Protein AF-A0A507C767-F1 (afdb_monomer_lite)

pLDDT: mean 80.02, std 22.16, range [22.08, 98.56]

Radius of gyration: 35.25 Å; chains: 1; bounding box: 92×95×98 Å

InterPro domains:
  IPR000801 Esterase-like [PF00756] (543-796)
  IPR001126 UmuC domain [PF00817] (26-237)
  IPR001126 UmuC domain [PS50173] (23-269)
  IPR014186 S-formylglutathione hydrolase [TIGR02821] (539-799)
  IPR017961 DNA polymerase, Y-family, little finger domain [PF11799] (328-423)
  IPR029058 Alpha/Beta hydrolase fold [G3DSA:3.40.50.1820] (527-803)
  IPR029058 Alpha/Beta hydrolase fold [SSF53474] (539-797)
  IPR036775 DNA polymerase, Y-family, little finger domain superfamily [SSF100879] (327-402)
  IPR041298 DNA polymerase eta, ubiquitin-binding zinc finger [PF18439] (457-483)
  IPR041298 DNA polymerase eta, ubiquitin-binding zinc finger [PS51907] (451-485)
  IPR043128 Reverse transcriptase/Diguanylate cyclase domain [G3DSA:3.30.70.270] (85-174)
  IPR043128 Reverse transcriptase/Diguanylate cyclase domain [G3DSA:3.30.70.270] (175-261)
  IPR043502 DNA/RNA polymerase superfamily [SSF56672] (16-334)
  IPR052230 DNA polymerase eta [PTHR45873] (13-449)

Secondary structure (DSSP, 8-state):
--PPP-PPPPPPTTGGG-----EEEEEETTHHHHHHHHHHT--TTS-EEEEETTEEEEE-HHHHHTT--TT--HHHHHHH-TT-EEEEPPEEETT-SS-B--SS--TTTEEE--HHHHHHHHHHHHHHHHHHHHTT-EEEE-SSSEEEEE-HHHHHHHHHHS---S--TTT-PBPP-TTS-EESS-SSPPP-BSHHHHHHHHHHHHHHHHHHHHHHHH---EEEEEESSHHHHHHHHTTSTTT-EEE--GGGHHHHHHTSBGGGSTTTSSHHHHHHHHHSSS-SBSGGGGGS-HHHHHHHH-HHHHHHHHHHTTT---PPPP---S--EEEEEEEEEEEE-SHHHHHHHHHHHHHT---SEEEEEEE-TTSPPEEEEEEPP-SSS--SHHHHHHHHHHHHTTT--SSEEEEEEEEE--PPP------S-S-----------------------SEEE-TTT--EEEGGGHHHHHHHHHHHHHHHHHHHHHHTTSS----------------------------------SS---SEEEEEEE-TTTSSEEEEEEE--GGGGTS-EEEEEEE--TT--TTHHHHHS-THHHHHHTT-EEEEE-SS--S---TTTTS-SSSGGG---SSB--STTGGGT-BHHHIIIIIIHHHHHHHS-EEEEEEEEEEETHHHHHHHHHHHH-TTT-S-EEEES----GGGSHHHHHHHHHHT-SS-HHHHTTS-HHHHHHH--SS-EEEEEEEETT-TTIIIII-HHHHHHHHHT-TTEEEEEEEETT--SSHHHHHHHHHHHHHHHHHTTT-

Sequence (803 aa):
MSSPNRRKREPSAVSAHLRGRTIIHIDLDCFYVMVEHIRLNIPKDRPLCVLQWNGLIAVNYAARAAGIRRHSSPAEAKELCPEVEFVHVATYATGETVARYHDSPDPKTHKVSLDVYRAASKNVFNIFKRYAAMYDAKLERASIDEAYFDVSDEVNKRILDQEWRDVDVERGPLVKWDGAGFLYGVDPQPESRGWQDVQLALAADVALEIRTAVTTELGYTLSAGIAQNKTLAKLCSSQNKPNKQTVMRPSEVEAFMKDMPFNKIRGLGGKLGEVIESEFENVETAGELWKYSEVELKQKLGDDIGVWLYDICRGTCHVSVNPRTEQKGMQACKSLRPPVRNDDKLRDWVGVLAAELWPKTFTLNISTGAQKSRSKSCPFPIRHIVNSPDVLLEKAMDLLKSDHKFPCFRIAIGAQGLIKEETDNRAITNFFKPQTSVEEDEEMKTTDEKRDPTVTKCDKCNKLIPIVDVEEHNDWHFAMSIHSTERSSSITTNQMKSASKRTATQSGGSSSSSASKKKKNSKIVSSETNNKIKKYLGYQHVSQVLGCDMKFTVFLPLSTSTSKCPAVYFLSGLTCTDENFPTKSTAFGVASDHQIALISPDTSPRGVPIPGDSETWSFGVSAGFYLDATKEPWSKNYKMYSYIVDELYKLVLQELPIDADKISIMGHSMGGHGALTIGLKNPDKFKSISAFSPVSNPTKTPWGIHAFKNYLGEEDQAAWKEYDSCEVVAKYSGPLRNILIDQGTEDSFLEKELKPENFAKACEGNKNVNVDMRMQEGYDHSYWFIQTFIEEHLDFHIVNLTM

Organism: NCBI:txid1806994

Foldseek 3Di:
DDDDDPDDDDDDLLLVQLPFWKKKKKFFALQVQQLVCVVVVNPLLFFEFEDDDQFGCTTHPNLVVLVDDRGDGPVVSCVSPVRYYYFYAWWDFQPDLDTDGDPDDDLQTIDGDPVSLLVLLVVLVVLVVVLCVVQVWFKADPDSGMIMTGNSNSLSVVVVPDDDPPAPSVFAAWEDQVQLFAEPDDPVDDTHTDDQNSSQSVVSVSVVVSQVCCCVVPVIGIEMAMERDDQNRVVQSVPDDDRTYYYYDPVCLQVCLLAAQVLVGPPLVDDVVVLCPVQPPDGRGLNSVQVDDLVRLCVRPNNVRSVVSNQVSSVHDPDDRHNPHDDQKDKDKRFHVVFDDDDVSVLSVLLNQLSSDDDFWKKKWWDAPPDDIDIDTDTDQDDDPDPHSVVSSVVNVVVCVPDDDPRTGMIMMMTGDDDDDDPDPDDPDPPDDDDDDDYDDDDDDDDDDDDDPQWDADPVPRDIDGPVCVVVVVVVVVVVVVVVVVVVVVPPPPPDDDDDDDDDDDDDDDDDDDDDDDDDDWDKDDPDDDDDDDQKDKTWTQDPQQRAIWIKIKGFEPCQVPAAFFEEEEAEAFQDANCPCVVQQSLNNLCRVLRYMYMRITQFGPPDPAPPQPVDRLAHNRHLAQAQFPDPPCNNGSHNVCCVQPVVLVVCVVPGRHDQQRYAYEYEESRNLNQLLSCLVCVSRHQAGEYELYQQALVQAPSSQVHCCRRVNPPPPVVSLSSHSLSSLLPRDDAAYEYEYEYEPAAPCDVHGRPCVSNVVSNVNPPSYDYDYHYDYPDYSDSVSSNVCSSVVVVVSSVSRVD

Structure (mmCIF, N/CA/C/O backbone):
data_AF-A0A507C767-F1
#
_entry.id   AF-A0A507C767-F1
#
loop_
_atom_site.group_PDB
_atom_site.id
_atom_site.type_symbol
_atom_site.label_atom_id
_atom_site.label_alt_id
_atom_site.label_comp_id
_atom_site.label_asym_id
_atom_site.label_entity_id
_atom_site.label_seq_id
_atom_site.pdbx_PDB_ins_code
_atom_site.Cartn_x
_atom_site.Cartn_y
_atom_site.Cartn_z
_atom_site.occupancy
_atom_site.B_iso_or_equiv
_atom_site.auth_seq_id
_atom_site.auth_comp_id
_atom_site.auth_asym_id
_atom_site.auth_atom_id
_atom_site.pdbx_PDB_model_num
ATOM 1 N N . MET A 1 1 ? 41.577 -44.775 0.937 1.00 37.88 1 MET A N 1
ATOM 2 C CA . MET A 1 1 ? 41.042 -43.889 -0.119 1.00 37.88 1 MET A CA 1
ATOM 3 C C . MET A 1 1 ? 40.112 -42.898 0.551 1.00 37.88 1 MET A C 1
ATOM 5 O O . MET A 1 1 ? 39.226 -43.334 1.272 1.00 37.88 1 MET A O 1
ATOM 9 N N . SER A 1 2 ? 40.340 -41.603 0.366 1.00 30.28 2 SER A N 1
ATOM 10 C CA . SER A 1 2 ? 39.551 -40.515 0.956 1.00 30.28 2 SER A CA 1
ATOM 11 C C . SER A 1 2 ? 39.513 -39.359 -0.044 1.00 30.28 2 SER A C 1
ATOM 13 O O . SER A 1 2 ? 40.511 -39.090 -0.712 1.00 30.28 2 SER A O 1
ATOM 15 N N . SER A 1 3 ? 38.345 -38.739 -0.215 1.00 28.25 3 SER A N 1
ATOM 16 C CA . SER A 1 3 ? 38.110 -37.771 -1.294 1.00 28.25 3 SER A CA 1
ATOM 17 C C . SER A 1 3 ? 38.940 -36.490 -1.129 1.00 28.25 3 SER A C 1
ATOM 19 O O . SER A 1 3 ? 39.104 -36.017 -0.002 1.00 28.25 3 SER A O 1
ATOM 21 N N . PRO A 1 4 ? 39.439 -35.887 -2.225 1.00 39.53 4 PRO A N 1
ATOM 22 C CA . PRO A 1 4 ? 40.192 -34.641 -2.158 1.00 39.53 4 PRO A CA 1
ATOM 23 C C . PRO A 1 4 ? 39.304 -33.454 -1.754 1.00 39.53 4 PRO A C 1
ATOM 25 O O . PRO A 1 4 ? 38.125 -33.381 -2.102 1.00 39.53 4 PRO A O 1
ATOM 28 N N . ASN A 1 5 ? 39.904 -32.503 -1.036 1.00 33.38 5 ASN A N 1
ATOM 29 C CA . ASN A 1 5 ? 39.241 -31.318 -0.491 1.00 33.38 5 ASN A CA 1
ATOM 30 C C . ASN A 1 5 ? 38.441 -30.518 -1.535 1.00 33.38 5 ASN A C 1
ATOM 32 O O . ASN A 1 5 ? 38.998 -30.065 -2.538 1.00 33.38 5 ASN A O 1
ATOM 36 N N . ARG A 1 6 ? 37.189 -30.167 -1.199 1.00 37.44 6 ARG A N 1
ATOM 37 C CA . ARG A 1 6 ? 36.553 -28.948 -1.725 1.00 37.44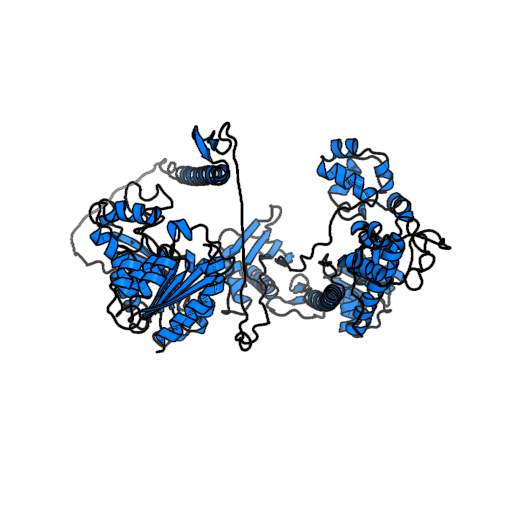 6 ARG A CA 1
ATOM 38 C C . ARG A 1 6 ? 37.334 -27.736 -1.202 1.00 37.44 6 ARG A C 1
ATOM 40 O O . ARG A 1 6 ? 37.039 -27.222 -0.126 1.00 37.44 6 ARG A O 1
ATOM 47 N N . ARG A 1 7 ? 38.337 -27.272 -1.955 1.00 34.84 7 ARG A N 1
ATOM 48 C CA . ARG A 1 7 ? 38.914 -25.935 -1.739 1.00 34.84 7 ARG A CA 1
ATOM 49 C C . ARG A 1 7 ? 37.792 -24.899 -1.874 1.00 34.84 7 ARG A C 1
ATOM 51 O O . ARG A 1 7 ? 37.007 -24.978 -2.820 1.00 34.84 7 ARG A O 1
ATOM 58 N N . LYS A 1 8 ? 37.738 -23.916 -0.968 1.00 35.09 8 LYS A N 1
ATOM 59 C CA . LYS A 1 8 ? 36.997 -22.672 -1.228 1.00 35.09 8 LYS A CA 1
ATOM 60 C C . LYS A 1 8 ? 37.578 -22.073 -2.518 1.00 35.09 8 LYS A C 1
ATOM 62 O O . LYS A 1 8 ? 38.798 -21.968 -2.624 1.00 35.09 8 LYS A O 1
ATOM 67 N N . ARG A 1 9 ? 36.736 -21.763 -3.509 1.00 41.91 9 ARG A N 1
ATOM 68 C CA . ARG A 1 9 ? 37.183 -21.061 -4.723 1.00 41.91 9 ARG A CA 1
ATOM 69 C C . ARG A 1 9 ? 37.551 -19.629 -4.336 1.00 41.91 9 ARG A C 1
ATOM 71 O O . ARG A 1 9 ? 36.774 -18.973 -3.646 1.00 41.91 9 ARG A O 1
ATOM 78 N N . GLU A 1 10 ? 38.710 -19.161 -4.779 1.00 40.47 10 GLU A N 1
ATOM 79 C CA . GLU A 1 10 ? 39.030 -17.732 -4.771 1.00 40.47 10 GLU A CA 1
ATOM 80 C C . GLU A 1 10 ? 38.120 -16.999 -5.778 1.00 40.47 10 GLU A C 1
ATOM 82 O O . GLU A 1 10 ? 37.644 -17.628 -6.733 1.00 40.47 10 GLU A O 1
ATOM 87 N N . PRO A 1 11 ? 37.855 -15.690 -5.603 1.00 48.56 11 PRO A N 1
ATOM 88 C CA . PRO A 1 11 ? 37.171 -14.899 -6.620 1.00 48.56 11 PRO A CA 1
ATOM 89 C C . PRO A 1 11 ? 37.959 -14.951 -7.934 1.00 48.56 11 PRO A C 1
ATOM 91 O O . PRO A 1 11 ? 39.154 -14.660 -7.955 1.00 48.56 11 PRO A O 1
ATOM 94 N N . SER A 1 12 ? 37.309 -15.318 -9.040 1.00 62.69 12 SER A N 1
ATOM 95 C CA . SER A 1 12 ? 37.968 -15.308 -10.349 1.00 62.69 12 SER A CA 1
ATOM 96 C C . SER A 1 12 ? 38.326 -13.873 -10.753 1.00 62.69 12 SER A C 1
ATOM 98 O O . SER A 1 12 ? 37.589 -12.935 -10.445 1.00 62.69 12 SER A O 1
ATOM 100 N N . ALA A 1 13 ? 39.420 -13.690 -11.498 1.00 72.31 13 ALA A N 1
ATOM 101 C CA . ALA A 1 13 ? 39.834 -12.370 -11.996 1.00 72.31 13 ALA A CA 1
ATOM 102 C C . ALA A 1 13 ? 38.749 -11.683 -12.864 1.00 72.31 13 ALA A C 1
ATOM 104 O O . ALA A 1 13 ? 38.660 -10.457 -12.915 1.00 72.31 13 ALA A O 1
ATOM 105 N N . VAL A 1 14 ? 37.852 -12.474 -13.467 1.00 81.38 14 VAL A N 1
ATOM 106 C CA . VAL A 1 14 ? 36.634 -11.999 -14.146 1.00 81.38 14 VAL A CA 1
ATOM 107 C C . VAL A 1 14 ? 35.740 -11.188 -13.198 1.00 81.38 14 VAL A C 1
ATOM 109 O O . VAL A 1 14 ? 35.284 -10.110 -13.564 1.00 81.38 14 VAL A O 1
ATOM 112 N N . SER A 1 15 ? 35.538 -11.646 -11.958 1.00 81.06 15 SER A N 1
ATOM 113 C CA . SER A 1 15 ? 34.637 -11.017 -10.977 1.00 81.06 15 SER A CA 1
ATOM 114 C C . SER A 1 15 ? 34.990 -9.553 -10.669 1.00 81.06 15 SER A C 1
ATOM 116 O O . SER A 1 15 ? 34.105 -8.726 -10.458 1.00 81.06 15 SER A O 1
ATOM 118 N N . ALA A 1 16 ? 36.276 -9.184 -10.739 1.00 81.25 16 ALA A N 1
ATOM 119 C CA . ALA A 1 16 ? 36.724 -7.804 -10.541 1.00 81.25 16 ALA A CA 1
ATOM 120 C C . ALA A 1 16 ? 36.163 -6.818 -11.589 1.00 81.25 16 ALA A C 1
ATOM 122 O O . ALA A 1 16 ? 36.049 -5.623 -11.293 1.00 81.25 16 ALA A O 1
ATOM 123 N N . HIS A 1 17 ? 35.795 -7.322 -12.772 1.00 82.12 17 HIS A N 1
ATOM 124 C CA . HIS A 1 17 ? 35.318 -6.566 -13.929 1.00 82.12 17 HIS A CA 1
ATOM 125 C C . HIS A 1 17 ? 33.781 -6.469 -14.015 1.00 82.12 17 HIS A C 1
ATOM 127 O O . HIS A 1 17 ? 33.259 -5.589 -14.700 1.00 82.12 17 HIS A O 1
ATOM 133 N N . LEU A 1 18 ? 33.038 -7.313 -13.289 1.00 84.00 18 LEU A N 1
ATOM 134 C CA . LEU A 1 18 ? 31.570 -7.442 -13.366 1.00 84.00 18 LEU A CA 1
ATOM 135 C C . LEU A 1 18 ? 30.793 -6.366 -12.576 1.00 84.00 18 LEU A C 1
ATOM 137 O O . LEU A 1 18 ? 29.758 -6.632 -11.966 1.00 84.00 18 LEU A O 1
ATOM 141 N N . ARG A 1 19 ? 31.297 -5.125 -12.575 1.00 76.69 19 ARG A N 1
ATOM 142 C CA . ARG A 1 19 ? 30.743 -3.994 -11.799 1.00 76.69 19 ARG A CA 1
ATOM 143 C C . ARG A 1 19 ? 29.645 -3.210 -12.528 1.00 76.69 19 ARG A C 1
ATOM 145 O O . ARG A 1 19 ? 29.065 -2.293 -11.949 1.00 76.69 19 ARG A O 1
ATOM 152 N N . GLY A 1 20 ? 29.388 -3.520 -13.799 1.00 81.94 20 GLY A N 1
ATOM 153 C CA . GLY A 1 20 ? 28.317 -2.897 -14.573 1.00 81.94 20 GLY A CA 1
ATOM 154 C C . GLY A 1 20 ? 26.945 -3.359 -14.084 1.00 81.94 20 GLY A C 1
ATOM 155 O O . GLY A 1 20 ? 26.743 -4.552 -13.869 1.00 81.94 20 GLY A O 1
ATOM 156 N N . ARG A 1 21 ? 25.994 -2.428 -13.939 1.00 92.69 21 ARG A N 1
ATOM 157 C CA . ARG A 1 21 ? 24.572 -2.786 -13.822 1.00 92.69 21 ARG A CA 1
ATOM 158 C C . ARG A 1 21 ? 24.029 -3.196 -15.184 1.00 92.69 21 ARG A C 1
ATOM 160 O O . ARG A 1 21 ? 24.474 -2.680 -16.210 1.00 92.69 21 ARG A O 1
ATOM 167 N N . THR A 1 22 ? 23.014 -4.049 -15.195 1.00 96.56 22 THR A N 1
ATOM 168 C CA . THR A 1 22 ? 22.356 -4.508 -16.420 1.00 96.56 22 THR A CA 1
ATOM 169 C C . THR A 1 22 ? 20.845 -4.470 -16.239 1.00 96.56 22 THR A C 1
ATOM 171 O O . THR A 1 22 ? 20.265 -5.243 -15.478 1.00 96.56 22 THR A O 1
ATOM 174 N N . ILE A 1 23 ? 20.210 -3.511 -16.914 1.00 98.12 23 ILE A N 1
ATOM 175 C CA . ILE A 1 23 ? 18.805 -3.150 -16.734 1.00 98.12 23 ILE A CA 1
ATOM 176 C C . ILE A 1 23 ? 18.024 -3.453 -18.011 1.00 98.12 23 ILE A C 1
ATOM 178 O O . ILE A 1 23 ? 18.380 -2.988 -19.096 1.00 98.12 23 ILE A O 1
ATOM 182 N N . ILE A 1 24 ? 16.909 -4.166 -17.862 1.00 98.50 24 ILE A N 1
ATOM 183 C CA . ILE A 1 24 ? 15.929 -4.397 -18.924 1.00 98.50 24 ILE A CA 1
ATOM 184 C C . ILE A 1 24 ? 14.707 -3.519 -18.633 1.00 98.50 24 ILE A C 1
ATOM 186 O O . ILE A 1 24 ? 14.107 -3.626 -17.565 1.00 98.50 24 ILE A O 1
ATOM 190 N N . HIS A 1 25 ? 14.305 -2.667 -19.576 1.00 98.50 25 HIS A N 1
ATOM 191 C CA . HIS A 1 25 ? 12.983 -2.034 -19.587 1.00 98.50 25 HIS A CA 1
ATOM 192 C C . HIS A 1 25 ? 12.061 -2.801 -20.536 1.00 98.50 25 HIS A C 1
ATOM 194 O O . HIS A 1 25 ? 12.477 -3.182 -21.629 1.00 98.50 25 HIS A O 1
ATOM 200 N N . ILE A 1 26 ? 10.814 -3.005 -20.125 1.00 97.44 26 ILE A N 1
ATOM 201 C CA . ILE A 1 26 ? 9.794 -3.782 -20.832 1.00 97.44 26 ILE A CA 1
ATOM 202 C C . ILE A 1 26 ? 8.530 -2.934 -20.985 1.00 97.44 26 ILE A C 1
ATOM 204 O O . ILE A 1 26 ? 8.126 -2.265 -20.038 1.00 97.44 26 ILE A O 1
ATOM 208 N N . ASP A 1 27 ? 7.928 -2.955 -22.178 1.00 97.50 27 ASP A N 1
ATOM 209 C CA . ASP A 1 27 ? 6.888 -2.012 -22.611 1.00 97.50 27 ASP A CA 1
ATOM 210 C C . ASP A 1 27 ? 5.897 -2.706 -23.576 1.00 97.50 27 ASP A C 1
ATOM 212 O O . ASP A 1 27 ? 6.273 -3.108 -24.684 1.00 97.50 27 ASP A O 1
ATOM 216 N N . LEU A 1 28 ? 4.647 -2.912 -23.129 1.00 96.75 28 LEU A N 1
ATOM 217 C CA . LEU A 1 28 ? 3.610 -3.665 -23.859 1.00 96.75 28 LEU A CA 1
ATOM 218 C C . LEU A 1 28 ? 3.117 -2.933 -25.119 1.00 96.75 28 LEU A C 1
ATOM 220 O O . LEU A 1 28 ? 2.653 -1.790 -25.082 1.00 96.75 28 LEU A O 1
ATOM 224 N N . ASP A 1 29 ? 3.128 -3.637 -26.250 1.00 94.25 29 ASP A N 1
ATOM 225 C CA . ASP A 1 29 ? 2.781 -3.074 -27.552 1.00 94.25 29 ASP A CA 1
ATOM 226 C C . ASP A 1 29 ? 1.338 -2.583 -27.609 1.00 94.25 29 ASP A C 1
ATOM 228 O O . ASP A 1 29 ? 0.400 -3.370 -27.533 1.00 94.25 29 ASP A O 1
ATOM 232 N N . CYS A 1 30 ? 1.149 -1.270 -27.793 1.00 93.31 30 CYS A N 1
ATOM 233 C CA . CYS A 1 30 ? -0.167 -0.624 -27.921 1.00 93.31 30 CYS A CA 1
ATOM 234 C C . CYS A 1 30 ? -1.224 -1.143 -26.916 1.00 93.31 30 CYS A C 1
ATOM 236 O O . CYS A 1 30 ? -2.398 -1.258 -27.264 1.00 93.31 30 CYS A O 1
ATOM 238 N N . PHE A 1 31 ? -0.792 -1.441 -25.683 1.00 96.00 31 PHE A N 1
ATOM 239 C CA . PHE A 1 31 ? -1.394 -2.399 -24.745 1.00 96.00 31 PHE A CA 1
ATOM 240 C C . PHE A 1 31 ? -2.927 -2.547 -24.781 1.00 96.00 31 PHE A C 1
ATOM 242 O O . PHE A 1 31 ? -3.424 -3.653 -24.988 1.00 96.00 31 PHE A O 1
ATOM 249 N N . TYR A 1 32 ? -3.695 -1.462 -24.628 1.00 95.94 32 TYR A N 1
ATOM 250 C CA . TYR A 1 32 ? -5.165 -1.547 -24.576 1.00 95.94 32 TYR A CA 1
ATOM 251 C C . TYR A 1 32 ? -5.769 -2.131 -25.863 1.00 95.94 32 TYR A C 1
ATOM 253 O O . TYR A 1 32 ? -6.752 -2.861 -25.794 1.00 95.94 32 TYR A O 1
ATOM 261 N N . VAL A 1 33 ? -5.166 -1.868 -27.028 1.00 96.38 33 VAL A N 1
ATOM 262 C CA . VAL A 1 33 ? -5.626 -2.436 -28.303 1.00 96.38 33 VAL A CA 1
ATOM 263 C C . VAL A 1 33 ? -5.370 -3.941 -28.362 1.00 96.38 33 VAL A C 1
ATOM 265 O O . VAL A 1 33 ? -6.191 -4.671 -28.901 1.00 96.38 33 VAL A O 1
ATOM 268 N N . MET A 1 34 ? -4.278 -4.437 -27.766 1.00 95.12 34 MET A N 1
ATOM 269 C CA . MET A 1 34 ? -4.049 -5.883 -27.664 1.00 95.12 34 MET A CA 1
ATOM 270 C C . MET A 1 34 ? -5.042 -6.569 -26.725 1.00 95.12 34 MET A C 1
ATOM 272 O O . MET A 1 34 ? -5.470 -7.682 -27.015 1.00 95.12 34 MET A O 1
ATOM 276 N N . VAL A 1 35 ? -5.435 -5.905 -25.633 1.00 96.75 35 VAL A N 1
ATOM 277 C CA . VAL A 1 35 ? -6.479 -6.412 -24.728 1.00 96.75 35 VAL A CA 1
ATOM 278 C C . VAL A 1 35 ? -7.815 -6.537 -25.465 1.00 96.75 35 VAL A C 1
ATOM 280 O O . VAL A 1 35 ? -8.470 -7.567 -25.342 1.00 96.75 35 VAL A O 1
ATOM 283 N N . GLU A 1 36 ? -8.196 -5.549 -26.282 1.00 96.56 36 GLU A N 1
ATOM 284 C CA . GLU A 1 36 ? -9.414 -5.645 -27.100 1.00 96.56 36 GLU A CA 1
ATOM 285 C C . GLU A 1 36 ? -9.297 -6.678 -28.233 1.00 96.56 36 GLU A C 1
ATOM 287 O O . GLU A 1 36 ? -10.232 -7.454 -28.416 1.00 96.56 36 GLU A O 1
ATOM 292 N N . HIS A 1 37 ? -8.151 -6.769 -28.926 1.00 94.88 37 HIS A N 1
ATOM 293 C CA . HIS A 1 37 ? -7.885 -7.821 -29.925 1.00 94.88 37 HIS A CA 1
ATOM 294 C C . HIS A 1 37 ? -8.092 -9.223 -29.339 1.00 94.88 37 HIS A C 1
ATOM 296 O O . HIS A 1 37 ? -8.798 -10.039 -29.925 1.00 94.88 37 HIS A O 1
ATOM 302 N N . ILE A 1 38 ? -7.534 -9.496 -28.155 1.00 94.62 38 ILE A N 1
ATOM 303 C CA . ILE A 1 38 ? -7.675 -10.793 -27.476 1.00 94.62 38 ILE A CA 1
ATOM 304 C C . ILE A 1 38 ? -9.111 -11.006 -26.970 1.00 94.62 38 ILE A C 1
ATOM 306 O O . ILE A 1 38 ? -9.664 -12.088 -27.151 1.00 94.62 38 ILE A O 1
ATOM 310 N N . ARG A 1 39 ? -9.749 -9.985 -26.378 1.00 95.06 39 ARG A N 1
ATOM 311 C CA . ARG A 1 39 ? -11.119 -10.086 -25.840 1.00 95.06 39 ARG A CA 1
ATOM 312 C C . ARG A 1 39 ? -12.178 -10.309 -26.926 1.00 95.06 39 ARG A C 1
ATOM 314 O O . ARG A 1 39 ? -13.172 -10.981 -26.667 1.00 95.06 39 ARG A O 1
ATOM 321 N N . LEU A 1 40 ? -11.992 -9.722 -28.107 1.00 94.69 40 LEU A N 1
ATOM 322 C CA . LEU A 1 40 ? -12.918 -9.812 -29.243 1.00 94.69 40 LEU A CA 1
ATOM 323 C C . LEU A 1 40 ? -12.501 -10.859 -30.290 1.00 94.69 40 LEU A C 1
ATOM 325 O O . LEU A 1 40 ? -13.226 -11.057 -31.260 1.00 94.69 40 LEU A O 1
ATOM 329 N N . ASN A 1 41 ? -11.358 -11.529 -30.099 1.00 94.62 41 ASN A N 1
ATOM 330 C CA . ASN A 1 41 ? -10.750 -12.450 -31.064 1.00 94.62 41 ASN A CA 1
ATOM 331 C C . ASN A 1 41 ? -10.527 -11.813 -32.458 1.00 94.62 41 ASN A C 1
ATOM 333 O O . ASN A 1 41 ? -10.773 -12.433 -33.495 1.00 94.62 41 ASN A O 1
ATOM 337 N N . ILE A 1 42 ? -10.071 -10.556 -32.478 1.00 93.50 42 ILE A N 1
ATOM 338 C CA . ILE A 1 42 ? -9.741 -9.808 -33.699 1.00 93.50 42 ILE A CA 1
ATOM 339 C C . ILE A 1 42 ? -8.261 -10.068 -34.066 1.00 93.50 42 ILE A C 1
ATOM 341 O O . ILE A 1 42 ? -7.399 -10.070 -33.180 1.00 93.50 42 ILE A O 1
ATOM 345 N N . PRO A 1 43 ? -7.926 -10.292 -35.354 1.00 92.00 43 PRO A N 1
ATOM 346 C CA . PRO A 1 43 ? -6.540 -10.421 -35.803 1.00 92.00 43 PRO A CA 1
ATOM 347 C C . PRO A 1 43 ? -5.712 -9.150 -35.548 1.00 92.00 43 PRO A C 1
ATOM 349 O O . PRO A 1 43 ? -6.112 -8.045 -35.916 1.00 92.00 43 PRO A O 1
ATOM 352 N N . LYS A 1 44 ? -4.528 -9.313 -34.937 1.00 88.75 44 LYS A N 1
ATOM 353 C CA . LYS A 1 44 ? -3.649 -8.221 -34.454 1.00 88.75 44 LYS A CA 1
ATOM 354 C C . LYS A 1 44 ? -3.223 -7.218 -35.537 1.00 88.75 44 LYS A C 1
ATOM 356 O O . LYS A 1 44 ? -2.881 -6.076 -35.218 1.00 88.75 44 LYS A O 1
ATOM 361 N N . ASP A 1 45 ? -3.201 -7.679 -36.782 1.00 90.00 45 ASP A N 1
ATOM 362 C CA . ASP A 1 45 ? -2.866 -6.972 -38.017 1.00 90.00 45 ASP A CA 1
ATOM 363 C C . ASP A 1 45 ? -3.999 -6.077 -38.543 1.00 90.00 45 ASP A C 1
ATOM 365 O O . ASP A 1 45 ? -3.724 -5.163 -39.320 1.00 90.00 45 ASP A O 1
ATOM 369 N N . ARG A 1 46 ? -5.249 -6.248 -38.087 1.00 94.31 46 ARG A N 1
ATOM 370 C CA . ARG A 1 46 ? -6.332 -5.315 -38.433 1.00 94.31 46 ARG A CA 1
ATOM 371 C C . ARG A 1 46 ? -6.113 -3.939 -37.794 1.00 94.31 46 ARG A C 1
ATOM 373 O O . ARG A 1 46 ? -5.803 -3.880 -36.600 1.00 94.31 46 ARG A O 1
ATOM 380 N N . PRO A 1 47 ? -6.313 -2.826 -38.525 1.00 96.56 47 PRO A N 1
ATOM 381 C CA . PRO A 1 47 ? -6.337 -1.486 -37.944 1.00 96.56 47 PRO A CA 1
ATOM 382 C C . PRO A 1 47 ? -7.423 -1.366 -36.863 1.00 96.56 47 PRO A C 1
ATOM 384 O O . PRO A 1 47 ? -8.616 -1.416 -37.157 1.00 96.56 47 PRO A O 1
ATOM 387 N N . LEU A 1 48 ? -7.005 -1.209 -35.603 1.00 96.69 48 LEU A N 1
ATOM 388 C CA . LEU A 1 48 ? -7.897 -1.155 -34.442 1.00 96.69 48 LEU A CA 1
ATOM 389 C C . LEU A 1 48 ? -7.498 -0.003 -33.512 1.00 96.69 48 LEU A C 1
ATOM 391 O O . LEU A 1 48 ? -6.319 0.203 -33.195 1.00 96.69 48 LEU A O 1
ATOM 395 N N . CYS A 1 49 ? -8.506 0.729 -33.043 1.00 96.50 49 CYS A N 1
ATOM 396 C CA . CYS A 1 49 ? -8.362 1.878 -32.159 1.00 96.50 49 CYS A CA 1
ATOM 397 C C . CYS A 1 49 ? -9.259 1.748 -30.923 1.00 96.50 49 CYS A C 1
ATOM 399 O O . CYS A 1 49 ? -10.446 1.437 -31.035 1.00 96.50 49 CYS A O 1
ATOM 401 N N . VAL A 1 50 ? -8.715 2.058 -29.742 1.00 95.44 50 VAL A N 1
ATOM 402 C CA . VAL A 1 50 ? -9.475 2.072 -28.482 1.00 95.44 50 VAL A CA 1
ATOM 403 C C . VAL A 1 50 ? -9.892 3.496 -28.125 1.00 95.44 50 VAL A C 1
ATOM 405 O O . VAL A 1 50 ? -9.050 4.394 -28.038 1.00 95.44 50 VAL A O 1
ATOM 408 N N . LEU A 1 51 ? -11.190 3.693 -27.897 1.00 93.69 51 LEU A N 1
ATOM 409 C CA . LEU A 1 51 ? -11.827 4.981 -27.624 1.00 93.69 51 LEU A CA 1
ATOM 410 C C . LEU A 1 51 ? -12.124 5.200 -26.136 1.00 93.69 51 LEU A C 1
ATOM 412 O O . LEU A 1 51 ? -12.680 4.335 -25.459 1.00 93.69 51 LEU A O 1
ATOM 416 N N . GLN A 1 52 ? -11.855 6.417 -25.664 1.00 90.31 52 GLN A N 1
ATOM 417 C CA . GLN A 1 52 ? -12.458 6.997 -24.465 1.00 90.31 52 GLN A CA 1
ATOM 418 C C . GLN A 1 52 ? -13.240 8.240 -24.887 1.00 90.31 52 GLN A C 1
ATOM 420 O O . GLN A 1 52 ? -12.661 9.293 -25.175 1.00 90.31 52 GLN A O 1
ATOM 425 N N . TRP A 1 53 ? -14.565 8.117 -24.917 1.00 89.69 53 TRP A N 1
ATOM 426 C CA . TRP A 1 53 ? -15.457 9.060 -25.589 1.00 89.69 53 TRP A CA 1
ATOM 427 C C . TRP A 1 53 ? -14.996 9.238 -27.048 1.00 89.69 53 TRP A C 1
ATOM 429 O O . TRP A 1 53 ? -14.692 8.254 -27.716 1.00 89.69 53 TRP A O 1
ATOM 439 N N . ASN A 1 54 ? -14.867 10.471 -27.537 1.00 87.19 54 ASN A N 1
ATOM 440 C CA . ASN A 1 54 ? -14.417 10.753 -28.904 1.00 87.19 54 ASN A CA 1
ATOM 441 C C . ASN A 1 54 ? -12.876 10.782 -29.052 1.00 87.19 54 ASN A C 1
ATOM 443 O O . ASN A 1 54 ? -12.385 11.258 -30.069 1.00 87.19 54 ASN A O 1
ATOM 447 N N . GLY A 1 55 ? -12.102 10.354 -28.044 1.00 88.75 55 GLY A N 1
ATOM 448 C CA . GLY A 1 55 ? -10.633 10.389 -28.065 1.00 88.75 55 GLY A CA 1
ATOM 449 C C . GLY A 1 55 ? -9.998 9.004 -28.208 1.00 88.75 55 GLY A C 1
ATOM 450 O O . GLY A 1 55 ? -10.316 8.097 -27.438 1.00 88.75 55 GLY A O 1
ATOM 451 N N . LEU A 1 56 ? -9.062 8.854 -29.150 1.00 91.88 56 LEU A N 1
ATOM 452 C CA . LEU A 1 56 ? -8.288 7.624 -29.365 1.00 91.88 56 LEU A CA 1
ATOM 453 C C . LEU A 1 56 ? -7.239 7.454 -28.251 1.00 91.88 56 LEU A C 1
ATOM 455 O O . LEU A 1 56 ? -6.178 8.067 -28.284 1.00 91.88 56 LEU A O 1
ATOM 459 N N . ILE A 1 57 ? -7.487 6.613 -27.246 1.00 90.88 57 ILE A N 1
ATOM 460 C CA . ILE A 1 57 ? -6.527 6.429 -26.141 1.00 90.88 57 ILE A CA 1
ATOM 461 C C . ILE A 1 57 ? -5.426 5.414 -26.444 1.00 90.88 57 ILE A C 1
ATOM 463 O O . ILE A 1 57 ? -4.362 5.495 -25.823 1.00 90.88 57 ILE A O 1
ATOM 467 N N . ALA A 1 58 ? -5.637 4.512 -27.405 1.00 93.38 58 ALA A N 1
ATOM 468 C CA . ALA A 1 58 ? -4.608 3.629 -27.945 1.00 93.38 58 ALA A CA 1
ATOM 469 C C . ALA A 1 58 ? -4.899 3.279 -29.416 1.00 93.38 58 ALA A C 1
ATOM 471 O O . ALA A 1 58 ? -6.055 3.179 -29.820 1.00 93.38 58 ALA A O 1
ATOM 472 N N . VAL A 1 59 ? -3.835 3.103 -30.203 1.00 95.00 59 VAL A N 1
ATOM 473 C CA . VAL A 1 59 ? -3.855 2.862 -31.660 1.00 95.00 59 VAL A CA 1
ATOM 474 C C . VAL A 1 59 ? -2.798 1.793 -31.961 1.00 95.00 59 VAL A C 1
ATOM 476 O O . VAL A 1 59 ? -1.653 1.959 -31.510 1.00 95.00 59 VAL A O 1
ATOM 479 N N . ASN A 1 60 ? -3.144 0.704 -32.664 1.00 95.50 60 ASN A N 1
ATOM 480 C CA . ASN A 1 60 ? -2.168 -0.338 -33.025 1.00 95.50 60 ASN A CA 1
ATOM 481 C C . ASN A 1 60 ? -1.304 0.052 -34.232 1.00 95.50 60 ASN A C 1
ATOM 483 O O . ASN A 1 60 ? -1.512 1.073 -34.881 1.00 95.50 60 ASN A O 1
ATOM 487 N N . TYR A 1 61 ? -0.286 -0.758 -34.513 1.00 94.06 61 TYR A N 1
ATOM 488 C CA . TYR A 1 61 ? 0.722 -0.448 -35.527 1.00 94.06 61 TYR A CA 1
ATOM 489 C C . TYR A 1 61 ? 0.166 -0.470 -36.958 1.00 94.06 61 TYR A C 1
ATOM 491 O O . TYR A 1 61 ? 0.610 0.333 -37.770 1.00 94.06 61 TYR A O 1
ATOM 499 N N . ALA A 1 62 ? -0.861 -1.281 -37.235 1.00 94.19 62 ALA A N 1
ATOM 500 C CA . ALA A 1 62 ? -1.586 -1.251 -38.506 1.00 94.19 62 ALA A CA 1
ATOM 501 C C . ALA A 1 62 ? -2.303 0.096 -38.725 1.00 94.19 62 ALA A C 1
ATOM 503 O O . ALA A 1 62 ? -2.068 0.766 -39.726 1.00 94.19 62 ALA A O 1
ATOM 504 N N . ALA A 1 63 ? -3.078 0.568 -37.740 1.00 95.31 63 ALA A N 1
ATOM 505 C CA . ALA A 1 63 ? -3.710 1.888 -37.804 1.00 95.31 63 ALA A CA 1
ATOM 506 C C . ALA A 1 63 ? -2.682 3.043 -37.866 1.00 95.31 63 ALA A C 1
ATOM 508 O O . ALA A 1 63 ? -2.892 4.024 -38.579 1.00 95.31 63 ALA A O 1
ATOM 509 N N . ARG A 1 64 ? -1.530 2.922 -37.186 1.00 94.75 64 ARG A N 1
ATOM 510 C CA . ARG A 1 64 ? -0.425 3.901 -37.297 1.00 94.75 64 ARG A CA 1
ATOM 511 C C . ARG A 1 64 ? 0.230 3.918 -38.679 1.00 94.75 64 ARG A C 1
ATOM 513 O O . ARG A 1 64 ? 0.687 4.981 -39.090 1.00 94.75 64 ARG A O 1
ATOM 520 N N . ALA A 1 65 ? 0.288 2.787 -39.386 1.00 93.88 65 ALA A N 1
ATOM 521 C CA . ALA A 1 65 ? 0.829 2.723 -40.745 1.00 93.88 65 ALA A CA 1
ATOM 522 C C . ALA A 1 65 ? -0.044 3.509 -41.742 1.00 93.88 65 ALA A C 1
ATOM 524 O O . ALA A 1 65 ? 0.493 4.170 -42.625 1.00 93.88 65 ALA A O 1
ATOM 525 N N . ALA A 1 66 ? -1.363 3.550 -41.520 1.00 93.31 66 ALA A N 1
ATOM 526 C CA . ALA A 1 66 ? -2.293 4.458 -42.203 1.00 93.31 66 ALA A CA 1
ATOM 527 C C . ALA A 1 66 ? -2.230 5.922 -41.692 1.00 93.31 66 ALA A C 1
ATOM 529 O O . ALA A 1 66 ? -3.076 6.746 -42.023 1.00 93.31 66 ALA A O 1
ATOM 530 N N . GLY A 1 67 ? -1.246 6.273 -40.857 1.00 93.88 67 GLY A N 1
ATOM 531 C CA . GLY A 1 67 ? -1.020 7.633 -40.358 1.00 93.88 67 GLY A CA 1
ATOM 532 C C . GLY A 1 67 ? -1.822 8.035 -39.113 1.00 93.88 67 GLY A C 1
ATOM 533 O O . GLY A 1 67 ? -1.608 9.139 -38.606 1.00 93.88 67 GLY A O 1
ATOM 534 N N . ILE A 1 68 ? -2.696 7.171 -38.578 1.00 94.44 68 ILE A N 1
ATOM 535 C CA . ILE A 1 68 ? -3.561 7.497 -37.430 1.00 94.44 68 ILE A CA 1
ATOM 536 C C . ILE A 1 68 ? -2.724 7.727 -36.165 1.00 94.44 68 ILE A C 1
ATOM 538 O O . ILE A 1 68 ? -1.866 6.919 -35.795 1.00 94.44 68 ILE A O 1
ATOM 542 N N . ARG A 1 69 ? -3.009 8.824 -35.450 1.00 89.75 69 ARG A N 1
ATOM 543 C CA . ARG A 1 69 ? -2.316 9.214 -34.211 1.00 89.75 69 ARG A CA 1
ATOM 544 C C . ARG A 1 69 ? -3.267 9.185 -33.016 1.00 89.75 69 ARG A C 1
ATOM 546 O O . ARG A 1 69 ? -4.475 9.313 -33.160 1.00 89.75 69 ARG A O 1
ATOM 553 N N . ARG A 1 70 ? -2.709 9.123 -31.801 1.00 79.56 70 ARG A N 1
ATOM 554 C CA . ARG A 1 70 ? -3.455 9.159 -30.519 1.00 79.56 70 ARG A CA 1
ATOM 555 C C . ARG A 1 70 ? -4.315 10.425 -30.312 1.00 79.56 70 ARG A C 1
ATOM 557 O O . ARG A 1 70 ? -5.125 10.485 -29.397 1.00 79.56 70 ARG A O 1
ATOM 564 N N . HIS A 1 71 ? -4.119 11.454 -31.131 1.00 77.81 71 HIS A N 1
ATOM 565 C CA . HIS A 1 71 ? -4.866 12.712 -31.054 1.00 77.81 71 HIS A CA 1
ATOM 566 C C . HIS A 1 71 ? -5.752 12.977 -32.276 1.00 77.81 71 HIS A C 1
ATOM 568 O O . HIS A 1 71 ? -6.418 14.005 -32.298 1.00 77.81 71 HIS A O 1
ATOM 574 N N . SER A 1 72 ? -5.793 12.058 -33.250 1.00 87.94 72 SER A N 1
ATOM 575 C CA . SER A 1 72 ? -6.740 12.133 -34.364 1.00 87.94 72 SER A CA 1
ATOM 576 C C . SER A 1 72 ? -8.178 11.947 -33.867 1.00 87.94 72 SER A C 1
ATOM 578 O O . SER A 1 72 ? -8.416 11.213 -32.900 1.00 87.94 72 SER A O 1
ATOM 580 N N . SER A 1 73 ? -9.150 12.574 -34.527 1.00 91.25 73 SER A N 1
ATOM 581 C CA . SER A 1 73 ? -10.564 12.266 -34.282 1.00 91.25 73 SER A CA 1
ATOM 582 C C . SER A 1 73 ? -10.981 10.937 -34.939 1.00 91.25 73 SER A C 1
ATOM 584 O O . SER A 1 73 ? -10.313 10.456 -35.858 1.00 91.25 73 SER A O 1
ATOM 586 N N . PRO A 1 74 ? -12.106 10.321 -34.520 1.00 92.69 74 PRO A N 1
ATOM 587 C CA . PRO A 1 74 ? -12.632 9.123 -35.175 1.00 92.69 74 PRO A CA 1
ATOM 588 C C . PRO A 1 74 ? -13.046 9.359 -36.637 1.00 92.69 74 PRO A C 1
ATOM 590 O O . PRO A 1 74 ? -13.066 8.409 -37.410 1.00 92.69 74 PRO A O 1
ATOM 593 N N . ALA A 1 75 ? -13.353 10.607 -37.019 1.00 93.44 75 ALA A N 1
ATOM 594 C CA . ALA A 1 75 ? -13.647 10.977 -38.403 1.00 93.44 75 ALA A CA 1
ATOM 595 C C . ALA A 1 75 ? -12.367 10.965 -39.253 1.00 93.44 75 ALA A C 1
ATOM 597 O O . ALA A 1 75 ? -12.278 10.172 -40.184 1.00 93.44 75 ALA A O 1
ATOM 598 N N . GLU A 1 76 ? -11.338 11.722 -38.852 1.00 93.56 76 GLU A N 1
ATOM 599 C CA . GLU A 1 76 ? -10.013 11.718 -39.503 1.00 93.56 76 GLU A CA 1
ATOM 600 C C . GLU A 1 76 ? -9.439 10.299 -39.616 1.00 93.56 76 GLU A C 1
ATOM 602 O O . GLU A 1 76 ? -8.905 9.907 -40.647 1.00 93.56 76 GLU A O 1
ATOM 607 N N . ALA A 1 77 ? -9.571 9.493 -38.558 1.00 94.12 77 ALA A N 1
ATOM 608 C CA . ALA A 1 77 ? -9.097 8.114 -38.562 1.00 94.12 77 ALA A CA 1
ATOM 609 C C . ALA A 1 77 ? -9.849 7.226 -39.572 1.00 94.12 77 ALA A C 1
ATOM 611 O O . ALA A 1 77 ? -9.248 6.311 -40.129 1.00 94.12 77 ALA A O 1
ATOM 612 N N . LYS A 1 78 ? -11.133 7.501 -39.840 1.00 95.50 78 LYS A N 1
ATOM 613 C CA . LYS A 1 78 ? -11.939 6.773 -40.834 1.00 95.50 78 LYS A CA 1
ATOM 614 C C . LYS A 1 78 ? -11.730 7.288 -42.263 1.00 95.50 78 LYS A C 1
ATOM 616 O O . LYS A 1 78 ? -11.887 6.516 -43.201 1.00 95.50 78 LYS A O 1
ATOM 621 N N . GLU A 1 79 ? -11.337 8.551 -42.423 1.00 96.44 79 GLU A N 1
ATOM 622 C CA . GLU A 1 79 ? -10.873 9.128 -43.693 1.00 96.44 79 GLU A CA 1
ATOM 623 C C . GLU A 1 79 ? -9.496 8.573 -44.096 1.00 96.44 79 GLU A C 1
ATOM 625 O O . GLU A 1 79 ? -9.287 8.229 -45.257 1.00 96.44 79 GLU A O 1
ATOM 630 N N . LEU A 1 80 ? -8.577 8.428 -43.133 1.00 95.69 80 LEU A N 1
ATOM 631 C CA . LEU A 1 80 ? -7.245 7.842 -43.334 1.00 95.69 80 LEU A CA 1
ATOM 632 C C . LEU A 1 80 ? -7.268 6.319 -43.553 1.00 95.69 80 LEU A C 1
ATOM 634 O O . LEU A 1 80 ? -6.401 5.783 -44.239 1.00 95.69 80 LEU A O 1
ATOM 638 N N . CYS A 1 81 ? -8.224 5.616 -42.942 1.00 95.88 81 CYS A N 1
ATOM 639 C CA . CYS A 1 81 ? -8.318 4.156 -42.946 1.00 95.88 81 CYS A CA 1
ATOM 640 C C . CYS A 1 81 ? -9.801 3.734 -42.907 1.00 95.88 81 CYS A C 1
ATOM 642 O O . CYS A 1 81 ? -10.363 3.528 -41.825 1.00 95.88 81 CYS A O 1
ATOM 644 N N . PRO A 1 82 ? -10.479 3.620 -44.065 1.00 95.50 82 PRO A N 1
ATOM 645 C CA . PRO A 1 82 ? -11.898 3.260 -44.137 1.00 95.50 82 PRO A CA 1
ATOM 646 C C . PRO A 1 82 ? -12.240 1.924 -43.466 1.00 95.50 82 PRO A C 1
ATOM 648 O O . PRO A 1 82 ? -13.362 1.731 -42.996 1.00 95.50 82 PRO A O 1
ATOM 651 N N . GLU A 1 83 ? -11.279 1.013 -43.353 1.00 94.81 83 GLU A N 1
ATOM 652 C CA . GLU A 1 83 ? -11.384 -0.279 -42.682 1.00 94.81 83 GLU A CA 1
ATOM 653 C C . GLU A 1 83 ? -11.158 -0.235 -41.158 1.00 94.81 83 GLU A C 1
ATOM 655 O O . GLU A 1 83 ? -11.432 -1.236 -40.503 1.00 94.81 83 GLU A O 1
ATOM 660 N N . VAL A 1 84 ? -10.735 0.896 -40.564 1.00 96.00 84 VAL A N 1
ATOM 661 C CA . VAL A 1 84 ? -10.396 0.945 -39.126 1.00 96.00 84 VAL A CA 1
ATOM 662 C C . VAL A 1 84 ? -11.585 0.601 -38.229 1.00 96.00 84 VAL A C 1
ATOM 664 O O . VAL A 1 84 ? -12.680 1.164 -38.354 1.00 96.00 84 VAL A O 1
ATOM 667 N N . GLU A 1 85 ? -11.359 -0.319 -37.300 1.00 95.25 85 GLU A N 1
ATOM 668 C CA . GLU A 1 85 ? -12.323 -0.708 -36.278 1.00 95.25 85 GLU A CA 1
ATOM 669 C C . GLU A 1 85 ? -12.125 0.150 -35.012 1.00 95.25 85 GLU A C 1
ATOM 671 O O . GLU A 1 85 ? -11.003 0.510 -34.636 1.00 95.25 85 GLU A O 1
ATOM 676 N N . PHE A 1 86 ? -13.226 0.494 -34.337 1.00 94.75 86 PHE A N 1
ATOM 677 C CA . PHE A 1 86 ? -13.217 1.292 -33.109 1.00 94.75 86 PHE A CA 1
ATOM 678 C C . PHE A 1 86 ? -13.886 0.525 -31.971 1.00 94.75 86 PHE A C 1
ATOM 680 O O . PHE A 1 86 ? -15.032 0.102 -32.099 1.00 94.75 86 PHE A O 1
ATOM 687 N N . VAL A 1 87 ? -13.204 0.409 -30.831 1.00 94.94 87 VAL A N 1
ATOM 688 C CA . VAL A 1 87 ? -13.749 -0.218 -29.619 1.00 94.94 87 VAL A CA 1
ATOM 689 C C . VAL A 1 87 ? -13.695 0.779 -28.472 1.00 94.94 87 VAL A C 1
ATOM 691 O O . VAL A 1 87 ? -12.625 1.244 -28.086 1.00 94.94 87 VAL A O 1
ATOM 694 N N . HIS A 1 88 ? -14.849 1.133 -27.913 1.00 95.44 88 HIS A N 1
ATOM 695 C CA . HIS A 1 88 ? -14.902 1.974 -26.721 1.00 95.44 88 HIS A CA 1
ATOM 696 C C . HIS A 1 88 ? -14.585 1.151 -25.468 1.00 95.44 88 HIS A C 1
ATOM 698 O O . HIS A 1 88 ? -15.024 0.007 -25.348 1.00 95.44 88 HIS A O 1
ATOM 704 N N . VAL A 1 89 ? -13.849 1.735 -24.518 1.00 94.19 89 VAL A N 1
ATOM 705 C CA . VAL A 1 89 ? -13.582 1.089 -23.222 1.00 94.19 89 VAL A CA 1
ATOM 706 C C . VAL A 1 89 ? -14.881 0.776 -22.466 1.00 94.19 89 VAL A C 1
ATOM 708 O O . VAL A 1 89 ? -15.898 1.460 -22.638 1.00 94.19 89 VAL A O 1
ATOM 711 N N . ALA A 1 90 ? -14.844 -0.215 -21.574 1.00 93.19 90 ALA A N 1
ATOM 712 C CA . ALA A 1 90 ? -15.964 -0.518 -20.685 1.00 93.19 90 ALA A CA 1
ATOM 713 C C . ALA A 1 90 ? -16.407 0.718 -19.871 1.00 93.19 90 ALA A C 1
ATOM 715 O O . ALA A 1 90 ? -15.620 1.613 -19.555 1.00 93.19 90 ALA A O 1
ATOM 716 N N . THR A 1 91 ? -17.684 0.776 -19.511 1.00 93.12 91 THR A N 1
ATOM 717 C CA . THR A 1 91 ? -18.316 1.893 -18.803 1.00 93.12 91 THR A CA 1
ATOM 718 C C . THR A 1 91 ? -19.296 1.403 -17.743 1.00 93.12 91 TH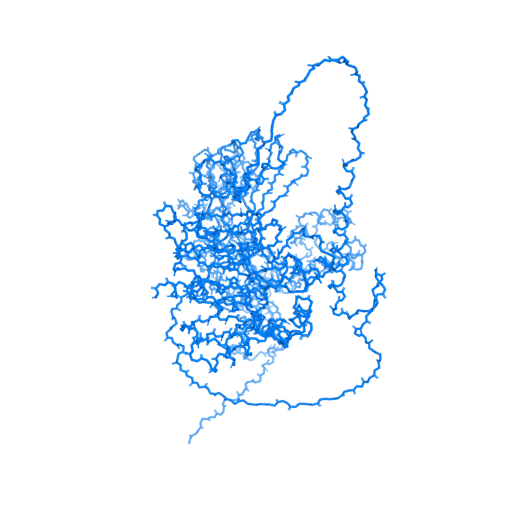R A C 1
ATOM 720 O O . THR A 1 91 ? -19.958 0.390 -17.926 1.00 93.12 91 THR A O 1
ATOM 723 N N . TYR A 1 92 ? -19.406 2.152 -16.651 1.00 87.81 92 TYR A N 1
ATOM 724 C CA . TYR A 1 92 ? -20.549 2.115 -15.740 1.00 87.81 92 TYR A CA 1
ATOM 725 C C . TYR A 1 92 ? -21.592 3.119 -16.247 1.00 87.81 92 TYR A C 1
ATOM 727 O O . TYR A 1 92 ? -21.234 4.282 -16.473 1.00 87.81 92 TYR A O 1
ATOM 735 N N . ALA A 1 93 ? -22.853 2.728 -16.407 1.00 88.12 93 ALA A N 1
ATOM 736 C CA . ALA A 1 93 ? -23.957 3.676 -16.542 1.00 88.12 93 ALA A CA 1
ATOM 737 C C . ALA A 1 93 ? -24.335 4.288 -15.174 1.00 88.12 93 ALA A C 1
ATOM 739 O O . ALA A 1 93 ? -23.888 3.847 -14.113 1.00 88.12 93 ALA A O 1
ATOM 740 N N . THR A 1 94 ? -25.154 5.342 -15.179 1.00 79.62 94 THR A N 1
ATOM 741 C CA . THR A 1 94 ? -25.643 5.973 -13.940 1.00 79.62 94 THR A CA 1
ATOM 742 C C . THR A 1 94 ? -26.525 4.982 -13.173 1.00 79.62 94 THR A C 1
ATOM 744 O O . THR A 1 94 ? -27.541 4.536 -13.698 1.00 79.62 94 THR A O 1
ATOM 747 N N . GLY A 1 95 ? -26.130 4.641 -11.943 1.00 77.25 95 GLY A N 1
ATOM 748 C CA . GLY A 1 95 ? -26.807 3.642 -11.106 1.00 77.25 95 GLY A CA 1
ATOM 749 C C . GLY A 1 95 ? -26.300 2.201 -11.265 1.00 77.25 95 GLY A C 1
ATOM 750 O O . GLY A 1 95 ? -26.761 1.326 -10.536 1.00 77.25 95 GLY A O 1
ATOM 751 N N . GLU A 1 96 ? -25.339 1.929 -12.156 1.00 81.12 96 GLU A N 1
ATOM 752 C CA . GLU A 1 96 ? -24.693 0.613 -12.233 1.00 81.12 96 GLU A CA 1
ATOM 753 C C . GLU A 1 96 ? -23.520 0.471 -11.258 1.00 81.12 96 GLU A C 1
ATOM 755 O O . GLU A 1 96 ? -22.692 1.370 -11.106 1.00 81.12 96 GLU A O 1
ATOM 760 N N . THR A 1 97 ? -23.395 -0.719 -10.666 1.00 74.69 97 THR A N 1
ATOM 761 C CA . THR A 1 97 ? -22.275 -1.113 -9.795 1.00 74.69 97 THR A CA 1
ATOM 762 C C . THR A 1 97 ? -21.201 -1.945 -10.505 1.00 74.69 97 THR A C 1
ATOM 764 O O . THR A 1 97 ? -20.174 -2.255 -9.907 1.00 74.69 97 THR A O 1
ATOM 767 N N . VAL A 1 98 ? -21.401 -2.309 -11.778 1.00 78.31 98 VAL A N 1
ATOM 768 C CA . VAL A 1 98 ? -20.496 -3.171 -12.560 1.00 78.31 98 VAL A CA 1
ATOM 769 C C . VAL A 1 98 ? -20.271 -2.558 -13.939 1.00 78.31 98 VAL A C 1
ATOM 771 O O . VAL A 1 98 ? -21.232 -2.213 -14.618 1.00 78.31 98 VAL A O 1
ATOM 774 N N . ALA A 1 99 ? -19.013 -2.446 -14.368 1.00 85.69 99 ALA A N 1
ATOM 775 C CA . ALA A 1 99 ? -18.678 -1.921 -15.688 1.00 85.69 99 ALA A CA 1
ATOM 776 C C . ALA A 1 99 ? -19.000 -2.923 -16.808 1.00 85.69 99 ALA A C 1
ATOM 778 O O . ALA A 1 99 ? -18.707 -4.115 -16.698 1.00 85.69 99 ALA A O 1
ATOM 779 N N . ARG A 1 100 ? -19.548 -2.423 -17.918 1.00 90.62 100 ARG A N 1
ATOM 780 C CA . ARG A 1 100 ? -19.934 -3.195 -19.107 1.00 90.62 100 ARG A CA 1
ATOM 781 C C . ARG A 1 100 ? -19.486 -2.494 -20.386 1.00 90.62 100 ARG A C 1
ATOM 783 O O . ARG A 1 100 ? -19.313 -1.276 -20.417 1.00 90.62 100 ARG A O 1
ATOM 790 N N . TYR A 1 101 ? -19.306 -3.250 -21.463 1.00 92.62 101 TYR A N 1
ATOM 791 C CA . TYR A 1 101 ? -19.226 -2.652 -22.796 1.00 92.62 101 TYR A CA 1
ATOM 792 C C . TYR A 1 101 ? -20.650 -2.274 -23.225 1.00 92.62 101 TYR A C 1
ATOM 794 O O . TYR A 1 101 ? -21.553 -3.100 -23.136 1.00 92.62 101 TYR A O 1
ATOM 802 N N . HIS A 1 102 ? -20.835 -1.018 -23.626 1.00 92.31 102 HIS A N 1
ATOM 803 C CA . HIS A 1 102 ? -22.116 -0.438 -24.026 1.00 92.31 102 HIS A CA 1
ATOM 804 C C . HIS A 1 102 ? -22.024 0.016 -25.486 1.00 92.31 102 HIS A C 1
ATOM 806 O O . HIS A 1 102 ? -21.006 0.591 -25.873 1.00 92.31 102 HIS A O 1
ATOM 812 N N . ASP A 1 103 ? -23.088 -0.170 -26.268 1.00 87.62 103 ASP A N 1
ATOM 813 C CA . ASP A 1 103 ? -23.089 0.132 -27.711 1.00 87.62 103 ASP A CA 1
ATOM 814 C C . ASP A 1 103 ? -23.070 1.640 -28.027 1.00 87.62 103 ASP A C 1
ATOM 816 O O . ASP A 1 103 ? -22.739 2.053 -29.137 1.00 87.62 103 ASP A O 1
ATOM 820 N N . SER A 1 104 ? -23.464 2.495 -27.075 1.00 88.19 104 SER A N 1
ATOM 821 C CA . SER A 1 104 ? -23.520 3.960 -27.248 1.00 88.19 104 SER A CA 1
ATOM 822 C C . SER A 1 104 ? -23.335 4.726 -25.920 1.00 88.19 104 SER A C 1
ATOM 824 O O . SER A 1 104 ? -24.289 5.296 -25.383 1.00 88.19 104 SER A O 1
ATOM 826 N N . PRO A 1 105 ? -22.114 4.749 -25.350 1.00 91.50 105 PRO A N 1
ATOM 827 C CA . PRO A 1 105 ? -21.851 5.343 -24.039 1.00 91.50 105 PRO A CA 1
ATOM 828 C C . PRO A 1 105 ? -21.696 6.877 -24.097 1.00 91.50 105 PRO A C 1
ATOM 830 O O . PRO A 1 105 ? -20.653 7.401 -24.486 1.00 91.50 105 PRO A O 1
ATOM 833 N N . ASP A 1 106 ? -22.708 7.626 -23.645 1.00 89.62 106 ASP A N 1
ATOM 834 C CA . ASP A 1 106 ? -22.641 9.097 -23.544 1.00 89.62 106 ASP A CA 1
ATOM 835 C C . ASP A 1 106 ? -21.885 9.551 -22.266 1.00 89.62 106 ASP A C 1
ATOM 837 O O . ASP A 1 106 ? -22.261 9.147 -21.156 1.00 89.62 106 ASP A O 1
ATOM 841 N N . PRO A 1 107 ? -20.873 10.446 -22.351 1.00 88.06 107 PRO A N 1
ATOM 842 C CA . PRO A 1 107 ? -20.198 11.032 -21.186 1.00 88.06 107 PRO A CA 1
ATOM 843 C C . PRO A 1 107 ? -21.108 11.813 -20.220 1.00 88.06 107 PRO A C 1
ATOM 845 O O . PRO A 1 107 ? -20.661 12.136 -19.116 1.00 88.06 107 PRO A O 1
ATOM 848 N N . LYS A 1 108 ? -22.361 12.120 -20.575 1.00 86.88 108 LYS A N 1
ATOM 849 C CA . LYS A 1 108 ? -23.377 12.701 -19.678 1.00 86.88 108 LYS A CA 1
ATOM 850 C C . LYS A 1 108 ? -23.996 11.683 -18.716 1.00 86.88 108 LYS A C 1
ATOM 852 O O . LYS A 1 108 ? -24.495 12.096 -17.674 1.00 86.88 108 LYS A O 1
ATOM 857 N N . THR A 1 109 ? -23.985 10.391 -19.058 1.00 87.06 109 THR A N 1
ATOM 858 C CA . THR A 1 109 ? -24.709 9.317 -18.340 1.00 87.06 109 THR A CA 1
ATOM 859 C C . THR A 1 109 ? -23.839 8.116 -17.968 1.00 87.06 109 THR A C 1
ATOM 861 O O . THR A 1 109 ? -24.247 7.317 -17.130 1.00 87.06 109 THR A O 1
ATOM 864 N N . HIS A 1 110 ? -22.627 8.009 -18.517 1.00 90.75 110 HIS A N 1
ATOM 865 C CA . HIS A 1 110 ? -21.688 6.920 -18.232 1.00 90.75 110 HIS A CA 1
ATOM 866 C C . HIS A 1 110 ? -20.377 7.415 -17.604 1.00 90.75 110 HIS A C 1
ATOM 868 O O . HIS A 1 110 ? -19.981 8.574 -17.767 1.00 90.75 110 HIS A O 1
ATOM 874 N N . LYS A 1 111 ? -19.632 6.527 -16.941 1.00 89.19 111 LYS A N 1
ATOM 875 C CA . LYS A 1 111 ? -18.219 6.708 -16.575 1.00 89.19 111 LYS A CA 1
ATOM 876 C C . LYS A 1 111 ? -17.388 5.559 -17.145 1.00 89.19 111 LYS A C 1
ATOM 878 O O . LYS A 1 111 ? -17.712 4.404 -16.915 1.00 89.19 111 LYS A O 1
ATOM 883 N N . VAL A 1 112 ? -16.276 5.869 -17.811 1.00 89.56 112 VAL A N 1
ATOM 884 C CA . VAL A 1 112 ? -15.301 4.858 -18.255 1.00 89.56 112 VAL A CA 1
ATOM 885 C C . VAL A 1 112 ? -14.655 4.101 -17.094 1.00 89.56 112 VAL A C 1
ATOM 887 O O . VAL A 1 112 ? -14.232 4.708 -16.109 1.00 89.56 112 VAL A O 1
ATOM 890 N N . SER A 1 113 ? -14.567 2.785 -17.246 1.00 88.06 113 SER A N 1
ATOM 891 C CA . SER A 1 113 ? -13.755 1.847 -16.472 1.00 88.06 113 SER A CA 1
ATOM 892 C C . SER A 1 113 ? -12.469 1.549 -17.247 1.00 88.06 113 SER A C 1
ATOM 894 O O . SER A 1 113 ? -12.436 1.637 -18.474 1.00 88.06 113 SER A O 1
ATOM 896 N N . LEU A 1 114 ? -11.405 1.191 -16.529 1.00 88.31 114 LEU A N 1
ATOM 897 C CA . LEU A 1 114 ? -10.167 0.663 -17.115 1.00 88.31 114 LEU A CA 1
ATOM 898 C C . LEU A 1 114 ? -9.819 -0.719 -16.536 1.00 88.31 114 LEU A C 1
ATOM 900 O O . LEU A 1 114 ? -8.684 -1.179 -16.647 1.00 88.31 114 LEU A O 1
ATOM 904 N N . ASP A 1 115 ? -10.782 -1.378 -15.890 1.00 85.44 115 ASP A N 1
ATOM 905 C CA . ASP A 1 115 ? -10.548 -2.548 -15.039 1.00 85.44 115 ASP A CA 1
ATOM 906 C C . ASP A 1 115 ? -10.171 -3.800 -15.830 1.00 85.44 115 ASP A C 1
ATOM 908 O O . ASP A 1 115 ? -9.338 -4.579 -15.375 1.00 85.44 115 ASP A O 1
ATOM 912 N N . VAL A 1 116 ? -10.654 -3.916 -17.069 1.00 89.69 116 VAL A N 1
ATOM 913 C CA . VAL A 1 116 ? -10.219 -4.947 -18.025 1.00 89.69 116 VAL A CA 1
ATOM 914 C C . VAL A 1 116 ? -8.710 -4.835 -18.298 1.00 89.69 116 VAL A C 1
ATOM 916 O O . VAL A 1 116 ? -7.983 -5.823 -18.198 1.00 89.69 116 VAL A O 1
ATOM 919 N N . TYR A 1 117 ? -8.200 -3.620 -18.539 1.00 92.81 117 TYR A N 1
ATOM 920 C CA . TYR A 1 117 ? -6.766 -3.376 -18.757 1.00 92.81 117 TYR A CA 1
ATOM 921 C C . TYR A 1 117 ? -5.953 -3.521 -17.461 1.00 92.81 117 TYR A C 1
ATOM 923 O O . TYR A 1 117 ? -4.832 -4.028 -17.491 1.00 92.81 117 TYR A O 1
ATOM 931 N N . ARG A 1 118 ? -6.515 -3.134 -16.302 1.00 87.56 118 ARG A N 1
ATOM 932 C CA . ARG A 1 118 ? -5.896 -3.354 -14.977 1.00 87.56 118 ARG A CA 1
ATOM 933 C C . ARG A 1 118 ? -5.753 -4.856 -14.672 1.00 87.56 118 ARG A C 1
ATOM 935 O O . ARG A 1 118 ? -4.712 -5.266 -14.162 1.00 87.56 118 ARG A O 1
ATOM 942 N N . ALA A 1 119 ? -6.745 -5.675 -15.028 1.00 86.81 119 ALA A N 1
ATOM 943 C CA . ALA A 1 119 ? -6.722 -7.130 -14.868 1.00 86.81 119 ALA A CA 1
ATOM 944 C C . ALA A 1 119 ? -5.744 -7.814 -15.840 1.00 86.81 119 ALA A C 1
ATOM 946 O O . ALA A 1 119 ? -4.914 -8.613 -15.407 1.00 86.81 119 ALA A O 1
ATOM 947 N N . ALA A 1 120 ? -5.761 -7.443 -17.124 1.00 93.44 120 ALA A N 1
ATOM 948 C CA . ALA A 1 120 ? -4.773 -7.909 -18.101 1.00 93.44 120 ALA A CA 1
ATOM 949 C C . ALA A 1 120 ? -3.3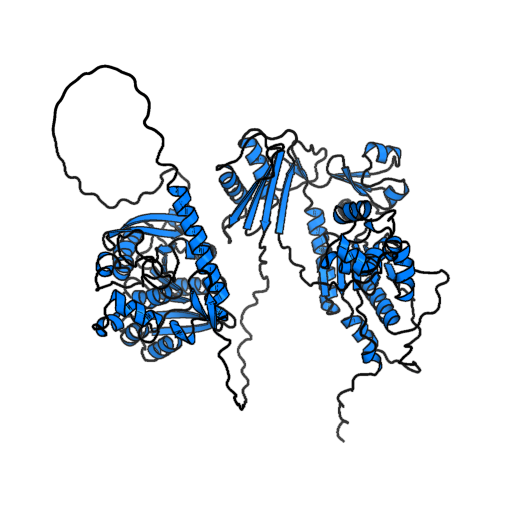34 -7.577 -17.658 1.00 93.44 120 ALA A C 1
ATOM 951 O O . ALA A 1 120 ? -2.459 -8.442 -17.668 1.00 93.44 120 ALA A O 1
ATOM 952 N N . SER A 1 121 ? -3.116 -6.352 -17.166 1.00 94.12 121 SER A N 1
ATOM 953 C CA . SER A 1 121 ? -1.843 -5.908 -16.591 1.00 94.12 121 SER A CA 1
ATOM 954 C C . SER A 1 121 ? -1.436 -6.760 -15.386 1.00 94.12 121 SER A C 1
ATOM 956 O O . SER A 1 121 ? -0.305 -7.235 -15.337 1.00 94.12 121 SER A O 1
ATOM 958 N N . LYS A 1 122 ? -2.353 -7.039 -14.444 1.00 90.44 122 LYS A N 1
ATOM 959 C CA . LYS A 1 122 ? -2.091 -7.931 -13.298 1.00 90.44 122 LYS A CA 1
ATOM 960 C C . LYS A 1 122 ? -1.586 -9.307 -13.754 1.00 90.44 122 LYS A C 1
ATOM 962 O O . LYS A 1 122 ? -0.628 -9.806 -13.175 1.00 90.44 122 LYS A O 1
ATOM 967 N N . ASN A 1 123 ? -2.171 -9.883 -14.804 1.00 93.75 123 ASN A N 1
ATOM 968 C CA . ASN A 1 123 ? -1.753 -11.187 -15.326 1.00 93.75 123 ASN A CA 1
ATOM 969 C C . ASN A 1 123 ? -0.340 -11.144 -15.932 1.00 93.75 123 ASN A C 1
ATOM 971 O O . ASN A 1 123 ? 0.479 -12.002 -15.608 1.00 93.75 123 ASN A O 1
ATOM 975 N N . VAL A 1 124 ? -0.010 -10.116 -16.723 1.00 95.88 124 VAL A N 1
ATOM 976 C CA . VAL A 1 124 ? 1.359 -9.924 -17.243 1.00 95.88 124 VAL A CA 1
ATOM 977 C C . VAL A 1 124 ? 2.361 -9.712 -16.096 1.00 95.88 124 VAL A C 1
ATOM 979 O O . VAL A 1 124 ? 3.422 -10.334 -16.070 1.00 95.88 124 VAL A O 1
ATOM 982 N N . PHE A 1 125 ? 2.006 -8.914 -15.084 1.00 94.38 125 PHE A N 1
ATOM 983 C CA . PHE A 1 125 ? 2.853 -8.699 -13.906 1.00 94.38 125 PHE A CA 1
ATOM 984 C C . PHE A 1 125 ? 3.025 -9.948 -13.024 1.00 94.38 125 PHE A C 1
ATOM 986 O O . PHE A 1 125 ? 4.020 -10.031 -12.306 1.00 94.38 125 PHE A O 1
ATOM 993 N N . ASN A 1 126 ? 2.132 -10.942 -13.092 1.00 94.44 126 ASN A N 1
ATOM 994 C CA . ASN A 1 126 ? 2.353 -12.239 -12.443 1.00 94.44 126 ASN A CA 1
ATOM 995 C C . ASN A 1 126 ? 3.469 -13.034 -13.147 1.00 94.44 126 ASN A C 1
ATOM 997 O O . ASN A 1 126 ? 4.324 -13.598 -12.466 1.00 94.44 126 ASN A O 1
ATOM 1001 N N . ILE A 1 127 ? 3.521 -13.016 -14.487 1.00 96.56 127 ILE A N 1
ATOM 1002 C CA . ILE A 1 127 ? 4.640 -13.594 -15.256 1.00 96.56 127 ILE A CA 1
ATOM 1003 C C . ILE A 1 127 ? 5.939 -12.852 -14.921 1.00 96.56 127 ILE A C 1
ATOM 1005 O O . ILE A 1 127 ? 6.940 -13.493 -14.604 1.00 96.56 127 ILE A O 1
ATOM 1009 N N . PHE A 1 128 ? 5.921 -11.513 -14.886 1.00 96.62 128 PHE A N 1
ATOM 1010 C CA . PHE A 1 128 ? 7.097 -10.730 -14.490 1.00 96.62 128 PHE A CA 1
ATOM 1011 C C . PHE A 1 128 ? 7.600 -11.088 -13.085 1.00 96.62 128 PHE A C 1
ATOM 1013 O O . PHE A 1 128 ? 8.800 -11.260 -12.904 1.00 96.62 128 PHE A O 1
ATOM 1020 N N . LYS A 1 129 ? 6.706 -11.263 -12.101 1.00 95.06 129 LYS A N 1
ATOM 1021 C CA . LYS A 1 129 ? 7.078 -11.704 -10.745 1.00 95.06 129 LYS A CA 1
ATOM 1022 C C . LYS A 1 129 ? 7.671 -13.115 -10.723 1.00 95.06 129 LYS A C 1
ATOM 1024 O O . LYS A 1 129 ? 8.637 -13.344 -10.002 1.00 95.06 129 LYS A O 1
ATOM 1029 N N . ARG A 1 130 ? 7.136 -14.043 -11.526 1.00 95.88 130 ARG A N 1
ATOM 1030 C CA . ARG A 1 130 ? 7.660 -15.414 -11.647 1.00 95.88 130 ARG A CA 1
ATOM 1031 C C . ARG A 1 130 ? 9.090 -15.428 -12.194 1.00 95.88 130 ARG A C 1
ATOM 1033 O O . ARG A 1 130 ? 9.927 -16.144 -11.660 1.00 95.88 130 ARG A O 1
ATOM 1040 N N . TYR A 1 131 ? 9.380 -14.613 -13.210 1.00 96.44 131 TYR A N 1
ATOM 1041 C CA . TYR A 1 131 ? 10.735 -14.476 -13.755 1.00 96.44 131 TYR A CA 1
ATOM 1042 C C . TYR A 1 131 ? 11.678 -13.685 -12.842 1.00 96.44 131 TYR A C 1
ATOM 1044 O O . TYR A 1 131 ? 12.830 -14.070 -12.688 1.00 96.44 131 TYR A O 1
ATOM 1052 N N . ALA A 1 132 ? 11.188 -12.643 -12.165 1.00 94.88 132 ALA A N 1
ATOM 1053 C CA . ALA A 1 132 ? 11.960 -11.928 -11.151 1.00 94.88 132 ALA A CA 1
ATOM 1054 C C . ALA A 1 132 ? 12.456 -12.882 -10.048 1.00 94.88 132 ALA A C 1
ATOM 1056 O O . ALA A 1 132 ? 13.642 -12.899 -9.744 1.00 94.88 132 ALA A O 1
ATOM 1057 N N . ALA A 1 133 ? 11.580 -13.752 -9.531 1.00 93.62 133 ALA A N 1
ATOM 1058 C CA . ALA A 1 133 ? 11.952 -14.776 -8.553 1.00 93.62 133 ALA A CA 1
ATOM 1059 C C . ALA A 1 133 ? 12.853 -15.892 -9.127 1.00 93.62 133 ALA A C 1
ATOM 1061 O O . ALA A 1 133 ? 13.652 -16.463 -8.395 1.00 93.62 133 ALA A O 1
ATOM 1062 N N . MET A 1 134 ? 12.745 -16.208 -10.424 1.00 94.25 134 MET A N 1
ATOM 1063 C CA . MET A 1 134 ? 13.579 -17.223 -11.088 1.00 94.25 134 MET A CA 1
ATOM 1064 C C . MET A 1 134 ? 15.044 -16.784 -11.243 1.00 94.25 134 MET A C 1
ATOM 1066 O O . MET A 1 134 ? 15.943 -17.617 -11.144 1.00 94.25 134 MET A O 1
ATOM 1070 N N . TYR A 1 135 ? 15.272 -15.490 -11.478 1.00 93.44 135 TYR A N 1
ATOM 1071 C CA . TYR A 1 135 ? 16.595 -14.903 -11.718 1.00 93.44 135 TYR A CA 1
ATOM 1072 C C . TYR A 1 135 ? 17.145 -14.096 -10.522 1.00 93.44 135 TYR A C 1
ATOM 1074 O O . TYR A 1 135 ? 18.155 -13.420 -10.671 1.00 93.44 135 TYR A O 1
ATOM 1082 N N . ASP A 1 136 ? 16.464 -14.093 -9.370 1.00 91.25 136 ASP A N 1
ATOM 1083 C CA . ASP A 1 136 ? 16.745 -13.188 -8.231 1.00 91.25 136 ASP A CA 1
ATOM 1084 C C . ASP A 1 136 ? 16.829 -11.691 -8.637 1.00 91.25 136 ASP A C 1
ATOM 1086 O O . ASP A 1 136 ? 17.599 -10.884 -8.115 1.00 91.25 136 ASP A O 1
ATOM 1090 N N . ALA A 1 137 ? 16.033 -11.314 -9.643 1.00 93.50 137 ALA A N 1
ATOM 1091 C CA . ALA A 1 137 ? 16.092 -10.019 -10.311 1.00 93.50 137 ALA A CA 1
ATOM 1092 C C . ALA A 1 137 ? 15.132 -8.999 -9.681 1.00 93.50 137 ALA A C 1
ATOM 1094 O O . ALA A 1 137 ? 13.958 -9.276 -9.417 1.00 93.50 137 ALA A O 1
ATOM 1095 N N . LYS A 1 138 ? 15.599 -7.759 -9.499 1.00 95.12 138 LYS A N 1
ATOM 1096 C CA . LYS A 1 138 ? 14.812 -6.694 -8.850 1.00 95.12 138 LYS A CA 1
ATOM 1097 C C . LYS A 1 138 ? 13.784 -6.152 -9.849 1.00 95.12 138 LYS A C 1
ATOM 1099 O O . LYS A 1 138 ? 14.169 -5.676 -10.912 1.00 95.12 138 LYS A O 1
ATOM 1104 N N . LEU A 1 139 ? 12.492 -6.193 -9.511 1.00 95.56 139 LEU A N 1
ATOM 1105 C CA . LEU A 1 139 ? 11.382 -5.788 -10.392 1.00 95.56 139 LEU A CA 1
ATOM 1106 C C . LEU A 1 139 ? 10.723 -4.477 -9.929 1.00 95.56 139 LEU A C 1
ATOM 1108 O O . LEU A 1 139 ? 10.120 -4.428 -8.859 1.00 95.56 139 LEU A O 1
ATOM 1112 N N . GLU A 1 140 ? 10.752 -3.434 -10.762 1.00 94.25 140 GLU A N 1
ATOM 1113 C CA . GLU A 1 140 ? 10.010 -2.180 -10.553 1.00 94.25 140 GLU A CA 1
ATOM 1114 C C . GLU A 1 140 ? 8.842 -2.071 -11.540 1.00 94.25 140 GLU A C 1
ATOM 1116 O O . GLU A 1 140 ? 9.026 -2.145 -12.757 1.00 94.25 140 GLU A O 1
ATOM 1121 N N . ARG A 1 141 ? 7.631 -1.821 -11.028 1.00 92.00 141 ARG A N 1
ATOM 1122 C CA . ARG A 1 141 ? 6.470 -1.467 -11.855 1.00 92.00 141 ARG A CA 1
ATOM 1123 C C . ARG A 1 141 ? 6.505 0.026 -12.177 1.00 92.00 141 ARG A C 1
ATOM 1125 O O . ARG A 1 141 ? 6.384 0.845 -11.270 1.00 92.00 141 ARG A O 1
ATOM 1132 N N . ALA A 1 142 ? 6.630 0.374 -13.456 1.00 89.81 142 ALA A N 1
ATOM 1133 C CA . ALA A 1 142 ? 6.707 1.764 -13.898 1.00 89.81 142 ALA A CA 1
ATOM 1134 C C . ALA A 1 142 ? 5.330 2.347 -14.262 1.00 89.81 142 ALA A C 1
ATOM 1136 O O . ALA A 1 142 ? 5.053 3.504 -13.944 1.00 89.81 142 ALA A O 1
ATOM 1137 N N . SER A 1 143 ? 4.448 1.547 -14.872 1.00 90.12 143 SER A N 1
ATOM 1138 C CA . SER A 1 143 ? 3.079 1.952 -15.227 1.00 90.12 143 SER A CA 1
ATOM 1139 C C . SER A 1 143 ? 2.097 0.759 -15.193 1.00 90.12 143 SER A C 1
ATOM 1141 O O . SER A 1 143 ? 2.285 -0.216 -14.458 1.00 90.12 143 SER A O 1
ATOM 1143 N N . ILE A 1 144 ? 1.004 0.838 -15.962 1.00 90.00 144 ILE A N 1
ATOM 1144 C CA . ILE A 1 144 ? 0.125 -0.302 -16.252 1.00 90.00 144 ILE A CA 1
ATOM 1145 C C . ILE A 1 144 ? 0.745 -1.254 -17.296 1.00 90.00 144 ILE A C 1
ATOM 1147 O O . ILE A 1 144 ? 0.457 -2.448 -17.278 1.00 90.00 144 ILE A O 1
ATOM 1151 N N . ASP A 1 145 ? 1.610 -0.735 -18.161 1.00 94.81 145 ASP A N 1
ATOM 1152 C CA . ASP A 1 145 ? 2.171 -1.370 -19.353 1.00 94.81 145 ASP A CA 1
ATOM 1153 C C . ASP A 1 145 ? 3.713 -1.436 -19.389 1.00 94.81 145 ASP A C 1
ATOM 1155 O O . ASP A 1 145 ? 4.269 -2.124 -20.244 1.00 94.81 145 ASP A O 1
ATOM 1159 N N . GLU A 1 146 ? 4.391 -0.786 -18.437 1.00 96.00 146 GLU A N 1
ATOM 1160 C CA . GLU A 1 146 ? 5.851 -0.671 -18.349 1.00 96.00 146 GLU A CA 1
ATOM 1161 C C . GLU A 1 146 ? 6.428 -1.261 -17.048 1.00 96.00 146 GLU A C 1
ATOM 1163 O O . GLU A 1 146 ? 5.895 -1.039 -15.950 1.00 96.00 146 GLU A O 1
ATOM 1168 N N . ALA A 1 147 ? 7.580 -1.930 -17.153 1.00 96.12 147 ALA A N 1
ATOM 1169 C CA . ALA A 1 147 ? 8.355 -2.468 -16.030 1.00 96.12 147 ALA A CA 1
ATOM 1170 C C . ALA A 1 147 ? 9.875 -2.318 -16.239 1.00 96.12 147 ALA A C 1
ATOM 1172 O O . ALA A 1 147 ? 10.347 -2.239 -17.373 1.00 96.12 147 ALA A O 1
ATOM 1173 N N . TYR A 1 148 ? 10.644 -2.337 -15.145 1.00 97.88 148 TYR A N 1
ATOM 1174 C CA . TYR A 1 148 ? 12.102 -2.518 -15.167 1.00 97.88 148 TYR A CA 1
ATOM 1175 C C . TYR A 1 148 ? 12.498 -3.783 -14.406 1.00 97.88 148 TYR A C 1
ATOM 1177 O O . TYR A 1 148 ? 11.986 -4.019 -13.311 1.00 97.88 148 TYR A O 1
ATOM 1185 N N . PHE A 1 149 ? 13.468 -4.518 -14.942 1.00 97.88 149 PHE A N 1
ATOM 1186 C CA . PHE A 1 149 ? 14.216 -5.555 -14.239 1.00 97.88 149 PHE A CA 1
ATOM 1187 C C . PHE A 1 149 ? 15.673 -5.106 -14.083 1.00 97.88 149 PHE A C 1
ATOM 1189 O O . PHE A 1 149 ? 16.278 -4.638 -15.048 1.00 97.88 149 PHE A O 1
ATOM 1196 N N . ASP A 1 150 ? 16.241 -5.275 -12.893 1.00 97.44 150 ASP A N 1
ATOM 1197 C CA . ASP A 1 150 ? 17.691 -5.299 -12.679 1.00 97.44 150 ASP A CA 1
ATOM 1198 C C . ASP A 1 150 ? 18.128 -6.764 -12.654 1.00 97.44 150 ASP A C 1
ATOM 1200 O O . ASP A 1 150 ? 17.751 -7.501 -11.740 1.00 97.44 150 ASP A O 1
ATOM 1204 N N . VAL A 1 151 ? 18.852 -7.187 -13.691 1.00 97.50 151 VAL A N 1
ATOM 1205 C CA . VAL A 1 151 ? 19.297 -8.579 -13.895 1.00 97.50 151 VAL A CA 1
ATOM 1206 C C . VAL A 1 151 ? 20.805 -8.738 -13.694 1.00 97.50 151 VAL A C 1
ATOM 1208 O O . VAL A 1 151 ? 21.361 -9.774 -14.050 1.00 97.50 151 VAL A O 1
ATOM 1211 N N . SER A 1 152 ? 21.465 -7.716 -13.133 1.00 95.81 152 SER A N 1
ATOM 1212 C CA . SER A 1 152 ? 22.924 -7.656 -12.950 1.00 95.81 152 SER A CA 1
ATOM 1213 C C . SER A 1 152 ? 23.480 -8.920 -12.286 1.00 95.81 152 SER A C 1
ATOM 1215 O O . SER A 1 152 ? 24.477 -9.476 -12.738 1.00 95.81 152 SER A O 1
ATOM 1217 N N . ASP A 1 153 ? 22.799 -9.402 -11.246 1.00 93.69 153 ASP A N 1
ATOM 1218 C CA . ASP A 1 153 ? 23.242 -10.535 -10.435 1.00 93.69 153 ASP A CA 1
ATOM 1219 C C . ASP A 1 153 ? 23.111 -11.881 -11.196 1.00 93.69 153 ASP A C 1
ATOM 1221 O O . ASP A 1 153 ? 24.037 -12.694 -11.176 1.00 93.69 153 ASP A O 1
ATOM 1225 N N . GLU A 1 154 ? 22.037 -12.083 -11.974 1.00 95.12 154 GLU A N 1
ATOM 1226 C CA . GLU A 1 154 ? 21.851 -13.262 -12.846 1.00 95.12 154 GLU A CA 1
ATOM 1227 C C . GLU A 1 154 ? 22.830 -13.284 -14.025 1.00 95.12 154 GLU A C 1
ATOM 1229 O O . GLU A 1 154 ? 23.413 -14.331 -14.305 1.00 95.12 154 GLU A O 1
ATOM 1234 N N . VAL A 1 155 ? 23.056 -12.161 -14.721 1.00 95.44 155 VAL A N 1
ATOM 1235 C CA . VAL A 1 155 ? 24.018 -12.158 -15.842 1.00 95.44 155 VAL A CA 1
ATOM 1236 C C . VAL A 1 155 ? 25.449 -12.348 -15.343 1.00 95.44 155 VAL A C 1
ATOM 1238 O O . VAL A 1 155 ? 26.219 -13.077 -15.965 1.00 95.44 155 VAL A O 1
ATOM 1241 N N . ASN A 1 156 ? 25.789 -11.796 -14.174 1.00 94.69 156 ASN A N 1
ATOM 1242 C CA . ASN A 1 156 ? 27.079 -12.034 -13.528 1.00 94.69 156 ASN A CA 1
ATOM 1243 C C . ASN A 1 156 ? 27.257 -13.507 -13.140 1.00 94.69 156 ASN A C 1
ATOM 1245 O O . ASN A 1 156 ? 28.313 -14.084 -13.391 1.00 94.69 156 ASN A O 1
ATOM 1249 N N . LYS A 1 157 ? 26.216 -14.142 -12.595 1.00 93.50 157 LYS A N 1
ATOM 1250 C CA . LYS A 1 157 ? 26.183 -15.581 -12.306 1.00 93.50 157 LYS A CA 1
ATOM 1251 C C . LYS A 1 157 ? 26.350 -16.428 -13.576 1.00 93.50 157 LYS A C 1
ATOM 1253 O O . LYS A 1 157 ? 27.250 -17.262 -13.609 1.00 93.50 157 LYS A O 1
ATOM 1258 N N . ARG A 1 158 ? 25.595 -16.151 -14.653 1.00 93.69 158 ARG A N 1
ATOM 1259 C CA . ARG A 1 158 ? 25.757 -16.817 -15.967 1.00 93.69 158 ARG A CA 1
ATOM 1260 C C . ARG A 1 158 ? 27.196 -16.699 -16.500 1.00 93.69 158 ARG A C 1
ATOM 1262 O O . ARG A 1 158 ? 27.731 -17.679 -17.009 1.00 93.69 158 ARG A O 1
ATOM 1269 N N . ILE A 1 159 ? 27.851 -15.544 -16.330 1.00 92.81 159 ILE A N 1
ATOM 1270 C CA . ILE A 1 159 ? 29.267 -15.349 -16.700 1.00 92.81 159 ILE A CA 1
ATOM 1271 C C . ILE A 1 159 ? 30.213 -16.175 -15.812 1.00 92.81 159 ILE A C 1
ATOM 1273 O O . ILE A 1 159 ? 31.179 -16.738 -16.322 1.00 92.81 159 ILE A O 1
ATOM 1277 N N . LEU A 1 160 ? 29.976 -16.246 -14.500 1.00 91.06 160 LEU A N 1
ATOM 1278 C CA . LEU A 1 160 ? 30.856 -16.939 -13.549 1.00 91.06 160 LEU A CA 1
ATOM 1279 C C . LEU A 1 160 ? 30.721 -18.472 -13.576 1.00 91.06 160 LEU A C 1
ATOM 1281 O O . LEU A 1 160 ? 31.681 -19.163 -13.229 1.00 91.06 160 LEU A O 1
ATOM 1285 N N . ASP A 1 161 ? 29.570 -18.996 -14.004 1.00 89.62 161 ASP A N 1
ATOM 1286 C CA . ASP A 1 161 ? 29.341 -20.432 -14.211 1.00 89.62 161 ASP A CA 1
ATOM 1287 C C . ASP A 1 161 ? 29.895 -20.945 -15.561 1.00 89.62 161 ASP A C 1
ATOM 1289 O O . ASP A 1 161 ? 30.084 -22.152 -15.734 1.00 89.62 161 ASP A O 1
ATOM 1293 N N . GLN A 1 162 ? 30.203 -20.053 -16.512 1.00 87.50 162 GLN A N 1
ATOM 1294 C CA . GLN A 1 162 ? 30.783 -20.405 -17.812 1.00 87.50 162 GLN A CA 1
ATOM 1295 C C . GLN A 1 162 ? 32.312 -20.610 -17.745 1.00 87.50 162 GLN A C 1
ATOM 1297 O O . GLN A 1 162 ? 33.049 -19.814 -17.162 1.00 87.50 162 GLN A O 1
ATOM 1302 N N . GLU A 1 163 ? 32.826 -21.640 -18.432 1.00 84.62 163 GLU A N 1
ATOM 1303 C CA . GLU A 1 163 ? 34.268 -21.768 -18.681 1.00 84.62 163 GLU A CA 1
ATOM 1304 C C . GLU A 1 163 ? 34.750 -20.780 -19.756 1.00 84.62 163 GLU A C 1
ATOM 1306 O O . GLU A 1 163 ? 34.376 -20.870 -20.927 1.00 84.62 163 GLU A O 1
ATOM 1311 N N . TRP A 1 164 ? 35.660 -19.883 -19.371 1.00 84.75 164 TRP A N 1
ATOM 1312 C CA . TRP A 1 164 ? 36.356 -18.971 -20.279 1.00 84.75 164 TRP A CA 1
ATOM 1313 C C . TRP A 1 164 ? 37.765 -19.496 -20.564 1.00 84.75 164 TRP A C 1
ATOM 1315 O O . TRP A 1 164 ? 38.654 -19.410 -19.718 1.00 84.75 164 TRP A O 1
ATOM 1325 N N . ARG A 1 165 ? 37.961 -20.065 -21.757 1.00 79.19 165 ARG A N 1
ATOM 1326 C CA . ARG A 1 165 ? 39.255 -20.577 -22.238 1.00 79.19 165 ARG A CA 1
ATOM 1327 C C . ARG A 1 165 ? 39.874 -19.579 -23.215 1.00 79.19 165 ARG A C 1
ATOM 1329 O O . ARG A 1 165 ? 39.153 -19.003 -24.024 1.00 79.19 165 ARG A O 1
ATOM 1336 N N . ASP A 1 166 ? 41.185 -19.373 -23.112 1.00 76.62 166 ASP A N 1
ATOM 1337 C CA . ASP A 1 166 ? 41.982 -18.509 -24.002 1.00 76.62 166 ASP A CA 1
ATOM 1338 C C . ASP A 1 166 ? 41.503 -17.037 -24.083 1.00 76.62 166 ASP A C 1
ATOM 1340 O O . ASP A 1 166 ? 41.701 -16.338 -25.079 1.00 76.62 166 ASP A O 1
ATOM 1344 N N . VAL A 1 167 ? 40.883 -16.544 -23.002 1.00 83.12 167 VAL A N 1
ATOM 1345 C CA . VAL A 1 167 ? 40.385 -15.165 -22.870 1.00 83.12 167 VAL A CA 1
ATOM 1346 C C . VAL A 1 167 ? 41.396 -14.277 -22.139 1.00 83.12 167 VAL A C 1
ATOM 1348 O O . VAL A 1 167 ? 41.755 -14.538 -20.993 1.00 83.12 167 VAL A O 1
ATOM 1351 N N . ASP A 1 168 ? 41.787 -13.173 -22.780 1.00 85.31 168 ASP A N 1
ATOM 1352 C CA . ASP A 1 168 ? 42.384 -12.005 -22.116 1.00 85.31 168 ASP A CA 1
ATOM 1353 C C . ASP A 1 168 ? 41.358 -11.430 -21.125 1.00 85.31 168 ASP A C 1
ATOM 1355 O O . ASP A 1 168 ? 40.318 -10.916 -21.541 1.00 85.31 168 ASP A O 1
ATOM 1359 N N . VAL A 1 169 ? 41.611 -11.572 -19.820 1.00 83.56 169 VAL A N 1
ATOM 1360 C CA . VAL A 1 169 ? 40.645 -11.208 -18.770 1.00 83.56 169 VAL A CA 1
ATOM 1361 C C . VAL A 1 169 ? 40.470 -9.694 -18.642 1.00 83.56 169 VAL A C 1
ATOM 1363 O O . VAL A 1 169 ? 39.361 -9.254 -18.356 1.00 83.56 169 VAL A O 1
ATOM 1366 N N . GLU A 1 170 ? 41.502 -8.899 -18.921 1.00 84.56 170 GLU A N 1
ATOM 1367 C CA . GLU A 1 170 ? 41.438 -7.433 -18.830 1.00 84.56 170 GLU A CA 1
ATOM 1368 C C . GLU A 1 170 ? 40.632 -6.847 -20.002 1.00 84.56 170 GLU A C 1
ATOM 1370 O O . GLU A 1 170 ? 39.830 -5.930 -19.830 1.00 84.56 170 GLU A O 1
ATOM 1375 N N . ARG A 1 171 ? 40.789 -7.413 -21.210 1.00 83.62 171 ARG A N 1
ATOM 1376 C CA . ARG A 1 171 ? 40.001 -7.021 -22.400 1.00 83.62 171 ARG A CA 1
ATOM 1377 C C . ARG A 1 171 ? 38.646 -7.720 -22.501 1.00 83.62 171 ARG A C 1
ATOM 1379 O O . ARG A 1 171 ? 37.811 -7.313 -23.306 1.00 83.62 171 ARG A O 1
ATOM 1386 N N . GLY A 1 172 ? 38.449 -8.801 -21.754 1.00 86.88 172 GLY A N 1
ATOM 1387 C CA . GLY A 1 172 ? 37.312 -9.707 -21.877 1.00 86.88 172 GLY A CA 1
ATOM 1388 C C . GLY A 1 172 ? 37.259 -10.498 -23.199 1.00 86.88 172 GLY A C 1
ATOM 1389 O O . GLY A 1 172 ? 38.155 -10.411 -24.054 1.00 86.88 172 GLY A O 1
ATOM 1390 N N . PRO A 1 173 ? 36.205 -11.313 -23.376 1.00 89.81 173 PRO A N 1
ATOM 1391 C CA . PRO A 1 173 ? 35.989 -12.140 -24.561 1.00 89.81 173 PRO A CA 1
ATOM 1392 C C . PRO A 1 173 ? 35.356 -11.340 -25.711 1.00 89.81 173 PRO A C 1
ATOM 1394 O O . PRO A 1 173 ? 34.786 -10.268 -25.496 1.00 89.81 173 PRO A O 1
ATOM 1397 N N . LEU A 1 174 ? 35.427 -11.889 -26.930 1.00 89.38 174 LEU A N 1
ATOM 1398 C CA . LEU A 1 174 ? 34.570 -11.460 -28.044 1.00 89.38 174 LEU A CA 1
ATOM 1399 C C . LEU A 1 174 ? 33.113 -11.821 -27.737 1.00 89.38 174 LEU A C 1
ATOM 1401 O O . LEU A 1 174 ? 32.834 -12.904 -27.214 1.00 89.38 174 LEU A O 1
ATOM 1405 N N . VAL A 1 175 ? 32.196 -10.912 -28.055 1.00 89.12 175 VAL A N 1
ATOM 1406 C CA . VAL A 1 175 ? 30.791 -11.009 -27.650 1.00 89.12 175 VAL A CA 1
ATOM 1407 C C . VAL A 1 175 ? 29.968 -11.625 -28.777 1.00 89.12 175 VAL A C 1
ATOM 1409 O O . VAL A 1 175 ? 30.055 -11.202 -29.929 1.00 89.12 175 VAL A O 1
ATOM 1412 N N . LYS A 1 176 ? 29.148 -12.624 -28.442 1.00 88.06 176 LYS A N 1
ATOM 1413 C CA . LYS A 1 176 ? 28.161 -13.192 -29.365 1.00 88.06 176 LYS A CA 1
ATOM 1414 C C . LYS A 1 176 ? 26.849 -12.439 -29.210 1.00 88.06 176 LYS A C 1
ATOM 1416 O O . LYS A 1 176 ? 26.269 -12.435 -28.131 1.00 88.06 176 LYS A O 1
ATOM 1421 N N . TRP A 1 177 ? 26.395 -11.827 -30.296 1.00 89.69 177 TRP A N 1
ATOM 1422 C CA . TRP A 1 177 ? 25.134 -11.082 -30.358 1.00 89.69 177 TRP A CA 1
ATOM 1423 C C . TRP A 1 177 ? 24.009 -11.867 -31.057 1.00 89.69 177 TRP A C 1
ATOM 1425 O O . TRP A 1 177 ? 22.938 -11.321 -31.327 1.00 89.69 177 TRP A O 1
ATOM 1435 N N . ASP A 1 178 ? 24.241 -13.150 -31.347 1.00 86.19 178 ASP A N 1
ATOM 1436 C CA . ASP A 1 178 ? 23.264 -14.065 -31.939 1.00 86.19 178 ASP A CA 1
ATOM 1437 C C . ASP A 1 178 ? 21.976 -14.099 -31.101 1.00 86.19 178 ASP A C 1
ATOM 1439 O O . ASP A 1 178 ? 21.999 -14.431 -29.922 1.00 86.19 178 ASP A O 1
ATOM 1443 N N . GLY A 1 179 ? 20.837 -13.733 -31.695 1.00 82.19 179 GLY A N 1
ATOM 1444 C CA . GLY A 1 179 ? 19.540 -13.702 -31.001 1.00 82.19 179 GLY A CA 1
ATOM 1445 C C . GLY A 1 179 ? 19.281 -12.476 -30.111 1.00 82.19 179 GLY A C 1
ATOM 1446 O O . GLY A 1 179 ? 18.118 -12.204 -29.807 1.00 82.19 179 GLY A O 1
ATOM 1447 N N . ALA A 1 180 ? 20.299 -11.668 -29.787 1.00 86.12 180 ALA A N 1
ATOM 1448 C CA . ALA A 1 180 ? 20.185 -10.524 -28.871 1.00 86.12 180 ALA A CA 1
ATOM 1449 C C . ALA A 1 180 ? 19.218 -9.416 -29.350 1.00 86.12 180 ALA A C 1
ATOM 1451 O O . ALA A 1 180 ? 18.748 -8.604 -28.551 1.00 86.12 180 ALA A O 1
ATOM 1452 N N . GLY A 1 181 ? 18.865 -9.394 -30.638 1.00 88.75 181 GLY A N 1
ATOM 1453 C CA . GLY A 1 181 ? 17.899 -8.467 -31.225 1.00 88.75 181 GLY A CA 1
ATOM 1454 C C . GLY A 1 181 ? 18.575 -7.392 -32.069 1.00 88.75 181 GLY A C 1
ATOM 1455 O O . GLY A 1 181 ? 19.457 -7.691 -32.866 1.00 88.75 181 GLY A O 1
ATOM 1456 N N . PHE A 1 182 ? 18.126 -6.144 -31.939 1.00 91.38 182 PHE A N 1
ATOM 1457 C CA . PHE A 1 182 ? 18.744 -5.008 -32.617 1.00 91.38 182 PHE A CA 1
ATOM 1458 C C . PHE A 1 182 ? 19.786 -4.365 -31.701 1.00 91.38 182 PHE A C 1
ATOM 1460 O O . PHE A 1 182 ? 19.451 -3.900 -30.612 1.00 91.38 182 PHE A O 1
ATOM 1467 N N . LEU A 1 183 ? 21.040 -4.316 -32.139 1.00 91.31 183 LEU A N 1
ATOM 1468 C CA . LEU A 1 183 ? 22.043 -3.466 -31.505 1.00 91.31 183 LEU A CA 1
ATOM 1469 C C . LEU A 1 183 ? 21.842 -2.044 -32.033 1.00 91.31 183 LEU A C 1
ATOM 1471 O O . LEU A 1 183 ? 21.770 -1.846 -33.246 1.00 91.31 183 LEU A O 1
ATOM 1475 N N . TYR A 1 184 ? 21.749 -1.056 -31.145 1.00 88.44 184 TYR A N 1
ATOM 1476 C CA . TYR A 1 184 ? 21.860 0.337 -31.570 1.00 88.44 184 TYR A CA 1
ATOM 1477 C C . TYR A 1 184 ? 23.290 0.603 -32.086 1.00 88.44 184 TYR A C 1
ATOM 1479 O O . TYR A 1 184 ? 24.232 -0.046 -31.631 1.00 88.44 184 TYR A O 1
ATOM 1487 N N . GLY A 1 185 ? 23.456 1.516 -33.047 1.00 83.00 185 GLY A N 1
ATOM 1488 C CA . GLY A 1 185 ? 24.756 1.863 -33.637 1.00 83.00 185 GLY A CA 1
ATOM 1489 C C . GLY A 1 185 ? 24.843 1.620 -35.148 1.00 83.00 185 GLY A C 1
ATOM 1490 O O . GLY A 1 185 ? 23.826 1.534 -35.837 1.00 83.00 185 GLY A O 1
ATOM 1491 N N . VAL A 1 186 ? 26.075 1.545 -35.656 1.00 65.12 186 VAL A N 1
ATOM 1492 C CA . VAL A 1 186 ? 26.405 1.443 -37.092 1.00 65.12 186 VAL A CA 1
ATOM 1493 C C . VAL A 1 186 ? 26.105 0.050 -37.669 1.00 65.12 186 VAL A C 1
ATOM 1495 O O . VAL A 1 186 ? 26.325 -0.962 -37.010 1.00 65.12 186 VAL A O 1
ATOM 1498 N N . ASP A 1 187 ? 25.651 0.007 -38.924 1.00 64.56 187 ASP A N 1
ATOM 1499 C CA . ASP A 1 187 ? 25.439 -1.205 -39.729 1.00 64.56 187 ASP A CA 1
ATOM 1500 C C . ASP A 1 187 ? 26.418 -1.201 -40.932 1.00 64.56 187 ASP A C 1
ATOM 1502 O O . ASP A 1 187 ? 26.463 -0.191 -41.644 1.00 64.56 187 ASP A O 1
ATOM 1506 N N . PRO A 1 188 ? 27.229 -2.254 -41.181 1.00 67.12 188 PRO A N 1
ATOM 1507 C CA . PRO A 1 188 ? 27.353 -3.492 -40.411 1.00 67.12 188 PRO A CA 1
ATOM 1508 C C . PRO A 1 188 ? 27.922 -3.267 -39.007 1.00 67.12 188 PRO A C 1
ATOM 1510 O O . PRO A 1 188 ? 28.846 -2.479 -38.803 1.00 67.12 188 PRO A O 1
ATOM 1513 N N . GLN A 1 189 ? 27.375 -4.008 -38.044 1.00 66.44 189 GLN A N 1
ATOM 1514 C CA . GLN A 1 189 ? 27.779 -3.933 -36.643 1.00 66.44 189 GLN A CA 1
ATOM 1515 C C . GLN A 1 189 ? 29.234 -4.403 -36.453 1.00 66.44 189 GLN A C 1
ATOM 1517 O O . GLN A 1 189 ? 29.568 -5.510 -36.884 1.00 66.44 189 GLN A O 1
ATOM 1522 N N . PRO A 1 190 ? 30.105 -3.606 -35.803 1.00 67.00 190 PRO A N 1
ATOM 1523 C CA . PRO A 1 190 ? 31.485 -4.001 -35.544 1.00 67.00 190 PRO A CA 1
ATOM 1524 C C . PRO A 1 190 ? 31.562 -5.126 -34.503 1.00 67.00 190 PRO A C 1
ATOM 1526 O O . PRO A 1 190 ? 30.739 -5.192 -33.585 1.00 67.00 190 PRO A O 1
ATOM 1529 N N . GLU A 1 191 ? 32.594 -5.972 -34.609 1.00 78.38 191 GLU A N 1
ATOM 1530 C CA . GLU A 1 191 ? 32.954 -6.910 -33.540 1.00 78.38 191 GLU A CA 1
ATOM 1531 C C . GLU A 1 191 ? 33.170 -6.143 -32.231 1.00 78.38 191 GLU A C 1
ATOM 1533 O O . GLU A 1 191 ? 33.943 -5.183 -32.186 1.00 78.38 191 GLU A O 1
ATOM 1538 N N . SER A 1 192 ? 32.507 -6.575 -31.156 1.00 85.00 192 SER A N 1
ATOM 1539 C CA . SER A 1 192 ? 32.664 -5.967 -29.836 1.00 85.00 192 SER A CA 1
ATOM 1540 C C . SER A 1 192 ? 33.181 -6.966 -28.803 1.00 85.00 192 SER A C 1
ATOM 1542 O O . SER A 1 192 ? 33.086 -8.191 -28.954 1.00 85.00 192 SER A O 1
ATOM 1544 N N . ARG A 1 193 ? 33.842 -6.424 -27.779 1.00 88.06 193 ARG A N 1
ATOM 1545 C CA . ARG A 1 193 ? 34.685 -7.175 -26.852 1.00 88.06 193 ARG A CA 1
ATOM 1546 C C . ARG A 1 193 ? 34.629 -6.539 -25.469 1.00 88.06 193 ARG A C 1
ATOM 1548 O O . ARG A 1 193 ? 34.752 -5.322 -25.357 1.00 88.06 193 ARG A O 1
ATOM 1555 N N . GLY A 1 194 ? 34.501 -7.363 -24.434 1.00 90.12 194 GLY A N 1
ATOM 1556 C CA . GLY A 1 194 ? 34.535 -6.911 -23.042 1.00 90.12 194 GLY A CA 1
ATOM 1557 C C . GLY A 1 194 ? 33.328 -7.350 -22.219 1.00 90.12 194 GLY A C 1
ATOM 1558 O O . GLY A 1 194 ? 32.237 -7.587 -22.732 1.00 90.12 194 GLY A O 1
ATOM 1559 N N . TRP A 1 195 ? 33.530 -7.452 -20.906 1.00 91.00 195 TRP A N 1
ATOM 1560 C CA . TRP A 1 195 ? 32.557 -8.046 -19.983 1.00 91.00 195 TRP A CA 1
ATOM 1561 C C . TRP A 1 195 ? 31.205 -7.327 -19.937 1.00 91.00 195 TRP A C 1
ATOM 1563 O O . TRP A 1 195 ? 30.181 -7.988 -19.809 1.00 91.00 195 TRP A O 1
ATOM 1573 N N . GLN A 1 196 ? 31.180 -6.001 -20.097 1.00 90.94 196 GLN A N 1
ATOM 1574 C CA . GLN A 1 196 ? 29.935 -5.220 -20.085 1.00 90.94 196 GLN A CA 1
ATOM 1575 C C . GLN A 1 196 ? 29.023 -5.553 -21.275 1.00 90.94 196 GLN A C 1
ATOM 1577 O O . GLN A 1 196 ? 27.807 -5.622 -21.116 1.00 90.94 196 GLN A O 1
ATOM 1582 N N . ASP A 1 197 ? 29.598 -5.828 -22.444 1.00 92.06 197 ASP A N 1
ATOM 1583 C CA . ASP A 1 197 ? 28.835 -6.263 -23.612 1.00 92.06 197 ASP A CA 1
ATOM 1584 C C . ASP A 1 197 ? 28.346 -7.715 -23.455 1.00 92.06 197 ASP A C 1
ATOM 1586 O O . ASP A 1 197 ? 27.223 -8.022 -23.846 1.00 92.06 197 ASP A O 1
ATOM 1590 N N . VAL A 1 198 ? 29.114 -8.592 -22.789 1.00 92.69 198 VAL A N 1
ATOM 1591 C CA . VAL A 1 198 ? 28.646 -9.946 -22.419 1.00 92.69 198 VAL A CA 1
ATOM 1592 C C . VAL A 1 198 ? 27.458 -9.879 -21.452 1.00 92.69 198 VAL A C 1
ATOM 1594 O O . VAL A 1 198 ? 26.476 -10.594 -21.646 1.00 92.69 198 VAL A O 1
ATOM 1597 N N . GLN A 1 199 ? 27.510 -9.002 -20.441 1.00 94.69 199 GLN A N 1
ATOM 1598 C CA . GLN A 1 199 ? 26.379 -8.762 -19.536 1.00 94.69 199 GLN A CA 1
ATOM 1599 C C . GLN A 1 199 ? 25.127 -8.324 -20.323 1.00 94.69 199 GLN A C 1
ATOM 1601 O O . GLN A 1 199 ? 24.037 -8.853 -20.102 1.00 94.69 199 GLN A O 1
ATOM 1606 N N . LEU A 1 200 ? 25.282 -7.388 -21.269 1.00 95.38 200 LEU A N 1
ATOM 1607 C CA . LEU A 1 200 ? 24.192 -6.895 -22.119 1.00 95.38 200 LEU A CA 1
ATOM 1608 C C . LEU A 1 200 ? 23.630 -7.976 -23.060 1.00 95.38 200 LEU A C 1
ATOM 1610 O O . LEU A 1 200 ? 22.414 -8.036 -23.232 1.00 95.38 200 LEU A O 1
ATOM 1614 N N . ALA A 1 201 ? 24.475 -8.842 -23.629 1.00 94.44 201 ALA A N 1
ATOM 1615 C CA . ALA A 1 201 ? 24.045 -9.969 -24.459 1.00 94.44 201 ALA A CA 1
ATOM 1616 C C . ALA A 1 201 ? 23.206 -10.978 -23.653 1.00 94.44 201 ALA A C 1
ATOM 1618 O O . ALA A 1 201 ? 22.081 -11.291 -24.035 1.00 94.44 201 ALA A O 1
ATOM 1619 N N . LEU A 1 202 ? 23.680 -11.392 -22.474 1.00 95.25 202 LEU A N 1
ATOM 1620 C CA . LEU A 1 202 ? 22.950 -12.325 -21.603 1.00 95.25 202 LEU A CA 1
ATOM 1621 C C . LEU A 1 202 ? 21.642 -11.726 -21.053 1.00 95.25 202 LEU A C 1
ATOM 1623 O O . LEU A 1 202 ? 20.661 -12.443 -20.856 1.00 95.25 202 LEU A O 1
ATOM 1627 N N . ALA A 1 203 ? 21.580 -10.409 -20.843 1.00 97.25 203 ALA A N 1
ATOM 1628 C CA . ALA A 1 203 ? 20.327 -9.728 -20.514 1.00 97.25 203 ALA A CA 1
ATOM 1629 C C . ALA A 1 203 ? 19.366 -9.624 -21.710 1.00 97.25 203 ALA A C 1
ATOM 1631 O O . ALA A 1 203 ? 18.154 -9.525 -21.510 1.00 97.25 203 ALA A O 1
ATOM 1632 N N . ALA A 1 204 ? 19.871 -9.666 -22.944 1.00 97.06 204 ALA A N 1
ATOM 1633 C CA . ALA A 1 204 ? 19.041 -9.761 -24.137 1.00 97.06 204 ALA A CA 1
ATOM 1634 C C . ALA A 1 204 ? 18.400 -11.157 -24.270 1.00 97.06 204 ALA A C 1
ATOM 1636 O O . ALA A 1 204 ? 17.226 -11.239 -24.641 1.00 97.06 204 ALA A O 1
ATOM 1637 N N . ASP A 1 205 ? 19.099 -12.226 -23.871 1.00 96.12 205 ASP A N 1
ATOM 1638 C CA . ASP A 1 205 ? 18.505 -13.564 -23.728 1.00 96.12 205 ASP A CA 1
ATOM 1639 C C . ASP A 1 205 ? 17.394 -13.559 -22.670 1.00 96.12 205 ASP A C 1
ATOM 1641 O O . ASP A 1 205 ? 16.260 -13.929 -22.965 1.00 96.12 205 ASP A O 1
ATOM 1645 N N . VAL A 1 206 ? 17.664 -13.036 -21.466 1.00 97.06 206 VAL A N 1
ATOM 1646 C CA . VAL A 1 206 ? 16.657 -12.917 -20.391 1.00 97.06 206 VAL A CA 1
ATOM 1647 C C . VAL A 1 206 ? 15.445 -12.081 -20.833 1.00 97.06 206 VAL A C 1
ATOM 1649 O O . VAL A 1 206 ? 14.297 -12.429 -20.540 1.00 97.06 206 VAL A O 1
ATOM 1652 N N . ALA A 1 207 ? 15.661 -11.002 -21.593 1.00 97.94 207 ALA A N 1
ATOM 1653 C CA . ALA A 1 207 ? 14.573 -10.227 -22.185 1.00 97.94 207 ALA A CA 1
ATOM 1654 C C . ALA A 1 207 ? 13.746 -11.065 -23.177 1.00 97.94 207 ALA A C 1
ATOM 1656 O O . ALA A 1 207 ? 12.516 -10.972 -23.172 1.00 97.94 207 ALA A O 1
ATOM 1657 N N . LEU A 1 208 ? 14.388 -11.901 -23.998 1.00 97.31 208 LEU A N 1
ATOM 1658 C CA . LEU A 1 208 ? 13.726 -12.795 -24.947 1.00 97.31 208 LEU A CA 1
ATOM 1659 C C . LEU A 1 208 ? 12.952 -13.925 -24.241 1.00 97.31 208 LEU A C 1
ATOM 1661 O O . LEU A 1 208 ? 11.824 -14.216 -24.647 1.00 97.31 208 LEU A O 1
ATOM 1665 N N . GLU A 1 209 ? 13.498 -14.504 -23.166 1.00 97.19 209 GLU A N 1
ATOM 1666 C CA . GLU A 1 209 ? 12.830 -15.494 -22.305 1.00 97.19 209 GLU A CA 1
ATOM 1667 C C . GLU A 1 209 ? 11.497 -14.926 -21.764 1.00 97.19 209 GLU A C 1
ATOM 1669 O O . GLU A 1 209 ? 10.424 -15.493 -22.005 1.00 97.19 209 GLU A O 1
ATOM 1674 N N . ILE A 1 210 ? 11.537 -13.744 -21.132 1.00 97.75 210 ILE A N 1
ATOM 1675 C CA . ILE A 1 210 ? 10.355 -13.064 -20.567 1.00 97.75 210 ILE A CA 1
ATOM 1676 C C . ILE A 1 210 ? 9.346 -12.675 -21.666 1.00 97.75 210 ILE A C 1
ATOM 1678 O O . ILE A 1 210 ? 8.137 -12.876 -21.510 1.00 97.75 210 ILE A O 1
ATOM 1682 N N . ARG A 1 211 ? 9.824 -12.131 -22.795 1.00 97.69 211 ARG A N 1
ATOM 1683 C CA . ARG A 1 211 ? 8.990 -11.736 -23.948 1.00 97.69 211 ARG A CA 1
ATOM 1684 C C . ARG A 1 211 ? 8.244 -12.914 -24.562 1.00 97.69 211 ARG A C 1
ATOM 1686 O O . ARG A 1 211 ? 7.066 -12.785 -24.908 1.00 97.69 211 ARG A O 1
ATOM 1693 N N . THR A 1 212 ? 8.923 -14.051 -24.683 1.00 97.69 212 THR A N 1
ATOM 1694 C CA . THR A 1 212 ? 8.349 -15.280 -25.231 1.00 97.69 212 THR A CA 1
ATOM 1695 C C . THR A 1 212 ? 7.214 -15.768 -24.340 1.00 97.69 212 THR A C 1
ATOM 1697 O O . THR A 1 212 ? 6.109 -15.952 -24.840 1.00 97.69 212 THR A O 1
ATOM 1700 N N . ALA A 1 213 ? 7.435 -15.860 -23.026 1.00 97.81 213 ALA A N 1
ATOM 1701 C CA . ALA A 1 213 ? 6.424 -16.306 -22.066 1.00 97.81 213 ALA A CA 1
ATOM 1702 C C . ALA A 1 213 ? 5.156 -15.434 -22.047 1.00 97.81 213 ALA A C 1
ATOM 1704 O O . ALA A 1 213 ? 4.041 -15.948 -22.086 1.00 97.81 213 ALA A O 1
ATOM 1705 N N . VAL A 1 214 ? 5.297 -14.102 -22.062 1.00 97.50 214 VAL A N 1
ATOM 1706 C CA . VAL A 1 214 ? 4.135 -13.194 -22.139 1.00 97.50 214 VAL A CA 1
ATOM 1707 C C . VAL A 1 214 ? 3.362 -13.370 -23.458 1.00 97.50 214 VAL A C 1
ATOM 1709 O O . VAL A 1 214 ? 2.131 -13.279 -23.469 1.00 97.50 214 VAL A O 1
ATOM 1712 N N . THR A 1 215 ? 4.061 -13.699 -24.549 1.00 96.38 215 THR A N 1
ATOM 1713 C CA . THR A 1 215 ? 3.442 -13.971 -25.855 1.00 96.38 215 THR A CA 1
ATOM 1714 C C . THR A 1 215 ? 2.747 -15.335 -25.900 1.00 96.38 215 THR A C 1
ATOM 1716 O O . THR A 1 215 ? 1.658 -15.426 -26.464 1.00 96.38 215 THR A O 1
ATOM 1719 N N . THR A 1 216 ? 3.329 -16.386 -25.313 1.00 97.25 216 THR A N 1
ATOM 1720 C CA . THR A 1 216 ? 2.784 -17.755 -25.361 1.00 97.25 216 THR A CA 1
ATOM 1721 C C . THR A 1 216 ? 1.682 -18.007 -24.334 1.00 97.25 216 THR A C 1
ATOM 1723 O O . THR A 1 216 ? 0.702 -18.668 -24.665 1.00 97.25 216 THR A O 1
ATOM 1726 N N . GLU A 1 217 ? 1.798 -17.475 -23.114 1.00 96.94 217 GLU A N 1
ATOM 1727 C CA . GLU A 1 217 ? 0.817 -17.702 -22.039 1.00 96.94 217 GLU A CA 1
ATOM 1728 C C . GLU A 1 217 ? -0.383 -16.751 -22.107 1.00 96.94 217 GLU A C 1
ATOM 1730 O O . GLU A 1 217 ? -1.481 -17.124 -21.700 1.00 96.94 217 GLU A O 1
ATOM 1735 N N . LEU A 1 218 ? -0.188 -15.516 -22.592 1.00 95.75 218 LEU A N 1
ATOM 1736 C CA . LEU A 1 218 ? -1.213 -14.462 -22.551 1.00 95.75 218 LEU A CA 1
ATOM 1737 C C . LEU A 1 218 ? -1.495 -13.797 -23.907 1.00 95.75 218 LEU A C 1
ATOM 1739 O O . LEU A 1 218 ? -2.386 -12.955 -23.990 1.00 95.75 218 LEU A O 1
ATOM 1743 N N . GLY A 1 219 ? -0.747 -14.121 -24.964 1.00 94.94 219 GLY A N 1
ATOM 1744 C CA . GLY A 1 219 ? -0.944 -13.552 -26.300 1.00 94.94 219 GLY A CA 1
ATOM 1745 C C . GLY A 1 219 ? -0.472 -12.101 -26.487 1.00 94.94 219 GLY A C 1
ATOM 1746 O O . GLY A 1 219 ? -0.515 -11.608 -27.619 1.00 94.94 219 GLY A O 1
ATOM 1747 N N . TYR A 1 220 ? -0.011 -11.407 -25.443 1.00 96.44 220 TYR A N 1
ATOM 1748 C CA . TYR A 1 220 ? 0.487 -10.027 -25.541 1.00 96.44 220 TYR A CA 1
ATOM 1749 C C . TYR A 1 220 ? 1.904 -9.983 -26.117 1.00 96.44 220 TYR A C 1
ATOM 1751 O O . TYR A 1 220 ? 2.731 -10.822 -25.780 1.00 96.44 220 TYR A O 1
ATOM 1759 N N . THR A 1 221 ? 2.213 -8.981 -26.941 1.00 95.88 221 THR A N 1
ATOM 1760 C CA . THR A 1 221 ? 3.596 -8.692 -27.346 1.00 95.88 221 THR A CA 1
ATOM 1761 C C . THR A 1 221 ? 4.108 -7.457 -26.625 1.00 95.88 221 THR A C 1
ATOM 1763 O O . THR A 1 221 ? 3.340 -6.597 -26.188 1.00 95.88 221 THR A O 1
ATOM 1766 N N . LEU A 1 222 ? 5.425 -7.380 -26.477 1.00 95.81 222 LEU A N 1
ATOM 1767 C CA . LEU A 1 222 ? 6.097 -6.247 -25.864 1.00 95.81 222 LEU A CA 1
ATOM 1768 C C . LEU A 1 222 ? 7.460 -6.045 -26.516 1.00 95.81 222 LEU A C 1
ATOM 1770 O O . LEU A 1 222 ? 8.096 -7.014 -26.958 1.00 95.81 222 LEU A O 1
ATOM 1774 N N . SER A 1 223 ? 7.920 -4.797 -26.512 1.00 97.56 223 SER A N 1
ATOM 1775 C CA . SER A 1 223 ? 9.305 -4.478 -26.838 1.00 97.56 223 SER A CA 1
ATOM 1776 C C . SER A 1 223 ? 10.136 -4.263 -25.579 1.00 97.56 223 SER A C 1
ATOM 1778 O O . SER A 1 223 ? 9.638 -3.772 -24.564 1.00 97.56 223 SER A O 1
ATOM 1780 N N . ALA A 1 224 ? 11.416 -4.627 -25.658 1.00 98.19 224 ALA A N 1
ATOM 1781 C CA . ALA A 1 224 ? 12.374 -4.458 -24.569 1.00 98.19 224 ALA A CA 1
ATOM 1782 C C . ALA A 1 224 ? 13.551 -3.552 -24.956 1.00 98.19 224 ALA A C 1
ATOM 1784 O O . ALA A 1 224 ? 13.916 -3.434 -26.126 1.00 98.19 224 ALA A O 1
ATOM 1785 N N . GLY A 1 225 ? 14.149 -2.905 -23.961 1.00 98.12 225 GLY A N 1
ATOM 1786 C CA . GLY A 1 225 ? 15.376 -2.128 -24.098 1.00 98.12 225 GLY A CA 1
ATOM 1787 C C . GLY A 1 225 ? 16.371 -2.548 -23.027 1.00 98.12 225 GLY A C 1
ATOM 1788 O O . GLY A 1 225 ? 16.016 -2.565 -21.850 1.00 98.12 225 GLY A O 1
ATOM 1789 N N . ILE A 1 226 ? 17.587 -2.907 -23.432 1.00 98.25 226 ILE A N 1
ATOM 1790 C CA . ILE A 1 226 ? 18.628 -3.472 -22.570 1.00 98.25 226 ILE A CA 1
ATOM 1791 C C . ILE A 1 226 ? 19.804 -2.491 -22.526 1.00 98.25 226 ILE A C 1
ATOM 1793 O O . ILE A 1 226 ? 20.377 -2.164 -23.566 1.00 98.25 226 ILE A O 1
ATOM 1797 N N . ALA A 1 227 ? 20.136 -1.986 -21.335 1.00 97.44 227 ALA A N 1
ATOM 1798 C CA . ALA A 1 227 ? 21.194 -0.992 -21.137 1.00 97.44 227 ALA A CA 1
ATOM 1799 C C . ALA A 1 227 ? 21.721 -0.984 -19.689 1.00 97.44 227 ALA A C 1
ATOM 1801 O O . ALA A 1 227 ? 21.157 -1.613 -18.797 1.00 97.44 227 ALA A O 1
ATOM 1802 N N . GLN A 1 228 ? 22.769 -0.203 -19.415 1.00 95.44 228 GLN A N 1
ATOM 1803 C CA . GLN A 1 228 ? 23.381 -0.123 -18.078 1.00 95.44 228 GLN A CA 1
ATOM 1804 C C . GLN A 1 228 ? 22.576 0.668 -17.029 1.00 95.44 228 GLN A C 1
ATOM 1806 O O . GLN A 1 228 ? 22.904 0.658 -15.841 1.00 95.44 228 GLN A O 1
ATOM 1811 N N . ASN A 1 229 ? 21.528 1.388 -17.438 1.00 95.94 229 ASN A N 1
ATOM 1812 C CA . ASN A 1 229 ? 20.658 2.123 -16.523 1.00 95.94 229 ASN A CA 1
ATOM 1813 C C . ASN A 1 229 ? 19.230 2.276 -17.069 1.00 95.94 229 ASN A C 1
ATOM 1815 O O . ASN A 1 229 ? 18.961 2.072 -18.253 1.00 95.94 229 ASN A O 1
ATOM 1819 N N . LYS A 1 230 ? 18.312 2.675 -16.182 1.00 95.56 230 LYS A N 1
ATOM 1820 C CA . LYS A 1 230 ? 16.870 2.785 -16.452 1.00 95.56 230 LYS A CA 1
ATOM 1821 C C . LYS A 1 230 ? 16.522 3.794 -17.549 1.00 95.56 230 LYS A C 1
ATOM 1823 O O . LYS A 1 230 ? 15.596 3.547 -18.316 1.00 95.56 230 LYS A O 1
ATOM 1828 N N . THR A 1 231 ? 17.234 4.917 -17.631 1.00 95.44 231 THR A N 1
ATOM 1829 C CA . THR A 1 231 ? 16.958 5.963 -18.627 1.00 95.44 231 THR A CA 1
ATOM 1830 C C . THR A 1 231 ? 17.281 5.457 -20.023 1.00 95.44 231 THR A C 1
ATOM 1832 O O . THR A 1 231 ? 16.408 5.475 -20.889 1.00 95.44 231 THR A O 1
ATOM 1835 N N . LEU A 1 232 ? 18.486 4.912 -20.213 1.00 96.75 232 LEU A N 1
ATOM 1836 C CA . LEU A 1 232 ? 18.888 4.306 -21.480 1.00 96.75 232 LEU A CA 1
ATOM 1837 C C . LEU A 1 232 ? 17.973 3.130 -21.841 1.00 96.75 232 LEU A C 1
ATOM 1839 O O . LEU A 1 232 ? 17.426 3.115 -22.938 1.00 96.75 232 LEU A O 1
ATOM 1843 N N . ALA A 1 233 ? 17.704 2.210 -20.908 1.00 97.31 233 ALA A N 1
ATOM 1844 C CA . ALA A 1 233 ? 16.832 1.058 -21.152 1.00 97.31 233 ALA A CA 1
ATOM 1845 C C . ALA A 1 233 ? 15.435 1.487 -21.649 1.00 97.31 233 ALA A C 1
ATOM 1847 O O . ALA A 1 233 ? 14.942 0.956 -22.648 1.00 97.31 233 ALA A O 1
ATOM 1848 N N . LYS A 1 234 ? 14.827 2.511 -21.029 1.00 96.62 234 LYS A N 1
ATOM 1849 C CA . LYS A 1 234 ? 13.542 3.067 -21.483 1.00 96.62 234 LYS A CA 1
ATOM 1850 C C . LYS A 1 234 ? 13.627 3.731 -22.858 1.00 96.62 234 LYS A C 1
ATOM 1852 O O . LYS A 1 234 ? 12.734 3.538 -23.681 1.00 96.62 234 LYS A O 1
ATOM 1857 N N . LEU A 1 235 ? 14.669 4.520 -23.111 1.00 95.12 235 LEU A N 1
ATOM 1858 C CA . LEU A 1 235 ? 14.862 5.175 -24.406 1.00 95.12 235 LEU A CA 1
ATOM 1859 C C . LEU A 1 235 ? 15.162 4.161 -25.525 1.00 95.12 235 LEU A C 1
ATOM 1861 O O . LEU A 1 235 ? 14.878 4.446 -26.683 1.00 95.12 235 LEU A O 1
ATOM 1865 N N . CYS A 1 236 ? 15.675 2.972 -25.201 1.00 92.75 236 CYS A N 1
ATOM 1866 C CA . CYS A 1 236 ? 15.972 1.907 -26.163 1.00 92.75 236 CYS A CA 1
ATOM 1867 C C . CYS A 1 236 ? 14.742 1.071 -26.540 1.00 92.75 236 CYS A C 1
ATOM 1869 O O . CYS A 1 236 ? 14.564 0.742 -27.716 1.00 92.75 236 CYS A O 1
ATOM 1871 N N . SER A 1 237 ? 13.852 0.776 -25.583 1.00 95.06 237 SER A N 1
ATOM 1872 C CA . SER A 1 237 ? 12.638 -0.020 -25.846 1.00 95.06 237 SER A CA 1
ATOM 1873 C C . SER A 1 237 ? 11.643 0.675 -26.783 1.00 95.06 237 SER A C 1
ATOM 1875 O O . SER A 1 237 ? 10.719 0.033 -27.280 1.00 95.06 237 SER A O 1
ATOM 1877 N N . SER A 1 238 ? 11.800 1.983 -27.017 1.00 91.62 238 SER A N 1
ATOM 1878 C CA . SER A 1 238 ? 10.996 2.770 -27.956 1.00 91.62 238 SER A CA 1
ATOM 1879 C C . SER A 1 238 ? 11.567 2.845 -29.376 1.00 91.62 238 SER A C 1
ATOM 1881 O O . SER A 1 238 ? 10.807 3.183 -30.281 1.00 91.62 238 SER A O 1
ATOM 1883 N N . GLN A 1 239 ? 12.842 2.492 -29.594 1.00 90.19 239 GLN A N 1
ATOM 1884 C CA . GLN A 1 239 ? 13.482 2.569 -30.918 1.00 90.19 239 GLN A CA 1
ATOM 1885 C C . GLN A 1 239 ? 12.973 1.494 -31.885 1.00 90.19 239 GLN A C 1
ATOM 1887 O O . GLN A 1 239 ? 12.836 1.752 -33.076 1.00 90.19 239 GLN A O 1
ATOM 1892 N N . ASN A 1 240 ? 12.680 0.291 -31.378 1.00 90.12 240 ASN A N 1
ATOM 1893 C CA . ASN A 1 240 ? 12.301 -0.851 -32.204 1.00 90.12 240 ASN A CA 1
ATOM 1894 C C . ASN A 1 240 ? 11.004 -1.495 -31.684 1.00 90.12 240 ASN A C 1
ATOM 1896 O O . ASN A 1 240 ? 10.994 -2.195 -30.666 1.00 90.12 240 ASN A O 1
ATOM 1900 N N . LYS A 1 241 ? 9.892 -1.223 -32.374 1.00 92.56 241 LYS A N 1
ATOM 1901 C CA . LYS A 1 241 ? 8.539 -1.716 -32.068 1.00 92.56 241 LYS A CA 1
ATOM 1902 C C . LYS A 1 241 ? 7.757 -1.985 -33.365 1.00 92.56 241 LYS A C 1
ATOM 1904 O O . LYS A 1 241 ? 7.969 -1.252 -34.330 1.00 92.56 241 LYS A O 1
ATOM 1909 N N . PRO A 1 242 ? 6.802 -2.936 -33.395 1.00 93.81 242 PRO A N 1
ATOM 1910 C CA . PRO A 1 242 ? 6.365 -3.803 -32.296 1.00 93.81 242 PRO A CA 1
ATOM 1911 C C . PRO A 1 242 ? 7.199 -5.075 -32.136 1.00 93.81 242 PRO A C 1
ATOM 1913 O O . PRO A 1 242 ? 7.826 -5.540 -33.083 1.00 93.81 242 PRO A O 1
ATOM 1916 N N . ASN A 1 243 ? 7.114 -5.686 -30.955 1.00 94.81 243 ASN A N 1
ATOM 1917 C CA . ASN A 1 243 ? 7.636 -7.013 -30.633 1.00 94.81 243 ASN A CA 1
ATOM 1918 C C . ASN A 1 243 ? 9.111 -7.240 -31.021 1.00 94.81 243 ASN A C 1
ATOM 1920 O O . ASN A 1 243 ? 9.470 -8.249 -31.642 1.00 94.81 243 ASN A O 1
ATOM 1924 N N . LYS A 1 244 ? 9.983 -6.302 -30.646 1.00 95.69 244 LYS A N 1
ATOM 1925 C CA . LYS A 1 244 ? 11.438 -6.367 -30.865 1.00 95.69 244 LYS A CA 1
ATOM 1926 C C . LYS A 1 244 ? 12.185 -6.030 -29.575 1.00 95.69 244 LYS A C 1
ATOM 1928 O O . LYS A 1 244 ? 11.581 -5.762 -28.543 1.00 95.69 244 LYS A O 1
ATOM 1933 N N . GLN A 1 245 ? 13.508 -6.074 -29.607 1.00 96.56 245 GLN A N 1
ATOM 1934 C CA . GLN A 1 245 ? 14.313 -5.586 -28.495 1.00 96.56 245 GLN A CA 1
ATOM 1935 C C . GLN A 1 245 ? 15.554 -4.864 -29.000 1.00 96.56 245 GLN A C 1
ATOM 1937 O O . GLN A 1 245 ? 16.077 -5.214 -30.061 1.00 96.56 245 GLN A O 1
ATOM 1942 N N . THR A 1 246 ? 15.972 -3.854 -28.242 1.00 96.50 246 THR A N 1
ATOM 1943 C CA . THR A 1 246 ? 17.103 -2.976 -28.556 1.00 96.50 246 THR A CA 1
ATOM 1944 C C . THR A 1 246 ? 18.150 -3.077 -27.454 1.00 96.50 246 THR A C 1
ATOM 1946 O O . THR A 1 246 ? 17.825 -2.831 -26.291 1.00 96.50 246 THR A O 1
ATOM 1949 N N . VAL A 1 247 ? 19.398 -3.373 -27.806 1.00 95.94 247 VAL A N 1
ATOM 1950 C CA . VAL A 1 247 ? 20.545 -3.321 -26.888 1.00 95.94 247 VAL A CA 1
ATOM 1951 C C . VAL A 1 247 ? 21.334 -2.033 -27.124 1.00 95.94 247 VAL A C 1
ATOM 1953 O O . VAL A 1 247 ? 21.580 -1.654 -28.269 1.00 95.94 247 VAL A O 1
ATOM 1956 N N . MET A 1 248 ? 21.748 -1.373 -26.042 1.00 94.88 248 MET A N 1
ATOM 1957 C CA . MET A 1 248 ? 22.614 -0.192 -26.062 1.00 94.88 248 MET A CA 1
ATOM 1958 C C . MET A 1 248 ? 23.983 -0.535 -25.477 1.00 94.88 248 MET A C 1
ATOM 1960 O O . MET A 1 248 ? 24.115 -0.664 -24.257 1.00 94.88 248 MET A O 1
ATOM 1964 N N . ARG A 1 249 ? 24.997 -0.672 -26.342 1.00 92.38 249 ARG A N 1
ATOM 1965 C CA . ARG A 1 249 ? 26.397 -0.803 -25.910 1.00 92.38 249 ARG A CA 1
ATOM 1966 C C . ARG A 1 249 ? 26.896 0.523 -25.320 1.00 92.38 249 ARG A C 1
ATOM 1968 O O . ARG A 1 249 ? 26.463 1.578 -25.788 1.00 92.38 249 ARG A O 1
ATOM 1975 N N . PRO A 1 250 ? 27.855 0.513 -24.375 1.00 90.56 250 PRO A N 1
ATOM 1976 C CA . PRO A 1 250 ? 28.430 1.739 -23.813 1.00 90.56 250 PRO A CA 1
ATOM 1977 C C . PRO A 1 250 ? 29.056 2.664 -24.869 1.00 90.56 250 PRO A C 1
ATOM 1979 O O . PRO A 1 250 ? 28.978 3.880 -24.728 1.00 90.56 250 PRO A O 1
ATOM 1982 N N . SER A 1 251 ? 29.614 2.095 -25.947 1.00 90.12 251 SER A N 1
ATOM 1983 C CA . SER A 1 251 ? 30.223 2.824 -27.071 1.00 90.12 251 SER A CA 1
ATOM 1984 C C . SER A 1 251 ? 29.264 3.761 -27.809 1.00 90.12 251 SER A C 1
ATOM 1986 O O . SER A 1 251 ? 29.698 4.769 -28.354 1.00 90.12 251 SER A O 1
ATOM 1988 N N . GLU A 1 252 ? 27.969 3.443 -27.833 1.00 91.88 252 GLU A N 1
ATOM 1989 C CA . GLU A 1 252 ? 26.977 4.177 -28.628 1.00 91.88 252 GLU A CA 1
ATOM 1990 C C . GLU A 1 252 ? 26.216 5.226 -27.805 1.00 91.88 252 GLU A C 1
ATOM 1992 O O . GLU A 1 252 ? 25.461 6.015 -28.371 1.00 91.88 252 GLU A O 1
ATOM 1997 N N . VAL A 1 253 ? 26.388 5.242 -26.475 1.00 94.06 253 VAL A N 1
ATOM 1998 C CA . VAL A 1 253 ? 25.607 6.097 -25.563 1.00 94.06 253 VAL A CA 1
ATOM 1999 C C . VAL A 1 253 ? 25.806 7.577 -25.874 1.00 94.06 253 VAL A C 1
ATOM 2001 O O . VAL A 1 253 ? 24.831 8.324 -25.872 1.00 94.06 253 VAL A O 1
ATOM 2004 N N . GLU A 1 254 ? 27.034 8.000 -26.185 1.00 93.88 254 GLU A N 1
ATOM 2005 C CA . GLU A 1 254 ? 27.318 9.391 -26.547 1.00 93.88 254 GLU A CA 1
ATOM 2006 C C . GLU A 1 254 ? 26.574 9.782 -27.835 1.00 93.88 254 GLU A C 1
ATOM 2008 O O . GLU A 1 254 ? 25.795 10.733 -27.831 1.00 93.88 254 GLU A O 1
ATOM 2013 N N . ALA A 1 255 ? 26.724 9.002 -28.910 1.00 92.69 255 ALA A N 1
ATOM 2014 C CA . ALA A 1 255 ? 26.042 9.252 -30.181 1.00 92.69 255 ALA A CA 1
ATOM 2015 C C . ALA A 1 255 ? 24.508 9.243 -30.033 1.00 92.69 255 ALA A C 1
ATOM 2017 O O . ALA A 1 255 ? 23.828 10.135 -30.538 1.00 92.69 255 ALA A O 1
ATOM 2018 N N . PHE A 1 256 ? 23.964 8.283 -29.280 1.00 93.56 256 PHE A N 1
ATOM 2019 C CA . PHE A 1 256 ? 22.531 8.171 -29.011 1.00 93.56 256 PHE A CA 1
ATOM 2020 C C . PHE A 1 256 ? 21.970 9.363 -28.233 1.00 93.56 256 PHE A C 1
ATOM 2022 O O . PHE A 1 256 ? 20.892 9.863 -28.554 1.00 93.56 256 PHE A O 1
ATOM 2029 N N . MET A 1 257 ? 22.673 9.800 -27.185 1.00 95.62 257 MET A N 1
ATOM 2030 C CA . MET A 1 257 ? 22.211 10.874 -26.307 1.00 95.62 257 MET A CA 1
ATOM 2031 C C . MET A 1 257 ? 22.408 12.255 -26.923 1.00 95.62 257 MET A C 1
ATOM 2033 O O . MET A 1 257 ? 21.579 13.131 -26.690 1.00 95.62 257 MET A O 1
ATOM 2037 N N . LYS A 1 258 ? 23.447 12.445 -27.742 1.00 94.75 258 LYS A N 1
ATOM 2038 C CA . LYS A 1 258 ? 23.705 13.697 -28.458 1.00 94.75 258 LYS A CA 1
ATOM 2039 C C . LYS A 1 258 ? 22.499 14.127 -29.296 1.00 94.75 258 LYS A C 1
ATOM 2041 O O . LYS A 1 258 ? 22.002 15.235 -29.118 1.00 94.75 258 LYS A O 1
ATOM 2046 N N . ASP A 1 259 ? 21.992 13.221 -30.129 1.00 93.19 259 ASP A N 1
ATOM 2047 C CA . ASP A 1 259 ? 20.903 13.499 -31.074 1.00 93.19 259 ASP A CA 1
ATOM 2048 C C . ASP A 1 259 ? 19.504 13.230 -30.469 1.00 93.19 259 ASP A C 1
ATOM 2050 O O . ASP A 1 259 ? 18.482 13.369 -31.144 1.00 93.19 259 ASP A O 1
ATOM 2054 N N . MET A 1 260 ? 19.420 12.841 -29.188 1.00 94.69 260 MET A N 1
ATOM 2055 C CA . MET A 1 260 ? 18.156 12.575 -28.492 1.00 94.69 260 MET A CA 1
ATOM 2056 C C . MET A 1 260 ? 17.393 13.880 -28.222 1.00 94.69 260 MET A C 1
ATOM 2058 O O . MET A 1 260 ? 17.895 14.710 -27.461 1.00 94.69 260 MET A O 1
ATOM 2062 N N . PRO A 1 261 ? 16.150 14.058 -28.718 1.00 94.81 261 PRO A N 1
ATOM 2063 C CA . PRO A 1 261 ? 15.328 15.208 -28.350 1.00 94.81 261 PRO A CA 1
ATOM 2064 C C . PRO A 1 261 ? 15.093 15.237 -26.839 1.00 94.81 261 PRO A C 1
ATOM 2066 O O . PRO A 1 261 ? 14.560 14.272 -26.279 1.00 94.81 261 PRO A O 1
ATOM 2069 N N . PHE A 1 262 ? 15.512 16.312 -26.168 1.00 92.81 262 PHE A N 1
ATOM 2070 C CA . PHE A 1 262 ? 15.684 16.296 -24.710 1.00 92.81 262 PHE A CA 1
ATOM 2071 C C . PHE A 1 262 ? 14.345 16.044 -23.987 1.00 92.81 262 PHE A C 1
ATOM 2073 O O . PHE A 1 262 ? 14.290 15.308 -23.003 1.00 92.81 262 PHE A O 1
ATOM 2080 N N . ASN A 1 263 ? 13.236 16.555 -24.534 1.00 91.62 263 ASN A N 1
ATOM 2081 C CA . ASN A 1 263 ? 11.879 16.377 -24.011 1.00 91.62 263 ASN A CA 1
ATOM 2082 C C . ASN A 1 263 ? 11.361 14.918 -24.034 1.00 91.62 263 ASN A C 1
ATOM 2084 O O . ASN A 1 263 ? 10.380 14.608 -23.354 1.00 91.62 263 ASN A O 1
ATOM 2088 N N . LYS A 1 264 ? 12.032 13.989 -24.737 1.00 91.12 264 LYS A N 1
ATOM 2089 C CA . LYS A 1 264 ? 11.761 12.538 -24.649 1.00 91.12 264 LYS A CA 1
ATOM 2090 C C . LYS A 1 264 ? 12.377 11.891 -23.403 1.00 91.12 264 LYS A C 1
ATOM 2092 O O . LYS A 1 264 ? 11.977 10.783 -23.034 1.00 91.12 264 LYS A O 1
ATOM 2097 N N . ILE A 1 265 ? 13.332 12.549 -22.745 1.00 92.81 265 ILE A N 1
ATOM 2098 C CA . ILE A 1 265 ? 13.963 12.060 -21.515 1.00 92.81 265 ILE A CA 1
ATOM 2099 C C . ILE A 1 265 ? 12.961 12.162 -20.355 1.00 92.81 265 ILE A C 1
ATOM 2101 O O . ILE A 1 265 ? 12.254 13.159 -20.177 1.00 92.81 265 ILE A O 1
ATOM 2105 N N . ARG A 1 266 ? 12.884 11.103 -19.539 1.00 89.38 266 ARG A N 1
ATOM 2106 C CA . ARG A 1 266 ? 11.941 11.006 -18.415 1.00 89.38 266 ARG A CA 1
ATOM 2107 C C . ARG A 1 266 ? 12.183 12.138 -17.407 1.00 89.38 266 ARG A C 1
ATOM 2109 O O . ARG A 1 266 ? 13.166 12.112 -16.679 1.00 89.38 266 ARG A O 1
ATOM 2116 N N . GLY A 1 267 ? 11.227 13.062 -17.324 1.00 87.50 267 GLY A N 1
ATOM 2117 C CA . GLY A 1 267 ? 11.260 14.237 -16.444 1.00 87.50 267 GLY A CA 1
ATOM 2118 C C . GLY A 1 267 ? 11.284 15.568 -17.201 1.00 87.50 267 GLY A C 1
ATOM 2119 O O . GLY A 1 267 ? 10.841 16.570 -16.649 1.00 87.50 267 GLY A O 1
ATOM 2120 N N . LEU A 1 268 ? 11.716 15.566 -18.467 1.00 91.69 268 LEU A N 1
ATOM 2121 C CA . LEU A 1 268 ? 11.889 16.780 -19.272 1.00 91.69 268 LEU A CA 1
ATOM 2122 C C . LEU A 1 268 ? 10.698 17.081 -20.203 1.00 91.69 268 LEU A C 1
ATOM 2124 O O . LEU A 1 268 ? 10.518 18.220 -20.606 1.00 91.69 268 LEU A O 1
ATOM 2128 N N . GLY A 1 269 ? 9.826 16.111 -20.495 1.00 87.31 269 GLY A N 1
ATOM 2129 C CA . GLY A 1 269 ? 8.610 16.305 -21.309 1.00 87.31 269 GLY A CA 1
ATOM 2130 C C . GLY A 1 269 ? 7.447 17.018 -20.594 1.00 87.31 269 GLY A C 1
ATOM 2131 O O . GLY A 1 269 ? 6.349 16.468 -20.514 1.00 87.31 269 GLY A O 1
ATOM 2132 N N . GLY A 1 270 ? 7.684 18.200 -20.021 1.00 89.81 270 GLY A N 1
ATOM 2133 C CA . GLY A 1 270 ? 6.692 19.019 -19.309 1.00 89.81 270 GLY A CA 1
ATOM 2134 C C . GLY A 1 270 ? 7.345 20.235 -18.646 1.00 89.81 270 GLY A C 1
ATOM 2135 O O . GLY A 1 270 ? 8.422 20.635 -19.063 1.00 89.81 270 GLY A O 1
ATOM 2136 N N . LYS A 1 271 ? 6.757 20.777 -17.571 1.00 88.62 271 LYS A N 1
ATOM 2137 C CA . LYS A 1 271 ? 7.194 22.022 -16.894 1.00 88.62 271 LYS A CA 1
ATOM 2138 C C . LYS A 1 271 ? 8.699 22.254 -16.713 1.00 88.62 271 LYS A C 1
ATOM 2140 O O . LYS A 1 271 ? 9.133 23.392 -16.811 1.00 88.62 271 LYS A O 1
ATOM 2145 N N . LEU A 1 272 ? 9.489 21.225 -16.397 1.00 89.00 272 LEU A N 1
ATOM 2146 C CA . LEU A 1 272 ? 10.941 21.396 -16.264 1.00 89.00 272 LEU A CA 1
ATOM 2147 C C . LEU A 1 272 ? 11.617 21.601 -17.631 1.00 89.00 272 LEU A C 1
ATOM 2149 O O . LEU A 1 272 ? 12.535 22.402 -17.733 1.00 89.00 272 LEU A O 1
ATOM 2153 N N . GLY A 1 273 ? 11.124 20.944 -18.682 1.00 91.12 273 GLY A N 1
ATOM 2154 C CA . GLY A 1 273 ? 11.505 21.236 -20.062 1.00 91.12 273 GLY A CA 1
ATOM 2155 C C . GLY A 1 273 ? 11.012 22.593 -20.545 1.00 91.12 273 GLY A C 1
ATOM 2156 O O . GLY A 1 273 ? 11.806 23.316 -21.120 1.00 91.12 273 GLY A O 1
ATOM 2157 N N . GLU A 1 274 ? 9.776 22.990 -20.219 1.00 89.88 274 GLU A N 1
ATOM 2158 C CA . GLU A 1 274 ? 9.260 24.346 -20.504 1.00 89.88 274 GLU A CA 1
ATOM 2159 C C . GLU A 1 274 ? 10.176 25.430 -19.890 1.00 89.88 274 GLU A C 1
ATOM 2161 O O . GLU A 1 274 ? 10.449 26.452 -20.514 1.00 89.88 274 GLU A O 1
ATOM 2166 N N . VAL A 1 275 ? 10.696 25.189 -18.676 1.00 90.31 275 VAL A N 1
ATOM 2167 C CA . VAL A 1 275 ? 11.704 26.053 -18.037 1.00 90.31 275 VAL A CA 1
ATOM 2168 C C . VAL A 1 275 ? 13.042 25.992 -18.777 1.00 90.31 275 VAL A C 1
ATOM 2170 O O . VAL A 1 275 ? 13.598 27.044 -19.073 1.00 90.31 275 VAL A O 1
ATOM 2173 N N . ILE A 1 276 ? 13.548 24.806 -19.129 1.00 90.25 276 ILE A N 1
ATOM 2174 C CA . ILE A 1 276 ? 14.819 24.650 -19.861 1.00 90.25 276 ILE A CA 1
ATOM 2175 C C . ILE A 1 276 ? 14.772 25.333 -21.240 1.00 90.25 276 ILE A C 1
ATOM 2177 O O . ILE A 1 276 ? 15.705 26.053 -21.580 1.00 90.25 276 ILE A O 1
ATOM 2181 N N . GLU A 1 277 ? 13.675 25.195 -21.987 1.00 89.69 277 GLU A N 1
ATOM 2182 C CA . GLU A 1 277 ? 13.424 25.878 -23.269 1.00 89.69 277 GLU A CA 1
ATOM 2183 C C . GLU A 1 277 ? 13.406 27.412 -23.124 1.00 89.69 277 GLU A C 1
ATOM 2185 O O . GLU A 1 277 ? 13.729 28.124 -24.073 1.00 89.69 277 GLU A O 1
ATOM 2190 N N . SER A 1 278 ? 13.054 27.933 -21.940 1.00 87.31 278 SER A N 1
ATOM 2191 C CA . SER A 1 278 ? 13.061 29.375 -21.645 1.00 87.31 278 SER A CA 1
ATOM 2192 C C . SER A 1 278 ? 14.385 29.901 -21.072 1.00 87.31 278 SER A C 1
ATOM 2194 O O . SER A 1 278 ? 14.730 31.059 -21.295 1.00 87.31 278 SER A O 1
ATOM 2196 N N . GLU A 1 279 ? 15.135 29.064 -20.351 1.00 87.31 279 GLU A N 1
ATOM 2197 C CA . GLU A 1 279 ? 16.389 29.427 -19.677 1.00 87.31 279 GLU A CA 1
ATOM 2198 C C . GLU A 1 279 ? 17.632 29.190 -20.547 1.00 87.31 279 GLU A C 1
ATOM 2200 O O . GLU A 1 279 ? 18.684 29.779 -20.286 1.00 87.31 279 GLU A O 1
ATOM 2205 N N . PHE A 1 280 ? 17.555 28.342 -21.575 1.00 88.19 280 PHE A N 1
ATOM 2206 C CA . PHE A 1 280 ? 18.696 27.965 -22.411 1.00 88.19 280 PHE A CA 1
ATOM 2207 C C . PHE A 1 280 ? 18.368 28.121 -23.899 1.00 88.19 280 PHE A C 1
ATOM 2209 O O . PHE A 1 280 ? 17.520 27.425 -24.449 1.00 88.19 280 PHE A O 1
ATOM 2216 N N . GLU A 1 281 ? 19.076 29.033 -24.569 1.00 79.38 281 GLU A N 1
ATOM 2217 C CA . GLU A 1 281 ? 18.843 29.339 -25.982 1.00 79.38 281 GLU A CA 1
ATOM 2218 C C . GLU A 1 281 ? 19.123 28.134 -26.892 1.00 79.38 281 GLU A C 1
ATOM 2220 O O . GLU A 1 281 ? 20.221 27.559 -26.868 1.00 79.38 281 GLU A O 1
ATOM 2225 N N . ASN A 1 282 ? 18.141 27.827 -27.747 1.00 80.12 282 ASN A N 1
ATOM 2226 C CA . ASN A 1 282 ? 18.186 26.804 -28.793 1.00 80.12 282 ASN A CA 1
ATOM 2227 C C . ASN A 1 282 ? 18.654 25.442 -28.244 1.00 80.12 282 ASN A C 1
ATOM 2229 O O . ASN A 1 282 ? 19.823 25.055 -28.358 1.00 80.12 282 ASN A O 1
ATOM 2233 N N . VAL A 1 283 ? 17.716 24.758 -27.586 1.00 87.12 283 VAL A N 1
ATOM 2234 C CA . VAL A 1 283 ? 17.860 23.404 -27.045 1.00 87.12 283 VAL A CA 1
ATOM 2235 C C . VAL A 1 283 ? 16.666 22.574 -27.518 1.00 87.12 283 VAL A C 1
ATOM 2237 O O . VAL A 1 283 ? 15.578 22.662 -26.957 1.00 87.12 283 VAL A O 1
ATOM 2240 N N . GLU A 1 284 ? 16.873 21.752 -28.545 1.00 90.12 284 GLU A N 1
ATOM 2241 C CA . GLU A 1 284 ? 15.918 20.715 -28.965 1.00 90.12 284 GLU A CA 1
ATOM 2242 C C . GLU A 1 284 ? 16.417 19.316 -28.564 1.00 90.12 284 GLU A C 1
ATOM 2244 O O . GLU A 1 284 ? 15.629 18.414 -28.262 1.00 90.12 284 GLU A O 1
ATOM 2249 N N . THR A 1 285 ? 17.737 19.145 -28.491 1.00 95.00 285 THR A N 1
ATOM 2250 C CA . THR A 1 285 ? 18.447 17.897 -28.198 1.00 95.00 285 THR A CA 1
ATOM 2251 C C . THR A 1 285 ? 19.183 17.936 -26.860 1.00 95.00 285 THR A C 1
ATOM 2253 O O . THR A 1 285 ? 19.527 18.990 -26.328 1.00 95.00 285 THR A O 1
ATOM 2256 N N . ALA A 1 286 ? 19.459 16.761 -26.295 1.00 95.06 286 ALA A N 1
ATOM 2257 C CA . ALA A 1 286 ? 20.254 16.654 -25.079 1.00 95.06 286 ALA A CA 1
ATOM 2258 C C . ALA A 1 286 ? 21.745 16.964 -25.318 1.00 95.06 286 ALA A C 1
ATOM 2260 O O . ALA A 1 286 ? 22.391 17.473 -24.402 1.00 95.06 286 ALA A O 1
ATOM 2261 N N . GLY A 1 287 ? 22.270 16.756 -26.534 1.00 95.06 287 GLY A N 1
ATOM 2262 C CA . GLY A 1 287 ? 23.618 17.182 -26.924 1.00 95.06 287 GLY A CA 1
ATOM 2263 C C . GLY A 1 287 ? 23.815 18.701 -26.898 1.00 95.06 287 GLY A C 1
ATOM 2264 O O . GLY A 1 287 ? 24.877 19.178 -26.504 1.00 95.06 287 GLY A O 1
ATOM 2265 N N . GLU A 1 288 ? 22.785 19.488 -27.221 1.00 94.44 288 GLU A N 1
ATOM 2266 C CA . GLU A 1 288 ? 22.844 20.956 -27.132 1.00 94.44 288 GLU A CA 1
ATOM 2267 C C . GLU A 1 288 ? 22.936 21.475 -25.692 1.00 94.44 288 GLU A C 1
ATOM 2269 O O . GLU A 1 288 ? 23.408 22.590 -25.488 1.00 94.44 288 GLU A O 1
ATOM 2274 N N . LEU A 1 289 ? 22.563 20.680 -24.683 1.00 93.31 289 LEU A N 1
ATOM 2275 C CA . LEU A 1 289 ? 22.806 21.015 -23.275 1.00 93.31 289 LEU A CA 1
ATOM 2276 C C . LEU A 1 289 ? 24.253 20.744 -22.842 1.00 93.31 289 LEU A C 1
ATOM 2278 O O . LEU A 1 289 ? 24.680 21.247 -21.804 1.00 93.31 289 LEU A O 1
ATOM 2282 N N . TRP A 1 290 ? 25.047 20.000 -23.624 1.00 94.56 290 TRP A N 1
ATOM 2283 C CA . TRP A 1 290 ? 26.435 19.696 -23.257 1.00 94.56 290 TRP A CA 1
ATOM 2284 C C . TRP A 1 290 ? 27.369 20.905 -23.369 1.00 94.56 290 TRP A C 1
ATOM 2286 O O . TRP A 1 290 ? 28.457 20.872 -22.794 1.00 94.56 290 TRP A O 1
ATOM 2296 N N . LYS A 1 291 ? 26.935 21.973 -24.059 1.00 92.94 291 LYS A N 1
ATOM 2297 C CA . LYS A 1 291 ? 27.638 23.266 -24.141 1.00 92.94 291 LYS A CA 1
ATOM 2298 C C . LYS A 1 291 ? 27.711 24.003 -22.795 1.00 92.94 291 LYS A C 1
ATOM 2300 O O . LYS A 1 291 ? 28.532 24.902 -22.660 1.00 92.94 291 LYS A O 1
ATOM 2305 N N . TYR A 1 292 ? 26.890 23.607 -21.817 1.00 93.38 292 TYR A N 1
ATOM 2306 C CA . TYR A 1 292 ? 26.892 24.145 -20.458 1.00 93.38 292 TYR A CA 1
ATOM 2307 C C . TYR A 1 292 ? 27.623 23.208 -19.488 1.00 93.38 292 TYR A C 1
ATOM 2309 O O . TYR A 1 292 ? 27.439 21.982 -19.499 1.00 93.38 292 TYR A O 1
ATOM 2317 N N . SER A 1 293 ? 28.439 23.798 -18.617 1.00 94.69 293 SER A N 1
ATOM 2318 C CA . SER A 1 293 ? 29.072 23.103 -17.499 1.00 94.69 293 SER A CA 1
ATOM 2319 C C . SER A 1 293 ? 28.067 22.780 -16.390 1.00 94.69 293 SER A C 1
ATOM 2321 O O . SER A 1 293 ? 27.028 23.425 -16.247 1.00 94.69 293 SER A O 1
ATOM 2323 N N . GLU A 1 294 ? 28.404 21.801 -15.547 1.00 95.31 294 GLU A N 1
ATOM 2324 C CA . GLU A 1 294 ? 27.622 21.459 -14.351 1.00 95.31 294 GLU A CA 1
ATOM 2325 C C . GLU A 1 294 ? 27.375 22.694 -13.463 1.00 95.31 294 GLU A C 1
ATOM 2327 O O . GLU A 1 294 ? 26.270 22.893 -12.967 1.00 95.31 294 GLU A O 1
ATOM 2332 N N . VAL A 1 295 ? 28.377 23.571 -13.326 1.00 95.50 295 VAL A N 1
ATOM 2333 C CA . VAL A 1 295 ? 28.302 24.795 -12.514 1.00 95.50 295 VAL A CA 1
ATOM 2334 C C . VAL A 1 295 ? 27.281 25.791 -13.074 1.00 95.50 295 VAL A C 1
ATOM 2336 O O . VAL A 1 295 ? 26.510 26.361 -12.306 1.00 95.50 295 VAL A O 1
ATOM 2339 N N . GLU A 1 296 ? 27.220 25.979 -14.393 1.00 93.38 296 GLU A N 1
ATOM 2340 C CA . GLU A 1 296 ? 26.230 26.866 -15.027 1.00 93.38 296 GLU A CA 1
ATOM 2341 C C . GLU A 1 296 ? 24.804 26.309 -14.910 1.00 93.38 296 GLU A C 1
ATOM 2343 O O . GLU A 1 296 ? 23.865 27.059 -14.635 1.00 93.38 296 GLU A O 1
ATOM 2348 N N . LEU A 1 297 ? 24.636 24.987 -15.057 1.00 93.19 297 LEU A N 1
ATOM 2349 C CA . LEU A 1 297 ? 23.339 24.330 -14.870 1.00 93.19 297 LEU A CA 1
ATOM 2350 C C . LEU A 1 297 ? 22.854 24.455 -13.416 1.00 93.19 297 LEU A C 1
ATOM 2352 O O . LEU A 1 297 ? 21.687 24.777 -13.193 1.00 93.19 297 LEU A O 1
ATOM 2356 N N . LYS A 1 298 ? 23.749 24.287 -12.432 1.00 93.94 298 LYS A N 1
ATOM 2357 C CA . LYS A 1 298 ? 23.465 24.522 -11.004 1.00 93.94 298 LYS A CA 1
ATOM 2358 C C . LYS A 1 298 ? 23.067 25.968 -10.716 1.00 93.94 298 LYS A C 1
ATOM 2360 O O . LYS A 1 298 ? 22.066 26.201 -10.045 1.00 93.94 298 LYS A O 1
ATOM 2365 N N . GLN A 1 299 ? 23.808 26.939 -11.254 1.00 92.38 299 GLN A N 1
ATOM 2366 C CA . GLN A 1 299 ? 23.536 28.367 -11.041 1.00 92.38 299 GLN A CA 1
ATOM 2367 C C . GLN A 1 299 ? 22.167 28.809 -11.575 1.00 92.38 299 GLN A C 1
ATOM 2369 O O . GLN A 1 299 ? 21.559 29.701 -10.987 1.00 92.38 299 GLN A O 1
ATOM 2374 N N . LYS A 1 300 ? 21.669 28.190 -12.655 1.00 91.25 300 LYS A N 1
ATOM 2375 C CA . LYS A 1 300 ? 20.343 28.492 -13.219 1.00 91.25 300 LYS A CA 1
ATOM 2376 C C . LYS A 1 300 ? 19.194 27.690 -12.609 1.00 91.25 300 LYS A C 1
ATOM 2378 O O . LYS A 1 300 ? 18.118 28.243 -12.407 1.00 91.25 300 LYS A O 1
ATOM 2383 N N . LEU A 1 301 ? 19.390 26.397 -12.341 1.00 90.12 301 LEU A N 1
ATOM 2384 C CA . LEU A 1 301 ? 18.300 25.476 -11.978 1.00 90.12 301 LEU A CA 1
ATOM 2385 C C . LEU A 1 301 ? 18.296 25.046 -10.499 1.00 90.12 301 LEU A C 1
ATOM 2387 O O . LEU A 1 301 ? 17.370 24.357 -10.070 1.00 90.12 301 LEU A O 1
ATOM 2391 N N . GLY A 1 302 ? 19.302 25.448 -9.719 1.00 91.44 302 GLY A N 1
ATOM 2392 C CA . GLY A 1 302 ? 19.562 24.935 -8.372 1.00 91.44 302 GLY A CA 1
ATOM 2393 C C . GLY A 1 302 ? 20.384 23.643 -8.392 1.00 91.44 302 GLY A C 1
ATOM 2394 O O . GLY A 1 302 ? 20.398 22.915 -9.386 1.00 91.44 302 GLY A O 1
ATOM 2395 N N . ASP A 1 303 ? 21.081 23.354 -7.288 1.00 89.69 303 ASP A N 1
ATOM 2396 C CA . ASP A 1 303 ? 22.148 22.345 -7.260 1.00 89.69 303 ASP A CA 1
ATOM 2397 C C . ASP A 1 303 ? 21.701 20.939 -7.697 1.00 89.69 303 ASP A C 1
ATOM 2399 O O . ASP A 1 303 ? 22.282 20.371 -8.624 1.00 89.69 303 ASP A O 1
ATOM 2403 N N . ASP A 1 304 ? 20.642 20.400 -7.082 1.00 89.50 304 ASP A N 1
ATOM 2404 C CA . ASP A 1 304 ? 20.143 19.042 -7.357 1.00 89.50 304 ASP A CA 1
ATOM 2405 C C . ASP A 1 304 ? 19.711 18.857 -8.821 1.00 89.50 304 ASP A C 1
ATOM 2407 O O . ASP A 1 304 ? 19.996 17.833 -9.448 1.00 89.50 304 ASP A O 1
ATOM 2411 N N . ILE A 1 305 ? 19.022 19.859 -9.378 1.00 91.81 305 ILE A N 1
ATOM 2412 C CA . ILE A 1 305 ? 18.517 19.827 -10.757 1.00 91.81 305 ILE A CA 1
ATOM 2413 C C . ILE A 1 305 ? 19.671 20.035 -11.742 1.00 91.81 305 ILE A C 1
ATOM 2415 O O . ILE A 1 305 ? 19.690 19.387 -12.787 1.00 91.81 305 ILE A O 1
ATOM 2419 N N . GLY A 1 306 ? 20.655 20.873 -11.399 1.00 93.12 306 GLY A N 1
ATOM 2420 C CA . GLY A 1 306 ? 21.858 21.101 -12.195 1.00 93.12 306 GLY A CA 1
ATOM 2421 C C . GLY A 1 306 ? 22.699 19.836 -12.382 1.00 93.12 306 GLY A C 1
ATOM 2422 O O . GLY A 1 306 ? 23.008 19.490 -13.522 1.00 93.12 306 GLY A O 1
ATOM 2423 N N . VAL A 1 307 ? 22.999 19.105 -11.295 1.00 93.56 307 VAL A N 1
ATOM 2424 C CA . VAL A 1 307 ? 23.687 17.795 -11.375 1.00 93.56 307 VAL A CA 1
ATOM 2425 C C . VAL A 1 307 ? 22.856 16.812 -12.192 1.00 93.56 307 VAL A C 1
ATOM 2427 O O . VAL A 1 307 ? 23.343 16.232 -13.162 1.00 93.56 307 VAL A O 1
ATOM 2430 N N . TRP A 1 308 ? 21.581 16.643 -11.831 1.00 94.62 308 TRP A N 1
ATOM 2431 C CA . TRP A 1 308 ? 20.727 15.651 -12.474 1.00 94.62 308 TRP A CA 1
ATOM 2432 C C . TRP A 1 308 ? 20.564 15.907 -13.978 1.00 94.62 308 TRP A C 1
ATOM 2434 O O . TRP A 1 308 ? 20.611 14.957 -14.757 1.00 94.62 308 TRP A O 1
ATOM 2444 N N . LEU A 1 309 ? 20.426 17.167 -14.407 1.00 94.62 309 LEU A N 1
ATOM 2445 C CA . LEU A 1 309 ? 20.337 17.517 -15.825 1.00 94.62 309 LEU A CA 1
ATOM 2446 C C . LEU A 1 309 ? 21.668 17.274 -16.557 1.00 94.62 309 LEU A C 1
ATOM 2448 O O . LEU A 1 309 ? 21.664 16.750 -17.672 1.00 94.62 309 LEU A O 1
ATOM 2452 N N . TYR A 1 310 ? 22.799 17.610 -15.924 1.00 95.38 310 TYR A N 1
ATOM 2453 C CA . TYR A 1 310 ? 24.135 17.377 -16.478 1.00 95.38 310 TYR A CA 1
ATOM 2454 C C . TYR A 1 310 ? 24.372 15.890 -16.791 1.00 95.38 310 TYR A C 1
ATOM 2456 O O . TYR A 1 310 ? 24.825 15.559 -17.893 1.00 95.38 310 TYR A O 1
ATOM 2464 N N . ASP A 1 311 ? 24.015 15.011 -15.851 1.00 95.69 311 ASP A N 1
ATOM 2465 C CA . ASP A 1 311 ? 24.126 13.556 -15.974 1.00 95.69 311 ASP A CA 1
ATOM 2466 C C . ASP A 1 311 ? 23.125 12.972 -16.978 1.00 95.69 311 ASP A C 1
ATOM 2468 O O . ASP A 1 311 ? 23.505 12.230 -17.891 1.00 95.69 311 ASP A O 1
ATOM 2472 N N . ILE A 1 312 ? 21.834 13.299 -16.830 1.00 95.31 312 ILE A N 1
ATOM 2473 C CA . ILE A 1 312 ? 20.756 12.627 -17.566 1.00 95.31 312 ILE A CA 1
ATOM 2474 C C . ILE A 1 312 ? 20.839 12.895 -19.072 1.00 95.31 312 ILE A C 1
ATOM 2476 O O . ILE A 1 312 ? 20.559 12.001 -19.871 1.00 95.31 312 ILE A O 1
ATOM 2480 N N . CYS A 1 313 ? 21.290 14.091 -19.465 1.00 95.25 313 CYS A N 1
ATOM 2481 C CA . CYS A 1 313 ? 21.511 14.460 -20.862 1.00 95.25 313 CYS A CA 1
ATOM 2482 C C . CYS A 1 313 ? 22.756 13.801 -21.470 1.00 95.25 313 CYS A C 1
ATOM 2484 O O . CYS A 1 313 ? 22.851 13.731 -22.691 1.00 95.25 313 CYS A O 1
ATOM 2486 N N . ARG A 1 314 ? 23.676 13.275 -20.652 1.00 95.94 314 ARG A N 1
ATOM 2487 C CA . ARG A 1 314 ? 24.840 12.474 -21.078 1.00 95.94 314 ARG A CA 1
ATOM 2488 C C . ARG A 1 314 ? 24.590 10.961 -20.966 1.00 95.94 314 ARG A C 1
ATOM 2490 O O . ARG A 1 314 ? 25.490 10.161 -21.186 1.00 95.94 314 ARG A O 1
ATOM 2497 N N . GLY A 1 315 ? 23.360 10.556 -20.637 1.00 94.81 315 GLY A N 1
ATOM 2498 C CA . GLY A 1 315 ? 22.958 9.153 -20.491 1.00 94.81 315 GLY A CA 1
ATOM 2499 C C . GLY A 1 315 ? 23.269 8.539 -19.123 1.00 94.81 315 GLY A C 1
ATOM 2500 O O . GLY A 1 315 ? 22.897 7.388 -18.882 1.00 94.81 315 GLY A O 1
ATOM 2501 N N . THR A 1 316 ? 23.891 9.288 -18.210 1.00 93.50 316 THR A N 1
ATOM 2502 C CA . THR A 1 316 ? 24.185 8.858 -16.838 1.00 93.50 316 THR A CA 1
ATOM 2503 C C . THR A 1 316 ? 22.908 8.862 -15.996 1.00 93.50 316 THR A C 1
ATOM 2505 O O . THR A 1 316 ? 22.081 9.767 -16.075 1.00 93.50 316 THR A O 1
ATOM 2508 N N . CYS A 1 317 ? 22.697 7.818 -15.189 1.00 91.12 317 CYS A N 1
ATOM 2509 C CA . CYS A 1 317 ? 21.539 7.741 -14.295 1.00 91.12 317 CYS A CA 1
ATOM 2510 C C . CYS A 1 317 ? 21.805 6.812 -13.106 1.00 91.12 317 CYS A C 1
ATOM 2512 O O . CYS A 1 317 ? 21.819 5.583 -13.240 1.00 91.12 317 CYS A O 1
ATOM 2514 N N . HIS A 1 318 ? 21.966 7.395 -11.919 1.00 88.38 318 HIS A N 1
ATOM 2515 C CA . HIS A 1 318 ? 22.259 6.667 -10.678 1.00 88.38 318 HIS A CA 1
ATOM 2516 C C . HIS A 1 318 ? 21.031 5.992 -10.039 1.00 88.38 318 HIS A C 1
ATOM 2518 O O . HIS A 1 318 ? 21.177 5.178 -9.132 1.00 88.38 318 HIS A O 1
ATOM 2524 N N . VAL A 1 319 ? 19.818 6.262 -10.537 1.00 89.81 319 VAL A N 1
ATOM 2525 C CA . VAL A 1 319 ? 18.568 5.711 -9.986 1.00 89.81 319 VAL A CA 1
ATOM 2526 C C . VAL A 1 319 ? 18.547 4.178 -10.075 1.00 89.81 319 VAL A C 1
ATOM 2528 O O . VAL A 1 319 ? 18.777 3.594 -11.138 1.00 89.81 319 VAL A O 1
ATOM 2531 N N . SER A 1 320 ? 18.238 3.524 -8.955 1.00 90.75 320 SER A N 1
ATOM 2532 C CA . SER A 1 320 ? 18.079 2.071 -8.826 1.00 90.75 320 SER A CA 1
ATOM 2533 C C . SER A 1 320 ? 16.725 1.568 -9.347 1.00 90.75 320 SER A C 1
ATOM 2535 O O . SER A 1 320 ? 15.749 2.320 -9.469 1.00 90.75 320 SER A O 1
ATOM 2537 N N . VAL A 1 321 ? 16.640 0.271 -9.651 1.00 91.88 321 VAL A N 1
ATOM 2538 C CA . VAL A 1 321 ? 15.356 -0.426 -9.814 1.00 91.88 321 VAL A CA 1
ATOM 2539 C C . VAL A 1 321 ? 14.842 -0.763 -8.416 1.00 91.88 321 VAL A C 1
ATOM 2541 O O . VAL A 1 321 ? 15.498 -1.476 -7.664 1.00 91.88 321 VAL A O 1
ATOM 2544 N N . ASN A 1 322 ? 13.702 -0.191 -8.038 1.00 86.50 322 ASN A N 1
ATOM 2545 C CA . ASN A 1 322 ? 13.156 -0.288 -6.688 1.00 86.50 322 ASN A CA 1
ATOM 2546 C C . ASN A 1 322 ? 12.058 -1.366 -6.634 1.00 86.50 322 ASN A C 1
ATOM 2548 O O . ASN A 1 322 ? 11.025 -1.170 -7.279 1.00 86.50 322 ASN A O 1
ATOM 2552 N N . PRO A 1 323 ? 12.184 -2.431 -5.810 1.00 76.62 323 PRO A N 1
ATOM 2553 C CA . PRO A 1 323 ? 11.189 -3.513 -5.680 1.00 76.62 323 PRO A CA 1
ATOM 2554 C C . PRO A 1 323 ? 9.793 -3.126 -5.146 1.00 76.62 323 PRO A C 1
ATOM 2556 O O . PRO A 1 323 ? 9.005 -3.991 -4.762 1.00 76.62 323 PRO A O 1
ATOM 2559 N N . ARG A 1 324 ? 9.455 -1.829 -5.100 1.00 61.69 324 ARG A N 1
ATOM 2560 C CA . ARG A 1 324 ? 8.162 -1.283 -4.654 1.00 61.69 324 ARG A CA 1
ATOM 2561 C C . ARG A 1 324 ? 7.070 -1.582 -5.693 1.00 61.69 324 ARG A C 1
ATOM 2563 O O . ARG A 1 324 ? 6.603 -0.696 -6.402 1.00 61.69 324 ARG A O 1
ATOM 2570 N N . THR A 1 325 ? 6.676 -2.851 -5.773 1.00 55.16 325 THR A N 1
ATOM 2571 C CA . THR A 1 325 ? 5.662 -3.380 -6.705 1.00 55.16 325 THR A CA 1
ATOM 2572 C C . THR A 1 325 ? 4.217 -3.192 -6.228 1.00 55.16 325 THR A C 1
ATOM 2574 O O . THR A 1 325 ? 3.280 -3.477 -6.978 1.00 55.16 325 THR A O 1
ATOM 2577 N N . GLU A 1 326 ? 4.023 -2.712 -4.998 1.00 57.81 326 GLU A N 1
ATOM 2578 C CA . GLU A 1 326 ? 2.713 -2.580 -4.360 1.00 57.81 326 GLU A CA 1
ATOM 2579 C C . GLU A 1 326 ? 1.999 -1.269 -4.715 1.00 57.81 326 GLU A C 1
ATOM 2581 O O . GLU A 1 326 ? 2.598 -0.200 -4.873 1.00 57.81 326 GLU A O 1
ATOM 2586 N N . GLN A 1 327 ? 0.675 -1.346 -4.841 1.00 60.75 327 GLN A N 1
ATOM 2587 C CA . GLN A 1 327 ? -0.143 -0.223 -5.272 1.00 60.75 327 GLN A CA 1
ATOM 2588 C C . GLN A 1 327 ? -0.427 0.721 -4.096 1.00 60.75 327 GLN A C 1
ATOM 2590 O O . GLN A 1 327 ? -1.326 0.479 -3.307 1.00 60.75 327 GLN A O 1
ATOM 2595 N N . LYS A 1 328 ? 0.292 1.847 -4.014 1.00 62.97 328 LYS A N 1
ATOM 2596 C CA . LYS A 1 328 ? 0.133 2.841 -2.927 1.00 62.97 328 LYS A CA 1
ATOM 2597 C C . LYS A 1 328 ? -1.268 3.468 -2.806 1.00 62.97 328 LYS A C 1
ATOM 2599 O O . LYS A 1 328 ? -1.587 4.038 -1.762 1.00 62.97 328 LYS A O 1
ATOM 2604 N N . GLY A 1 329 ? -2.089 3.401 -3.858 1.00 64.38 329 GLY A N 1
ATOM 2605 C CA . GLY A 1 329 ? -3.447 3.939 -3.852 1.00 64.38 329 GLY A CA 1
ATOM 2606 C C . GLY A 1 329 ? -4.258 3.665 -5.122 1.00 64.38 329 GLY A C 1
ATOM 2607 O O . GLY A 1 329 ? -3.740 3.206 -6.142 1.00 64.38 329 GLY A O 1
ATOM 2608 N N . MET A 1 330 ? -5.550 3.978 -5.057 1.00 70.12 330 MET A N 1
ATOM 2609 C CA . MET A 1 330 ? -6.517 3.937 -6.163 1.00 70.12 330 MET A CA 1
ATOM 2610 C C . MET A 1 330 ? -7.200 5.303 -6.303 1.00 70.12 330 MET A C 1
ATOM 2612 O O . MET A 1 330 ? -7.235 6.080 -5.353 1.00 70.12 330 MET A O 1
ATOM 2616 N N . GLN A 1 331 ? -7.760 5.618 -7.474 1.00 78.62 331 GLN A N 1
ATOM 2617 C CA . GLN A 1 331 ? -8.615 6.798 -7.630 1.00 78.62 331 GLN A CA 1
ATOM 2618 C C . GLN A 1 331 ? -9.624 6.615 -8.766 1.00 78.62 331 GLN A C 1
ATOM 2620 O O . GLN A 1 331 ? -9.238 6.403 -9.916 1.00 78.62 331 GLN A O 1
ATOM 2625 N N . ALA A 1 332 ? -10.902 6.797 -8.445 1.00 78.75 332 ALA A N 1
ATOM 2626 C CA . ALA A 1 332 ? -11.989 6.932 -9.400 1.00 78.75 332 ALA A CA 1
ATOM 2627 C C . ALA A 1 332 ? -12.322 8.420 -9.555 1.00 78.75 332 ALA A C 1
ATOM 2629 O O . ALA A 1 332 ? -12.409 9.162 -8.577 1.00 78.75 332 ALA A O 1
ATOM 2630 N N . CYS A 1 333 ? -12.519 8.888 -10.787 1.00 85.31 333 CYS A N 1
ATOM 2631 C CA . CYS A 1 333 ? -12.785 10.301 -11.051 1.00 85.31 333 CYS A CA 1
ATOM 2632 C C . CYS A 1 333 ? -13.785 10.509 -12.187 1.00 85.31 333 CYS A C 1
ATOM 2634 O O . CYS A 1 333 ? -13.680 9.884 -13.244 1.00 85.31 333 CYS A O 1
ATOM 2636 N N . LYS A 1 334 ? -14.715 11.445 -11.986 1.00 84.56 334 LYS A N 1
ATOM 2637 C CA . LYS A 1 334 ? -15.680 11.901 -12.980 1.00 84.56 334 LYS A CA 1
ATOM 2638 C C . LYS A 1 334 ? -15.555 13.414 -13.179 1.00 84.56 334 LYS A C 1
ATOM 2640 O O . LYS A 1 334 ? -15.799 14.206 -12.270 1.00 84.56 334 LYS A O 1
ATOM 2645 N N . SER A 1 335 ? -15.228 13.822 -14.404 1.00 84.50 335 SER A N 1
ATOM 2646 C CA . SER A 1 335 ? -15.487 15.187 -14.879 1.00 84.50 335 SER A CA 1
ATOM 2647 C C . SER A 1 335 ? -16.954 15.282 -15.314 1.00 84.50 335 SER A C 1
ATOM 2649 O O . SER A 1 335 ? -17.429 14.428 -16.065 1.00 84.50 335 SER A O 1
ATOM 2651 N N . LEU A 1 336 ? -17.669 16.298 -14.836 1.00 82.19 336 LEU A N 1
ATOM 2652 C CA . LEU A 1 336 ? -19.119 16.452 -14.965 1.00 82.19 336 LEU A CA 1
ATOM 2653 C C . LEU A 1 336 ? -19.439 17.493 -16.046 1.00 82.19 336 LEU A C 1
ATOM 2655 O O . LEU A 1 336 ? -19.104 18.672 -15.913 1.00 82.19 336 LEU A O 1
ATOM 2659 N N . ARG A 1 337 ? -20.057 17.044 -17.143 1.00 81.38 337 ARG A N 1
ATOM 2660 C CA . ARG A 1 337 ? -20.473 17.875 -18.284 1.00 81.38 337 ARG A CA 1
ATOM 2661 C C . ARG A 1 337 ? -21.869 17.413 -18.743 1.00 81.38 337 ARG A C 1
ATOM 2663 O O . ARG A 1 337 ? -21.947 16.326 -19.307 1.00 81.38 337 ARG A O 1
ATOM 2670 N N . PRO A 1 338 ? -22.950 18.190 -18.526 1.00 83.44 338 PRO A N 1
ATOM 2671 C CA . PRO A 1 338 ? -23.007 19.442 -17.759 1.00 83.44 338 PRO A CA 1
ATOM 2672 C C . PRO A 1 338 ? -22.632 19.245 -16.274 1.00 83.44 338 PRO A C 1
ATOM 2674 O O . PRO A 1 338 ? -22.679 18.120 -15.776 1.00 83.44 338 PRO A O 1
ATOM 2677 N N . PRO A 1 339 ? -22.251 20.316 -15.554 1.00 84.69 339 PRO A N 1
ATOM 2678 C CA . PRO A 1 339 ? -21.942 20.225 -14.131 1.00 84.69 339 PRO A CA 1
ATOM 2679 C C . PRO A 1 339 ? -23.204 19.955 -13.299 1.00 84.69 339 PRO A C 1
ATOM 2681 O O . PRO A 1 339 ? -24.290 20.452 -13.609 1.00 84.69 339 PRO A O 1
ATOM 2684 N N . VAL A 1 340 ? -23.047 19.193 -12.216 1.00 85.19 340 VAL A N 1
ATOM 2685 C CA . VAL A 1 340 ? -24.141 18.810 -11.307 1.00 85.19 340 VAL A CA 1
ATOM 2686 C C . VAL A 1 340 ? -24.563 20.001 -10.438 1.00 85.19 340 VAL A C 1
ATOM 2688 O O . VAL A 1 340 ? -23.742 20.867 -10.123 1.00 85.19 340 VAL A O 1
ATOM 2691 N N . ARG A 1 341 ? -25.854 20.062 -10.078 1.00 86.50 341 ARG A N 1
ATOM 2692 C CA . ARG A 1 341 ? -26.482 21.184 -9.351 1.00 86.50 341 ARG A CA 1
ATOM 2693 C C . ARG A 1 341 ? -27.368 20.779 -8.159 1.00 86.50 341 ARG A C 1
ATOM 2695 O O . ARG A 1 341 ? -27.965 21.662 -7.555 1.00 86.50 341 ARG A O 1
ATOM 2702 N N . ASN A 1 342 ? -27.483 19.488 -7.855 1.00 85.19 342 ASN A N 1
ATOM 2703 C CA . ASN A 1 342 ? -28.281 18.951 -6.752 1.00 85.19 342 ASN A CA 1
ATOM 2704 C C . ASN A 1 342 ? -27.634 17.688 -6.168 1.00 85.19 342 ASN A C 1
ATOM 2706 O O . ASN A 1 342 ? -26.870 17.003 -6.855 1.00 85.19 342 ASN A O 1
ATOM 2710 N N . ASP A 1 343 ? -27.979 17.381 -4.919 1.00 82.75 343 ASP A N 1
ATOM 2711 C CA . ASP A 1 343 ? -27.403 16.274 -4.153 1.00 82.75 343 ASP A CA 1
ATOM 2712 C C . ASP A 1 343 ? -27.732 14.907 -4.762 1.00 82.75 343 ASP A C 1
ATOM 2714 O O . ASP A 1 343 ? -26.865 14.041 -4.767 1.00 82.75 343 ASP A O 1
ATOM 2718 N N . ASP A 1 344 ? -28.925 14.717 -5.339 1.00 83.75 344 ASP A N 1
ATOM 2719 C CA . ASP A 1 344 ? -29.358 13.422 -5.894 1.00 83.75 344 ASP A CA 1
ATOM 2720 C C . ASP A 1 344 ? -28.435 12.971 -7.034 1.00 83.75 344 ASP A C 1
ATOM 2722 O O . ASP A 1 344 ? -27.804 11.920 -6.968 1.00 83.75 344 ASP A O 1
ATOM 2726 N N . LYS A 1 345 ? -28.240 13.837 -8.037 1.00 83.00 345 LYS A N 1
ATOM 2727 C CA . LYS A 1 345 ? -27.338 13.544 -9.161 1.00 83.00 345 LYS A CA 1
ATOM 2728 C C . LYS A 1 345 ? -25.871 13.545 -8.752 1.00 83.00 345 LYS A C 1
ATOM 2730 O O . LYS A 1 345 ? -25.042 13.009 -9.482 1.00 83.00 345 LYS A O 1
ATOM 2735 N N . LEU A 1 346 ? -25.519 14.160 -7.621 1.00 85.25 346 LEU A N 1
ATOM 2736 C CA . LEU A 1 346 ? -24.176 14.034 -7.065 1.00 85.25 346 LEU A CA 1
ATOM 2737 C C . LEU A 1 346 ? -23.998 12.648 -6.434 1.00 85.25 346 LEU A C 1
ATOM 2739 O O . LEU A 1 346 ? -23.000 11.990 -6.717 1.00 85.25 346 LEU A O 1
ATOM 2743 N N . ARG A 1 347 ? -24.991 12.188 -5.665 1.00 87.25 347 ARG A N 1
ATOM 2744 C CA . ARG A 1 347 ? -25.066 10.863 -5.040 1.00 87.25 347 ARG A CA 1
ATOM 2745 C C . ARG A 1 347 ? -24.984 9.748 -6.081 1.00 87.25 347 ARG A C 1
ATOM 2747 O O . ARG A 1 347 ? -24.197 8.829 -5.884 1.00 87.25 347 ARG A O 1
ATOM 2754 N N . ASP A 1 348 ? -25.688 9.870 -7.207 1.00 86.00 348 ASP A N 1
ATOM 2755 C CA . ASP A 1 348 ? -25.607 8.914 -8.322 1.00 86.00 348 ASP A CA 1
ATOM 2756 C C . ASP A 1 348 ? -24.156 8.726 -8.814 1.00 86.00 348 ASP A C 1
ATOM 2758 O O . ASP A 1 348 ? -23.656 7.605 -8.934 1.00 86.00 348 ASP A O 1
ATOM 2762 N N . TRP A 1 349 ? -23.437 9.833 -9.050 1.00 86.69 349 TRP A N 1
ATOM 2763 C CA . TRP A 1 349 ? -22.033 9.783 -9.471 1.00 86.69 349 TRP A CA 1
ATOM 2764 C C . TRP A 1 349 ? -21.097 9.307 -8.362 1.00 86.69 349 TRP A C 1
ATOM 2766 O O . TRP A 1 349 ? -20.157 8.572 -8.655 1.00 86.69 349 TRP A O 1
ATOM 2776 N N . VAL A 1 350 ? -21.335 9.687 -7.105 1.00 85.50 350 VAL A N 1
ATOM 2777 C CA . VAL A 1 350 ? -20.576 9.172 -5.954 1.00 85.50 350 VAL A CA 1
ATOM 2778 C C . VAL A 1 350 ? -20.770 7.657 -5.825 1.00 85.50 350 VAL A C 1
ATOM 2780 O O . VAL A 1 350 ? -19.798 6.969 -5.536 1.00 85.50 350 VAL A O 1
ATOM 2783 N N . GLY A 1 351 ? -21.958 7.122 -6.125 1.00 83.88 351 GLY A N 1
ATOM 2784 C CA . GLY A 1 351 ? -22.239 5.683 -6.127 1.00 83.88 351 GLY A CA 1
ATOM 2785 C C . GLY A 1 351 ? -21.426 4.938 -7.184 1.00 83.88 351 GLY A C 1
ATOM 2786 O O . GLY A 1 351 ? -20.752 3.961 -6.869 1.00 83.88 351 GLY A O 1
ATOM 2787 N N . VAL A 1 352 ? -21.384 5.463 -8.413 1.00 83.75 352 VAL A N 1
ATOM 2788 C CA . VAL A 1 352 ? -20.531 4.925 -9.491 1.00 83.75 352 VAL A CA 1
ATOM 2789 C C . VAL A 1 352 ? -19.036 5.013 -9.138 1.00 83.75 352 VAL A C 1
ATOM 2791 O O . VAL A 1 352 ? -18.277 4.091 -9.430 1.00 83.75 352 VAL A O 1
ATOM 2794 N N . LEU A 1 353 ? -18.586 6.093 -8.486 1.00 85.06 353 LEU A N 1
ATOM 2795 C CA . LEU A 1 353 ? -17.193 6.216 -8.026 1.00 85.06 353 LEU A CA 1
ATOM 2796 C C . LEU A 1 353 ? -16.865 5.287 -6.849 1.00 85.06 353 LEU A C 1
ATOM 2798 O O . LEU A 1 353 ? -15.732 4.822 -6.752 1.00 85.06 353 LEU A O 1
ATOM 2802 N N . ALA A 1 354 ? -17.833 5.011 -5.975 1.00 79.31 354 ALA A N 1
ATOM 2803 C CA . ALA A 1 354 ? -17.703 4.047 -4.890 1.00 79.31 354 ALA A CA 1
ATOM 2804 C C . ALA A 1 354 ? -17.680 2.601 -5.414 1.00 79.31 354 ALA A C 1
ATOM 2806 O O . ALA A 1 354 ? -16.966 1.771 -4.865 1.00 79.31 354 ALA A O 1
ATOM 2807 N N . ALA A 1 355 ? -18.394 2.302 -6.504 1.00 77.56 355 ALA A N 1
ATOM 2808 C CA . ALA A 1 355 ? -18.413 0.974 -7.118 1.00 77.56 355 ALA A CA 1
ATOM 2809 C C . ALA A 1 355 ? -17.101 0.583 -7.826 1.00 77.56 355 ALA A C 1
ATOM 2811 O O . ALA A 1 355 ? -16.796 -0.600 -7.948 1.00 77.56 355 ALA A O 1
ATOM 2812 N N . GLU A 1 356 ? -16.299 1.556 -8.266 1.00 75.19 356 GLU A N 1
ATOM 2813 C CA . GLU A 1 356 ? -14.949 1.319 -8.807 1.00 75.19 356 GLU A CA 1
ATOM 2814 C C . GLU A 1 356 ? -13.871 1.199 -7.706 1.00 75.19 356 GLU A C 1
ATOM 2816 O O . GLU A 1 356 ? -12.744 0.785 -7.979 1.00 75.19 356 GLU A O 1
ATOM 2821 N N . LEU A 1 357 ? -14.167 1.584 -6.458 1.00 70.31 357 LEU A N 1
ATOM 2822 C CA . LEU A 1 357 ? -13.153 1.739 -5.413 1.00 70.31 357 LEU A CA 1
ATOM 2823 C C . LEU A 1 357 ? -13.336 0.808 -4.228 1.00 70.31 357 LEU A C 1
ATOM 2825 O O . LEU A 1 357 ? -14.289 0.907 -3.463 1.00 70.31 357 LEU A O 1
ATOM 2829 N N . TRP A 1 358 ? -12.301 0.007 -4.002 1.00 53.66 358 TRP A N 1
ATOM 2830 C CA . TRP A 1 358 ? -12.189 -0.849 -2.835 1.00 53.66 358 TRP A CA 1
ATOM 2831 C C . TRP A 1 358 ? -10.782 -0.778 -2.237 1.00 53.66 358 TRP A C 1
ATOM 2833 O O . TRP A 1 358 ? -9.905 -1.536 -2.659 1.00 53.66 358 TRP A O 1
ATOM 2843 N N . PRO A 1 359 ? -10.500 0.218 -1.371 1.00 48.94 359 PRO A N 1
ATOM 2844 C CA . PRO A 1 359 ? -9.759 -0.100 -0.135 1.00 48.94 359 PRO A CA 1
ATOM 2845 C C . PRO A 1 359 ? -9.821 0.902 1.053 1.00 48.94 359 PRO A C 1
ATOM 2847 O O . PRO A 1 359 ? -9.807 2.120 0.888 1.00 48.94 359 PRO A O 1
ATOM 2850 N N . LYS A 1 360 ? -9.684 0.329 2.258 1.00 46.25 360 LYS A N 1
ATOM 2851 C CA . LYS A 1 360 ? -8.930 0.729 3.481 1.00 46.25 360 LYS A CA 1
ATOM 2852 C C . LYS A 1 360 ? -8.780 2.203 3.955 1.00 46.25 360 LYS A C 1
ATOM 2854 O O . LYS A 1 360 ? -8.898 2.419 5.154 1.00 46.25 360 LYS A O 1
ATOM 2859 N N . THR A 1 361 ? -8.595 3.224 3.116 1.00 44.94 361 THR A N 1
ATOM 2860 C CA . THR A 1 361 ? -8.592 4.650 3.547 1.00 44.94 361 THR A CA 1
ATOM 2861 C C . THR A 1 361 ? -9.000 5.540 2.384 1.00 44.94 361 THR A C 1
ATOM 2863 O O . THR A 1 361 ? -8.460 5.329 1.301 1.00 44.94 361 THR A O 1
ATOM 2866 N N . PHE A 1 362 ? -9.872 6.548 2.560 1.00 58.34 362 PHE A N 1
ATOM 2867 C CA . PHE A 1 362 ? -10.388 7.328 1.420 1.00 58.34 362 PHE A CA 1
ATOM 2868 C C . PHE A 1 362 ? -10.269 8.859 1.539 1.00 58.34 362 PHE A C 1
ATOM 2870 O O . PHE A 1 362 ? -10.356 9.457 2.613 1.00 58.34 362 PHE A O 1
ATOM 2877 N N . THR A 1 363 ? -10.092 9.489 0.376 1.00 49.56 363 THR A N 1
ATOM 2878 C CA . THR A 1 363 ? -9.906 10.931 0.181 1.00 49.56 363 THR A CA 1
ATOM 2879 C C . THR A 1 363 ? -10.845 11.421 -0.914 1.00 49.56 363 THR A C 1
ATOM 2881 O O . THR A 1 363 ? -10.686 11.077 -2.083 1.00 49.56 363 THR A O 1
ATOM 2884 N N . LEU A 1 364 ? -11.819 12.250 -0.556 1.00 54.59 364 LEU A N 1
ATOM 2885 C CA . LEU A 1 364 ? -12.751 12.878 -1.481 1.00 54.59 364 LEU A CA 1
ATOM 2886 C C . LEU A 1 364 ? -12.195 14.218 -1.993 1.00 54.59 364 LEU A C 1
ATOM 2888 O O . LEU A 1 364 ? -11.847 15.104 -1.214 1.00 54.59 364 LEU A O 1
ATOM 2892 N N . ASN A 1 365 ? -12.166 14.386 -3.314 1.00 56.00 365 ASN A N 1
ATOM 2893 C CA . ASN A 1 365 ? -11.698 15.586 -4.007 1.00 56.00 365 ASN A CA 1
ATOM 2894 C C . ASN A 1 365 ? -12.822 16.184 -4.866 1.00 56.00 365 ASN A C 1
ATOM 2896 O O . ASN A 1 365 ? -13.409 15.494 -5.702 1.00 56.00 365 ASN A O 1
ATOM 2900 N N . ILE A 1 366 ? -13.107 17.477 -4.688 1.00 55.03 366 ILE A N 1
ATOM 2901 C CA . ILE A 1 366 ? -14.229 18.182 -5.330 1.00 55.03 366 ILE A CA 1
ATOM 2902 C C . ILE A 1 366 ? -13.726 19.499 -5.937 1.00 55.03 366 ILE A C 1
ATOM 2904 O O . ILE A 1 366 ? -12.958 20.230 -5.306 1.00 55.03 366 ILE A O 1
ATOM 2908 N N . SER A 1 367 ? -14.186 19.838 -7.145 1.00 47.97 367 SER A N 1
ATOM 2909 C CA . SER A 1 367 ? -13.892 21.122 -7.797 1.00 47.97 367 SER A CA 1
ATOM 2910 C C . SER A 1 367 ? -15.164 21.857 -8.234 1.00 47.97 367 SER A C 1
ATOM 2912 O O . SER A 1 367 ? -16.026 21.325 -8.947 1.00 47.97 367 SER A O 1
ATOM 2914 N N . THR A 1 368 ? -15.253 23.112 -7.791 1.00 50.31 368 THR A N 1
ATOM 2915 C CA . THR A 1 368 ? -16.417 23.998 -7.901 1.00 50.31 368 THR A CA 1
ATOM 2916 C C . THR A 1 368 ? -16.060 25.234 -8.735 1.00 50.31 368 THR A C 1
ATOM 2918 O O . THR A 1 368 ? -15.747 26.303 -8.208 1.00 50.31 368 THR A O 1
ATOM 2921 N N . GLY A 1 369 ? -16.070 25.078 -10.059 1.00 52.75 369 GLY A N 1
ATOM 2922 C CA . GLY A 1 369 ? -15.790 26.154 -11.014 1.00 52.75 369 GLY A CA 1
ATOM 2923 C C . GLY A 1 369 ? -14.318 26.571 -11.039 1.00 52.75 369 GLY A C 1
ATOM 2924 O O . GLY A 1 369 ? -13.428 25.743 -10.870 1.00 52.75 369 GLY A O 1
ATOM 2925 N N . ALA A 1 370 ? -14.062 27.863 -11.252 1.00 45.06 370 ALA A N 1
ATOM 2926 C CA . ALA A 1 370 ? -12.718 28.430 -11.411 1.00 45.06 370 ALA A CA 1
ATOM 2927 C C . ALA A 1 370 ? -11.912 28.586 -10.096 1.00 45.06 370 ALA A C 1
ATOM 2929 O O . ALA A 1 370 ? -10.903 29.286 -10.074 1.00 45.06 370 ALA A O 1
ATOM 2930 N N . GLN A 1 371 ? -12.343 27.966 -8.990 1.00 47.75 371 GLN A N 1
ATOM 2931 C CA . GLN A 1 371 ? -11.607 27.969 -7.720 1.00 47.75 371 GLN A CA 1
ATOM 2932 C C . GLN A 1 371 ? -10.783 26.685 -7.531 1.00 47.75 371 GLN A C 1
ATOM 2934 O O . GLN A 1 371 ? -11.103 25.629 -8.082 1.00 47.75 371 GLN A O 1
ATOM 2939 N N . LYS A 1 372 ? -9.707 26.783 -6.731 1.00 53.69 372 LYS A N 1
ATOM 2940 C CA . LYS A 1 372 ? -8.815 25.657 -6.402 1.00 53.69 372 LYS A CA 1
ATOM 2941 C C . LYS A 1 372 ? -9.615 24.447 -5.894 1.00 53.69 372 LYS A C 1
ATOM 2943 O O . LYS A 1 372 ? -10.543 24.598 -5.101 1.00 53.69 372 LYS A O 1
ATOM 2948 N N . SER A 1 373 ? -9.217 23.253 -6.338 1.00 58.03 373 SER A N 1
ATOM 2949 C CA . SER A 1 373 ? -9.785 21.980 -5.873 1.00 58.03 373 SER A CA 1
ATOM 2950 C C . SER A 1 373 ? -9.700 21.872 -4.351 1.00 58.03 373 SER A C 1
ATOM 2952 O O . SER A 1 373 ? -8.673 22.217 -3.767 1.00 58.03 373 SER A O 1
ATOM 2954 N N . ARG A 1 374 ? -10.757 21.356 -3.721 1.00 63.75 374 ARG A N 1
ATOM 2955 C CA . ARG A 1 374 ? -10.806 21.077 -2.281 1.00 63.75 374 ARG A CA 1
ATOM 2956 C C . ARG A 1 374 ? -10.723 19.572 -2.044 1.00 63.75 374 ARG A C 1
ATOM 2958 O O . ARG A 1 374 ? -11.397 18.804 -2.731 1.00 63.75 374 ARG A O 1
ATOM 2965 N N . SER A 1 375 ? -9.906 19.175 -1.078 1.00 68.00 375 SER A N 1
ATOM 2966 C CA . SER A 1 375 ? -9.697 17.794 -0.643 1.00 68.00 375 SER A CA 1
ATOM 2967 C C . SER A 1 375 ? -10.183 17.614 0.799 1.00 68.00 375 SER A C 1
ATOM 2969 O O . SER A 1 375 ? -9.987 18.492 1.638 1.00 68.00 375 SER A O 1
ATOM 2971 N N . LYS A 1 376 ? -10.814 16.476 1.092 1.00 67.38 376 LYS A N 1
ATOM 2972 C CA . LYS A 1 376 ? -11.117 15.999 2.451 1.00 67.38 376 LYS A CA 1
ATOM 2973 C C . LYS A 1 376 ? -10.783 14.513 2.525 1.00 67.38 376 LYS A C 1
ATOM 2975 O O . LYS A 1 376 ? -11.189 13.763 1.644 1.00 67.38 376 LYS A O 1
ATOM 2980 N N . SER A 1 377 ? -10.090 14.075 3.564 1.00 66.62 377 SER A N 1
ATOM 2981 C CA . SER A 1 377 ? -9.792 12.662 3.825 1.00 66.62 377 SER A CA 1
ATOM 2982 C C . SER A 1 377 ? -10.377 12.232 5.164 1.00 66.62 377 SER A C 1
ATOM 2984 O O . SER A 1 377 ? -10.513 13.049 6.073 1.00 66.62 377 SER A O 1
ATOM 2986 N N . CYS A 1 378 ? -10.723 10.951 5.296 1.00 60.38 378 CYS A N 1
ATOM 2987 C CA . CYS A 1 378 ? -10.948 10.342 6.604 1.00 60.38 378 CYS A CA 1
AT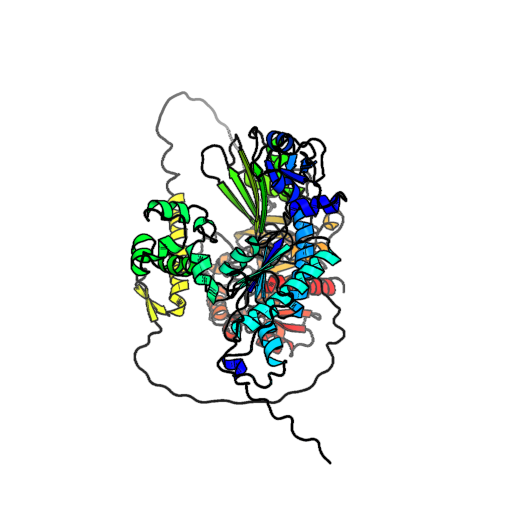OM 2988 C C . CYS A 1 378 ? -10.663 8.827 6.580 1.00 60.38 378 CYS A C 1
ATOM 2990 O O . CYS A 1 378 ? -10.650 8.210 5.507 1.00 60.38 378 CYS A O 1
ATOM 2992 N N . PRO A 1 379 ? -10.431 8.204 7.751 1.00 57.41 379 PRO A N 1
ATOM 2993 C CA . PRO A 1 379 ? -10.276 6.759 7.845 1.00 57.41 379 PRO A CA 1
ATOM 2994 C C . PRO A 1 379 ? -11.505 6.008 7.314 1.00 57.41 379 PRO A C 1
ATOM 2996 O O . PRO A 1 379 ? -12.659 6.327 7.637 1.00 57.41 379 PRO A O 1
ATOM 2999 N N . PHE A 1 380 ? -11.257 4.971 6.514 1.00 56.62 380 PHE A N 1
ATOM 3000 C CA . PHE A 1 380 ? -12.281 3.989 6.182 1.00 56.62 380 PHE A CA 1
ATOM 3001 C C . PHE A 1 380 ? -12.170 2.835 7.194 1.00 56.62 380 PHE A C 1
ATOM 3003 O O . PHE A 1 380 ? -11.059 2.387 7.454 1.00 56.62 380 PHE A O 1
ATOM 3010 N N . PRO A 1 381 ? -13.264 2.371 7.820 1.00 50.44 381 PRO A N 1
ATOM 3011 C CA . PRO A 1 381 ? -13.206 1.271 8.779 1.00 50.44 381 PRO A CA 1
ATOM 3012 C C . PRO A 1 381 ? -12.900 -0.048 8.057 1.00 50.44 381 PRO A C 1
ATOM 3014 O O . PRO A 1 381 ? -13.467 -0.326 7.001 1.00 50.44 381 PRO A O 1
ATOM 3017 N N . ILE A 1 382 ? -12.009 -0.861 8.629 1.00 44.16 382 ILE A N 1
ATOM 3018 C CA . ILE A 1 382 ? -11.456 -2.060 7.987 1.00 44.16 382 ILE A CA 1
ATOM 3019 C C . ILE A 1 382 ? -11.841 -3.313 8.781 1.00 44.16 382 ILE A C 1
ATOM 3021 O O . ILE A 1 382 ? -11.170 -3.623 9.759 1.00 44.16 382 ILE A O 1
ATOM 3025 N N . ARG A 1 383 ? -12.892 -4.023 8.334 1.00 41.53 383 ARG A N 1
ATOM 3026 C CA . ARG A 1 383 ? -13.011 -5.504 8.229 1.00 41.53 383 ARG A CA 1
ATOM 3027 C C . ARG A 1 383 ? -14.476 -5.953 8.068 1.00 41.53 383 ARG A C 1
ATOM 3029 O O . ARG A 1 383 ? -15.377 -5.378 8.671 1.00 41.53 383 ARG A O 1
ATOM 3036 N N . HIS A 1 384 ? -14.660 -6.969 7.220 1.00 39.94 384 HIS A N 1
ATOM 3037 C CA . HIS A 1 384 ? -15.806 -7.866 6.942 1.00 39.94 384 HIS A CA 1
ATOM 3038 C C . HIS A 1 384 ? -17.262 -7.350 6.832 1.00 39.94 384 HIS A C 1
ATOM 3040 O O . HIS A 1 384 ? -18.040 -7.948 6.088 1.00 39.94 384 HIS A O 1
ATOM 3046 N N . ILE A 1 385 ? -17.671 -6.243 7.457 1.00 40.59 385 ILE A N 1
ATOM 3047 C CA . ILE A 1 385 ? -19.046 -5.730 7.345 1.00 40.59 385 ILE A CA 1
ATOM 3048 C C . ILE A 1 385 ? -19.188 -4.733 6.177 1.00 40.59 385 ILE A C 1
ATOM 3050 O O . ILE A 1 385 ? -18.836 -3.560 6.273 1.00 40.59 385 ILE A O 1
ATOM 3054 N N . VAL A 1 386 ? -19.848 -5.233 5.123 1.00 42.28 386 VAL A N 1
ATOM 3055 C CA . VAL A 1 386 ? -20.345 -4.571 3.894 1.00 42.28 386 VAL A CA 1
ATOM 3056 C C . VAL A 1 386 ? -19.386 -4.536 2.694 1.00 42.28 386 VAL A C 1
ATOM 3058 O O . VAL A 1 386 ? -18.769 -3.524 2.372 1.00 42.28 386 VAL A O 1
ATOM 3061 N N . ASN A 1 387 ? -19.443 -5.616 1.907 1.00 49.28 387 ASN A N 1
ATOM 3062 C CA . ASN A 1 387 ? -19.033 -5.669 0.495 1.00 49.28 387 ASN A CA 1
ATOM 3063 C C . ASN A 1 387 ? -20.046 -4.946 -0.430 1.00 49.28 387 ASN A C 1
ATOM 3065 O O . ASN A 1 387 ? -20.465 -5.504 -1.442 1.00 49.28 387 ASN A O 1
ATOM 3069 N N . SER A 1 388 ? -20.488 -3.733 -0.076 1.00 60.09 388 SER A N 1
ATOM 3070 C CA . SER A 1 388 ? -21.334 -2.898 -0.944 1.00 60.09 388 SER A CA 1
ATOM 3071 C C . SER A 1 388 ? -20.744 -1.497 -1.124 1.00 60.09 388 SER A C 1
ATOM 3073 O O . SER A 1 388 ? -20.384 -0.861 -0.125 1.00 60.09 388 SER A O 1
ATOM 3075 N N . PRO A 1 389 ? -20.736 -0.960 -2.362 1.00 67.12 389 PRO A N 1
ATOM 3076 C CA . PRO A 1 389 ? -20.441 0.445 -2.641 1.00 67.12 389 PRO A CA 1
ATOM 3077 C C . PRO A 1 389 ? -21.251 1.437 -1.792 1.00 67.12 389 PRO A C 1
ATOM 3079 O O . PRO A 1 389 ? -20.774 2.541 -1.539 1.00 67.12 389 PRO A O 1
ATOM 3082 N N . ASP A 1 390 ? -22.434 1.044 -1.301 1.00 74.44 390 ASP A N 1
ATOM 3083 C CA . ASP A 1 390 ? -23.326 1.880 -0.484 1.00 74.44 390 ASP A CA 1
ATOM 3084 C C . ASP A 1 390 ? -22.645 2.505 0.746 1.00 74.44 390 ASP A C 1
ATOM 3086 O O . ASP A 1 390 ? -22.928 3.649 1.094 1.00 74.44 390 ASP A O 1
ATOM 3090 N N . VAL A 1 391 ? -21.731 1.795 1.419 1.00 73.56 391 VAL A N 1
ATOM 3091 C CA . VAL A 1 391 ? -21.081 2.320 2.638 1.00 73.56 391 VAL A CA 1
ATOM 3092 C C . VAL A 1 391 ? -20.006 3.358 2.313 1.00 73.56 391 VAL A C 1
ATOM 3094 O O . VAL A 1 391 ? -19.863 4.343 3.043 1.00 73.56 391 VAL A O 1
ATOM 3097 N N . LEU A 1 392 ? -19.288 3.190 1.199 1.00 73.94 392 LEU A N 1
ATOM 3098 C CA . LEU A 1 392 ? -18.362 4.206 0.692 1.00 73.94 392 LEU A CA 1
ATOM 3099 C C . LEU A 1 392 ? -19.124 5.401 0.096 1.00 73.94 392 LEU A C 1
ATOM 3101 O O . LEU A 1 392 ? -18.710 6.542 0.299 1.00 73.94 392 LEU A O 1
ATOM 3105 N N . LEU A 1 393 ? -20.278 5.158 -0.534 1.00 79.75 393 LEU A N 1
ATOM 3106 C CA . LEU A 1 393 ? -21.224 6.183 -0.970 1.00 79.75 393 LEU A CA 1
ATOM 3107 C C . LEU A 1 393 ? -21.708 7.045 0.204 1.00 79.75 393 LEU A C 1
ATOM 3109 O O . LEU A 1 393 ? -21.514 8.259 0.172 1.00 79.75 393 LEU A O 1
ATOM 3113 N N . GLU A 1 394 ? -22.288 6.458 1.256 1.00 82.38 394 GLU A N 1
ATOM 3114 C CA . GLU A 1 394 ? -22.796 7.237 2.396 1.00 82.38 394 GLU A CA 1
ATOM 3115 C C . GLU A 1 394 ? -21.673 8.009 3.102 1.00 82.38 394 GLU A C 1
ATOM 3117 O O . GLU A 1 394 ? -21.824 9.204 3.354 1.00 82.38 394 GLU A O 1
ATOM 3122 N N . LYS A 1 395 ? -20.502 7.391 3.326 1.00 75.88 395 LYS A N 1
ATOM 3123 C CA . LYS A 1 395 ? -19.338 8.083 3.912 1.00 75.88 395 LYS A CA 1
ATOM 3124 C C . LYS A 1 395 ? -18.835 9.245 3.048 1.00 75.88 395 LYS A C 1
ATOM 3126 O O . LYS A 1 395 ? -18.477 10.293 3.586 1.00 75.88 395 LYS A O 1
ATOM 3131 N N . ALA A 1 396 ? -18.822 9.104 1.723 1.00 77.62 396 ALA A N 1
ATOM 3132 C CA . ALA A 1 396 ? -18.471 10.198 0.820 1.00 77.62 396 ALA A CA 1
ATOM 3133 C C . ALA A 1 396 ? -19.537 11.312 0.816 1.00 77.62 396 ALA A C 1
ATOM 3135 O O . ALA A 1 396 ? -19.182 12.493 0.801 1.00 77.62 396 ALA A O 1
ATOM 3136 N N . MET A 1 397 ? -20.825 10.968 0.914 1.00 82.06 397 MET A N 1
ATOM 3137 C CA . MET A 1 397 ? -21.907 11.947 1.080 1.00 82.06 397 MET A CA 1
ATOM 3138 C C . MET A 1 397 ? -21.854 12.655 2.445 1.00 82.06 397 MET A C 1
ATOM 3140 O O . MET A 1 397 ? -22.138 13.849 2.517 1.00 82.06 397 MET A O 1
ATOM 3144 N N . ASP A 1 398 ? -21.419 11.992 3.517 1.00 78.62 398 ASP A N 1
ATOM 3145 C CA . ASP A 1 398 ? -21.206 12.633 4.822 1.00 78.62 398 ASP A CA 1
ATOM 3146 C C . ASP A 1 398 ? -20.045 13.647 4.796 1.00 78.62 398 ASP A C 1
ATOM 3148 O O . ASP A 1 398 ? -20.177 14.748 5.337 1.00 78.62 398 ASP A O 1
ATOM 3152 N N . LEU A 1 399 ? -18.950 13.365 4.074 1.00 72.88 399 LEU A N 1
ATOM 3153 C CA . LEU A 1 399 ? -17.892 14.362 3.828 1.00 72.88 399 LEU A CA 1
ATOM 3154 C C . LEU A 1 399 ? -18.370 15.555 2.970 1.00 72.88 399 LEU A C 1
ATOM 3156 O O . LEU A 1 399 ? -17.841 16.669 3.110 1.00 72.88 399 LEU A O 1
ATOM 3160 N N . LEU A 1 400 ? -19.368 15.352 2.100 1.00 73.12 400 LEU A N 1
ATOM 3161 C CA . LEU A 1 400 ? -19.984 16.406 1.281 1.00 73.12 400 LEU A CA 1
ATOM 3162 C C . LEU A 1 400 ? -20.876 17.348 2.098 1.00 73.12 400 LEU A C 1
ATOM 3164 O O . LEU A 1 400 ? -20.794 18.565 1.903 1.00 73.12 400 LEU A O 1
ATOM 3168 N N . LYS A 1 401 ? -21.679 16.820 3.034 1.00 67.75 401 LYS A N 1
ATOM 3169 C CA . LYS A 1 401 ? -22.682 17.575 3.822 1.00 67.75 401 LYS A CA 1
ATOM 3170 C C . LYS A 1 401 ? -22.141 18.808 4.565 1.00 67.75 401 LYS A C 1
ATOM 3172 O O . LYS A 1 401 ? -22.927 19.672 4.930 1.00 67.75 401 LYS A O 1
ATOM 3177 N N . SER A 1 402 ? -20.828 18.911 4.786 1.00 55.78 402 SER A N 1
ATOM 3178 C CA . SER A 1 402 ? -20.224 19.963 5.620 1.00 55.78 402 SER A CA 1
ATOM 3179 C C . SER A 1 402 ? -19.737 21.241 4.908 1.00 55.78 402 SER A C 1
ATOM 3181 O O . SER A 1 402 ? -19.681 22.259 5.583 1.00 55.78 402 SER A O 1
ATOM 3183 N N . ASP A 1 403 ? -19.364 21.243 3.611 1.00 55.81 403 ASP A N 1
ATOM 3184 C CA . ASP A 1 403 ? -18.935 22.490 2.899 1.00 55.81 403 ASP A CA 1
ATOM 3185 C C . ASP A 1 403 ? -18.814 22.340 1.356 1.00 55.81 403 ASP A C 1
ATOM 3187 O O . ASP A 1 403 ? -17.808 22.735 0.753 1.00 55.81 403 ASP A O 1
ATOM 3191 N N . HIS A 1 404 ? -19.780 21.698 0.687 1.00 65.00 404 HIS A N 1
ATOM 3192 C CA . HIS A 1 404 ? -19.771 21.589 -0.783 1.00 65.00 404 HIS A CA 1
ATOM 3193 C C . HIS A 1 404 ? -20.714 22.610 -1.443 1.00 65.00 404 HIS A C 1
ATOM 3195 O O . HIS A 1 404 ? -21.735 22.991 -0.876 1.00 65.00 404 HIS A O 1
ATOM 3201 N N . LYS A 1 405 ? -20.339 23.109 -2.631 1.00 68.06 405 LYS A N 1
ATOM 3202 C CA . LYS A 1 405 ? -21.059 24.177 -3.348 1.00 68.06 405 LYS A CA 1
ATOM 3203 C C . LYS A 1 405 ? -21.334 23.774 -4.792 1.00 68.06 405 LYS A C 1
ATOM 3205 O O . LYS A 1 405 ? -20.458 23.238 -5.468 1.00 68.06 405 LYS A O 1
ATOM 3210 N N . PHE A 1 406 ? -22.528 24.086 -5.282 1.00 76.19 406 PHE A N 1
ATOM 3211 C CA . PHE A 1 406 ? -22.895 23.912 -6.687 1.00 76.19 406 PHE A CA 1
ATOM 3212 C C . PHE A 1 406 ? -22.611 25.182 -7.509 1.00 76.19 406 PHE A C 1
ATOM 3214 O O . PHE A 1 406 ? -22.652 26.281 -6.953 1.00 76.19 406 PHE A O 1
ATOM 3221 N N . PRO A 1 407 ? -22.379 25.073 -8.833 1.00 79.12 407 PRO A N 1
ATOM 3222 C CA . PRO A 1 407 ? -22.289 23.839 -9.622 1.00 79.12 407 PRO A CA 1
ATOM 3223 C C . PRO A 1 407 ? -20.971 23.060 -9.428 1.00 79.12 407 PRO A C 1
ATOM 3225 O O . PRO A 1 407 ? -19.893 23.644 -9.317 1.00 79.12 407 PRO A O 1
ATOM 3228 N N . CYS A 1 408 ? -21.060 21.726 -9.433 1.00 79.38 408 CYS A N 1
ATOM 3229 C CA . CYS A 1 408 ? -19.921 20.811 -9.303 1.00 79.38 408 CYS A CA 1
ATOM 3230 C C . CYS A 1 408 ? -19.459 20.315 -10.684 1.00 79.38 408 CYS A C 1
ATOM 3232 O O . CYS A 1 408 ? -20.245 19.733 -11.434 1.00 79.38 408 CYS A O 1
ATOM 3234 N N . PHE A 1 409 ? -18.181 20.530 -11.019 1.00 82.31 409 PHE A N 1
ATOM 3235 C CA . PHE A 1 409 ? -17.619 20.263 -12.356 1.00 82.31 409 PHE A CA 1
ATOM 3236 C C . PHE A 1 409 ? -16.721 19.024 -12.405 1.00 82.31 409 PHE A C 1
ATOM 3238 O O . PHE A 1 409 ? -16.487 18.461 -13.476 1.00 82.31 409 PHE A O 1
ATOM 3245 N N . ARG A 1 410 ? -16.198 18.589 -11.258 1.00 83.56 410 ARG A N 1
ATOM 3246 C CA . ARG A 1 410 ? -15.379 17.382 -11.130 1.00 83.56 410 ARG A CA 1
ATOM 3247 C C . ARG A 1 410 ? -15.472 16.861 -9.707 1.00 83.56 410 ARG A C 1
ATOM 3249 O O . ARG A 1 410 ? -15.333 17.631 -8.758 1.00 83.56 410 ARG A O 1
ATOM 3256 N N . ILE A 1 411 ? -15.645 15.553 -9.595 1.00 84.19 411 ILE A N 1
ATOM 3257 C CA . ILE A 1 411 ? -15.607 14.815 -8.338 1.00 84.19 411 ILE A CA 1
ATOM 3258 C C . ILE A 1 411 ? -14.716 13.587 -8.513 1.00 84.19 411 ILE A C 1
ATOM 3260 O O . ILE A 1 411 ? -14.737 12.928 -9.555 1.00 84.19 411 ILE A O 1
ATOM 3264 N N . ALA A 1 412 ? -13.888 13.309 -7.514 1.00 82.31 412 ALA A N 1
ATOM 3265 C CA . ALA A 1 412 ? -13.051 12.125 -7.464 1.00 82.31 412 ALA A CA 1
ATOM 3266 C C . ALA A 1 412 ? -13.023 11.573 -6.046 1.00 82.31 412 ALA A C 1
ATOM 3268 O O . ALA A 1 412 ? -12.898 12.328 -5.085 1.00 82.31 412 ALA A O 1
ATOM 3269 N N . ILE A 1 413 ? -13.082 10.254 -5.936 1.00 78.75 413 ILE A N 1
ATOM 3270 C CA . ILE A 1 413 ? -12.765 9.541 -4.708 1.00 78.75 413 ILE A CA 1
ATOM 3271 C C . ILE A 1 413 ? -11.389 8.912 -4.950 1.00 78.75 413 ILE A C 1
ATOM 3273 O O . ILE A 1 413 ? -11.138 8.298 -5.986 1.00 78.75 413 ILE A O 1
ATOM 3277 N N . GLY A 1 414 ? -10.460 9.137 -4.035 1.00 73.19 414 GLY A N 1
ATOM 3278 C CA . GLY A 1 414 ? -9.161 8.483 -3.973 1.00 73.19 414 GLY A CA 1
ATOM 3279 C C . GLY A 1 414 ? -9.101 7.567 -2.764 1.00 73.19 414 GLY A C 1
ATOM 3280 O O . GLY A 1 414 ? -9.864 7.743 -1.817 1.00 73.19 414 GLY A O 1
ATOM 3281 N N . ALA A 1 415 ? -8.179 6.615 -2.781 1.00 69.88 415 ALA A N 1
ATOM 3282 C CA . ALA A 1 415 ? -7.908 5.749 -1.651 1.00 69.88 415 ALA A CA 1
ATOM 3283 C C . ALA A 1 415 ? -6.412 5.448 -1.524 1.00 69.88 415 ALA A C 1
ATOM 3285 O O . ALA A 1 415 ? -5.703 5.394 -2.530 1.00 69.88 415 ALA A O 1
ATOM 3286 N N . GLN A 1 416 ? -5.926 5.323 -0.291 1.00 63.97 416 GLN A N 1
ATOM 3287 C CA . GLN A 1 416 ? -4.500 5.333 0.065 1.00 63.97 416 GLN A CA 1
ATOM 3288 C C . GLN A 1 416 ? -4.222 4.355 1.218 1.00 63.97 416 GLN A C 1
ATOM 3290 O O . GLN A 1 416 ? -5.148 3.964 1.926 1.00 63.97 416 GLN A O 1
ATOM 3295 N N . GLY A 1 417 ? -2.961 3.946 1.398 1.00 55.62 417 GLY A N 1
ATOM 3296 C CA . GLY A 1 417 ? -2.578 3.010 2.468 1.00 55.62 417 GLY A CA 1
ATOM 3297 C C . GLY A 1 417 ? -3.111 1.594 2.228 1.00 55.62 417 GLY A C 1
ATOM 3298 O O . GLY A 1 417 ? -3.850 1.050 3.044 1.00 55.62 417 GLY A O 1
ATOM 3299 N N . LEU A 1 418 ? -2.805 1.016 1.061 1.00 55.38 418 LEU A N 1
ATOM 3300 C CA . LEU A 1 418 ? -3.370 -0.272 0.662 1.00 55.38 418 LEU A CA 1
ATOM 3301 C C . LEU A 1 418 ? -2.576 -1.416 1.303 1.00 55.38 418 LEU A C 1
ATOM 3303 O O . LEU A 1 418 ? -1.542 -1.819 0.782 1.00 55.38 418 LEU A O 1
ATOM 3307 N N . ILE A 1 419 ? -3.066 -1.938 2.426 1.00 49.03 419 ILE A N 1
ATOM 3308 C CA . ILE A 1 419 ? -2.504 -3.132 3.071 1.00 49.03 419 ILE A CA 1
ATOM 3309 C C . ILE A 1 419 ? -3.106 -4.379 2.407 1.00 49.03 419 ILE A C 1
ATOM 3311 O O . ILE A 1 419 ? -4.333 -4.517 2.349 1.00 49.03 419 ILE A O 1
ATOM 3315 N N . LYS A 1 420 ? -2.255 -5.283 1.922 1.00 43.34 420 LYS A N 1
ATOM 3316 C CA . LYS A 1 420 ? -2.618 -6.576 1.320 1.00 43.34 420 LYS A CA 1
ATOM 3317 C C . LYS A 1 420 ? -3.220 -7.539 2.369 1.00 43.34 420 LYS A C 1
ATOM 3319 O O . LYS A 1 420 ? -3.051 -7.333 3.565 1.00 43.34 420 LYS A O 1
ATOM 3324 N N . GLU A 1 421 ? -3.937 -8.571 1.930 1.00 38.50 421 GLU A N 1
ATOM 3325 C CA . GLU A 1 421 ? -4.250 -9.753 2.754 1.00 38.50 421 GLU A CA 1
ATOM 3326 C C . GLU A 1 421 ? -3.300 -10.892 2.360 1.00 38.50 421 GLU A C 1
ATOM 3328 O O . GLU A 1 421 ? -3.052 -11.127 1.172 1.00 38.50 421 GLU A O 1
ATOM 3333 N N . GLU A 1 422 ? -2.724 -11.570 3.349 1.00 31.33 422 GLU A N 1
ATOM 3334 C CA . GLU A 1 422 ? -1.726 -12.620 3.141 1.00 31.33 422 GLU A CA 1
ATOM 3335 C C . GLU A 1 422 ? -2.422 -13.981 3.034 1.00 31.33 422 GLU A C 1
ATOM 3337 O O . GLU A 1 422 ? -2.915 -14.540 4.008 1.00 31.33 422 GLU A O 1
ATOM 3342 N N . THR A 1 423 ? -2.501 -14.514 1.816 1.00 29.47 423 THR A N 1
ATOM 3343 C CA . THR A 1 423 ? -3.212 -15.765 1.525 1.00 29.47 423 THR A CA 1
ATOM 3344 C C . THR A 1 423 ? -2.283 -16.977 1.607 1.00 29.47 423 THR A C 1
ATOM 3346 O O . THR A 1 423 ? -2.056 -17.627 0.585 1.00 29.47 423 THR A O 1
ATOM 3349 N N . ASP A 1 424 ? -1.723 -17.276 2.786 1.00 26.00 424 ASP A N 1
ATOM 3350 C CA . ASP A 1 424 ? -1.013 -18.552 2.996 1.00 26.00 424 ASP A CA 1
ATOM 3351 C C . ASP A 1 424 ? -1.022 -19.086 4.450 1.00 26.00 424 ASP A C 1
ATOM 3353 O O . ASP A 1 424 ? -0.043 -19.664 4.920 1.00 26.00 424 ASP A O 1
ATOM 3357 N N . ASN A 1 425 ? -2.155 -18.951 5.159 1.00 28.38 425 ASN A N 1
ATOM 3358 C CA . ASN A 1 425 ? -2.390 -19.617 6.452 1.00 28.38 425 ASN A CA 1
ATOM 3359 C C . ASN A 1 425 ? -2.443 -21.152 6.289 1.00 28.38 425 ASN A C 1
ATOM 3361 O O . ASN A 1 425 ? -3.514 -21.758 6.209 1.00 28.38 425 ASN A O 1
ATOM 3365 N N . ARG A 1 426 ? -1.272 -21.795 6.242 1.00 28.56 426 ARG A N 1
ATOM 3366 C CA . ARG A 1 426 ? -1.116 -23.256 6.302 1.00 28.56 426 ARG A CA 1
ATOM 3367 C C . ARG A 1 426 ? -0.957 -23.695 7.755 1.00 28.56 426 ARG A C 1
ATOM 3369 O O . ARG A 1 426 ? -0.184 -23.107 8.502 1.00 28.56 426 ARG A O 1
ATOM 3376 N N . ALA A 1 427 ? -1.698 -24.728 8.148 1.00 27.17 427 ALA A N 1
ATOM 3377 C CA . ALA A 1 427 ? -1.839 -25.124 9.547 1.00 27.17 427 ALA A CA 1
ATOM 3378 C C . ALA A 1 427 ? -0.509 -25.505 10.231 1.00 27.17 427 ALA A C 1
ATOM 3380 O O . ALA A 1 427 ? 0.336 -26.201 9.661 1.00 27.17 427 ALA A O 1
ATOM 3381 N N . ILE A 1 428 ? -0.372 -25.099 11.496 1.00 32.75 428 ILE A N 1
ATOM 3382 C CA . ILE A 1 428 ? 0.782 -25.381 12.356 1.00 32.75 428 ILE A CA 1
ATOM 3383 C C . ILE A 1 428 ? 0.765 -26.863 12.767 1.00 32.75 428 ILE A C 1
ATOM 3385 O O . ILE A 1 428 ? 0.124 -27.242 13.743 1.00 32.75 428 ILE A O 1
ATOM 3389 N N . THR A 1 429 ? 1.470 -27.718 12.020 1.00 27.53 429 THR A N 1
ATOM 3390 C CA . THR A 1 429 ? 1.610 -29.156 12.350 1.00 27.53 429 THR A CA 1
ATOM 3391 C C . THR A 1 429 ? 3.045 -29.695 12.311 1.00 27.53 429 THR A C 1
ATOM 3393 O O . THR A 1 429 ? 3.272 -30.827 12.727 1.00 27.53 429 THR A O 1
ATOM 3396 N N . ASN A 1 430 ? 4.032 -28.892 11.888 1.00 28.92 430 ASN A N 1
ATOM 3397 C CA . ASN A 1 430 ? 5.436 -29.316 11.735 1.00 28.92 430 ASN A CA 1
ATOM 3398 C C . ASN A 1 430 ? 6.429 -28.639 12.707 1.00 28.92 430 ASN A C 1
ATOM 3400 O O . ASN A 1 430 ? 7.636 -28.784 12.537 1.00 28.92 430 ASN A O 1
ATOM 3404 N N . PHE A 1 431 ? 5.957 -27.908 13.724 1.00 27.95 431 PHE A N 1
ATOM 3405 C CA . PHE A 1 431 ? 6.827 -27.091 14.592 1.00 27.95 431 PHE A CA 1
ATOM 3406 C C . PHE A 1 431 ? 7.560 -27.874 15.707 1.00 27.95 431 PHE A C 1
ATOM 3408 O O . PHE A 1 431 ? 8.464 -27.346 16.348 1.00 27.95 431 PHE A O 1
ATOM 3415 N N . PHE A 1 432 ? 7.211 -29.144 15.945 1.00 27.22 432 PHE A N 1
ATOM 3416 C CA . PHE A 1 432 ? 7.784 -29.948 17.033 1.00 27.22 432 PHE A CA 1
ATOM 3417 C C . PHE A 1 432 ? 8.919 -30.880 16.580 1.00 27.22 432 PHE A C 1
ATOM 3419 O O . PHE A 1 432 ? 8.696 -32.068 16.334 1.00 27.22 432 PHE A O 1
ATOM 3426 N N . LYS A 1 433 ? 10.159 -30.363 16.555 1.00 26.38 433 LYS A N 1
ATOM 3427 C CA . LYS A 1 433 ? 11.392 -31.156 16.767 1.00 26.38 433 LYS A CA 1
ATOM 3428 C C . LYS A 1 433 ? 12.605 -30.260 17.110 1.00 26.38 433 LYS A C 1
ATOM 3430 O O . LYS A 1 433 ? 13.018 -29.490 16.249 1.00 26.38 433 LYS A O 1
ATOM 3435 N N . PRO A 1 434 ? 13.189 -30.352 18.324 1.00 28.19 434 PRO A N 1
ATOM 3436 C CA . PRO A 1 434 ? 14.269 -29.460 18.767 1.00 28.19 434 PRO A CA 1
ATOM 3437 C C . PRO A 1 434 ? 15.684 -30.065 18.646 1.00 28.19 434 PRO A C 1
ATOM 3439 O O . PRO A 1 434 ? 15.874 -31.236 18.971 1.00 28.19 434 PRO A O 1
ATOM 3442 N N . GLN A 1 435 ? 16.673 -29.236 18.276 1.00 24.28 435 GLN A N 1
ATOM 3443 C CA . GLN A 1 435 ? 18.130 -29.404 18.492 1.00 24.28 435 GLN A CA 1
ATOM 3444 C C . GLN A 1 435 ? 18.771 -27.988 18.560 1.00 24.28 435 GLN A C 1
ATOM 3446 O O . GLN A 1 435 ? 18.740 -27.282 17.560 1.00 24.28 435 GLN A O 1
ATOM 3451 N N . THR A 1 436 ? 19.058 -27.402 19.737 1.00 23.23 436 THR A N 1
ATOM 3452 C CA . THR A 1 436 ? 20.268 -27.517 20.610 1.00 23.23 436 THR A CA 1
ATOM 3453 C C . THR A 1 436 ? 21.468 -26.600 20.263 1.00 23.23 436 THR A C 1
ATOM 3455 O O . THR A 1 436 ? 22.350 -27.037 19.532 1.00 23.23 436 THR A O 1
ATOM 3458 N N . SER A 1 437 ? 21.477 -25.388 20.862 1.00 23.09 437 SER A N 1
ATOM 3459 C CA . SER A 1 437 ? 22.521 -24.754 21.738 1.00 23.09 437 SER A CA 1
ATOM 3460 C C . SER A 1 437 ? 24.017 -24.591 21.343 1.00 23.09 437 SER A C 1
ATOM 3462 O O . SER A 1 437 ? 24.521 -25.359 20.533 1.00 23.09 437 SER A O 1
ATOM 3464 N N . VAL A 1 438 ? 24.707 -23.680 22.086 1.00 23.27 438 VAL A N 1
ATOM 3465 C CA . VAL A 1 438 ? 26.171 -23.343 22.209 1.00 23.27 438 VAL A CA 1
ATOM 3466 C C . VAL A 1 438 ? 26.567 -22.023 21.477 1.00 23.27 438 VAL A C 1
ATOM 3468 O O . VAL A 1 438 ? 26.527 -22.007 20.251 1.00 23.27 438 VAL A O 1
ATOM 3471 N N . GLU A 1 439 ? 26.693 -20.838 22.129 1.00 22.44 439 GLU A N 1
ATOM 3472 C CA . GLU A 1 439 ? 27.767 -20.281 23.040 1.00 22.44 439 GLU A CA 1
ATOM 3473 C C . GLU A 1 439 ? 28.949 -19.608 22.261 1.00 22.44 439 GLU A C 1
ATOM 3475 O O . GLU A 1 439 ? 29.298 -20.122 21.200 1.00 22.44 439 GLU A O 1
ATOM 3480 N N . GLU A 1 440 ? 29.654 -18.517 22.659 1.00 23.62 440 GLU A N 1
ATOM 3481 C CA . GLU A 1 440 ? 29.479 -17.396 23.641 1.00 23.62 440 GLU A CA 1
ATOM 3482 C C . GLU A 1 440 ? 30.560 -16.258 23.412 1.00 23.62 440 GLU A C 1
ATOM 3484 O O . GLU A 1 440 ? 31.279 -16.330 22.413 1.00 23.62 440 GLU A O 1
ATOM 3489 N N . ASP A 1 441 ? 30.674 -15.254 24.320 1.00 23.11 441 ASP A N 1
ATOM 3490 C CA . ASP A 1 441 ? 31.726 -14.188 24.530 1.00 23.11 441 ASP A CA 1
ATOM 3491 C C . ASP A 1 441 ? 31.895 -12.993 23.522 1.00 23.11 441 ASP A C 1
ATOM 3493 O O . ASP A 1 441 ? 31.684 -13.170 22.324 1.00 23.11 441 ASP A O 1
ATOM 3497 N N . GLU A 1 442 ? 32.208 -11.702 23.833 1.00 25.05 442 GLU A N 1
ATOM 3498 C CA . GLU A 1 442 ? 32.818 -10.872 24.941 1.00 25.05 442 GLU A CA 1
ATOM 3499 C C . GLU A 1 442 ? 34.368 -10.677 24.957 1.00 25.05 442 GLU A C 1
ATOM 3501 O O . GLU A 1 442 ? 35.104 -11.611 24.657 1.00 25.05 442 GLU A O 1
ATOM 3506 N N . GLU A 1 443 ? 35.012 -9.525 25.288 1.00 25.77 443 GLU A N 1
ATOM 3507 C CA . GLU A 1 443 ? 34.638 -8.088 25.534 1.00 25.77 443 GLU A CA 1
ATOM 3508 C C . GLU A 1 443 ? 35.781 -7.156 24.927 1.00 25.77 443 GLU A C 1
ATOM 3510 O O . GLU A 1 443 ? 36.226 -7.487 23.832 1.00 25.77 443 GLU A O 1
ATOM 3515 N N . MET A 1 444 ? 36.408 -6.032 25.387 1.00 23.20 444 MET A N 1
ATOM 3516 C CA . MET A 1 444 ? 36.427 -5.140 26.583 1.00 23.20 444 MET A CA 1
ATOM 3517 C C . MET A 1 444 ? 37.056 -3.718 26.341 1.00 23.20 444 MET A C 1
ATOM 3519 O O . MET A 1 444 ? 38.270 -3.630 26.173 1.00 23.20 444 MET A O 1
ATOM 3523 N N . LYS A 1 445 ? 36.273 -2.622 26.519 1.00 25.83 445 LYS A N 1
ATOM 3524 C CA . LYS A 1 445 ? 36.626 -1.220 26.981 1.00 25.83 445 LYS A CA 1
ATOM 3525 C C . LYS A 1 445 ? 37.827 -0.469 26.285 1.00 25.83 445 LYS A C 1
ATOM 3527 O O . LYS A 1 445 ? 38.350 -0.963 25.300 1.00 25.83 445 LYS A O 1
ATOM 3532 N N . THR A 1 446 ? 38.300 0.767 26.593 1.00 25.23 446 THR A N 1
ATOM 3533 C CA . THR A 1 446 ? 38.089 1.813 27.645 1.00 25.23 446 THR A CA 1
ATOM 3534 C C . THR A 1 446 ? 38.235 3.281 27.132 1.00 25.23 446 THR A C 1
ATOM 3536 O O . THR A 1 446 ? 39.173 3.575 26.400 1.00 25.23 446 THR A O 1
ATOM 3539 N N . THR A 1 447 ? 37.381 4.194 27.632 1.00 26.00 447 THR A N 1
ATOM 3540 C CA . THR A 1 447 ? 37.587 5.628 28.036 1.00 26.00 447 THR A CA 1
ATOM 3541 C C . THR A 1 447 ? 38.609 6.586 27.372 1.00 26.00 447 THR A C 1
ATOM 3543 O O . THR A 1 447 ? 39.806 6.316 27.389 1.00 26.00 447 THR A O 1
ATOM 3546 N N . ASP A 1 448 ? 38.177 7.836 27.119 1.00 27.84 448 ASP A N 1
ATOM 3547 C CA . ASP A 1 448 ? 38.772 9.057 27.731 1.00 27.84 448 ASP A CA 1
ATOM 3548 C C . ASP A 1 448 ? 37.728 10.210 27.784 1.00 27.84 448 ASP A C 1
ATOM 3550 O O . ASP A 1 448 ? 36.800 10.246 26.976 1.00 27.84 448 ASP A O 1
ATOM 3554 N N . GLU A 1 449 ? 37.837 11.142 28.737 1.00 31.20 449 GLU A N 1
ATOM 3555 C CA . GLU A 1 449 ? 36.857 12.224 28.977 1.00 31.20 449 GLU A CA 1
ATOM 3556 C C . GLU A 1 449 ? 37.284 13.579 28.385 1.00 31.20 449 GLU A C 1
ATOM 3558 O O . GLU A 1 449 ? 38.435 13.985 28.575 1.00 31.20 449 GLU A O 1
ATOM 3563 N N . LYS A 1 450 ? 36.342 14.356 27.811 1.00 31.34 450 LYS A N 1
ATOM 3564 C CA . LYS A 1 450 ? 36.278 15.842 27.918 1.00 31.34 450 LYS A CA 1
ATOM 3565 C C . LYS A 1 450 ? 35.035 16.448 27.244 1.00 31.34 450 LYS A C 1
ATOM 3567 O O . LYS A 1 450 ? 34.876 16.326 26.037 1.00 31.34 450 LYS A O 1
ATOM 3572 N N . ARG A 1 451 ? 34.279 17.239 28.026 1.00 32.50 451 ARG A N 1
ATOM 3573 C CA . ARG A 1 451 ? 33.049 17.991 27.673 1.00 32.50 451 ARG A CA 1
ATOM 3574 C C . ARG A 1 451 ? 31.910 17.113 27.153 1.00 32.50 451 ARG A C 1
ATOM 3576 O O . ARG A 1 451 ? 31.968 16.625 26.036 1.00 32.50 451 ARG A O 1
ATOM 3583 N N . ASP A 1 452 ? 30.852 17.008 27.951 1.00 41.91 452 ASP A N 1
ATOM 3584 C CA . ASP A 1 452 ? 29.599 16.366 27.558 1.00 41.91 452 ASP A CA 1
ATOM 3585 C C . ASP A 1 452 ? 29.012 17.033 26.292 1.00 41.91 452 ASP A C 1
ATOM 3587 O O . ASP A 1 452 ? 28.621 18.203 26.356 1.00 41.91 452 ASP A O 1
ATOM 3591 N N . PRO A 1 453 ? 28.968 16.336 25.138 1.00 48.91 453 PRO A N 1
ATOM 3592 C CA . PRO A 1 453 ? 28.332 16.830 23.925 1.00 48.91 453 PRO A CA 1
ATOM 3593 C C . PRO A 1 453 ? 26.855 16.426 23.850 1.00 48.91 453 PRO A C 1
ATOM 3595 O O . PRO A 1 453 ? 26.187 16.783 22.887 1.00 48.91 453 PRO A O 1
ATOM 3598 N N . THR A 1 454 ? 26.339 15.659 24.818 1.00 47.88 454 THR A N 1
ATOM 3599 C CA . THR A 1 454 ? 24.997 15.074 24.754 1.00 47.88 454 THR A CA 1
ATOM 3600 C C . THR A 1 454 ? 23.895 16.044 25.143 1.00 47.88 454 THR A C 1
ATOM 3602 O O . THR A 1 454 ? 22.746 15.718 24.884 1.00 47.88 454 THR A O 1
ATOM 3605 N N . VAL A 1 455 ? 24.193 17.231 25.686 1.00 52.53 455 VAL A N 1
ATOM 3606 C CA . VAL A 1 455 ? 23.194 18.260 26.026 1.00 52.53 455 VAL A CA 1
ATOM 3607 C C . VAL A 1 455 ? 23.398 19.565 25.254 1.00 52.53 455 VAL A C 1
ATOM 3609 O O . VAL A 1 455 ? 24.499 20.104 25.167 1.00 52.53 455 VAL A O 1
ATOM 3612 N N . THR A 1 456 ? 22.302 20.121 24.739 1.00 69.19 456 THR A N 1
ATOM 3613 C CA . THR A 1 456 ? 22.245 21.455 24.126 1.00 69.19 456 THR A CA 1
ATOM 3614 C C . THR A 1 456 ? 21.256 22.355 24.870 1.00 69.19 456 THR A C 1
ATOM 3616 O O . THR A 1 456 ? 20.538 21.914 25.768 1.00 69.19 456 THR A O 1
ATOM 3619 N N . LYS A 1 457 ? 21.220 23.645 24.530 1.00 68.50 457 LYS A N 1
ATOM 3620 C CA . LYS A 1 457 ? 20.344 24.632 25.167 1.00 68.50 457 LYS A CA 1
ATOM 3621 C C . LYS A 1 457 ? 19.216 25.039 24.221 1.00 68.50 457 LYS A C 1
ATOM 3623 O O . LYS A 1 457 ? 19.475 25.457 23.101 1.00 68.50 457 LYS A O 1
ATOM 3628 N N . CYS A 1 458 ? 17.967 24.955 24.676 1.00 77.56 458 CYS A N 1
ATOM 3629 C CA . CYS A 1 458 ? 16.805 25.328 23.868 1.00 77.56 458 CYS A CA 1
ATOM 3630 C C . CYS A 1 458 ? 16.565 26.845 23.875 1.00 77.56 458 CYS A C 1
ATOM 3632 O O . CYS A 1 458 ? 16.278 27.426 24.924 1.00 77.56 458 CYS A O 1
ATOM 3634 N N . ASP A 1 459 ? 16.577 27.480 22.702 1.00 69.06 459 ASP A N 1
ATOM 3635 C CA . ASP A 1 459 ? 16.346 28.927 22.554 1.00 69.06 459 ASP A CA 1
ATOM 3636 C C . ASP A 1 459 ? 14.927 29.373 22.954 1.00 69.06 459 ASP A C 1
ATOM 3638 O O . ASP A 1 459 ? 14.721 30.512 23.372 1.00 69.06 459 ASP A O 1
ATOM 3642 N N . LYS A 1 460 ? 13.938 28.472 22.866 1.00 72.19 460 LYS A N 1
ATOM 3643 C CA . LYS A 1 460 ? 12.522 28.767 23.154 1.00 72.19 460 LYS A CA 1
ATOM 3644 C C . LYS A 1 460 ? 12.187 28.770 24.653 1.00 72.19 460 LYS A C 1
ATOM 3646 O O . LYS A 1 460 ? 11.229 29.431 25.049 1.00 72.19 460 LYS A O 1
ATOM 3651 N N . CYS A 1 461 ? 12.938 28.044 25.491 1.00 77.62 461 CYS A N 1
ATOM 3652 C CA . CYS A 1 461 ? 12.675 27.949 26.940 1.00 77.62 461 CYS A CA 1
ATOM 3653 C C . CYS A 1 461 ? 13.915 28.061 27.850 1.00 77.62 461 CYS A C 1
ATOM 3655 O O . CYS A 1 461 ? 13.786 27.953 29.068 1.00 77.62 461 CYS A O 1
ATOM 3657 N N . ASN A 1 462 ? 15.108 28.290 27.291 1.00 63.00 462 ASN A N 1
ATOM 3658 C CA . ASN A 1 462 ? 16.404 28.397 27.978 1.00 63.00 462 ASN A CA 1
ATOM 3659 C C . ASN A 1 462 ? 16.878 27.163 28.785 1.00 63.00 462 ASN A C 1
ATOM 3661 O O . ASN A 1 462 ? 17.936 27.241 29.414 1.00 63.00 462 ASN A O 1
ATOM 3665 N N . LYS A 1 463 ? 16.161 26.030 28.757 1.00 69.44 463 LYS A N 1
ATOM 3666 C CA . LYS A 1 463 ? 16.574 24.779 29.423 1.00 69.44 463 LYS A CA 1
ATOM 3667 C C . LYS A 1 463 ? 17.764 24.114 28.718 1.00 69.44 463 LYS A C 1
ATOM 3669 O O . LYS A 1 463 ? 17.934 24.272 27.510 1.00 69.44 463 LYS A O 1
ATOM 3674 N N . LEU A 1 464 ? 18.544 23.345 29.482 1.00 60.44 464 LEU A N 1
ATOM 3675 C CA . LEU A 1 464 ? 19.489 22.345 28.969 1.00 60.44 464 LEU A CA 1
ATOM 3676 C C . LEU A 1 464 ? 18.737 21.031 28.731 1.00 60.44 464 LEU A C 1
ATOM 3678 O O . LEU A 1 464 ? 17.906 20.658 29.560 1.00 60.44 464 LEU A O 1
ATOM 3682 N N . ILE A 1 465 ? 18.986 20.386 27.592 1.00 75.06 465 ILE A N 1
ATOM 3683 C CA . ILE A 1 465 ? 18.179 19.282 27.055 1.00 75.06 465 ILE A CA 1
ATOM 3684 C C . ILE A 1 465 ? 19.102 18.297 26.325 1.00 75.06 465 ILE A C 1
ATOM 3686 O O . ILE A 1 465 ? 19.939 18.761 25.544 1.00 75.06 465 ILE A O 1
ATOM 3690 N N . PRO A 1 466 ? 18.976 16.974 26.536 1.00 71.12 466 PRO A N 1
ATOM 3691 C CA . PRO A 1 466 ? 19.701 15.982 25.751 1.00 71.12 466 PRO A CA 1
ATOM 3692 C C . PRO A 1 466 ? 19.453 16.147 24.247 1.00 71.12 466 PRO A C 1
ATOM 3694 O O . PRO A 1 466 ? 18.328 16.401 23.836 1.00 71.12 466 PRO A O 1
ATOM 3697 N N . ILE A 1 467 ? 20.481 15.992 23.409 1.00 63.44 467 ILE A N 1
ATOM 3698 C CA . ILE A 1 467 ? 20.393 16.151 21.949 1.00 63.44 467 ILE A CA 1
ATOM 3699 C C . ILE A 1 467 ? 19.415 15.141 21.338 1.00 63.44 467 ILE A C 1
ATOM 3701 O O . ILE A 1 467 ? 18.714 15.482 20.391 1.00 63.44 467 ILE A O 1
ATOM 3705 N N . VAL A 1 468 ? 19.308 13.947 21.925 1.00 55.41 468 VAL A N 1
ATOM 3706 C CA . VAL A 1 468 ? 18.290 12.945 21.568 1.00 55.41 468 VAL A CA 1
ATOM 3707 C C . VAL A 1 468 ? 16.857 13.435 21.830 1.00 55.41 468 VAL A C 1
ATOM 3709 O O . VAL A 1 468 ? 15.974 13.178 21.021 1.00 55.41 468 VAL A O 1
ATOM 3712 N N . ASP A 1 469 ? 16.644 14.243 22.872 1.00 60.91 469 ASP A N 1
ATOM 3713 C CA . ASP A 1 469 ? 15.333 14.791 23.248 1.00 60.91 469 ASP A CA 1
ATOM 3714 C C . ASP A 1 469 ? 15.020 16.122 22.526 1.00 60.91 469 ASP A C 1
ATOM 3716 O O . ASP A 1 469 ? 13.957 16.711 22.729 1.00 60.91 469 ASP A O 1
ATOM 3720 N N . VAL A 1 470 ? 15.934 16.662 21.704 1.00 63.91 470 VAL A N 1
ATOM 3721 C CA . VAL A 1 470 ? 15.757 17.976 21.048 1.00 63.91 470 VAL A CA 1
ATOM 3722 C C . VAL A 1 470 ? 14.608 17.967 20.049 1.00 63.91 470 VAL A C 1
ATOM 3724 O O . VAL A 1 470 ? 13.927 18.986 19.917 1.00 63.91 470 VAL A O 1
ATOM 3727 N N . GLU A 1 471 ? 14.386 16.860 19.345 1.00 49.78 471 GLU A N 1
ATOM 3728 C CA . GLU A 1 471 ? 13.303 16.752 18.366 1.00 49.78 471 GLU A CA 1
ATOM 3729 C C . GLU A 1 471 ? 11.947 16.680 19.088 1.00 49.78 471 GLU A C 1
ATOM 3731 O O . GLU A 1 471 ? 11.116 17.569 18.895 1.00 49.78 471 GLU A O 1
ATOM 3736 N N . GLU A 1 472 ? 11.790 15.773 20.062 1.00 55.31 472 GLU A N 1
ATOM 3737 C CA . GLU A 1 472 ? 10.595 15.699 20.921 1.00 55.31 472 GLU A CA 1
ATOM 3738 C C . GLU A 1 472 ? 10.313 17.009 21.677 1.00 55.31 472 GLU A C 1
ATOM 3740 O O . GLU A 1 472 ? 9.165 17.443 21.793 1.00 55.31 472 GLU A O 1
ATOM 3745 N N . HIS A 1 473 ? 11.345 17.696 22.173 1.00 64.50 473 HIS A N 1
ATOM 3746 C CA . HIS A 1 473 ? 11.176 18.977 22.855 1.00 64.50 473 HIS A CA 1
ATOM 3747 C C . HIS A 1 473 ? 10.776 20.115 21.900 1.00 64.50 473 HIS A C 1
ATOM 3749 O O . HIS A 1 473 ? 10.039 21.034 22.282 1.00 64.50 473 HIS A O 1
ATOM 3755 N N . ASN A 1 474 ? 11.240 20.078 20.648 1.00 57.97 474 ASN A N 1
ATOM 3756 C CA . ASN A 1 474 ? 10.787 21.015 19.626 1.00 57.97 474 ASN A CA 1
ATOM 3757 C C . ASN A 1 474 ? 9.339 20.742 19.211 1.00 57.97 474 ASN A C 1
ATOM 3759 O O . ASN A 1 474 ? 8.588 21.711 19.053 1.00 57.97 474 ASN A O 1
ATOM 3763 N N . ASP A 1 475 ? 8.942 19.473 19.130 1.00 52.31 475 ASP A N 1
ATOM 3764 C CA . ASP A 1 475 ? 7.566 19.050 18.873 1.00 52.31 475 ASP A CA 1
ATOM 3765 C C . ASP A 1 475 ? 6.631 19.367 20.045 1.00 52.31 475 ASP A C 1
ATOM 3767 O O . ASP A 1 475 ? 5.524 19.850 19.821 1.00 52.31 475 ASP A O 1
ATOM 3771 N N . TRP A 1 476 ? 7.083 19.262 21.299 1.00 72.19 476 TRP A N 1
ATOM 3772 C CA . TRP A 1 476 ? 6.351 19.789 22.459 1.00 72.19 476 TRP A CA 1
ATOM 3773 C C . TRP A 1 476 ? 6.101 21.301 22.329 1.00 72.19 476 TRP A C 1
ATOM 3775 O O . TRP A 1 476 ? 4.979 21.780 22.519 1.00 72.19 476 TRP A O 1
ATOM 3785 N N . HIS A 1 477 ? 7.121 22.066 21.928 1.00 60.97 477 HIS A N 1
ATOM 3786 C CA . HIS A 1 477 ? 6.975 23.495 21.643 1.00 60.97 477 HIS A CA 1
ATOM 3787 C C . HIS A 1 477 ? 6.047 23.788 20.447 1.00 60.97 477 HIS A C 1
ATOM 3789 O O . HIS A 1 477 ? 5.390 24.833 20.428 1.00 60.97 477 HIS A O 1
ATOM 3795 N N . PHE A 1 478 ? 5.977 22.896 19.456 1.00 46.09 478 PHE A N 1
ATOM 3796 C CA . PHE A 1 478 ? 5.088 23.006 18.297 1.00 46.09 478 PHE A CA 1
ATOM 3797 C C . PHE A 1 478 ? 3.634 22.654 18.657 1.00 46.09 478 PHE A C 1
ATOM 3799 O O . PHE A 1 478 ? 2.720 23.411 18.336 1.00 46.09 478 PHE A O 1
ATOM 3806 N N . ALA A 1 479 ? 3.414 21.595 19.436 1.00 45.03 479 ALA A N 1
ATOM 3807 C CA . ALA A 1 479 ? 2.115 21.246 20.000 1.00 45.03 479 ALA A CA 1
ATOM 3808 C C . ALA A 1 479 ? 1.570 22.377 20.890 1.00 45.03 479 ALA A C 1
ATOM 3810 O O . ALA A 1 479 ? 0.414 22.774 20.744 1.00 45.03 479 ALA A O 1
ATOM 3811 N N . MET A 1 480 ? 2.407 22.981 21.746 1.00 48.03 480 MET A N 1
ATOM 3812 C CA . MET A 1 480 ? 2.024 24.169 22.522 1.00 48.03 480 MET A CA 1
ATOM 3813 C C . MET A 1 480 ? 1.665 25.381 21.644 1.00 48.03 480 MET A C 1
ATOM 3815 O O . MET A 1 480 ? 0.732 26.123 21.976 1.00 48.03 480 MET A O 1
ATOM 3819 N N . SER A 1 481 ? 2.371 25.613 20.531 1.00 48.44 481 SER A N 1
ATOM 3820 C CA . SER A 1 481 ? 2.056 26.734 19.632 1.00 48.44 481 SER A CA 1
ATOM 3821 C C . SER A 1 481 ? 0.730 26.520 18.888 1.00 48.44 481 SER A C 1
ATOM 3823 O O . SER A 1 481 ? -0.077 27.448 18.802 1.00 48.44 481 SER A O 1
ATOM 3825 N N . ILE A 1 482 ? 0.422 25.288 18.470 1.00 41.34 482 ILE A N 1
ATOM 3826 C CA . ILE A 1 482 ? -0.900 24.913 17.944 1.00 41.34 482 ILE A CA 1
ATOM 3827 C C . ILE A 1 482 ? -1.983 25.148 19.008 1.00 41.34 482 ILE A C 1
ATOM 3829 O O . ILE A 1 482 ? -2.925 25.906 18.768 1.00 41.34 482 ILE A O 1
ATOM 3833 N N . HIS A 1 483 ? -1.819 24.598 20.215 1.00 43.34 483 HIS A N 1
ATOM 3834 C CA . HIS A 1 483 ? -2.844 24.667 21.265 1.00 43.34 483 HIS A CA 1
ATOM 3835 C C . HIS A 1 483 ? -3.155 26.108 21.720 1.00 43.34 483 HIS A C 1
ATOM 3837 O O . HIS A 1 483 ? -4.299 26.452 22.034 1.00 43.34 483 HIS A O 1
ATOM 3843 N N . SER A 1 484 ? -2.138 26.976 21.735 1.00 40.09 484 SER A N 1
ATOM 3844 C CA . SER A 1 484 ? -2.304 28.414 21.990 1.00 40.09 484 SER A CA 1
ATOM 3845 C C . SER A 1 484 ? -2.987 29.146 20.829 1.00 40.09 484 SER A C 1
ATOM 3847 O O . SER A 1 484 ? -3.849 29.986 21.082 1.00 40.09 484 SER A O 1
ATOM 3849 N N . THR A 1 485 ? -2.706 28.777 19.577 1.00 42.41 485 THR A N 1
ATOM 3850 C CA . THR A 1 485 ? -3.365 29.343 18.383 1.00 42.41 485 THR A CA 1
ATOM 3851 C C . THR A 1 485 ? -4.862 28.997 18.334 1.00 42.41 485 THR A C 1
ATOM 3853 O O . THR A 1 485 ? -5.698 29.849 18.007 1.00 42.41 485 THR A O 1
ATOM 3856 N N . GLU A 1 486 ? -5.237 27.780 18.733 1.00 37.31 486 GLU A N 1
ATOM 3857 C CA . GLU A 1 486 ? -6.639 27.347 18.856 1.00 37.31 486 GLU A CA 1
ATOM 3858 C C . GLU A 1 486 ? -7.383 28.081 19.986 1.00 37.31 486 GLU A C 1
ATOM 3860 O O . GLU A 1 486 ? -8.523 28.524 19.807 1.00 37.31 486 GLU A O 1
ATOM 3865 N N . ARG A 1 487 ? -6.726 28.321 21.132 1.00 35.41 487 ARG A N 1
ATOM 3866 C CA . ARG A 1 487 ? -7.273 29.206 22.178 1.00 35.41 487 ARG A CA 1
ATOM 3867 C C . ARG A 1 487 ? -7.454 30.643 21.681 1.00 35.41 487 ARG A C 1
ATOM 3869 O O . ARG A 1 487 ? -8.509 31.228 21.915 1.00 35.41 487 ARG A O 1
ATOM 3876 N N . SER A 1 488 ? -6.477 31.211 20.971 1.00 35.19 488 SER A N 1
ATOM 3877 C CA . SER A 1 488 ? -6.547 32.589 20.459 1.00 35.19 488 SER A CA 1
ATOM 3878 C C . SER A 1 488 ? -7.678 32.796 19.447 1.00 35.19 488 SER A C 1
ATOM 3880 O O . SER A 1 488 ? -8.373 33.810 19.502 1.00 35.19 488 SER A O 1
ATOM 3882 N N . SER A 1 489 ? -7.907 31.826 18.559 1.00 34.31 489 SER A N 1
ATOM 3883 C CA . SER A 1 489 ? -8.996 31.863 17.569 1.00 34.31 489 SER A CA 1
ATOM 3884 C C . SER A 1 489 ? -10.389 31.595 18.161 1.00 34.31 489 SER A C 1
ATOM 3886 O O . SER A 1 489 ? -11.391 31.961 17.548 1.00 34.31 489 SER A O 1
ATOM 3888 N N . SER A 1 490 ? -10.465 31.052 19.381 1.00 33.38 490 SER A N 1
ATOM 3889 C CA . SER A 1 490 ? -11.721 30.840 20.120 1.00 33.38 490 SER A CA 1
ATOM 3890 C C . SER A 1 490 ? -12.204 32.068 20.914 1.00 33.38 490 SER A C 1
ATOM 3892 O O . SER A 1 490 ? -13.336 32.081 21.395 1.00 33.38 490 SER A O 1
ATOM 3894 N N . ILE A 1 491 ? -11.370 33.103 21.080 1.00 31.28 491 ILE A N 1
ATOM 3895 C CA . ILE A 1 491 ? -11.663 34.266 21.946 1.00 31.28 491 ILE A CA 1
ATOM 3896 C C . ILE A 1 491 ? -12.254 35.456 21.166 1.00 31.28 491 ILE A C 1
ATOM 3898 O O . ILE A 1 491 ? -13.047 36.226 21.710 1.00 31.28 491 ILE A O 1
ATOM 3902 N N . THR A 1 492 ? -11.927 35.611 19.881 1.00 29.31 492 THR A N 1
ATOM 3903 C CA . THR A 1 492 ? -12.273 36.800 19.075 1.00 29.31 492 THR A CA 1
ATOM 3904 C C . THR A 1 492 ? -13.724 36.873 18.580 1.00 29.31 492 THR A C 1
ATOM 3906 O O . THR A 1 492 ? -14.137 37.919 18.084 1.00 29.31 492 THR A O 1
ATOM 3909 N N . THR A 1 493 ? -14.536 35.824 18.733 1.00 30.58 493 THR A N 1
ATOM 3910 C CA . THR A 1 493 ? -15.927 35.776 18.229 1.00 30.58 493 THR A CA 1
ATOM 3911 C C . THR A 1 493 ? -17.001 36.273 19.204 1.00 30.58 493 THR A C 1
ATOM 3913 O O . THR A 1 493 ? -18.133 36.490 18.775 1.00 30.58 493 THR A O 1
ATOM 3916 N N . ASN A 1 494 ? -16.679 36.501 20.485 1.00 30.17 494 ASN A N 1
ATOM 3917 C CA . ASN A 1 494 ? -17.665 36.859 21.523 1.00 30.17 494 ASN A CA 1
ATOM 3918 C C . ASN A 1 494 ? -17.716 38.354 21.911 1.00 30.17 494 ASN A C 1
ATOM 3920 O O . ASN A 1 494 ? -18.419 38.718 22.852 1.00 30.17 494 ASN A O 1
ATOM 3924 N N . GLN A 1 495 ? -17.045 39.245 21.171 1.00 29.14 495 GLN A N 1
ATOM 3925 C CA . GLN A 1 495 ? -17.182 40.702 21.336 1.00 29.14 495 GLN A CA 1
ATOM 3926 C C . GLN A 1 495 ? -17.514 41.422 20.018 1.00 29.14 495 GLN A C 1
ATOM 3928 O O . GLN A 1 495 ? -16.662 42.105 19.467 1.00 29.14 495 GLN A O 1
ATOM 3933 N N . MET A 1 496 ? -18.762 41.307 19.533 1.00 28.25 496 MET A N 1
ATOM 3934 C CA . MET A 1 496 ? -19.454 42.339 18.721 1.00 28.25 496 MET A CA 1
ATOM 3935 C C . MET A 1 496 ? -20.895 41.911 18.357 1.00 28.25 496 MET A C 1
ATOM 3937 O O . MET A 1 496 ? -21.108 41.326 17.296 1.00 28.25 496 MET A O 1
ATOM 3941 N N . LYS A 1 497 ? -21.904 42.207 19.208 1.00 27.47 497 LYS A N 1
ATOM 3942 C CA . LYS A 1 497 ? -23.346 42.168 18.825 1.00 27.47 497 LYS A CA 1
ATOM 3943 C C . LYS A 1 497 ? -24.338 42.764 19.854 1.00 27.47 497 LYS A C 1
ATOM 3945 O O . LYS A 1 497 ? -25.270 42.097 20.289 1.00 27.47 497 LYS A O 1
ATOM 3950 N N . SER A 1 498 ? -24.195 44.042 20.223 1.00 24.36 498 SER A N 1
ATOM 3951 C CA . SER A 1 498 ? -25.176 44.711 21.113 1.00 24.36 498 SER A CA 1
ATOM 3952 C C . SER A 1 498 ? -25.244 46.246 20.981 1.00 24.36 498 SER A C 1
ATOM 3954 O O . SER A 1 498 ? -25.245 46.964 21.978 1.00 24.36 498 SER A O 1
ATOM 3956 N N . ALA A 1 499 ? -25.339 46.781 19.754 1.00 23.81 499 ALA A N 1
ATOM 3957 C CA . ALA A 1 499 ? -25.422 48.234 19.539 1.00 23.81 499 ALA A CA 1
ATOM 3958 C C . ALA A 1 499 ? -26.331 48.680 18.370 1.00 23.81 499 ALA A C 1
ATOM 3960 O O . ALA A 1 499 ? -25.844 49.166 17.356 1.00 23.81 499 ALA A O 1
ATOM 3961 N N . SER A 1 500 ? -27.659 48.597 18.537 1.00 25.69 500 SER A N 1
ATOM 3962 C CA . SER A 1 500 ? -28.564 49.704 18.161 1.00 25.69 500 SER A CA 1
ATOM 3963 C C . SER A 1 500 ? -29.960 49.548 18.789 1.00 25.69 500 SER A C 1
ATOM 3965 O O . SER A 1 500 ? -30.378 48.444 19.127 1.00 25.69 500 SER A O 1
ATOM 3967 N N . LYS A 1 501 ? -30.679 50.663 18.969 1.00 26.17 501 LYS A N 1
ATOM 3968 C CA . LYS A 1 501 ? -32.005 50.737 19.618 1.00 26.17 501 LYS A CA 1
ATOM 3969 C C . LYS A 1 501 ? -33.137 50.815 18.588 1.00 26.17 501 LYS A C 1
ATOM 3971 O O . LYS A 1 501 ? -32.976 51.532 17.603 1.00 26.17 501 LYS A O 1
ATOM 3976 N N . ARG A 1 502 ? -34.333 50.316 18.946 1.00 25.92 502 ARG A N 1
ATOM 3977 C CA . ARG A 1 502 ? -35.562 51.146 19.082 1.00 25.92 502 ARG A CA 1
ATOM 3978 C C . ARG A 1 502 ? -36.758 50.376 19.688 1.00 25.92 502 ARG A C 1
ATOM 3980 O O . ARG A 1 502 ? -37.036 49.260 19.286 1.00 25.92 502 ARG A O 1
ATOM 3987 N N . THR A 1 503 ? -37.390 51.019 20.680 1.00 23.22 503 THR A N 1
ATOM 3988 C CA . THR A 1 503 ? -38.841 51.133 21.011 1.00 23.22 503 THR A CA 1
ATOM 3989 C C . THR A 1 503 ? -39.857 50.132 20.403 1.00 23.22 503 THR A C 1
ATOM 3991 O O . THR A 1 503 ? -39.794 49.883 19.208 1.00 23.22 503 THR A O 1
ATOM 3994 N N . ALA A 1 504 ? -40.907 49.663 21.108 1.00 23.81 504 ALA A N 1
ATOM 3995 C CA . ALA A 1 504 ? -41.634 50.304 22.227 1.00 23.81 504 ALA A CA 1
ATOM 3996 C C . ALA A 1 504 ? -42.465 49.347 23.144 1.00 23.81 504 ALA A C 1
ATOM 3998 O O . ALA A 1 504 ? -42.582 48.159 22.874 1.00 23.81 504 ALA A O 1
ATOM 3999 N N . THR A 1 505 ? -43.089 49.939 24.182 1.00 23.86 505 THR A N 1
ATOM 4000 C CA . THR A 1 505 ? -44.366 49.563 24.864 1.00 23.86 505 THR A CA 1
ATOM 4001 C C . THR A 1 505 ? -44.579 48.172 25.501 1.00 23.86 505 THR A C 1
ATOM 4003 O O . THR A 1 505 ? -45.051 47.249 24.856 1.00 23.86 505 THR A O 1
ATOM 4006 N N . GLN A 1 506 ? -44.346 48.122 26.824 1.00 24.88 506 GLN A N 1
ATOM 4007 C CA . GLN A 1 506 ? -45.268 47.769 27.940 1.00 24.88 506 GLN A CA 1
ATOM 4008 C C . GLN A 1 506 ? -46.382 46.685 27.841 1.00 24.88 506 GLN A C 1
ATOM 4010 O O . GLN A 1 506 ? -47.056 46.514 26.834 1.00 24.88 506 GLN A O 1
ATOM 4015 N N . SER A 1 507 ? -46.702 46.159 29.042 1.00 24.06 507 SER A N 1
ATOM 4016 C CA . SER A 1 507 ? -47.799 45.249 29.464 1.00 24.06 507 SER A CA 1
ATOM 4017 C C . SER A 1 507 ? -47.531 43.734 29.327 1.00 24.06 507 SER A C 1
ATOM 4019 O O . SER A 1 507 ? -46.864 43.306 28.396 1.00 24.06 507 SER A O 1
ATOM 4021 N N . GLY A 1 508 ? -47.983 42.880 30.259 1.00 22.73 508 GLY A N 1
ATOM 4022 C CA . GLY A 1 508 ? -48.581 43.182 31.572 1.00 22.73 508 GLY A CA 1
ATOM 4023 C C . GLY A 1 508 ? -49.083 41.935 32.325 1.00 22.73 508 GLY A C 1
ATOM 4024 O O . GLY A 1 508 ? -49.707 41.071 31.724 1.00 22.73 508 GLY A O 1
ATOM 4025 N N . GLY A 1 509 ? -48.848 41.884 33.645 1.00 24.19 509 GLY A N 1
ATOM 4026 C CA . GLY A 1 509 ? -49.243 40.784 34.546 1.00 24.19 509 GLY A CA 1
ATOM 4027 C C . GLY A 1 509 ? -48.363 39.521 34.448 1.00 24.19 509 GLY A C 1
ATOM 4028 O O . GLY A 1 509 ? -47.692 39.327 33.443 1.00 24.19 509 GLY A O 1
ATOM 4029 N N . SER A 1 510 ? -48.298 38.582 35.399 1.00 22.08 510 SER A N 1
ATOM 4030 C CA . SER A 1 510 ? -48.570 38.470 36.855 1.00 22.08 510 SER A CA 1
ATOM 4031 C C . SER A 1 510 ? -48.991 37.014 37.151 1.00 22.08 510 SER A C 1
ATOM 4033 O O . SER A 1 510 ? -49.448 36.312 36.254 1.00 22.08 510 SER A O 1
ATOM 4035 N N . SER A 1 511 ? -48.876 36.575 38.414 1.00 22.91 511 SER A N 1
ATOM 4036 C CA . SER A 1 511 ? -49.169 35.207 38.909 1.00 22.91 511 SER A CA 1
ATOM 4037 C C . SER A 1 511 ? -48.221 34.078 38.431 1.00 22.91 511 SER A C 1
ATOM 4039 O O . SER A 1 511 ? -47.568 34.200 37.402 1.00 22.91 511 SER A O 1
ATOM 4041 N N . SER A 1 512 ? -48.127 32.924 39.108 1.00 22.09 512 SER A N 1
ATOM 4042 C CA . SER A 1 512 ? -47.672 32.706 40.505 1.00 22.09 512 SER A CA 1
ATOM 4043 C C . SER A 1 512 ? -47.627 31.210 40.847 1.00 22.09 512 SER A C 1
ATOM 4045 O O . SER A 1 512 ? -48.628 30.529 40.644 1.00 22.09 512 SER A O 1
ATOM 4047 N N . SER A 1 513 ? -46.566 30.754 41.531 1.00 22.78 513 SER A N 1
ATOM 4048 C CA . SER A 1 513 ? -46.405 29.392 42.096 1.00 22.78 513 SER A CA 1
ATOM 4049 C C . SER A 1 513 ? -46.431 28.246 41.051 1.00 22.78 513 SER A C 1
ATOM 4051 O O . SER A 1 513 ? -47.023 28.357 39.992 1.00 22.78 513 SER A O 1
ATOM 4053 N N . SER A 1 514 ? -45.762 27.111 41.230 1.00 22.33 514 SER A N 1
ATOM 4054 C CA . SER A 1 514 ? -45.404 26.405 42.462 1.00 22.33 514 SER A CA 1
ATOM 4055 C C . SER A 1 514 ? -44.180 25.494 42.244 1.00 22.33 514 SER A C 1
ATOM 4057 O O . SER A 1 514 ? -43.776 25.229 41.112 1.00 22.33 514 SER A O 1
ATOM 4059 N N . ALA A 1 515 ? -43.559 25.020 43.328 1.00 26.14 515 ALA A N 1
ATOM 4060 C CA . ALA A 1 515 ? -42.396 24.134 43.256 1.00 26.14 515 ALA A CA 1
ATOM 4061 C C . ALA A 1 515 ? -42.800 22.649 43.210 1.00 26.14 515 ALA A C 1
ATOM 4063 O O . ALA A 1 515 ? -43.720 22.219 43.902 1.00 26.14 515 ALA A O 1
ATOM 4064 N N . SER A 1 516 ? -42.050 21.832 42.465 1.00 23.25 516 SER A N 1
ATOM 4065 C CA . SER A 1 516 ? -42.100 20.367 42.569 1.00 23.25 516 SER A CA 1
ATOM 4066 C C . SER A 1 516 ? -40.752 19.751 42.200 1.00 23.25 516 SER A C 1
ATOM 4068 O O . SER A 1 516 ? -40.354 19.729 41.037 1.00 23.25 516 SER A O 1
ATOM 4070 N N . LYS A 1 517 ? -40.032 19.238 43.206 1.00 27.94 517 LYS A N 1
ATOM 4071 C CA . LYS A 1 517 ? -38.769 18.512 43.012 1.00 27.94 517 LYS A CA 1
ATOM 4072 C C . LYS A 1 517 ? -39.057 17.146 42.377 1.00 27.94 517 LYS A C 1
ATOM 4074 O O . LYS A 1 517 ? -39.541 16.250 43.063 1.00 27.94 517 LYS A O 1
ATOM 4079 N N . LYS A 1 518 ? -38.703 16.949 41.104 1.00 24.61 518 LYS A N 1
ATOM 4080 C CA . LYS A 1 518 ? -38.540 15.603 40.524 1.00 24.61 518 LYS A CA 1
ATOM 4081 C C . LYS A 1 518 ? -37.076 15.176 40.621 1.00 24.61 518 LYS A C 1
ATOM 4083 O O . LYS A 1 518 ? -36.180 15.970 40.343 1.00 24.61 518 LYS A O 1
ATOM 4088 N N . LYS A 1 519 ? -36.838 13.921 41.019 1.00 25.28 519 LYS A N 1
ATOM 4089 C CA . LYS A 1 519 ? -35.506 13.300 40.977 1.00 25.28 519 LYS A CA 1
ATOM 4090 C C . LYS A 1 519 ? -35.013 13.284 39.525 1.00 25.28 519 LYS A C 1
ATOM 4092 O O . LYS A 1 519 ? -35.772 12.893 38.639 1.00 25.28 519 LYS A O 1
ATOM 4097 N N . LYS A 1 520 ? -33.756 13.665 39.285 1.00 25.30 520 LYS A N 1
ATOM 4098 C CA . LYS A 1 520 ? -33.065 13.301 38.043 1.00 25.30 520 LYS A CA 1
ATOM 4099 C C . LYS A 1 520 ? -32.661 11.831 38.162 1.00 25.30 520 LYS A C 1
ATOM 4101 O O . LYS A 1 520 ? -31.771 11.525 38.947 1.00 25.30 520 LYS A O 1
ATOM 4106 N N . ASN A 1 521 ? -33.295 10.946 37.400 1.00 28.95 521 ASN A N 1
ATOM 4107 C CA . ASN A 1 521 ? -32.626 9.700 37.030 1.00 28.95 521 ASN A CA 1
ATOM 4108 C C . ASN A 1 521 ? -31.545 10.050 36.001 1.00 28.95 521 ASN A C 1
ATOM 4110 O O . ASN A 1 521 ? -31.771 10.912 35.145 1.00 28.95 521 ASN A O 1
ATOM 4114 N N . SER A 1 522 ? -30.398 9.378 36.065 1.00 33.84 522 SER A N 1
ATOM 4115 C CA . SER A 1 522 ? -29.478 9.296 34.934 1.00 33.84 522 SER A CA 1
ATOM 4116 C C . SER A 1 522 ? -30.239 8.697 33.749 1.00 33.84 522 SER A C 1
ATOM 4118 O O . SER A 1 522 ? -30.835 7.629 33.861 1.00 33.84 522 SER A O 1
ATOM 4120 N N . LYS A 1 523 ? -30.283 9.421 32.630 1.00 36.12 523 LYS A N 1
ATOM 4121 C CA . LYS A 1 523 ? -30.881 8.949 31.381 1.00 36.12 523 LYS A CA 1
ATOM 4122 C C . LYS A 1 523 ? -29.830 9.104 30.294 1.00 36.12 523 LYS A C 1
ATOM 4124 O O . LYS A 1 523 ? -29.331 10.214 30.105 1.00 36.12 523 LYS A O 1
ATOM 4129 N N . ILE A 1 524 ? -29.493 8.013 29.613 1.00 41.94 524 ILE A N 1
ATOM 4130 C CA . ILE A 1 524 ? -28.600 8.055 28.453 1.00 41.94 524 ILE A CA 1
ATOM 4131 C C . ILE A 1 524 ? -29.219 8.973 27.391 1.00 41.94 524 ILE A C 1
ATOM 4133 O O . ILE A 1 524 ? -30.412 8.877 27.089 1.00 41.94 524 ILE A O 1
ATOM 4137 N N . VAL A 1 525 ? -28.410 9.875 26.832 1.00 38.09 525 VAL A N 1
ATOM 4138 C CA . VAL A 1 525 ? -28.829 10.784 25.757 1.00 38.09 525 VAL A CA 1
ATOM 4139 C C . VAL A 1 525 ? -28.443 10.171 24.412 1.00 38.09 525 VAL A C 1
ATOM 4141 O O . VAL A 1 525 ? -27.447 10.540 23.794 1.00 38.09 525 VAL A O 1
ATOM 4144 N N . SER A 1 526 ? -29.240 9.207 23.956 1.00 38.84 526 SER A N 1
ATOM 4145 C CA . SER A 1 526 ? -29.187 8.732 22.574 1.00 38.84 526 SER A CA 1
ATOM 4146 C C . SER A 1 526 ? -29.817 9.768 21.632 1.00 38.84 526 SER A C 1
ATOM 4148 O O . SER A 1 526 ? -30.826 10.399 21.946 1.00 38.84 526 SER A O 1
ATOM 4150 N N . SER A 1 527 ? -29.223 9.963 20.452 1.00 30.48 527 SER A N 1
ATOM 4151 C CA . SER A 1 527 ? -29.773 10.847 19.414 1.00 30.48 527 SER A CA 1
ATOM 4152 C C . SER A 1 527 ? -30.826 10.106 18.581 1.00 30.48 527 SER A C 1
ATOM 4154 O O . SER A 1 527 ? -30.539 9.560 17.514 1.00 30.48 527 SER A O 1
ATOM 4156 N N . GLU A 1 528 ? -32.057 10.059 19.096 1.00 25.42 528 GLU A N 1
ATOM 4157 C CA . GLU A 1 528 ? -33.178 9.333 18.487 1.00 25.42 528 GLU A CA 1
ATOM 4158 C C . GLU A 1 528 ? -33.500 9.814 17.059 1.00 25.42 528 GLU A C 1
ATOM 4160 O O . GLU A 1 528 ? -33.997 10.915 16.830 1.00 25.42 528 GLU A O 1
ATOM 4165 N N . THR A 1 529 ? -33.264 8.937 16.082 1.00 25.53 529 THR A N 1
ATOM 4166 C CA . THR A 1 529 ? -33.872 8.969 14.743 1.00 25.53 529 THR A CA 1
ATOM 4167 C C . THR A 1 529 ? -34.195 7.531 14.335 1.00 25.53 529 THR A C 1
ATOM 4169 O O . THR A 1 529 ? -33.384 6.627 14.534 1.00 25.53 529 THR A O 1
ATOM 4172 N N . ASN A 1 530 ? -35.409 7.297 13.829 1.00 26.30 530 ASN A N 1
ATOM 4173 C CA . ASN A 1 530 ? -35.997 5.953 13.768 1.00 26.30 530 ASN A CA 1
ATOM 4174 C C . ASN A 1 530 ? -35.258 4.951 12.854 1.00 26.30 530 ASN A C 1
ATOM 4176 O O . ASN A 1 530 ? -34.887 5.259 11.724 1.00 26.30 530 ASN A O 1
ATOM 4180 N N . ASN A 1 531 ? -35.188 3.702 13.330 1.00 30.39 531 ASN A N 1
ATOM 4181 C CA . ASN A 1 531 ? -35.027 2.465 12.554 1.00 30.39 531 ASN A CA 1
ATOM 4182 C C . ASN A 1 531 ? -33.831 2.334 11.586 1.00 30.39 531 ASN A C 1
ATOM 4184 O O . ASN A 1 531 ? -33.972 1.792 10.490 1.00 30.39 531 ASN A O 1
ATOM 4188 N N . LYS A 1 532 ? -32.615 2.658 12.048 1.00 34.62 532 LYS A N 1
ATOM 4189 C CA . LYS A 1 532 ? -31.406 1.887 11.681 1.00 34.62 532 LYS A CA 1
ATOM 4190 C C . LYS A 1 532 ? -30.516 1.692 12.911 1.00 34.62 532 LYS A C 1
ATOM 4192 O O . LYS A 1 532 ? -30.000 2.669 13.447 1.00 34.62 532 LYS A O 1
ATOM 4197 N N . ILE A 1 533 ? -30.302 0.442 13.336 1.00 37.28 533 ILE A N 1
ATOM 4198 C CA . ILE A 1 533 ? -29.366 0.125 14.428 1.00 37.28 533 ILE A CA 1
ATOM 4199 C C . ILE A 1 533 ? -27.942 0.438 13.952 1.00 37.28 533 ILE A C 1
ATOM 4201 O O . ILE A 1 533 ? -27.369 -0.285 13.133 1.00 37.28 533 ILE A O 1
ATOM 4205 N N . LYS A 1 534 ? -27.361 1.520 14.473 1.00 43.59 534 LYS A N 1
ATOM 4206 C CA . LYS A 1 534 ? -25.919 1.761 14.392 1.00 43.59 534 LYS A CA 1
ATOM 4207 C C . LYS A 1 534 ? -25.253 0.791 15.371 1.00 43.59 534 LYS A C 1
ATOM 4209 O O . LYS A 1 534 ? -25.484 0.887 16.567 1.00 43.59 534 LYS A O 1
ATOM 4214 N N . LYS A 1 535 ? -24.448 -0.144 14.862 1.00 64.19 535 LYS A N 1
ATOM 4215 C CA . LYS A 1 535 ? -23.728 -1.158 15.668 1.00 64.19 535 LYS A CA 1
ATOM 4216 C C . LYS A 1 535 ? -22.516 -0.608 16.427 1.00 64.19 535 LYS A C 1
ATOM 4218 O O . LYS A 1 535 ? -21.874 -1.338 17.167 1.00 64.19 535 LYS A O 1
ATOM 4223 N N . TYR A 1 536 ? -22.188 0.657 16.187 1.00 72.94 536 TYR A N 1
ATOM 4224 C CA . TYR A 1 536 ? -21.116 1.404 16.822 1.00 72.94 536 TYR A CA 1
ATOM 4225 C C . TYR A 1 536 ? -21.724 2.676 17.404 1.00 72.94 536 TYR A C 1
ATOM 4227 O O . TYR A 1 536 ? -22.335 3.455 16.661 1.00 72.94 536 TYR A O 1
ATOM 4235 N N . LEU A 1 537 ? -21.608 2.852 18.718 1.00 77.44 537 LEU A N 1
ATOM 4236 C CA . LEU A 1 537 ? -22.273 3.915 19.463 1.00 77.44 537 LEU A CA 1
ATOM 4237 C C . LEU A 1 537 ? -21.346 4.454 20.555 1.00 77.44 537 LEU A C 1
ATOM 4239 O O . LEU A 1 537 ? -20.950 3.717 21.454 1.00 77.44 537 LEU A O 1
ATOM 4243 N N . GLY A 1 538 ? -21.046 5.751 20.484 1.00 80.88 538 GLY A N 1
ATOM 4244 C CA . GLY A 1 538 ? -20.504 6.505 21.611 1.00 80.88 538 GLY A CA 1
ATOM 4245 C C . GLY A 1 538 ? -21.637 6.916 22.549 1.00 80.88 538 GLY A C 1
ATOM 4246 O O . GLY A 1 538 ? -22.646 7.470 22.102 1.00 80.88 538 GLY A O 1
ATOM 4247 N N . TYR A 1 539 ? -21.472 6.636 23.836 1.00 85.00 539 TYR A N 1
ATOM 4248 C CA . TYR A 1 539 ? -22.401 6.960 24.913 1.00 85.00 539 TYR A CA 1
ATOM 4249 C C . TYR A 1 539 ? -21.793 8.020 25.831 1.00 85.00 539 TYR A C 1
ATOM 4251 O O . TYR A 1 539 ? -20.585 8.044 26.059 1.00 85.00 539 TYR A O 1
ATOM 4259 N N . GLN A 1 540 ? -22.648 8.870 26.400 1.00 89.00 540 GLN A N 1
ATOM 4260 C CA . GLN A 1 540 ? -22.276 9.845 27.424 1.00 89.00 540 GLN A CA 1
ATOM 4261 C C . GLN A 1 540 ? -23.294 9.801 28.567 1.00 89.00 540 GLN A C 1
ATOM 4263 O O . GLN A 1 540 ? -24.506 9.767 28.324 1.00 89.00 540 GLN A O 1
ATOM 4268 N N . HIS A 1 541 ? -22.813 9.807 29.810 1.00 89.56 541 HIS A N 1
ATOM 4269 C CA . HIS A 1 541 ? -23.651 9.915 31.005 1.00 89.56 541 HIS A CA 1
ATOM 4270 C C . HIS A 1 541 ? -22.949 10.707 32.112 1.00 89.56 541 HIS A C 1
ATOM 4272 O O . HIS A 1 541 ? -21.726 10.766 32.168 1.00 89.56 541 HIS A O 1
ATOM 4278 N N . VAL A 1 542 ? -23.731 11.272 33.034 1.00 92.69 542 VAL A N 1
ATOM 4279 C CA . VAL A 1 542 ? -23.191 11.858 34.268 1.00 92.69 542 VAL A CA 1
ATOM 4280 C C . VAL A 1 542 ? -22.797 10.716 35.207 1.00 92.69 542 VAL A C 1
ATOM 4282 O O . VAL A 1 542 ? -23.678 9.989 35.677 1.00 92.69 542 VAL A O 1
ATOM 4285 N N . SER A 1 543 ? -21.508 10.557 35.500 1.00 96.00 543 SER A N 1
ATOM 4286 C CA . SER A 1 543 ? -21.027 9.618 36.515 1.00 96.00 543 SER A CA 1
ATOM 4287 C C . SER A 1 543 ? -21.279 10.175 37.916 1.00 96.00 543 SER A C 1
ATOM 4289 O O . SER A 1 543 ? -20.928 11.316 38.225 1.00 96.00 543 SER A O 1
ATOM 4291 N N . GLN A 1 544 ? -21.893 9.368 38.779 1.00 95.06 544 GLN A N 1
ATOM 4292 C CA . GLN A 1 544 ? -22.057 9.685 40.199 1.00 95.06 544 GLN A CA 1
ATOM 4293 C C . GLN A 1 544 ? -20.791 9.361 41.006 1.00 95.06 544 GLN A C 1
ATOM 4295 O O . GLN A 1 544 ? -20.557 9.994 42.033 1.00 95.06 544 GLN A O 1
ATOM 4300 N N . VAL A 1 545 ? -19.970 8.413 40.540 1.00 95.88 545 VAL A N 1
ATOM 4301 C CA . VAL A 1 545 ? -18.695 8.032 41.173 1.00 95.88 545 VAL A CA 1
ATOM 4302 C C . VAL A 1 545 ? -17.598 9.074 40.921 1.00 95.88 545 VAL A C 1
ATOM 4304 O O . VAL A 1 545 ? -16.866 9.429 41.845 1.00 95.88 545 VAL A O 1
ATOM 4307 N N . LEU A 1 546 ? -17.507 9.582 39.687 1.00 95.88 546 LEU A N 1
ATOM 4308 C CA . LEU A 1 546 ? -16.464 10.507 39.223 1.00 95.88 546 LEU A CA 1
ATOM 4309 C C . LEU A 1 546 ? -16.918 11.978 39.210 1.00 95.88 546 LEU A C 1
ATOM 4311 O O . LEU A 1 546 ? -16.107 12.871 38.970 1.00 95.88 546 LEU A O 1
ATOM 4315 N N . GLY A 1 547 ? -18.208 12.253 39.435 1.00 94.00 547 GLY A N 1
ATOM 4316 C CA . GLY A 1 547 ? -18.760 13.609 39.567 1.00 94.00 547 GLY A CA 1
ATOM 4317 C C . GLY A 1 547 ? -18.730 14.471 38.295 1.00 94.00 547 GLY A C 1
ATOM 4318 O O . GLY A 1 547 ? -18.840 15.693 38.393 1.00 94.00 547 GLY A O 1
ATOM 4319 N N . CYS A 1 548 ? -18.564 13.863 37.121 1.00 93.12 548 CYS A N 1
ATOM 4320 C CA . CYS A 1 548 ? -18.444 14.529 35.821 1.00 93.12 548 CYS A CA 1
ATOM 4321 C C . CYS A 1 548 ? -19.191 13.755 34.721 1.00 93.12 548 CYS A C 1
ATOM 4323 O O . CYS A 1 548 ? -19.722 12.669 34.963 1.00 93.12 548 CYS A O 1
ATOM 4325 N N . ASP A 1 549 ? -19.235 14.310 33.510 1.00 91.94 549 ASP A N 1
ATOM 4326 C CA . ASP A 1 549 ? -19.697 13.577 32.333 1.00 91.94 549 ASP A CA 1
ATOM 4327 C C . ASP A 1 549 ? -18.611 12.596 31.878 1.00 91.94 549 ASP A C 1
ATOM 4329 O O . ASP A 1 549 ? -17.492 12.998 31.565 1.00 91.94 549 ASP A O 1
ATOM 4333 N N . MET A 1 550 ? -18.969 11.316 31.800 1.00 94.38 550 MET A N 1
ATOM 4334 C CA . MET A 1 550 ? -18.121 10.255 31.270 1.00 94.38 550 MET A CA 1
ATOM 4335 C C . MET A 1 550 ? -18.597 9.791 29.908 1.00 94.38 550 MET A C 1
ATOM 4337 O O . MET A 1 550 ? -19.797 9.794 29.613 1.00 94.38 550 MET A O 1
ATOM 4341 N N . LYS A 1 551 ? -17.635 9.324 29.113 1.00 93.31 551 LYS A N 1
ATOM 4342 C CA . LYS A 1 551 ? -17.874 8.642 27.848 1.00 93.31 551 LYS A CA 1
ATOM 4343 C C . LYS A 1 551 ? -17.497 7.171 27.922 1.00 93.31 551 LYS A C 1
ATOM 4345 O O . LYS A 1 551 ? -16.581 6.768 28.644 1.00 93.31 551 LYS A O 1
ATOM 4350 N N . PHE A 1 552 ? -18.203 6.382 27.130 1.00 93.25 552 PHE A N 1
ATOM 4351 C CA . PHE A 1 552 ? -17.785 5.044 26.751 1.00 93.25 552 PHE A CA 1
ATOM 4352 C C . PHE A 1 552 ? -18.353 4.716 25.375 1.00 93.25 552 PHE A C 1
ATOM 4354 O O . PHE A 1 552 ? -19.471 5.099 25.037 1.00 93.25 552 PHE A O 1
ATOM 4361 N N . THR A 1 553 ? -17.593 3.977 24.588 1.00 91.75 553 THR A N 1
ATOM 4362 C CA . THR A 1 553 ? -17.973 3.564 23.246 1.00 91.75 553 THR A CA 1
ATOM 4363 C C . THR A 1 553 ? -18.229 2.060 23.224 1.00 91.75 553 THR A C 1
ATOM 4365 O O . THR A 1 553 ? -17.502 1.286 23.847 1.00 91.75 553 THR A O 1
ATOM 4368 N N . VAL A 1 554 ? -19.284 1.638 22.521 1.00 89.62 554 VAL A N 1
ATOM 4369 C CA . VAL A 1 554 ? -19.703 0.234 22.431 1.00 89.62 554 VAL A CA 1
ATOM 4370 C C . VAL A 1 554 ? -19.845 -0.210 20.981 1.00 89.62 554 VAL A C 1
ATOM 4372 O O . VAL A 1 554 ? -20.443 0.480 20.149 1.00 89.62 554 VAL A O 1
ATOM 4375 N N . PHE A 1 555 ? -19.342 -1.411 20.709 1.00 90.81 555 PHE A N 1
ATOM 4376 C CA . PHE A 1 555 ? -19.706 -2.215 19.549 1.00 90.81 555 PHE A CA 1
ATOM 4377 C C . PHE A 1 555 ? -20.715 -3.297 19.954 1.00 90.81 555 PHE A C 1
ATOM 4379 O O . PHE A 1 555 ? -20.484 -3.996 20.939 1.00 90.81 555 PHE A O 1
ATOM 4386 N N . LEU A 1 556 ? -21.803 -3.451 19.191 1.00 86.94 556 LEU A N 1
ATOM 4387 C CA . LEU A 1 556 ? -22.804 -4.510 19.375 1.00 86.94 556 LEU A CA 1
ATOM 4388 C C . LEU A 1 556 ? -22.905 -5.410 18.121 1.00 86.94 556 LEU A C 1
ATOM 4390 O O . LEU A 1 556 ? -23.096 -4.890 17.013 1.00 86.94 556 LEU A O 1
ATOM 4394 N N . PRO A 1 557 ? -22.820 -6.747 18.268 1.00 82.56 557 PRO A N 1
ATOM 4395 C CA . PRO A 1 557 ? -22.893 -7.694 17.156 1.00 82.56 557 PRO A CA 1
ATOM 4396 C C . PRO A 1 557 ? -24.325 -7.864 16.610 1.00 82.56 557 PRO A C 1
ATOM 4398 O O . PRO A 1 557 ? -25.300 -7.370 17.167 1.00 82.56 557 PRO A O 1
ATOM 4401 N N . LEU A 1 558 ? -24.478 -8.552 15.473 1.00 68.00 558 LEU A N 1
ATOM 4402 C CA . LEU A 1 558 ? -25.762 -8.642 14.749 1.00 68.00 558 LEU A CA 1
ATOM 4403 C C . LEU A 1 558 ? -26.882 -9.357 15.526 1.00 68.00 558 LEU A C 1
ATOM 4405 O O . LEU A 1 558 ? -28.051 -8.970 15.421 1.00 68.00 558 LEU A O 1
ATOM 4409 N N . SER A 1 559 ? -26.529 -10.386 16.295 1.00 60.38 559 SER A N 1
ATOM 4410 C CA . SER A 1 559 ? -27.464 -11.221 17.059 1.00 60.38 559 SER A CA 1
ATOM 4411 C C . SER A 1 559 ? -28.177 -10.490 18.205 1.00 60.38 559 SER A C 1
ATOM 4413 O O . SER A 1 559 ? -29.225 -10.952 18.663 1.00 60.38 559 SER A O 1
ATOM 4415 N N . THR A 1 560 ? -27.696 -9.313 18.629 1.00 57.00 560 THR A N 1
ATOM 4416 C CA . THR A 1 560 ? -28.297 -8.548 19.740 1.00 57.00 560 THR A CA 1
ATOM 4417 C C . THR A 1 560 ? -29.692 -7.998 19.452 1.00 57.00 560 THR A C 1
ATOM 4419 O O . THR A 1 560 ? -30.337 -7.436 20.333 1.00 57.00 560 THR A O 1
ATOM 4422 N N . SER A 1 561 ? -30.167 -8.140 18.214 1.00 56.41 561 SER A N 1
ATOM 4423 C CA . SER A 1 561 ? -31.556 -7.867 17.834 1.00 56.41 561 SER A CA 1
ATOM 4424 C C . SER A 1 561 ? -32.546 -8.935 18.330 1.00 56.41 561 SER A C 1
ATOM 4426 O O . SER A 1 561 ? -33.749 -8.679 18.329 1.00 56.41 561 SER A O 1
ATOM 4428 N N . THR A 1 562 ? -32.062 -10.102 18.777 1.00 55.78 562 THR A N 1
ATOM 4429 C CA . THR A 1 562 ? -32.896 -11.240 19.214 1.00 55.78 562 THR A CA 1
ATOM 4430 C C . THR A 1 562 ? -32.492 -11.879 20.546 1.00 55.78 562 THR A C 1
ATOM 4432 O O . THR A 1 562 ? -33.330 -12.526 21.170 1.00 55.78 562 THR A O 1
ATOM 4435 N N . SER A 1 563 ? -31.246 -11.728 21.004 1.00 76.25 563 SER A N 1
ATOM 4436 C CA . SER A 1 563 ? -30.750 -12.359 22.239 1.00 76.25 563 SER A CA 1
ATOM 4437 C C . SER A 1 563 ? -29.692 -11.507 22.945 1.00 76.25 563 SER A C 1
ATOM 4439 O O . SER A 1 563 ? -29.115 -10.603 22.345 1.00 76.25 563 SER A O 1
ATOM 4441 N N . LYS A 1 564 ? -29.402 -11.813 24.216 1.00 89.00 564 LYS A N 1
ATOM 4442 C CA . LYS A 1 564 ? -28.210 -11.281 24.895 1.00 89.00 564 LYS A CA 1
ATOM 4443 C C . LYS A 1 564 ? -26.930 -11.837 24.253 1.00 89.00 564 LYS A C 1
ATOM 4445 O O . LYS A 1 564 ? -26.947 -12.969 23.768 1.00 89.00 564 LYS A O 1
ATOM 4450 N N . CYS A 1 565 ? -25.841 -11.069 24.267 1.00 90.31 565 CYS A N 1
ATOM 4451 C CA . CYS A 1 565 ? -24.523 -11.501 23.788 1.00 90.31 565 CYS A CA 1
ATOM 4452 C C . CYS A 1 565 ? -23.442 -11.420 24.886 1.00 90.31 565 CYS A C 1
ATOM 4454 O O . CYS A 1 565 ? -23.563 -10.594 25.795 1.00 90.31 565 CYS A O 1
ATOM 4456 N N . PRO A 1 566 ? -22.369 -12.227 24.804 1.00 94.94 566 PRO A N 1
ATOM 4457 C CA . PRO A 1 566 ? -21.160 -12.027 25.609 1.00 94.94 566 PRO A CA 1
ATOM 4458 C C . PRO A 1 566 ? -20.507 -10.655 25.348 1.00 94.94 566 PRO A C 1
ATOM 4460 O O . PRO A 1 566 ? -20.759 -10.023 24.316 1.00 94.94 566 PRO A O 1
ATOM 4463 N N . ALA A 1 567 ? -19.655 -10.191 26.267 1.00 96.06 567 ALA A N 1
ATOM 4464 C CA . ALA A 1 567 ? -18.964 -8.906 26.149 1.00 96.06 567 ALA A CA 1
ATOM 4465 C C . ALA A 1 567 ? -17.517 -8.917 26.663 1.00 96.06 567 ALA A C 1
ATOM 4467 O O . ALA A 1 567 ? -17.170 -9.642 27.595 1.00 96.06 567 ALA A O 1
ATOM 4468 N N . VAL A 1 568 ? -16.686 -8.038 26.099 1.00 98.06 568 VAL A N 1
ATOM 4469 C CA . VAL A 1 568 ? -15.316 -7.786 26.559 1.00 98.06 568 VAL A CA 1
ATOM 4470 C C . VAL A 1 568 ? -15.106 -6.287 26.793 1.00 98.06 568 VAL A C 1
ATOM 4472 O O . VAL A 1 568 ? -15.345 -5.461 25.909 1.00 98.06 568 VAL A O 1
ATOM 4475 N N . TYR A 1 569 ? -14.647 -5.928 27.991 1.00 98.38 569 TYR A N 1
ATOM 4476 C CA . TYR A 1 569 ? -14.201 -4.572 28.318 1.00 98.38 569 TYR A CA 1
ATOM 4477 C C . TYR A 1 569 ? -12.760 -4.370 27.838 1.00 98.38 569 TYR A C 1
ATOM 4479 O O . TYR A 1 569 ? -11.911 -5.199 28.147 1.00 98.38 569 TYR A O 1
ATOM 4487 N N . PHE A 1 570 ? -12.463 -3.269 27.141 1.00 98.31 570 PHE A N 1
ATOM 4488 C CA . PHE A 1 570 ? -11.088 -2.864 26.824 1.00 98.31 570 PHE A CA 1
ATOM 4489 C C . PHE A 1 570 ? -10.709 -1.579 27.562 1.00 98.31 570 PHE A C 1
ATOM 4491 O O . PHE A 1 570 ? -11.278 -0.516 27.308 1.00 98.31 570 PHE A O 1
ATOM 4498 N N . LEU A 1 571 ? -9.709 -1.669 28.435 1.00 98.06 571 LEU A N 1
ATOM 4499 C CA . LEU A 1 571 ? -9.134 -0.549 29.170 1.00 98.06 571 LEU A CA 1
ATOM 4500 C C . LEU A 1 571 ? -7.909 0.005 28.426 1.00 98.06 571 LEU A C 1
ATOM 4502 O O . LEU A 1 571 ? -6.983 -0.730 28.080 1.00 98.06 571 LEU A O 1
ATOM 4506 N N . SER A 1 572 ? -7.891 1.311 28.165 1.00 94.38 572 SER A N 1
ATOM 4507 C CA . SER A 1 572 ? -6.871 1.931 27.307 1.00 94.38 572 SER A CA 1
ATOM 4508 C C . SER A 1 572 ? -5.668 2.472 28.087 1.00 94.38 572 SER A C 1
ATOM 4510 O O . SER A 1 572 ? -5.766 2.812 29.264 1.00 94.38 572 SER A O 1
ATOM 4512 N N . GLY A 1 573 ? -4.523 2.567 27.409 1.00 90.00 573 GLY A N 1
ATOM 4513 C CA . GLY A 1 573 ? -3.293 3.145 27.957 1.00 90.00 573 GLY A CA 1
ATOM 4514 C C . GLY A 1 573 ? -3.311 4.676 28.069 1.00 90.00 573 GLY A C 1
ATOM 4515 O O . GLY A 1 573 ? -4.332 5.332 27.858 1.00 90.00 573 GLY A O 1
ATOM 4516 N N . LEU A 1 574 ? -2.144 5.250 28.368 1.00 86.31 574 LEU A N 1
ATOM 4517 C CA . LEU A 1 574 ? -1.937 6.699 28.474 1.00 86.31 574 LEU A CA 1
ATOM 4518 C C . LEU A 1 574 ? -2.333 7.472 27.199 1.00 86.31 574 LEU A C 1
ATOM 4520 O O . LEU A 1 574 ? -2.311 6.939 26.089 1.00 86.31 574 LEU A O 1
ATOM 4524 N N . THR A 1 575 ? -2.710 8.741 27.371 1.00 79.00 575 THR A N 1
ATOM 4525 C CA . THR A 1 575 ? -3.234 9.696 26.366 1.00 79.00 575 THR A CA 1
ATOM 4526 C C . THR A 1 575 ? -4.432 9.217 25.529 1.00 79.00 575 THR A C 1
ATOM 4528 O O . THR A 1 575 ? -4.864 9.903 24.601 1.00 79.00 575 THR A O 1
ATOM 4531 N N . CYS A 1 576 ? -5.016 8.058 25.847 1.00 86.19 576 CYS A N 1
ATOM 4532 C CA . CYS A 1 576 ? -6.165 7.521 25.128 1.00 86.19 576 CYS A CA 1
ATOM 4533 C C . CYS A 1 576 ? -7.507 8.061 25.640 1.00 86.19 576 CYS A C 1
ATOM 4535 O O . CYS A 1 576 ? -7.628 8.485 26.787 1.00 86.19 576 CYS A O 1
ATOM 4537 N N . THR A 1 577 ? -8.517 7.971 24.775 1.00 88.25 577 THR A N 1
ATOM 4538 C CA . THR A 1 577 ? -9.943 8.229 25.032 1.00 88.25 577 THR A CA 1
ATOM 4539 C C . THR A 1 577 ? -10.770 6.963 24.783 1.00 88.25 577 THR A C 1
ATOM 4541 O O . THR A 1 577 ? -10.219 5.953 24.332 1.00 88.25 577 THR A O 1
ATOM 4544 N N . ASP A 1 578 ? -12.088 7.023 24.994 1.00 85.94 578 ASP A N 1
ATOM 4545 C CA . ASP A 1 578 ? -13.010 5.937 24.636 1.00 85.94 578 ASP A CA 1
ATOM 4546 C C . ASP A 1 578 ? -12.986 5.589 23.132 1.00 85.94 578 ASP A C 1
ATOM 4548 O O . ASP A 1 578 ? -13.227 4.442 22.763 1.00 85.94 578 ASP A O 1
ATOM 4552 N N . GLU A 1 579 ? -12.616 6.540 22.265 1.00 82.69 579 GLU A N 1
ATOM 4553 C CA . GLU A 1 579 ? -12.516 6.345 20.813 1.00 82.69 579 GLU A CA 1
ATOM 4554 C C . GLU A 1 579 ? -11.202 5.668 20.360 1.00 82.69 579 GLU A C 1
ATOM 4556 O O . GLU A 1 579 ? -11.134 5.151 19.240 1.00 82.69 579 GLU A O 1
ATOM 4561 N N . ASN A 1 580 ? -10.143 5.636 21.184 1.00 86.81 580 ASN A N 1
ATOM 4562 C CA . ASN A 1 580 ? -8.808 5.198 20.737 1.00 86.81 580 ASN A CA 1
ATOM 4563 C C . ASN A 1 580 ? -8.768 3.720 20.328 1.00 86.81 580 ASN A C 1
ATOM 4565 O O . ASN A 1 580 ? -8.349 3.410 19.213 1.00 86.81 580 ASN A O 1
ATOM 4569 N N . PHE A 1 581 ? -9.203 2.809 21.200 1.00 86.31 581 PHE A N 1
ATOM 4570 C CA . PHE A 1 581 ? -9.234 1.383 20.872 1.00 86.31 581 PHE A CA 1
ATOM 4571 C C . PHE A 1 581 ? -10.194 1.068 19.711 1.00 86.31 581 PHE A C 1
ATOM 4573 O O . PHE A 1 581 ? -9.749 0.428 18.754 1.00 86.31 581 PHE A O 1
ATOM 4580 N N . PRO A 1 582 ? -11.447 1.565 19.696 1.00 79.31 582 PRO A N 1
ATOM 4581 C CA . PRO A 1 582 ? -12.340 1.459 18.544 1.00 79.31 582 PRO A CA 1
ATOM 4582 C C . PRO A 1 582 ? -11.753 1.873 17.195 1.00 79.31 582 PRO A C 1
ATOM 4584 O O . PRO A 1 582 ? -11.986 1.208 16.187 1.00 79.31 582 PRO A O 1
ATOM 4587 N N . THR A 1 583 ? -11.006 2.979 17.159 1.00 74.19 583 THR A N 1
ATOM 4588 C CA . THR A 1 583 ? -10.481 3.538 15.905 1.00 74.19 583 THR A CA 1
ATOM 4589 C C . THR A 1 583 ? -9.153 2.923 15.470 1.00 74.19 583 THR A C 1
ATOM 4591 O O . THR A 1 583 ? -8.856 2.954 14.275 1.00 74.19 583 THR A O 1
ATOM 4594 N N . LYS A 1 584 ? -8.364 2.358 16.398 1.00 78.38 584 LYS A N 1
ATOM 4595 C CA . LYS A 1 584 ? -6.983 1.911 16.137 1.00 78.38 584 LYS A CA 1
ATOM 4596 C C . LYS A 1 584 ? -6.723 0.407 16.284 1.00 78.38 584 LYS A C 1
ATOM 4598 O O . LYS A 1 584 ? -5.667 -0.030 15.853 1.00 78.38 584 LYS A O 1
ATOM 4603 N N . SER A 1 585 ? -7.619 -0.389 16.874 1.00 76.81 585 SER A N 1
ATOM 4604 C CA . SER A 1 585 ? -7.383 -1.835 17.097 1.00 76.81 585 SER A CA 1
ATOM 4605 C C . SER A 1 585 ? -7.790 -2.749 15.934 1.00 76.81 585 SER A C 1
ATOM 4607 O O . SER A 1 585 ? -7.284 -3.854 15.814 1.00 76.81 585 SER A O 1
ATOM 4609 N N . THR A 1 586 ? -8.737 -2.328 15.089 1.00 79.69 586 THR A N 1
ATOM 4610 C CA . THR A 1 586 ? -9.485 -3.183 14.132 1.00 79.69 586 THR A CA 1
ATOM 4611 C C . THR A 1 586 ? -10.340 -4.313 14.741 1.00 79.69 586 THR A C 1
ATOM 4613 O O . THR A 1 586 ? -10.945 -5.088 13.999 1.00 79.69 586 THR A O 1
ATOM 4616 N N . ALA A 1 587 ? -10.503 -4.353 16.070 1.00 82.75 587 ALA A N 1
ATOM 4617 C CA . ALA A 1 587 ? -11.168 -5.433 16.812 1.00 82.75 587 ALA A CA 1
ATOM 4618 C C . ALA A 1 587 ? -12.617 -5.761 16.378 1.00 82.75 587 ALA A C 1
ATOM 4620 O O . ALA A 1 587 ? -13.100 -6.867 16.604 1.00 82.75 587 ALA A O 1
ATOM 4621 N N . PHE A 1 588 ? -13.333 -4.815 15.757 1.00 83.25 588 PHE A N 1
ATOM 4622 C CA . PHE A 1 588 ? -14.758 -4.956 15.414 1.00 83.25 588 PHE A CA 1
ATOM 4623 C C . PHE A 1 588 ? -15.078 -5.990 14.324 1.00 83.25 588 PHE A C 1
ATOM 4625 O O . PHE A 1 588 ? -16.234 -6.397 14.226 1.00 83.25 588 PHE A O 1
ATOM 4632 N N . GLY A 1 589 ? -14.100 -6.412 13.513 1.00 76.31 589 GLY A N 1
ATOM 4633 C CA . GLY A 1 589 ? -14.288 -7.540 12.590 1.00 76.31 589 GLY A CA 1
ATOM 4634 C C . GLY A 1 589 ? -14.466 -8.835 13.379 1.00 76.31 589 GLY A C 1
ATOM 4635 O O . GLY A 1 589 ? -15.575 -9.341 13.512 1.00 76.31 589 GLY A O 1
ATOM 4636 N N . VAL A 1 590 ? -13.383 -9.256 14.026 1.00 79.88 590 VAL A N 1
ATOM 4637 C CA . VAL A 1 590 ? -13.299 -10.426 14.911 1.00 79.88 590 VAL A CA 1
ATOM 4638 C C . VAL A 1 590 ? -14.433 -10.448 15.948 1.00 79.88 590 VAL A C 1
ATOM 4640 O O . VAL A 1 590 ? -15.147 -11.440 16.088 1.00 79.88 590 VAL A O 1
ATOM 4643 N N . ALA A 1 591 ? -14.698 -9.320 16.616 1.00 85.62 591 ALA A N 1
ATOM 4644 C CA . ALA A 1 591 ? -15.794 -9.218 17.580 1.00 85.62 591 ALA A CA 1
ATOM 4645 C C . ALA A 1 591 ? -17.194 -9.410 16.966 1.00 85.62 591 ALA A C 1
ATOM 4647 O O . ALA A 1 591 ? -18.083 -9.965 17.616 1.00 85.62 591 ALA A O 1
ATOM 4648 N N . SER A 1 592 ? -17.402 -8.991 15.712 1.00 85.19 592 SER A N 1
ATOM 4649 C CA . SER A 1 592 ? -18.619 -9.329 14.973 1.00 85.19 592 SER A CA 1
ATOM 4650 C C . SER A 1 592 ? -18.699 -10.826 14.714 1.00 85.19 592 SER A C 1
ATOM 4652 O O . SER A 1 592 ? -19.755 -11.419 14.918 1.00 85.19 592 SER A O 1
ATOM 4654 N N . ASP A 1 593 ? -17.612 -11.437 14.258 1.00 81.25 593 ASP A N 1
ATOM 4655 C CA . ASP A 1 593 ? -17.622 -12.817 13.780 1.00 81.25 593 ASP A CA 1
ATOM 4656 C C . ASP A 1 593 ? -17.859 -13.810 14.935 1.00 81.25 593 ASP A C 1
ATOM 4658 O O . ASP A 1 593 ? -18.691 -14.709 14.799 1.00 81.25 593 ASP A O 1
ATOM 4662 N N . HIS A 1 594 ? -17.305 -13.552 16.127 1.00 83.44 594 HIS A N 1
ATOM 4663 C CA . HIS A 1 594 ? -17.642 -14.305 17.348 1.00 83.44 594 HIS A CA 1
ATOM 4664 C C . HIS A 1 594 ? -18.929 -13.858 18.074 1.00 83.44 594 HIS A C 1
ATOM 4666 O O . HIS A 1 594 ? -19.294 -14.439 19.095 1.00 83.44 594 HIS A O 1
ATOM 4672 N N . GLN A 1 595 ? -19.622 -12.823 17.588 1.00 88.12 595 GLN A N 1
ATOM 4673 C CA . GLN A 1 595 ? -20.810 -12.236 18.226 1.00 88.12 595 GLN A CA 1
ATOM 4674 C C . GLN A 1 595 ? -20.591 -11.757 19.685 1.00 88.12 595 GLN A C 1
ATOM 4676 O O . GLN A 1 595 ? -21.460 -11.949 20.540 1.00 88.12 595 GLN A O 1
ATOM 4681 N N . ILE A 1 596 ? -19.474 -11.073 19.963 1.00 90.56 596 ILE A N 1
ATOM 4682 C CA . ILE A 1 596 ? -19.219 -10.357 21.231 1.00 90.56 596 ILE A CA 1
ATOM 4683 C C . ILE A 1 596 ? -19.457 -8.851 21.097 1.00 90.56 596 ILE A C 1
ATOM 4685 O O . ILE A 1 596 ? -19.175 -8.239 20.066 1.00 90.56 596 ILE A O 1
ATOM 4689 N N . ALA A 1 597 ? -19.927 -8.231 22.177 1.00 93.38 597 ALA A N 1
ATOM 4690 C CA . ALA A 1 597 ? -19.862 -6.785 22.338 1.00 93.38 597 ALA A CA 1
ATOM 4691 C C . ALA A 1 597 ? -18.476 -6.353 22.840 1.00 93.38 597 ALA A C 1
ATOM 4693 O O . ALA A 1 597 ? -17.898 -7.016 23.701 1.00 93.38 597 ALA A O 1
ATOM 4694 N N . LEU A 1 598 ? -17.967 -5.216 22.360 1.00 96.06 598 LEU A N 1
ATOM 4695 C CA . LEU A 1 598 ? -16.770 -4.579 22.928 1.00 96.06 598 LEU A CA 1
ATOM 4696 C C . LEU A 1 598 ? -17.162 -3.273 23.609 1.00 96.06 598 LEU A C 1
ATOM 4698 O O . LEU A 1 598 ? -17.920 -2.491 23.034 1.00 96.06 598 LEU A O 1
ATOM 4702 N N . ILE A 1 599 ? -16.640 -3.038 24.812 1.00 96.81 599 ILE A N 1
ATOM 4703 C CA . ILE A 1 599 ? -16.953 -1.868 25.643 1.00 96.81 599 ILE A CA 1
ATOM 4704 C C . ILE A 1 599 ? -15.650 -1.142 25.975 1.00 96.81 599 ILE A C 1
ATOM 4706 O O . ILE A 1 599 ? -14.787 -1.680 26.666 1.00 96.81 599 ILE A O 1
ATOM 4710 N N . SER A 1 600 ? -15.507 0.089 25.494 1.00 96.44 600 SER A N 1
ATOM 4711 C CA . SER A 1 600 ? -14.306 0.914 25.657 1.00 96.44 600 SER A CA 1
ATOM 4712 C C . SER A 1 600 ? -14.656 2.198 26.408 1.00 96.44 600 SER A C 1
ATOM 4714 O O . SER A 1 600 ? -15.192 3.121 25.803 1.00 96.44 600 SER A O 1
ATOM 4716 N N . PRO A 1 601 ? -14.429 2.272 27.728 1.00 96.12 601 PRO A N 1
ATOM 4717 C CA . PRO A 1 601 ? -14.602 3.497 28.498 1.00 96.12 601 PRO A CA 1
ATOM 4718 C C . PRO A 1 601 ? -13.450 4.478 28.304 1.00 96.12 601 PRO A C 1
ATOM 4720 O O . PRO A 1 601 ? -12.335 4.095 27.946 1.00 96.12 601 PRO A O 1
ATOM 4723 N N . ASP A 1 602 ? -13.717 5.745 28.616 1.00 93.25 602 ASP A N 1
ATOM 4724 C CA . ASP A 1 602 ? -12.672 6.756 28.724 1.00 93.25 602 ASP A CA 1
ATOM 4725 C C . ASP A 1 602 ? -11.682 6.418 29.865 1.00 93.25 602 ASP A C 1
ATOM 4727 O O . ASP A 1 602 ? -12.019 5.726 30.830 1.00 93.25 602 ASP A O 1
ATOM 4731 N N . THR A 1 603 ? -10.436 6.876 29.744 1.00 90.69 603 THR A N 1
ATOM 4732 C CA . THR A 1 603 ? -9.311 6.506 30.630 1.00 90.69 603 THR A CA 1
ATOM 4733 C C . THR A 1 603 ? -9.274 7.271 31.949 1.00 90.69 603 THR A C 1
ATOM 4735 O O . THR A 1 603 ? -8.566 6.875 32.874 1.00 90.69 603 THR A O 1
ATOM 4738 N N . SER A 1 604 ? -9.984 8.394 32.022 1.00 93.12 604 SER A N 1
ATOM 4739 C CA . SER A 1 604 ? -9.927 9.356 33.123 1.00 93.12 604 SER A CA 1
ATOM 4740 C C . SER A 1 604 ? -11.175 10.254 33.129 1.00 93.12 604 SER A C 1
ATOM 4742 O O . SER A 1 604 ? -11.800 10.431 32.078 1.00 93.12 604 SER A O 1
ATOM 4744 N N . PRO A 1 605 ? -11.540 10.850 34.279 1.00 92.94 605 PRO A N 1
ATOM 4745 C CA . PRO A 1 605 ? -12.477 11.971 34.338 1.00 92.94 605 PRO A CA 1
ATOM 4746 C C . PRO A 1 605 ? -11.984 13.123 33.455 1.00 92.94 605 PRO A C 1
ATOM 4748 O O . PRO A 1 605 ? -10.813 13.484 33.530 1.00 92.94 605 PRO A O 1
ATOM 4751 N N . ARG A 1 606 ? -12.857 13.751 32.655 1.00 90.69 606 ARG A N 1
ATOM 4752 C CA . ARG A 1 606 ? -12.471 14.893 31.800 1.00 90.69 606 ARG A CA 1
ATOM 4753 C C . ARG A 1 606 ? -13.232 16.166 32.143 1.00 90.69 606 ARG A C 1
ATOM 4755 O O . ARG A 1 606 ? -14.406 16.138 32.500 1.00 90.69 606 ARG A O 1
ATOM 4762 N N . GLY A 1 607 ? -12.552 17.306 32.004 1.00 85.94 607 GLY A N 1
ATOM 4763 C CA . GLY A 1 607 ? -13.127 18.628 32.280 1.00 85.94 607 GLY A CA 1
ATOM 4764 C C . GLY A 1 607 ? -13.366 18.911 33.768 1.00 85.94 607 GLY A C 1
ATOM 4765 O O . GLY A 1 607 ? -14.159 19.794 34.099 1.00 85.94 607 GLY A O 1
ATOM 4766 N N . VAL A 1 608 ? -12.708 18.170 34.664 1.00 88.50 608 VAL A N 1
ATOM 4767 C CA . VAL A 1 608 ? -12.808 18.364 36.115 1.00 88.50 608 VAL A CA 1
ATOM 4768 C C . VAL A 1 608 ? -11.937 19.547 36.572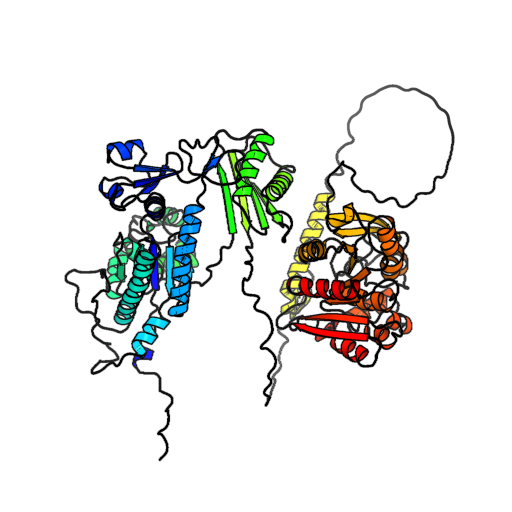 1.00 88.50 608 VAL A C 1
ATOM 4770 O O . VAL A 1 608 ? -10.862 19.771 36.020 1.00 88.50 608 VAL A O 1
ATOM 4773 N N . PRO A 1 609 ? -12.365 20.347 37.568 1.00 84.12 609 PRO A N 1
ATOM 4774 C CA . PRO A 1 609 ? -11.648 21.555 37.987 1.00 84.12 609 PRO A CA 1
ATOM 4775 C C . PRO A 1 609 ? -10.503 21.238 38.970 1.00 84.12 609 PRO A C 1
ATOM 4777 O O . PRO A 1 609 ? -10.473 21.754 40.089 1.00 84.12 609 PRO A O 1
ATOM 4780 N N . ILE A 1 610 ? -9.573 20.369 38.567 1.00 87.81 610 ILE A N 1
ATOM 4781 C CA . ILE A 1 610 ? -8.411 19.958 39.365 1.00 87.81 610 ILE A CA 1
ATOM 4782 C C . ILE A 1 610 ? -7.146 20.703 38.877 1.00 87.81 610 ILE A C 1
ATOM 4784 O O . ILE A 1 610 ? -6.811 20.627 37.695 1.00 87.81 610 ILE A O 1
ATOM 4788 N N . PRO A 1 611 ? -6.416 21.432 39.746 1.00 82.12 611 PRO A N 1
ATOM 4789 C CA . PRO A 1 611 ? -5.099 21.979 39.404 1.00 82.12 611 PRO A CA 1
ATOM 4790 C C . PRO A 1 611 ? -4.096 20.857 39.098 1.00 82.12 611 PRO A C 1
ATOM 4792 O O . PRO A 1 611 ? -4.077 19.854 39.808 1.00 82.12 611 PRO A O 1
ATOM 4795 N N . GLY A 1 612 ? -3.265 21.013 38.063 1.00 79.69 612 GLY A N 1
ATOM 4796 C CA . GLY A 1 612 ? -2.332 19.973 37.606 1.00 79.69 612 GLY A CA 1
ATOM 4797 C C . GLY A 1 612 ? -2.916 18.916 36.654 1.00 79.69 612 GLY A C 1
ATOM 4798 O O . GLY 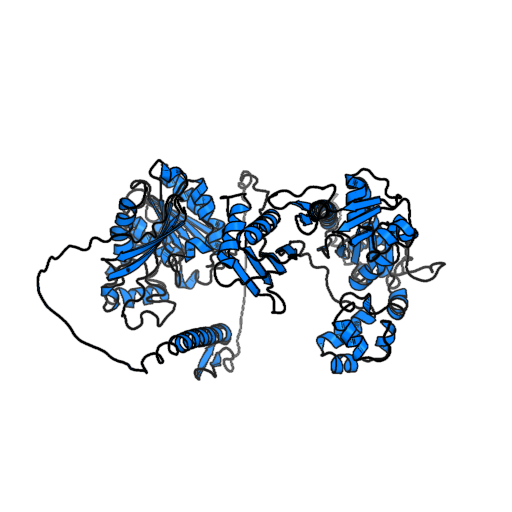A 1 612 ? -2.144 18.229 35.989 1.00 79.69 612 GLY A O 1
ATOM 4799 N N . ASP A 1 613 ? -4.246 18.806 36.529 1.00 83.94 613 ASP A N 1
ATOM 4800 C CA . ASP A 1 613 ? -4.948 17.717 35.813 1.00 83.94 613 ASP A CA 1
ATOM 4801 C C . ASP A 1 613 ? -4.495 17.510 34.360 1.00 83.94 613 ASP A C 1
ATOM 4803 O O . ASP A 1 613 ? -4.424 16.379 33.889 1.00 83.94 613 ASP A O 1
ATOM 4807 N N . SER A 1 614 ? -4.132 18.593 33.667 1.00 82.75 614 SER A N 1
ATOM 4808 C CA . SER A 1 614 ? -3.676 18.581 32.272 1.00 82.75 614 SER A CA 1
ATOM 4809 C C . SER A 1 614 ? -2.255 19.133 32.080 1.00 82.75 614 SER A C 1
ATOM 4811 O O . SER A 1 614 ? -1.929 19.605 30.992 1.00 82.75 614 SER A O 1
ATOM 4813 N N . GLU A 1 615 ? -1.425 19.162 33.128 1.00 78.50 615 GLU A N 1
ATOM 4814 C CA . GLU A 1 615 ? -0.067 19.738 33.061 1.00 78.50 615 GLU A CA 1
ATOM 4815 C C . GLU A 1 615 ? 1.003 18.740 32.590 1.00 78.50 615 GLU A C 1
ATOM 4817 O O . GLU A 1 615 ? 2.079 19.153 32.156 1.00 78.50 615 GLU A O 1
ATOM 4822 N N . THR A 1 616 ? 0.717 17.433 32.621 1.00 74.69 616 THR A N 1
ATOM 4823 C CA . THR A 1 616 ? 1.630 16.382 32.141 1.00 74.69 616 THR A CA 1
ATOM 4824 C C . THR A 1 616 ? 0.902 15.327 31.303 1.00 74.69 616 THR A C 1
ATOM 4826 O O . THR A 1 616 ? -0.307 15.124 31.422 1.00 74.69 616 THR A O 1
ATOM 4829 N N . TRP A 1 617 ? 1.649 14.645 30.431 1.00 74.88 617 TRP A N 1
ATOM 4830 C CA . TRP A 1 617 ? 1.137 13.546 29.602 1.00 74.88 617 TRP A CA 1
ATOM 4831 C C . TRP A 1 617 ? 1.121 12.194 30.340 1.00 74.88 617 TRP A C 1
ATOM 4833 O O . TRP A 1 617 ? 0.438 11.263 29.920 1.00 74.88 617 TRP A O 1
ATOM 4843 N N . SER A 1 618 ? 1.857 12.090 31.449 1.00 80.75 618 SER A N 1
ATOM 4844 C CA . SER A 1 618 ? 2.057 10.872 32.241 1.00 80.75 618 SER A CA 1
ATOM 4845 C C . SER A 1 618 ? 1.273 10.858 33.562 1.00 80.75 618 SER A C 1
ATOM 4847 O O . SER A 1 618 ? 1.454 9.949 34.371 1.00 80.75 618 SER A O 1
ATOM 4849 N N . PHE A 1 619 ? 0.373 11.818 33.794 1.00 90.06 619 PHE A N 1
ATOM 4850 C CA . PHE A 1 619 ? -0.492 11.864 34.979 1.00 90.06 619 PHE A CA 1
ATOM 4851 C C . PHE A 1 619 ? -1.858 12.508 34.660 1.00 90.06 619 PHE A C 1
ATOM 4853 O O . PHE A 1 619 ? -2.083 12.966 33.535 1.00 90.06 619 PHE A O 1
ATOM 4860 N N . GLY A 1 620 ? -2.785 12.518 35.625 1.00 90.94 620 GLY A N 1
ATOM 4861 C CA . GLY A 1 620 ? -4.092 13.180 35.518 1.00 90.94 620 GLY A CA 1
ATOM 4862 C C . GLY A 1 620 ? -4.915 12.738 34.304 1.00 90.94 620 GLY A C 1
ATOM 4863 O O . GLY A 1 620 ? -5.037 11.544 34.021 1.00 90.94 620 GLY A O 1
ATOM 4864 N N . VAL A 1 621 ? -5.432 13.708 33.545 1.00 88.69 621 VAL A N 1
ATOM 4865 C CA . VAL A 1 621 ? -6.344 13.518 32.396 1.00 88.69 621 VAL A CA 1
ATOM 4866 C C . VAL A 1 621 ? -5.693 12.792 31.206 1.00 88.69 621 VAL A C 1
ATOM 4868 O O . VAL A 1 621 ? -6.355 12.422 30.228 1.00 88.69 621 VAL A O 1
ATOM 4871 N N . SER A 1 622 ? -4.377 12.593 31.283 1.00 80.06 622 SER A N 1
ATOM 4872 C CA . SER A 1 622 ? -3.571 11.836 30.329 1.00 80.06 622 SER A CA 1
ATOM 4873 C C . SER A 1 622 ? -3.248 10.420 30.831 1.00 80.06 622 SER A C 1
ATOM 4875 O O . SER A 1 622 ? -3.015 9.530 30.016 1.00 80.06 622 SER A O 1
ATOM 4877 N N . ALA A 1 623 ? -3.252 10.182 32.147 1.00 86.50 623 ALA A N 1
ATOM 4878 C CA . ALA A 1 623 ? -2.975 8.883 32.763 1.00 86.50 623 ALA A CA 1
ATOM 4879 C C . ALA A 1 623 ? -3.647 8.764 34.146 1.00 86.50 623 ALA A C 1
ATOM 4881 O O . ALA A 1 623 ? -3.025 8.958 35.196 1.00 86.50 623 ALA A O 1
ATOM 4882 N N . GLY A 1 624 ? -4.941 8.434 34.142 1.00 85.88 624 GLY A N 1
ATOM 4883 C CA . GLY A 1 624 ? -5.748 8.376 35.364 1.00 85.88 624 GLY A CA 1
ATOM 4884 C C . GLY A 1 624 ? -5.433 7.209 36.303 1.00 85.88 624 GLY A C 1
ATOM 4885 O O . GLY A 1 624 ? -5.707 7.312 37.493 1.00 85.88 624 GLY A O 1
ATOM 4886 N N . PHE A 1 625 ? -4.850 6.128 35.768 1.00 90.19 625 PHE A N 1
ATOM 4887 C CA . PHE A 1 625 ? -4.815 4.778 36.348 1.00 90.19 625 PHE A CA 1
ATOM 4888 C C . PHE A 1 625 ? -6.215 4.226 36.699 1.00 90.19 625 PHE A C 1
ATOM 4890 O O . PHE A 1 625 ? -7.142 4.942 37.066 1.00 90.19 625 PHE A O 1
ATOM 4897 N N . TYR A 1 626 ? -6.393 2.909 36.591 1.00 96.50 626 TYR A N 1
ATOM 4898 C CA . TYR A 1 626 ? -7.677 2.249 36.873 1.00 96.50 626 TYR A CA 1
ATOM 4899 C C . TYR A 1 626 ? -7.834 1.916 38.369 1.00 96.50 626 TYR A C 1
ATOM 4901 O O . TYR A 1 626 ? -8.099 0.780 38.756 1.00 96.50 626 TYR A O 1
ATOM 4909 N N . LEU A 1 627 ? -7.639 2.941 39.205 1.00 96.38 627 LEU A N 1
ATOM 4910 C CA . LEU A 1 627 ? -7.658 2.899 40.670 1.00 96.38 627 LEU A CA 1
ATOM 4911 C C . LEU A 1 627 ? -8.660 3.903 41.259 1.00 96.38 627 LEU A C 1
ATOM 4913 O O . LEU A 1 627 ? -9.209 4.741 40.539 1.00 96.38 627 LEU A O 1
ATOM 4917 N N . ASP A 1 628 ? -8.869 3.837 42.575 1.00 97.38 628 ASP A N 1
ATOM 4918 C CA . ASP A 1 628 ? -9.565 4.880 43.332 1.00 97.38 628 ASP A CA 1
ATOM 4919 C C . ASP A 1 628 ? -8.575 5.686 44.179 1.00 97.38 628 ASP A C 1
ATOM 4921 O O . ASP A 1 628 ? -7.966 5.165 45.114 1.00 97.38 628 ASP A O 1
ATOM 4925 N N . ALA A 1 629 ? -8.417 6.969 43.846 1.00 96.44 629 ALA A N 1
ATOM 4926 C CA . ALA A 1 629 ? -7.514 7.885 44.526 1.00 96.44 629 ALA A CA 1
ATOM 4927 C C . ALA A 1 629 ? -8.028 8.262 45.928 1.00 96.44 629 ALA A C 1
ATOM 4929 O O . ALA A 1 629 ? -9.207 8.572 46.128 1.00 96.44 629 ALA A O 1
ATOM 4930 N N . THR A 1 630 ? -7.113 8.298 46.896 1.00 95.38 630 THR A N 1
ATOM 4931 C CA . THR A 1 630 ? -7.370 8.665 48.298 1.00 95.38 630 THR A CA 1
ATOM 4932 C C . THR A 1 630 ? -6.847 10.060 48.649 1.00 95.38 630 THR A C 1
ATOM 4934 O O . THR A 1 630 ? -7.248 10.620 49.670 1.00 95.38 630 THR A O 1
ATOM 4937 N N . LYS A 1 631 ? -5.977 10.645 47.811 1.00 95.06 631 LYS A N 1
ATOM 4938 C CA . LYS A 1 631 ? -5.380 11.968 48.032 1.00 95.06 631 LYS A CA 1
ATOM 4939 C C . LYS A 1 631 ? -6.109 13.088 47.305 1.00 95.06 631 LYS A C 1
ATOM 4941 O O . LYS A 1 631 ? -6.376 13.022 46.108 1.00 95.06 631 LYS A O 1
ATOM 4946 N N . GLU A 1 632 ? -6.357 14.163 48.043 1.00 92.19 632 GLU A N 1
ATOM 4947 C CA . GLU A 1 632 ? -6.850 15.429 47.510 1.00 92.19 632 GLU A CA 1
ATOM 4948 C C . GLU A 1 632 ? -5.771 16.098 46.634 1.00 92.19 632 GLU A C 1
ATOM 4950 O O . GLU A 1 632 ? -4.599 16.075 47.013 1.00 92.19 632 GLU A O 1
ATOM 4955 N N . PRO A 1 633 ? -6.123 16.720 45.490 1.00 92.56 633 PRO A N 1
ATOM 4956 C CA . PRO A 1 633 ? -7.479 16.954 44.972 1.00 92.56 633 PRO A CA 1
ATOM 4957 C C . PRO A 1 633 ? -8.125 15.757 44.244 1.00 92.56 633 PRO A C 1
ATOM 4959 O O . PRO A 1 633 ? -9.334 15.774 44.005 1.00 92.56 633 PRO A O 1
ATOM 4962 N N . TRP A 1 634 ? -7.346 14.733 43.888 1.00 94.44 634 TRP A N 1
ATOM 4963 C CA . TRP A 1 634 ? -7.737 13.632 42.997 1.00 94.44 634 TRP A CA 1
ATOM 4964 C C . TRP A 1 634 ? -8.893 12.782 43.537 1.00 94.44 634 TRP A C 1
ATOM 4966 O O . TRP A 1 634 ? -9.793 12.422 42.780 1.00 94.44 634 TRP A O 1
ATOM 4976 N N . SER A 1 635 ? -8.938 12.556 44.852 1.00 94.56 635 SER A N 1
ATOM 4977 C CA . SER A 1 635 ? -9.973 11.809 45.592 1.00 94.56 635 SER A CA 1
ATOM 4978 C C . SER A 1 635 ? -11.417 12.291 45.409 1.00 94.56 635 SER A C 1
ATOM 4980 O O . SER A 1 635 ? -12.358 11.584 45.790 1.00 94.56 635 SER A O 1
ATOM 4982 N N . LYS A 1 636 ? -11.630 13.470 44.813 1.00 92.31 636 LYS A N 1
ATOM 4983 C CA . LYS A 1 636 ? -12.963 13.938 44.410 1.00 92.31 636 LYS A CA 1
ATOM 4984 C C . LYS A 1 636 ? -13.488 13.268 43.142 1.00 92.31 636 LYS A C 1
ATOM 4986 O O . LYS A 1 636 ? -14.689 13.028 43.061 1.00 92.31 636 LYS A O 1
ATOM 4991 N N . ASN A 1 637 ? -12.615 12.995 42.172 1.00 95.56 637 ASN A N 1
ATOM 4992 C CA . ASN A 1 637 ? -13.008 12.647 40.804 1.00 95.56 637 ASN A CA 1
ATOM 4993 C C . ASN A 1 637 ? -12.334 11.376 40.271 1.00 95.56 637 ASN A C 1
ATOM 4995 O O . ASN A 1 637 ? -12.965 10.658 39.510 1.00 95.56 637 ASN A O 1
ATOM 4999 N N . TYR A 1 638 ? -11.095 11.063 40.658 1.00 96.00 638 TYR A N 1
ATOM 5000 C CA . TYR A 1 638 ? -10.337 9.913 40.146 1.00 96.00 638 TYR A CA 1
ATOM 5001 C C . TYR A 1 638 ? -10.688 8.635 40.914 1.00 96.00 638 TYR A C 1
ATOM 5003 O O . TYR A 1 638 ? -9.988 8.227 41.837 1.00 96.00 638 TYR A O 1
ATOM 5011 N N . LYS A 1 639 ? -11.823 8.029 40.549 1.00 97.19 639 LYS A N 1
ATOM 5012 C CA . LYS A 1 639 ? -12.339 6.766 41.111 1.00 97.19 639 LYS A CA 1
ATOM 5013 C C . LYS A 1 639 ? -12.642 5.740 40.024 1.00 97.19 639 LYS A C 1
ATOM 5015 O O . LYS A 1 639 ? -13.764 5.248 39.880 1.00 97.19 639 LYS A O 1
ATOM 5020 N N . MET A 1 640 ? -11.641 5.509 39.178 1.00 97.06 640 MET A N 1
ATOM 5021 C CA . MET A 1 640 ? -11.776 4.710 37.966 1.00 97.06 640 MET A CA 1
ATOM 5022 C C . MET A 1 640 ? -12.015 3.229 38.270 1.00 97.06 640 MET A C 1
ATOM 5024 O O . MET A 1 640 ? -12.713 2.581 37.495 1.00 97.06 640 MET A O 1
ATOM 5028 N N . TYR A 1 641 ? -11.527 2.699 39.397 1.00 97.94 641 TYR A N 1
ATOM 5029 C CA . TYR A 1 641 ? -11.845 1.328 39.807 1.00 97.94 641 TYR A CA 1
ATOM 5030 C C . TYR A 1 641 ? -13.344 1.202 40.116 1.00 97.94 641 TYR A C 1
ATOM 5032 O O . TYR A 1 641 ? -14.037 0.429 39.455 1.00 97.94 641 TYR A O 1
ATOM 5040 N N . SER A 1 642 ? -13.874 2.027 41.027 1.00 97.88 642 SER A N 1
ATOM 5041 C CA . SER A 1 642 ? -15.309 2.059 41.360 1.00 97.88 642 SER A CA 1
ATOM 5042 C C . SER A 1 642 ? -16.194 2.352 40.138 1.00 97.88 642 SER A C 1
ATOM 5044 O O . SER A 1 642 ? -17.267 1.762 39.981 1.00 97.88 642 SER A O 1
ATOM 5046 N N . TYR A 1 643 ? -15.753 3.238 39.238 1.00 98.12 643 TYR A N 1
ATOM 5047 C CA . TYR A 1 643 ? -16.494 3.568 38.019 1.00 98.12 643 TYR A CA 1
ATOM 5048 C C . TYR A 1 643 ? -16.613 2.368 37.075 1.00 98.12 643 TYR A C 1
ATOM 5050 O O . TYR A 1 643 ? -17.726 2.047 36.662 1.00 98.12 643 TYR A O 1
ATOM 5058 N N . ILE A 1 644 ? -15.510 1.676 36.765 1.00 98.06 644 ILE A N 1
ATOM 5059 C CA . ILE A 1 644 ? -15.543 0.485 35.903 1.00 98.06 644 ILE A CA 1
ATOM 5060 C C . ILE A 1 644 ? -16.357 -0.634 36.558 1.00 98.06 644 ILE A C 1
ATOM 5062 O O . ILE A 1 644 ? -17.229 -1.220 35.915 1.00 98.06 644 ILE A O 1
ATOM 5066 N N . VAL A 1 645 ? -16.078 -0.914 37.832 1.00 97.56 645 VAL A N 1
ATOM 5067 C CA . VAL A 1 645 ? -16.538 -2.117 38.534 1.00 97.56 645 VAL A CA 1
ATOM 5068 C C . VAL A 1 645 ? -18.012 -2.049 38.939 1.00 97.56 645 VAL A C 1
ATOM 5070 O O . VAL A 1 645 ? -18.686 -3.079 38.863 1.00 97.56 645 VAL A O 1
ATOM 5073 N N . ASP A 1 646 ? -18.533 -0.883 39.339 1.00 95.38 646 ASP A N 1
ATOM 5074 C CA . ASP A 1 646 ? -19.883 -0.775 39.917 1.00 95.38 646 ASP A CA 1
ATOM 5075 C C . ASP A 1 646 ? -20.830 0.191 39.189 1.00 95.38 646 ASP A C 1
ATOM 5077 O O . ASP A 1 646 ? -22.024 -0.109 39.093 1.00 95.38 646 ASP A O 1
ATOM 5081 N N . GLU A 1 647 ? -20.355 1.321 38.647 1.00 97.19 647 GLU A N 1
ATOM 5082 C CA . GLU A 1 647 ? -21.231 2.244 37.901 1.00 97.19 647 GLU A CA 1
ATOM 5083 C C . GLU A 1 647 ? -21.421 1.799 36.443 1.00 97.19 647 GLU A C 1
ATOM 5085 O O . GLU A 1 647 ? -22.548 1.529 36.020 1.00 97.19 647 GLU A O 1
ATOM 5090 N N . LEU A 1 648 ? -20.333 1.665 35.682 1.00 97.19 648 LEU A N 1
ATOM 5091 C CA . LEU A 1 648 ? -20.369 1.330 34.259 1.00 97.19 648 LEU A CA 1
ATOM 5092 C C . LEU A 1 648 ? -20.805 -0.118 34.007 1.00 97.19 648 LEU A C 1
ATOM 5094 O O . LEU A 1 648 ? -21.629 -0.350 33.124 1.00 97.19 648 LEU A O 1
ATOM 5098 N N . TYR A 1 649 ? -20.301 -1.085 34.783 1.00 97.00 649 TYR A N 1
ATOM 5099 C CA . TYR A 1 649 ? -20.724 -2.493 34.703 1.00 97.00 649 TYR A CA 1
ATOM 5100 C C . TYR A 1 649 ? -22.248 -2.634 34.829 1.00 97.00 649 TYR A C 1
ATOM 5102 O O . TYR A 1 649 ? -22.912 -3.296 34.028 1.00 97.00 649 TYR A O 1
ATOM 5110 N N . LYS A 1 650 ? -22.826 -1.926 35.803 1.00 95.88 650 LYS A N 1
ATOM 5111 C CA . LYS A 1 650 ? -24.267 -1.900 36.040 1.00 95.88 650 LYS A CA 1
ATOM 5112 C C . LYS A 1 650 ? -25.029 -1.163 34.939 1.00 95.88 650 LYS A C 1
ATOM 5114 O O . LYS A 1 650 ? -26.067 -1.659 34.512 1.00 95.88 650 LYS A O 1
ATOM 5119 N N . LEU A 1 651 ? -24.531 -0.015 34.473 1.00 92.75 651 LEU A N 1
ATOM 5120 C CA . LEU A 1 651 ? -25.161 0.763 33.401 1.00 92.75 651 LEU A CA 1
ATOM 5121 C C . LEU A 1 651 ? -25.251 -0.048 32.098 1.00 92.75 651 LEU A C 1
ATOM 5123 O O . LEU A 1 651 ? -26.318 -0.124 31.492 1.00 92.75 651 LEU A O 1
ATOM 5127 N N . VAL A 1 652 ? -24.159 -0.717 31.716 1.00 93.81 652 VAL A N 1
ATOM 5128 C CA . VAL A 1 652 ? -24.105 -1.630 30.563 1.00 93.81 652 VAL A CA 1
ATOM 5129 C C . VAL A 1 652 ? -25.146 -2.742 30.695 1.00 93.81 652 VAL A C 1
ATOM 5131 O O . VAL A 1 652 ? -25.934 -2.945 29.776 1.00 93.81 652 VAL A O 1
ATOM 5134 N N . LEU A 1 653 ? -25.207 -3.430 31.840 1.00 93.69 653 LEU A N 1
ATOM 5135 C CA . LEU A 1 653 ? -26.160 -4.527 32.056 1.00 93.69 653 LEU A CA 1
ATOM 5136 C C . LEU A 1 653 ? -27.635 -4.095 32.123 1.00 93.69 653 LEU A C 1
ATOM 5138 O O . LEU A 1 653 ? -28.517 -4.944 31.978 1.00 93.69 653 LEU A O 1
ATOM 5142 N N . GLN A 1 654 ? -27.909 -2.811 32.367 1.00 90.69 654 GLN A N 1
ATOM 5143 C CA . GLN A 1 654 ? -29.264 -2.254 32.413 1.00 90.69 654 GLN A CA 1
ATOM 5144 C C . GLN A 1 654 ? -29.750 -1.747 31.050 1.00 90.69 654 GLN A C 1
ATOM 5146 O O . GLN A 1 654 ? -30.925 -1.914 30.730 1.00 90.69 654 GLN A O 1
ATOM 5151 N N . GLU A 1 655 ? -28.865 -1.142 30.257 1.00 88.62 655 GLU A N 1
ATOM 5152 C CA . GLU A 1 655 ? -29.230 -0.416 29.032 1.00 88.62 655 GLU A CA 1
ATOM 5153 C C . GLU A 1 655 ? -28.887 -1.189 27.742 1.00 88.62 655 GLU A C 1
ATOM 5155 O O . GLU A 1 655 ? -29.370 -0.831 26.667 1.00 88.62 655 GLU A O 1
ATOM 5160 N N . LEU A 1 656 ? -28.064 -2.246 27.821 1.00 89.88 656 LEU A N 1
ATOM 5161 C CA . LEU A 1 656 ? -27.549 -2.990 26.666 1.00 89.88 656 LEU A CA 1
ATOM 5162 C C . LEU A 1 656 ? -27.857 -4.501 26.761 1.00 89.88 656 LEU A C 1
ATOM 5164 O O . LEU A 1 656 ? -27.932 -5.061 27.858 1.00 89.88 656 LEU A O 1
ATOM 5168 N N . PRO A 1 657 ? -28.012 -5.204 25.621 1.00 89.88 657 PRO A N 1
ATOM 5169 C CA . PRO A 1 657 ? -28.358 -6.629 25.568 1.00 89.88 657 PRO A CA 1
ATOM 5170 C C . PRO A 1 657 ? -27.145 -7.537 25.851 1.00 89.88 657 PRO A C 1
ATOM 5172 O O . PRO A 1 657 ? -26.782 -8.386 25.041 1.00 89.88 657 PRO A O 1
ATOM 5175 N N . ILE A 1 658 ? -26.510 -7.364 27.010 1.00 93.12 658 ILE A N 1
ATOM 5176 C CA . ILE A 1 658 ? -25.320 -8.120 27.422 1.00 93.12 658 ILE A CA 1
ATOM 5177 C C . ILE A 1 658 ? -25.698 -9.272 28.358 1.00 93.12 658 ILE A C 1
ATOM 5179 O O . ILE A 1 658 ? -26.576 -9.136 29.215 1.00 93.12 658 ILE A O 1
ATOM 5183 N N . ASP A 1 659 ? -25.046 -10.417 28.187 1.00 93.44 659 ASP A N 1
ATOM 5184 C CA . ASP A 1 659 ? -25.120 -11.569 29.081 1.00 93.44 659 ASP A CA 1
ATOM 5185 C C . ASP A 1 659 ? -24.209 -11.355 30.302 1.00 93.44 659 ASP A C 1
ATOM 5187 O O . ASP A 1 659 ? -22.999 -11.184 30.168 1.00 93.44 659 ASP A O 1
ATOM 5191 N N . ALA A 1 660 ? -24.801 -11.326 31.500 1.00 93.38 660 ALA A N 1
ATOM 5192 C CA . ALA A 1 660 ? -24.102 -10.969 32.737 1.00 93.38 660 ALA A CA 1
ATOM 5193 C C . ALA A 1 660 ? -23.156 -12.070 33.230 1.00 93.38 660 ALA A C 1
ATOM 5195 O O . ALA A 1 660 ? -22.207 -11.781 33.954 1.00 93.38 660 ALA A O 1
ATOM 5196 N N . ASP A 1 661 ? -23.388 -13.314 32.808 1.00 93.25 661 ASP A N 1
ATOM 5197 C CA . ASP A 1 661 ? -22.509 -14.439 33.113 1.00 93.25 661 ASP A CA 1
ATOM 5198 C C . ASP A 1 661 ? -21.365 -14.581 32.099 1.00 93.25 661 ASP A C 1
ATOM 5200 O O . ASP A 1 661 ? -20.499 -15.436 32.272 1.00 93.25 661 ASP A O 1
ATOM 5204 N N . LYS A 1 662 ? -21.314 -13.731 31.062 1.00 94.94 662 LYS A N 1
ATOM 5205 C CA . LYS A 1 662 ? -20.331 -13.821 29.974 1.00 94.94 662 LYS A CA 1
ATOM 5206 C C . LYS A 1 662 ? -19.646 -12.490 29.676 1.00 94.94 662 LYS A C 1
ATOM 5208 O O . LYS A 1 662 ? -19.662 -12.003 28.543 1.00 94.94 662 LYS A O 1
ATOM 5213 N N . ILE A 1 663 ? -19.017 -11.926 30.703 1.00 97.25 663 ILE A N 1
ATOM 5214 C CA . ILE A 1 663 ? -18.197 -10.718 30.594 1.00 97.25 663 ILE A CA 1
ATOM 5215 C C . ILE A 1 663 ? -16.732 -11.042 30.913 1.00 97.25 663 ILE A C 1
ATOM 5217 O O . ILE A 1 663 ? -16.430 -11.746 31.876 1.00 97.25 663 ILE A O 1
ATOM 5221 N N . SER A 1 664 ? -15.820 -10.502 30.106 1.00 97.56 664 SER A N 1
ATOM 5222 C CA . SER A 1 664 ? -14.367 -10.558 30.310 1.00 97.56 664 SER A CA 1
ATOM 5223 C C . SER A 1 664 ? -13.724 -9.178 30.164 1.00 97.56 664 SER A C 1
ATOM 5225 O O . SER A 1 664 ? -14.392 -8.205 29.803 1.00 97.56 664 SER A O 1
ATOM 5227 N N . ILE A 1 665 ? -12.433 -9.071 30.485 1.00 98.50 665 ILE A N 1
ATOM 5228 C CA . ILE A 1 665 ? -11.712 -7.794 30.514 1.00 98.50 665 ILE A CA 1
ATOM 5229 C C . ILE A 1 665 ? -10.318 -7.905 29.897 1.00 98.50 665 ILE A C 1
ATOM 5231 O O . ILE A 1 665 ? -9.613 -8.893 30.086 1.00 98.50 665 ILE A O 1
ATOM 5235 N N . MET A 1 666 ? -9.915 -6.862 29.182 1.00 98.38 666 MET A N 1
ATOM 5236 C CA . MET A 1 666 ? -8.575 -6.702 28.636 1.00 98.38 666 MET A CA 1
ATOM 5237 C C . MET A 1 666 ? -8.133 -5.242 28.615 1.00 98.38 666 MET A C 1
ATOM 5239 O O . MET A 1 666 ? -8.920 -4.340 28.902 1.00 98.38 666 MET A O 1
ATOM 5243 N N . GLY A 1 667 ? -6.876 -4.990 28.261 1.00 97.88 667 GLY A N 1
ATOM 5244 C CA . GLY A 1 667 ? -6.393 -3.631 28.048 1.00 97.88 667 GLY A CA 1
ATOM 5245 C C . GLY A 1 667 ? -4.957 -3.543 27.547 1.00 97.88 667 GLY A C 1
ATOM 5246 O O . GLY A 1 667 ? -4.277 -4.554 27.399 1.00 97.88 667 GLY A O 1
ATOM 5247 N N . HIS A 1 668 ? -4.492 -2.317 27.315 1.00 97.69 668 HIS A N 1
ATOM 5248 C CA . HIS A 1 668 ? -3.117 -2.018 26.896 1.00 97.69 668 HIS A CA 1
ATOM 5249 C C . HIS A 1 668 ? -2.394 -1.121 27.909 1.00 97.69 668 HIS A C 1
ATOM 5251 O O . HIS A 1 668 ? -3.001 -0.170 28.406 1.00 97.69 668 HIS A O 1
ATOM 5257 N N . SER A 1 669 ? -1.106 -1.359 28.189 1.00 95.50 669 SER A N 1
ATOM 5258 C CA . SER A 1 669 ? -0.276 -0.465 29.018 1.00 95.50 669 SER A CA 1
ATOM 5259 C C . SER A 1 669 ? -0.852 -0.297 30.439 1.00 95.50 669 SER A C 1
ATOM 5261 O O . SER A 1 669 ? -1.191 -1.285 31.097 1.00 95.50 669 SER A O 1
ATOM 5263 N N . MET A 1 670 ? -1.034 0.939 30.912 1.00 95.38 670 MET A N 1
ATOM 5264 C CA . MET A 1 670 ? -1.792 1.296 32.129 1.00 95.38 670 MET A CA 1
ATOM 5265 C C . MET A 1 670 ? -3.224 0.709 32.164 1.00 95.38 670 MET A C 1
ATOM 5267 O O . MET A 1 670 ? -3.773 0.448 33.235 1.00 95.38 670 MET A O 1
ATOM 5271 N N . GLY A 1 671 ? -3.838 0.468 31.005 1.00 96.81 671 GLY A N 1
ATOM 5272 C CA . GLY A 1 671 ? -5.117 -0.232 30.882 1.00 96.81 671 GLY A CA 1
ATOM 5273 C C . GLY A 1 671 ? -4.993 -1.753 30.981 1.00 96.81 671 GLY A C 1
ATOM 5274 O O . GLY A 1 671 ? -5.849 -2.389 31.585 1.00 96.81 671 GLY A O 1
ATOM 5275 N N . GLY A 1 672 ? -3.901 -2.341 30.485 1.00 97.25 672 GLY A N 1
ATOM 5276 C CA . GLY A 1 672 ? -3.590 -3.765 30.673 1.00 97.25 672 GLY A CA 1
ATOM 5277 C C . GLY A 1 672 ? -3.344 -4.081 32.148 1.00 97.25 672 GLY A C 1
ATOM 5278 O O . GLY A 1 672 ? -3.908 -5.020 32.699 1.00 97.25 672 GLY A O 1
ATOM 5279 N N . HIS A 1 673 ? -2.616 -3.195 32.826 1.00 97.94 673 HIS A N 1
ATOM 5280 C CA . HIS A 1 673 ? -2.514 -3.148 34.281 1.00 97.94 673 HIS A CA 1
ATOM 5281 C C . HIS A 1 673 ? -3.888 -3.107 34.985 1.00 97.94 673 HIS A C 1
ATOM 5283 O O . HIS A 1 673 ? -4.162 -3.900 35.890 1.00 97.94 673 HIS A O 1
ATOM 5289 N N . GLY A 1 674 ? -4.776 -2.215 34.531 1.00 97.62 674 GLY A N 1
ATOM 5290 C CA . GLY A 1 674 ? -6.157 -2.137 35.007 1.00 97.62 674 GLY A CA 1
ATOM 5291 C C . GLY A 1 674 ? -6.935 -3.439 34.801 1.00 97.62 674 GLY A C 1
ATOM 5292 O O . GLY A 1 674 ? -7.654 -3.867 35.696 1.00 97.62 674 GLY A O 1
ATOM 5293 N N . ALA A 1 675 ? -6.764 -4.108 33.659 1.00 98.25 675 ALA A N 1
ATOM 5294 C CA . ALA A 1 675 ? -7.447 -5.361 33.348 1.00 98.25 675 ALA A CA 1
ATOM 5295 C C . ALA A 1 675 ? -6.987 -6.514 34.252 1.00 98.25 675 ALA A C 1
ATOM 5297 O O . ALA A 1 675 ? -7.827 -7.247 34.776 1.00 98.25 675 ALA A O 1
ATOM 5298 N N . LEU A 1 676 ? -5.675 -6.628 34.498 1.00 98.31 676 LEU A N 1
ATOM 5299 C CA . LEU A 1 676 ? -5.102 -7.599 35.436 1.00 98.31 676 LEU A CA 1
ATOM 5300 C C . LEU A 1 676 ? -5.644 -7.387 36.858 1.00 98.31 676 LEU A C 1
ATOM 5302 O O . LEU A 1 676 ? -6.181 -8.316 37.462 1.00 98.31 676 LEU A O 1
ATOM 5306 N N . THR A 1 677 ? -5.564 -6.160 37.383 1.00 97.94 677 THR A N 1
ATOM 5307 C CA . THR A 1 677 ? -6.008 -5.853 38.754 1.00 97.94 677 THR A CA 1
ATOM 5308 C C . THR A 1 677 ? -7.526 -5.965 38.927 1.00 97.94 677 THR A C 1
ATOM 5310 O O . THR A 1 677 ? -7.981 -6.608 39.873 1.00 97.94 677 THR A O 1
ATOM 5313 N N . ILE A 1 678 ? -8.332 -5.400 38.021 1.00 98.38 678 ILE A N 1
ATOM 5314 C CA . ILE A 1 678 ? -9.802 -5.452 38.100 1.00 98.38 678 ILE A CA 1
ATOM 5315 C C . ILE A 1 678 ? -10.322 -6.876 37.877 1.00 98.38 678 ILE A C 1
ATOM 5317 O O . ILE A 1 678 ? -11.194 -7.318 38.630 1.00 98.38 678 ILE A O 1
ATOM 5321 N N . GLY A 1 679 ? -9.785 -7.610 36.899 1.00 97.50 679 GLY A N 1
ATOM 5322 C CA . GLY A 1 679 ? -10.217 -8.975 36.593 1.00 97.50 679 GLY A CA 1
ATOM 5323 C C . GLY A 1 679 ? -9.938 -9.961 37.730 1.00 97.50 679 GLY A C 1
ATOM 5324 O O . GLY A 1 679 ? -10.805 -10.765 38.071 1.00 97.50 679 GLY A O 1
ATOM 5325 N N . LEU A 1 680 ? -8.766 -9.864 38.371 1.00 97.69 680 LEU A N 1
ATOM 5326 C CA . LEU A 1 680 ? -8.418 -10.697 39.529 1.00 97.69 680 LEU A CA 1
ATOM 5327 C C . LEU A 1 680 ? -9.203 -10.311 40.792 1.00 97.69 680 LEU A C 1
ATOM 5329 O O . LEU A 1 680 ? -9.571 -11.187 41.571 1.00 97.69 680 LEU A O 1
ATOM 5333 N N . LYS A 1 681 ? -9.498 -9.021 41.004 1.00 97.56 681 LYS A N 1
ATOM 5334 C CA . LYS A 1 681 ? -10.257 -8.558 42.182 1.00 97.56 681 LYS A CA 1
ATOM 5335 C C . LYS A 1 681 ? -11.770 -8.802 42.078 1.00 97.56 681 LYS A C 1
ATOM 5337 O O . LYS A 1 681 ? -12.434 -8.814 43.109 1.00 97.56 681 LYS A O 1
ATOM 5342 N N . ASN A 1 682 ? -12.313 -9.024 40.875 1.00 97.44 682 ASN A N 1
ATOM 5343 C CA . ASN A 1 682 ? -13.753 -9.218 40.631 1.00 97.44 682 ASN A CA 1
ATOM 5344 C C . ASN A 1 682 ? -14.027 -10.493 39.794 1.00 97.44 682 ASN A C 1
ATOM 5346 O O . ASN A 1 682 ? -14.539 -10.403 38.671 1.00 97.44 682 ASN A O 1
ATOM 5350 N N . PRO A 1 683 ? -13.667 -11.692 40.298 1.00 95.25 683 PRO A N 1
ATOM 5351 C CA . PRO A 1 683 ? -13.756 -12.942 39.539 1.00 95.25 683 PRO A CA 1
ATOM 5352 C C . PRO A 1 683 ? -15.200 -13.420 39.310 1.00 95.25 683 PRO A C 1
ATOM 5354 O O . PRO A 1 683 ? -15.435 -14.281 38.465 1.00 95.25 683 PRO A O 1
ATOM 5357 N N . ASP A 1 684 ? -16.174 -12.884 40.042 1.00 93.88 684 ASP A N 1
ATOM 5358 C CA . ASP A 1 684 ? -17.602 -13.054 39.779 1.00 93.88 684 ASP A CA 1
ATOM 5359 C C . ASP A 1 684 ? -18.023 -12.334 38.485 1.00 93.88 684 ASP A C 1
ATOM 5361 O O . ASP A 1 684 ? -18.704 -12.931 37.647 1.00 93.88 684 ASP A O 1
ATOM 5365 N N . LYS A 1 685 ? -17.558 -11.090 38.298 1.00 95.38 685 LYS A N 1
ATOM 5366 C CA . LYS A 1 685 ? -17.890 -10.213 37.163 1.00 95.38 685 LYS A CA 1
ATOM 5367 C C . LYS A 1 685 ? -17.115 -10.556 35.888 1.00 95.38 685 LYS A C 1
ATOM 5369 O O . LYS A 1 685 ? -17.707 -10.573 34.814 1.00 95.38 685 LYS A O 1
ATOM 5374 N N . PHE A 1 686 ? -15.816 -10.851 35.992 1.00 96.00 686 PHE A N 1
ATOM 5375 C CA . PHE A 1 686 ? -14.947 -11.088 34.830 1.00 96.00 686 PHE A CA 1
ATOM 5376 C C . PHE A 1 686 ? -14.438 -12.537 34.780 1.00 96.00 686 PHE A C 1
ATOM 5378 O O . PHE A 1 686 ? -13.818 -13.029 35.730 1.00 96.00 686 PHE A O 1
ATOM 5385 N N . LYS A 1 687 ? -14.711 -13.239 33.670 1.00 94.12 687 LYS A N 1
ATOM 5386 C CA . LYS A 1 687 ? -14.403 -14.674 33.522 1.00 94.12 687 LYS A CA 1
ATOM 5387 C C . LYS A 1 687 ? -12.975 -14.934 33.027 1.00 94.12 687 LYS A C 1
ATOM 5389 O O . LYS A 1 687 ? -12.307 -15.819 33.557 1.00 94.12 687 LYS A O 1
ATOM 5394 N N . SER A 1 688 ? -12.488 -14.138 32.074 1.00 95.44 688 SER A N 1
ATOM 5395 C CA . SER A 1 688 ? -11.111 -14.192 31.558 1.00 95.44 688 SER A CA 1
ATOM 5396 C C . SER A 1 688 ? -10.475 -12.812 31.417 1.00 95.44 688 SER A C 1
ATOM 5398 O O . SER A 1 688 ? -11.168 -11.793 31.334 1.00 95.44 688 SER A O 1
ATOM 5400 N N . ILE A 1 689 ? -9.141 -12.795 31.419 1.00 98.25 689 ILE A N 1
ATOM 5401 C CA . ILE A 1 689 ? -8.317 -11.586 31.484 1.00 98.25 689 ILE A CA 1
ATOM 5402 C C . ILE A 1 689 ? -7.254 -11.652 30.387 1.00 98.25 689 ILE A C 1
ATOM 5404 O O . ILE A 1 689 ? -6.615 -12.691 30.238 1.00 98.25 689 ILE A O 1
ATOM 5408 N N . SER A 1 690 ? -7.025 -10.571 29.645 1.00 98.56 690 SER A N 1
ATOM 5409 C CA . SER A 1 690 ? -5.843 -10.479 28.778 1.00 98.56 690 SER A CA 1
ATOM 5410 C C . SER A 1 690 ? -5.218 -9.080 28.771 1.00 98.56 690 SER A C 1
ATOM 5412 O O . SER A 1 690 ? -5.866 -8.110 29.163 1.00 98.56 690 SER A O 1
ATOM 5414 N N . ALA A 1 691 ? -3.951 -8.940 28.380 1.00 98.44 691 ALA A N 1
ATOM 5415 C CA . ALA A 1 691 ? -3.292 -7.634 28.342 1.00 98.44 691 ALA A CA 1
ATOM 5416 C C . ALA A 1 691 ? -2.208 -7.517 27.262 1.00 98.44 691 ALA A C 1
ATOM 5418 O O . ALA A 1 691 ? -1.428 -8.439 27.056 1.00 98.44 691 ALA A O 1
ATOM 5419 N N . PHE A 1 692 ? -2.128 -6.342 26.638 1.00 98.31 692 PHE A N 1
ATOM 5420 C CA . PHE A 1 692 ? -1.029 -5.937 25.760 1.00 98.31 692 PHE A CA 1
ATOM 5421 C C . PHE A 1 692 ? -0.064 -5.027 26.520 1.00 98.31 692 PHE A C 1
ATOM 5423 O O . PHE A 1 692 ? -0.510 -4.049 27.131 1.00 98.31 692 PHE A O 1
ATOM 5430 N N . SER A 1 693 ? 1.234 -5.331 26.479 1.00 97.56 693 SER A N 1
ATOM 5431 C CA . SER A 1 693 ? 2.312 -4.545 27.103 1.00 97.56 693 SER A CA 1
ATOM 5432 C C . SER A 1 693 ? 1.961 -3.968 28.497 1.00 97.56 693 SER A C 1
ATOM 5434 O O . SER A 1 693 ? 1.992 -2.748 28.679 1.00 97.56 693 SER A O 1
ATOM 5436 N N . PRO A 1 694 ? 1.507 -4.778 29.479 1.00 97.88 694 PRO A N 1
ATOM 5437 C CA . PRO A 1 694 ? 0.955 -4.267 30.738 1.00 97.88 694 PRO A CA 1
ATOM 5438 C C . PRO A 1 694 ? 1.997 -3.641 31.680 1.00 97.88 694 PRO A C 1
ATOM 5440 O O . PRO A 1 694 ? 3.057 -4.217 31.920 1.00 97.88 694 PRO A O 1
ATOM 5443 N N . VAL A 1 695 ? 1.624 -2.530 32.336 1.00 96.62 695 VAL A N 1
ATOM 5444 C CA . VAL A 1 695 ? 2.347 -1.961 33.500 1.00 96.62 695 VAL A CA 1
ATOM 5445 C C . VAL A 1 695 ? 2.191 -2.913 34.694 1.00 96.62 695 VAL A C 1
ATOM 5447 O O . VAL A 1 695 ? 1.260 -2.835 35.492 1.00 96.62 695 VAL A O 1
ATOM 5450 N N . SER A 1 696 ? 3.059 -3.909 34.772 1.00 96.00 696 SER A N 1
ATOM 5451 C CA . SER A 1 696 ? 2.803 -5.142 35.517 1.00 96.00 696 SER A CA 1
ATOM 5452 C C . SER A 1 696 ? 3.217 -5.079 36.983 1.00 96.00 696 SER A C 1
ATOM 5454 O O . SER A 1 696 ? 2.653 -5.793 37.810 1.00 96.00 696 SER A O 1
ATOM 5456 N N . ASN A 1 697 ? 4.174 -4.217 37.322 1.00 96.50 697 ASN A N 1
ATOM 5457 C CA . ASN A 1 697 ? 4.672 -4.041 38.686 1.00 96.50 697 ASN A CA 1
ATOM 5458 C C . ASN A 1 697 ? 4.832 -2.540 39.010 1.00 96.50 697 ASN A C 1
ATOM 5460 O O . ASN A 1 697 ? 5.960 -2.064 39.164 1.00 96.50 697 ASN A O 1
ATOM 5464 N N . PRO A 1 698 ? 3.735 -1.750 39.039 1.00 95.25 698 PRO A N 1
ATOM 5465 C CA . PRO A 1 698 ? 3.803 -0.298 39.208 1.00 95.25 698 PRO A CA 1
ATOM 5466 C C . PRO A 1 698 ? 4.627 0.134 40.429 1.00 95.25 698 PRO A C 1
ATOM 5468 O O . PRO A 1 698 ? 5.359 1.119 40.342 1.00 95.25 698 PRO A O 1
ATOM 5471 N N . THR A 1 699 ? 4.600 -0.633 41.525 1.00 95.50 699 THR A N 1
ATOM 5472 C CA . THR A 1 699 ? 5.366 -0.343 42.753 1.00 95.50 699 THR A CA 1
ATOM 5473 C C . THR A 1 699 ? 6.889 -0.397 42.585 1.00 95.50 699 THR A C 1
ATOM 5475 O O . THR A 1 699 ? 7.606 0.124 43.438 1.00 95.50 699 THR A O 1
ATOM 5478 N N . LYS A 1 700 ? 7.400 -0.971 41.485 1.00 94.56 700 LYS A N 1
ATOM 5479 C CA . LYS A 1 700 ? 8.833 -1.039 41.137 1.00 94.56 700 LYS A CA 1
ATOM 5480 C C . LYS A 1 700 ? 9.183 -0.305 39.834 1.00 94.56 700 LYS A C 1
ATOM 5482 O O . LYS A 1 700 ? 10.234 -0.565 39.249 1.00 94.56 700 LYS A O 1
ATOM 5487 N N . THR A 1 701 ? 8.320 0.600 39.373 1.00 93.94 701 THR A N 1
ATOM 5488 C CA . THR A 1 701 ? 8.513 1.373 38.129 1.00 93.94 701 THR A CA 1
ATOM 5489 C C . THR A 1 701 ? 8.537 2.874 38.426 1.00 93.94 701 THR A C 1
ATOM 5491 O O . THR A 1 701 ? 7.728 3.326 39.240 1.00 93.94 701 THR A O 1
ATOM 5494 N N . PRO A 1 702 ? 9.420 3.677 37.802 1.00 93.00 702 PRO A N 1
ATOM 5495 C CA . PRO A 1 702 ? 9.449 5.126 38.011 1.00 93.00 702 PRO A CA 1
ATOM 5496 C C . PRO A 1 702 ? 8.086 5.805 37.812 1.00 93.00 702 PRO A C 1
ATOM 5498 O O . PRO A 1 702 ? 7.698 6.659 38.614 1.00 93.00 702 PRO A O 1
ATOM 5501 N N . TRP A 1 703 ? 7.336 5.404 36.783 1.00 93.50 703 TRP A N 1
ATOM 5502 C CA . TRP A 1 703 ? 6.020 5.956 36.476 1.00 93.50 703 TRP A CA 1
ATOM 5503 C C . TRP A 1 703 ? 4.937 5.501 37.463 1.00 93.50 703 TRP A C 1
ATOM 5505 O O . TRP A 1 703 ? 4.196 6.340 37.977 1.00 93.50 703 TRP A O 1
ATOM 5515 N N . GLY A 1 704 ? 4.870 4.206 37.789 1.00 93.62 704 GLY A N 1
ATOM 5516 C CA . GLY A 1 704 ? 3.896 3.675 38.748 1.00 93.62 704 GLY A CA 1
ATOM 5517 C C . GLY A 1 704 ? 4.097 4.223 40.164 1.00 93.62 704 GLY A C 1
ATOM 5518 O O . GLY A 1 704 ? 3.129 4.637 40.801 1.00 93.62 704 GLY A O 1
ATOM 5519 N N . ILE A 1 705 ? 5.351 4.349 40.616 1.00 94.88 705 ILE A N 1
ATOM 5520 C CA . ILE A 1 705 ? 5.710 5.003 41.887 1.00 94.88 705 ILE A CA 1
ATOM 5521 C C . ILE A 1 705 ? 5.248 6.469 41.887 1.00 94.88 705 ILE A C 1
ATOM 5523 O O . ILE A 1 705 ? 4.662 6.927 42.869 1.00 94.88 705 ILE A O 1
ATOM 5527 N N . HIS A 1 706 ? 5.459 7.208 40.791 1.00 94.00 706 HIS A N 1
ATOM 5528 C CA . HIS A 1 706 ? 4.986 8.590 40.671 1.00 94.00 706 HIS A CA 1
ATOM 5529 C C . HIS A 1 706 ? 3.452 8.683 40.721 1.00 94.00 706 HIS A C 1
ATOM 5531 O O . HIS A 1 706 ? 2.911 9.528 41.438 1.00 94.00 706 HIS A O 1
ATOM 5537 N N . ALA A 1 707 ? 2.743 7.808 40.005 1.00 93.56 707 ALA A N 1
ATOM 5538 C CA . ALA A 1 707 ? 1.284 7.793 39.992 1.00 93.56 707 ALA A CA 1
ATOM 5539 C C . ALA A 1 707 ? 0.702 7.445 41.373 1.00 93.56 707 ALA A C 1
ATOM 5541 O O . ALA A 1 707 ? -0.146 8.172 41.892 1.00 93.56 707 ALA A O 1
ATOM 5542 N N . PHE A 1 708 ? 1.190 6.378 42.012 1.00 95.94 708 PHE A N 1
ATOM 5543 C CA . PHE A 1 708 ? 0.675 5.916 43.304 1.00 95.94 708 PHE A CA 1
ATOM 5544 C C . PHE A 1 708 ? 1.005 6.899 44.433 1.00 95.94 708 PHE A C 1
ATOM 5546 O O . PHE A 1 708 ? 0.144 7.176 45.269 1.00 95.94 708 PHE A O 1
ATOM 5553 N N . LYS A 1 709 ? 2.184 7.535 44.413 1.00 95.06 709 LYS A N 1
ATOM 5554 C CA . LYS A 1 709 ? 2.532 8.614 45.352 1.00 95.06 709 LYS A CA 1
ATOM 5555 C C . LYS A 1 709 ? 1.536 9.774 45.323 1.00 95.06 709 LYS A C 1
ATOM 5557 O O . LYS A 1 709 ? 1.185 10.287 46.383 1.00 95.06 709 LYS A O 1
ATOM 5562 N N . ASN A 1 710 ? 1.067 10.173 44.140 1.00 93.62 710 ASN A N 1
ATOM 5563 C CA . ASN A 1 710 ? 0.160 11.312 43.994 1.00 93.62 710 ASN A CA 1
ATOM 5564 C C . ASN A 1 710 ? -1.331 10.943 44.143 1.00 93.62 710 ASN A C 1
ATOM 5566 O O . ASN A 1 710 ? -2.096 11.764 44.645 1.00 93.62 710 ASN A O 1
ATOM 5570 N N . TYR A 1 711 ? -1.755 9.730 43.760 1.00 94.94 711 TYR A N 1
ATOM 5571 C CA . TYR A 1 711 ? -3.149 9.282 43.911 1.00 94.94 711 TYR A CA 1
ATOM 5572 C C . TYR A 1 711 ? -3.460 8.637 45.273 1.00 94.94 711 TYR A C 1
ATOM 5574 O O . TYR A 1 711 ? -4.542 8.867 45.817 1.00 94.94 711 TYR A O 1
ATOM 5582 N N . LEU A 1 712 ? -2.548 7.823 45.815 1.00 96.00 712 LEU A N 1
ATOM 5583 C CA . LEU A 1 712 ? -2.748 7.011 47.029 1.00 96.00 712 LEU A CA 1
ATOM 5584 C C . LEU A 1 712 ? -1.965 7.540 48.245 1.00 96.00 712 LEU A C 1
ATOM 5586 O O . LEU A 1 712 ? -2.390 7.344 49.382 1.00 96.00 712 LEU A O 1
ATOM 5590 N N . GLY A 1 713 ? -0.862 8.258 48.009 1.00 93.38 713 GLY A N 1
ATOM 5591 C CA . GLY A 1 713 ? 0.043 8.781 49.038 1.00 93.38 713 GLY A CA 1
ATOM 5592 C C . GLY A 1 713 ? 1.325 7.975 49.171 1.00 93.38 713 GLY A C 1
ATOM 5593 O O . GLY A 1 713 ? 1.333 6.777 48.929 1.00 93.38 713 GLY A O 1
ATOM 5594 N N . GLU A 1 714 ? 2.416 8.620 49.573 1.00 90.19 714 GLU A N 1
ATOM 5595 C CA . GLU A 1 714 ? 3.702 7.949 49.814 1.00 90.19 714 GLU A CA 1
ATOM 5596 C C . GLU A 1 714 ? 3.680 7.075 51.076 1.00 90.19 714 GLU A C 1
ATOM 5598 O O . GLU A 1 714 ? 4.368 6.056 51.143 1.00 90.19 714 GLU A O 1
ATOM 5603 N N . GLU A 1 715 ? 2.862 7.460 52.059 1.00 86.06 715 GLU A N 1
ATOM 5604 C CA . GLU A 1 715 ? 2.756 6.805 53.359 1.00 86.06 715 GLU A CA 1
ATOM 5605 C C . GLU A 1 715 ? 1.909 5.521 53.340 1.00 86.06 715 GLU A C 1
ATOM 5607 O O . GLU A 1 715 ? 2.108 4.652 54.188 1.00 86.06 715 GLU A O 1
ATOM 5612 N N . ASP A 1 716 ? 1.000 5.368 52.370 1.00 83.81 716 ASP A N 1
ATOM 5613 C CA . ASP A 1 716 ? 0.094 4.215 52.272 1.00 83.81 716 ASP A CA 1
ATOM 5614 C C . ASP A 1 716 ? 0.607 3.149 51.288 1.00 83.81 716 ASP A C 1
ATOM 5616 O O . ASP A 1 716 ? -0.042 2.757 50.315 1.00 83.81 716 ASP A O 1
ATOM 5620 N N . GLN A 1 717 ? 1.803 2.637 51.586 1.00 85.44 717 GLN A N 1
ATOM 5621 C CA . GLN A 1 717 ? 2.406 1.487 50.899 1.00 85.44 717 GLN A CA 1
ATOM 5622 C C . GLN A 1 717 ? 1.540 0.209 50.981 1.00 85.44 717 GLN A C 1
ATOM 5624 O O . GLN A 1 717 ? 1.789 -0.750 50.250 1.00 85.44 717 GLN A O 1
ATOM 5629 N N . ALA A 1 718 ? 0.527 0.166 51.856 1.00 88.50 718 ALA A N 1
ATOM 5630 C CA . ALA A 1 718 ? -0.437 -0.928 51.910 1.00 88.50 718 ALA A CA 1
ATOM 5631 C C . ALA A 1 718 ? -1.471 -0.806 50.778 1.00 88.50 718 ALA A C 1
ATOM 5633 O O . ALA A 1 718 ? -1.649 -1.763 50.026 1.00 88.50 718 ALA A O 1
ATOM 5634 N N . ALA A 1 719 ? -2.074 0.373 50.584 1.00 89.00 719 ALA A N 1
ATOM 5635 C CA . ALA A 1 719 ? -2.991 0.634 49.473 1.00 89.00 719 ALA A CA 1
ATOM 5636 C C . ALA A 1 719 ? -2.332 0.433 48.097 1.00 89.00 719 ALA A C 1
ATOM 5638 O O . ALA A 1 719 ? -2.985 -0.051 47.173 1.00 89.00 719 ALA A O 1
ATOM 5639 N N . TRP A 1 720 ? -1.031 0.722 47.960 1.00 94.94 720 TRP A N 1
ATOM 5640 C CA . TRP A 1 720 ? -0.274 0.460 46.724 1.00 94.94 720 TRP A CA 1
ATOM 5641 C C . TRP A 1 720 ? -0.336 -1.022 46.317 1.00 94.94 720 TRP A C 1
ATOM 5643 O O . TRP A 1 720 ? -0.545 -1.340 45.149 1.00 94.94 720 TRP A O 1
ATOM 5653 N N . LYS A 1 721 ? -0.229 -1.942 47.286 1.00 94.75 721 LYS A N 1
ATOM 5654 C CA . LYS A 1 721 ? -0.273 -3.400 47.068 1.00 94.75 721 LYS A CA 1
ATOM 5655 C C . LYS A 1 721 ? -1.666 -3.939 46.724 1.00 94.75 721 LYS A C 1
ATOM 5657 O O . LYS A 1 721 ? -1.783 -5.102 46.341 1.00 94.75 721 LYS A O 1
ATOM 5662 N N . GLU A 1 722 ? -2.713 -3.132 46.880 1.00 94.50 722 GLU A N 1
ATOM 5663 C CA . GLU A 1 722 ? -4.078 -3.455 46.440 1.00 94.50 722 GLU A CA 1
ATOM 5664 C C . GLU A 1 722 ? -4.347 -2.994 44.998 1.00 94.50 722 GLU A C 1
ATOM 5666 O O . GLU A 1 722 ? -5.394 -3.317 44.429 1.00 94.50 722 GLU A O 1
ATOM 5671 N N . TYR A 1 723 ? -3.392 -2.279 44.396 1.00 96.25 723 TYR A N 1
ATOM 5672 C CA . TYR A 1 723 ? -3.399 -1.852 42.999 1.00 96.25 723 TYR A CA 1
ATOM 5673 C C . TYR A 1 723 ? -2.136 -2.271 42.232 1.00 96.25 723 TYR A C 1
ATOM 5675 O O . TYR A 1 723 ? -1.965 -1.829 41.111 1.00 96.25 723 TYR A O 1
ATOM 5683 N N . ASP A 1 724 ? -1.260 -3.132 42.758 1.00 97.62 724 ASP A N 1
ATOM 5684 C CA . ASP A 1 724 ? -0.127 -3.689 42.001 1.00 97.62 724 ASP A CA 1
ATOM 5685 C C . ASP A 1 724 ? -0.478 -5.081 41.458 1.00 97.62 724 ASP A C 1
ATOM 5687 O O . ASP A 1 724 ? -0.856 -5.961 42.231 1.00 97.62 724 ASP A O 1
ATOM 5691 N N . SER A 1 725 ? -0.361 -5.308 40.143 1.00 96.69 725 SER A N 1
ATOM 5692 C CA . SER A 1 725 ? -0.782 -6.579 39.532 1.00 96.69 725 SER A CA 1
ATOM 5693 C C . SER A 1 725 ? -0.014 -7.784 40.081 1.00 96.69 725 SER A C 1
ATOM 5695 O O . SER A 1 725 ? -0.605 -8.852 40.226 1.00 96.69 725 SER A O 1
ATOM 5697 N N . CYS A 1 726 ? 1.268 -7.628 40.428 1.00 97.12 726 CYS A N 1
ATOM 5698 C CA . CYS A 1 726 ? 2.076 -8.711 40.988 1.00 97.12 726 CYS A CA 1
ATOM 5699 C C . CYS A 1 726 ? 1.652 -9.051 42.425 1.00 97.12 726 CYS A C 1
ATOM 5701 O O . CYS A 1 726 ? 1.558 -10.223 42.781 1.00 97.12 726 CYS A O 1
ATOM 5703 N N . GLU A 1 727 ? 1.348 -8.046 43.251 1.00 96.75 727 GLU A N 1
ATOM 5704 C CA . GLU A 1 727 ? 0.830 -8.269 44.612 1.00 96.75 727 GLU A CA 1
ATOM 5705 C C . GLU A 1 727 ? -0.593 -8.844 44.588 1.00 96.75 727 GLU A C 1
ATOM 5707 O O . GLU A 1 727 ? -0.907 -9.747 45.363 1.00 96.75 727 GLU A O 1
ATOM 5712 N N . VAL A 1 728 ? -1.451 -8.360 43.683 1.00 97.12 728 VAL A N 1
ATOM 5713 C CA . VAL A 1 728 ? -2.826 -8.851 43.513 1.00 97.12 728 VAL A CA 1
ATOM 5714 C C . VAL A 1 728 ? -2.836 -10.307 43.038 1.00 97.12 728 VAL A C 1
ATOM 5716 O O . VAL A 1 728 ? -3.575 -11.113 43.604 1.00 97.12 728 VAL A O 1
ATOM 5719 N N . VAL A 1 729 ? -1.999 -10.684 42.061 1.00 97.06 729 VAL A N 1
ATOM 5720 C CA . VAL A 1 729 ? -1.951 -12.073 41.573 1.00 97.06 729 VAL A CA 1
ATOM 5721 C C . VAL A 1 729 ? -1.311 -13.027 42.584 1.00 97.06 729 VAL A C 1
ATOM 5723 O O . VAL A 1 729 ? -1.819 -14.131 42.765 1.00 97.06 729 VAL A O 1
ATOM 5726 N N . ALA A 1 730 ? -0.296 -12.592 43.339 1.00 95.94 730 ALA A N 1
ATOM 5727 C CA . ALA A 1 730 ? 0.305 -13.400 44.404 1.00 95.94 730 ALA A CA 1
ATOM 5728 C C . ALA A 1 730 ? -0.665 -13.682 45.574 1.00 95.94 730 ALA A C 1
ATOM 5730 O O . ALA A 1 730 ? -0.575 -14.730 46.213 1.00 95.94 730 ALA A O 1
ATOM 5731 N N . LYS A 1 731 ? -1.615 -12.774 45.849 1.00 95.06 731 LYS A N 1
ATOM 5732 C CA . LYS A 1 731 ? -2.672 -12.941 46.870 1.00 95.06 731 LYS A CA 1
ATOM 5733 C C . LYS A 1 731 ? -3.926 -13.671 46.359 1.00 95.06 731 LYS A C 1
ATOM 5735 O O . LYS A 1 731 ? -4.793 -14.023 47.164 1.00 95.06 731 LYS A O 1
ATOM 5740 N N . TYR A 1 732 ? -4.083 -13.845 45.045 1.00 96.69 732 TYR A N 1
ATOM 5741 C CA . TYR A 1 732 ? -5.350 -14.281 44.454 1.00 96.69 732 TYR A CA 1
ATOM 5742 C C . TYR A 1 732 ? -5.730 -15.711 44.874 1.00 96.69 732 TYR A C 1
ATOM 5744 O O . TYR A 1 732 ? -4.998 -16.666 44.640 1.00 96.69 732 TYR A O 1
ATOM 5752 N N . SER A 1 733 ? -6.911 -15.868 45.470 1.00 94.81 733 SER A N 1
ATOM 5753 C CA . SER A 1 733 ? -7.412 -17.145 46.009 1.00 94.81 733 SER A CA 1
ATOM 5754 C C . SER A 1 733 ? -8.782 -17.552 45.445 1.00 94.81 733 SER A C 1
ATOM 5756 O O . SER A 1 733 ? -9.405 -18.492 45.938 1.00 94.81 733 SER A O 1
ATOM 5758 N N . GLY A 1 734 ? -9.245 -16.871 44.389 1.00 93.75 734 GLY A N 1
ATOM 5759 C CA . GLY A 1 734 ? -10.500 -17.170 43.690 1.00 93.75 734 GLY A CA 1
ATOM 5760 C C . GLY A 1 734 ? -10.427 -18.405 42.771 1.00 93.75 734 GLY A C 1
ATOM 5761 O O . GLY A 1 734 ? -9.444 -19.145 42.809 1.00 93.75 734 GLY A O 1
ATOM 5762 N N . PRO A 1 735 ? -11.455 -18.655 41.934 1.00 93.62 735 PRO A N 1
ATOM 5763 C CA . PRO A 1 735 ? -11.460 -19.763 40.969 1.00 93.62 735 PRO A CA 1
ATOM 5764 C C . PRO A 1 735 ? -10.334 -19.635 39.931 1.00 93.62 735 PRO A C 1
ATOM 5766 O O . PRO A 1 735 ? -9.826 -18.537 39.712 1.00 93.62 735 PRO A O 1
ATOM 5769 N N . LEU A 1 736 ? -9.986 -20.737 39.254 1.00 93.44 736 LEU A N 1
ATOM 5770 C CA . LEU A 1 736 ? -8.922 -20.757 38.242 1.00 93.44 736 LEU A CA 1
ATOM 5771 C C . LEU A 1 736 ? -9.113 -19.647 37.189 1.00 93.44 736 LEU A C 1
ATOM 5773 O O . LEU A 1 736 ? -10.184 -19.514 36.589 1.00 93.44 736 LEU A O 1
ATOM 5777 N N . ARG A 1 737 ? -8.068 -18.847 36.965 1.00 92.44 737 ARG A N 1
ATOM 5778 C CA . ARG A 1 737 ? -8.033 -17.791 35.944 1.00 92.44 737 ARG A CA 1
ATOM 5779 C C . ARG A 1 737 ? -6.963 -18.095 34.907 1.00 92.44 737 ARG A C 1
ATOM 5781 O O . ARG A 1 737 ? -5.785 -18.141 35.240 1.00 92.44 737 ARG A O 1
ATOM 5788 N N . ASN A 1 738 ? -7.388 -18.247 33.656 1.00 91.69 738 ASN A N 1
ATOM 5789 C CA . ASN A 1 738 ? -6.494 -18.124 32.511 1.00 91.69 738 ASN A CA 1
ATOM 5790 C C . ASN A 1 738 ? -6.252 -16.631 32.239 1.00 91.69 738 ASN A C 1
ATOM 5792 O O . ASN A 1 738 ? -7.203 -15.840 32.255 1.00 91.69 738 ASN A O 1
ATOM 5796 N N . ILE A 1 739 ? -4.997 -16.265 31.983 1.00 97.62 739 ILE A N 1
ATOM 5797 C CA . ILE A 1 739 ? -4.557 -14.912 31.632 1.00 97.62 739 ILE A CA 1
ATOM 5798 C C . ILE A 1 739 ? -3.667 -15.002 30.390 1.00 97.62 739 ILE A C 1
ATOM 5800 O O . ILE A 1 739 ? -2.736 -15.800 30.382 1.00 97.62 739 ILE A O 1
ATOM 5804 N N . LEU A 1 740 ? -3.933 -14.181 29.373 1.00 98.38 740 LEU A N 1
ATOM 5805 C CA . LEU A 1 740 ? -3.074 -14.043 28.189 1.00 98.38 740 LEU A CA 1
ATOM 5806 C C . LEU A 1 740 ? -2.366 -12.682 28.201 1.00 98.38 740 LEU A C 1
ATOM 5808 O O . LEU A 1 740 ? -3.021 -11.649 28.344 1.00 98.38 740 LEU A O 1
ATOM 5812 N N . ILE A 1 741 ? -1.045 -12.666 28.050 1.00 98.56 741 ILE A N 1
ATOM 5813 C CA . ILE A 1 741 ? -0.242 -11.445 27.956 1.00 98.56 741 ILE A CA 1
ATOM 5814 C C . ILE A 1 741 ? 0.633 -11.511 26.708 1.00 98.56 741 ILE A C 1
ATOM 5816 O O . ILE A 1 741 ? 1.522 -12.353 26.628 1.00 98.56 741 ILE A O 1
ATOM 5820 N N . ASP A 1 742 ? 0.433 -10.573 25.786 1.00 98.44 742 ASP A N 1
ATOM 5821 C CA . ASP A 1 742 ? 1.396 -10.271 24.727 1.00 98.44 742 ASP A CA 1
ATOM 5822 C C . ASP A 1 742 ? 2.259 -9.070 25.147 1.00 98.44 742 ASP A C 1
ATOM 5824 O O . ASP A 1 742 ? 1.755 -8.064 25.659 1.00 98.44 742 ASP A O 1
ATOM 5828 N N . GLN A 1 743 ? 3.562 -9.148 24.876 1.00 97.88 743 GLN A N 1
ATOM 5829 C CA . GLN A 1 743 ? 4.536 -8.074 25.090 1.00 97.88 743 GLN A CA 1
ATOM 5830 C C . GLN A 1 743 ? 5.488 -7.992 23.890 1.00 97.88 743 GLN A C 1
ATOM 5832 O O . GLN A 1 743 ? 6.156 -8.974 23.575 1.00 97.88 743 GLN A O 1
ATOM 5837 N N . GLY A 1 744 ? 5.602 -6.827 23.250 1.00 94.94 744 GLY A N 1
ATOM 5838 C CA . GLY A 1 744 ? 6.620 -6.597 22.218 1.00 94.94 744 GLY A CA 1
ATOM 5839 C C . GLY A 1 744 ? 8.041 -6.569 22.799 1.00 94.94 744 GLY A C 1
ATOM 5840 O O . GLY A 1 744 ? 8.233 -6.033 23.894 1.00 94.94 744 GLY A O 1
ATOM 5841 N N . THR A 1 745 ? 9.028 -7.151 22.106 1.00 94.94 745 THR A N 1
ATOM 5842 C CA . THR A 1 745 ? 10.440 -7.158 22.556 1.00 94.94 745 THR A CA 1
ATOM 5843 C C . THR A 1 745 ? 11.169 -5.834 22.310 1.00 94.94 745 THR A C 1
ATOM 5845 O O . THR A 1 745 ? 12.041 -5.475 23.096 1.00 94.94 745 THR A O 1
ATOM 5848 N N . GLU A 1 746 ? 10.754 -5.065 21.300 1.00 93.50 746 GLU A N 1
ATOM 5849 C CA . GLU A 1 746 ? 11.269 -3.725 20.957 1.00 93.50 746 GLU A CA 1
ATOM 5850 C C . GLU A 1 746 ? 10.416 -2.601 21.594 1.00 93.50 746 GLU A C 1
ATOM 5852 O O . GLU A 1 746 ? 10.417 -1.443 21.171 1.00 93.50 746 GLU A O 1
ATOM 5857 N N . ASP A 1 747 ? 9.634 -2.935 22.624 1.00 93.81 747 ASP A N 1
ATOM 5858 C CA . ASP A 1 747 ? 8.836 -1.984 23.391 1.00 93.81 747 ASP A CA 1
ATOM 5859 C C . ASP A 1 747 ? 9.750 -1.145 24.300 1.00 93.81 747 ASP A C 1
ATOM 5861 O O . ASP A 1 747 ? 10.280 -1.625 25.303 1.00 93.81 747 ASP A O 1
ATOM 5865 N N . SER A 1 748 ? 9.912 0.139 23.973 1.00 91.00 748 SER A N 1
ATOM 5866 C CA . SER A 1 748 ? 10.800 1.070 24.686 1.00 91.00 748 SER A CA 1
ATOM 5867 C C . SER A 1 748 ? 10.452 1.293 26.166 1.00 91.00 748 SER A C 1
ATOM 5869 O O . SER A 1 748 ? 11.258 1.866 26.906 1.00 91.00 748 SER A O 1
ATOM 5871 N N . PHE A 1 749 ? 9.290 0.824 26.632 1.00 91.88 749 PHE A N 1
ATOM 5872 C CA . PHE A 1 749 ? 8.895 0.865 28.038 1.00 91.88 749 PHE A CA 1
ATOM 5873 C C . PHE A 1 749 ? 9.153 -0.455 28.787 1.00 91.88 749 PHE A C 1
ATOM 5875 O O . PHE A 1 749 ? 9.110 -0.438 30.021 1.00 91.88 749 PHE A O 1
ATOM 5882 N N . LEU A 1 750 ? 9.450 -1.563 28.087 1.00 91.75 750 LEU A N 1
ATOM 5883 C CA . LEU A 1 750 ? 9.578 -2.934 28.613 1.00 91.75 750 LEU A CA 1
ATOM 5884 C C . LEU A 1 750 ? 10.362 -3.004 29.930 1.00 91.75 750 LEU A C 1
ATOM 5886 O O . LEU A 1 750 ? 9.787 -3.247 30.996 1.00 91.75 750 LEU A O 1
ATOM 5890 N N . GLU A 1 751 ? 11.660 -2.717 29.857 1.00 92.12 751 GLU A N 1
ATOM 5891 C CA . GLU A 1 751 ? 12.589 -2.820 30.985 1.00 92.12 751 GLU A CA 1
ATOM 5892 C C . GLU A 1 751 ? 12.333 -1.788 32.084 1.00 92.12 751 GLU A C 1
ATOM 5894 O O . GLU A 1 751 ? 12.664 -2.014 33.249 1.00 92.12 751 GLU A O 1
ATOM 5899 N N . LYS A 1 752 ? 11.757 -0.632 31.749 1.00 91.38 752 LYS A N 1
ATOM 5900 C CA . LYS A 1 752 ? 11.693 0.515 32.662 1.00 91.38 752 LYS A CA 1
ATOM 5901 C C . LYS A 1 752 ? 10.367 0.603 33.413 1.00 91.38 752 LYS A C 1
ATOM 5903 O O . LYS A 1 752 ? 10.371 0.747 34.635 1.00 91.38 752 LYS A O 1
ATOM 5908 N N . GLU A 1 753 ? 9.254 0.516 32.688 1.00 93.81 753 GLU A N 1
ATOM 5909 C CA . GLU A 1 753 ? 7.910 0.844 33.179 1.00 93.81 753 GLU A CA 1
ATOM 5910 C C . GLU A 1 753 ? 6.903 -0.318 33.063 1.00 93.81 753 GLU A C 1
ATOM 5912 O O . GLU A 1 753 ? 5.867 -0.273 33.725 1.00 93.81 753 GLU A O 1
ATOM 5917 N N . LEU A 1 754 ? 7.162 -1.355 32.252 1.00 95.56 754 LEU A N 1
ATOM 5918 C CA . LEU A 1 754 ? 6.205 -2.457 32.054 1.00 95.56 754 LEU A CA 1
ATOM 5919 C C . LEU A 1 754 ? 6.489 -3.652 32.958 1.00 95.56 754 LEU A C 1
ATOM 5921 O O . LEU A 1 754 ? 5.657 -4.006 33.793 1.00 95.56 754 LEU A O 1
ATOM 5925 N N . LYS A 1 755 ? 7.685 -4.233 32.846 1.00 95.25 755 LYS A N 1
ATOM 5926 C CA . LYS A 1 755 ? 8.172 -5.322 33.704 1.00 95.25 755 LYS A CA 1
ATOM 5927 C C . LYS A 1 755 ? 7.257 -6.575 33.820 1.00 95.25 755 LYS A C 1
ATOM 5929 O O . LYS A 1 755 ? 7.022 -7.049 34.946 1.00 95.25 755 LYS A O 1
ATOM 5934 N N . PRO A 1 756 ? 6.700 -7.122 32.715 1.00 95.75 756 PRO A N 1
ATOM 5935 C CA . PRO A 1 756 ? 5.775 -8.264 32.744 1.00 95.75 756 PRO A CA 1
ATOM 5936 C C . PRO A 1 756 ? 6.411 -9.565 33.257 1.00 95.75 756 PRO A C 1
ATOM 5938 O O . PRO A 1 756 ? 5.722 -10.399 33.847 1.00 95.75 756 PRO A O 1
ATOM 5941 N N . GLU A 1 757 ? 7.733 -9.711 33.163 1.00 95.25 757 GLU A N 1
ATOM 5942 C CA . GLU A 1 757 ? 8.482 -10.844 33.705 1.00 95.25 757 GLU A CA 1
ATOM 5943 C C . GLU A 1 757 ? 8.363 -10.968 35.234 1.00 95.25 757 GLU A C 1
ATOM 5945 O O . GLU A 1 757 ? 8.527 -12.061 35.774 1.00 95.25 757 GLU A O 1
ATOM 5950 N N . ASN A 1 758 ? 8.041 -9.883 35.952 1.00 96.75 758 ASN A N 1
ATOM 5951 C CA . ASN A 1 758 ? 7.712 -9.959 37.381 1.00 96.75 758 ASN A CA 1
ATOM 5952 C C . ASN A 1 758 ? 6.298 -10.493 37.636 1.00 96.75 758 ASN A C 1
ATOM 5954 O O . ASN A 1 758 ? 6.072 -11.108 38.678 1.00 96.75 758 ASN A O 1
ATOM 5958 N N . PHE A 1 759 ? 5.357 -10.290 36.709 1.00 96.69 759 PHE A N 1
ATOM 5959 C CA . PHE A 1 759 ? 3.999 -10.819 36.830 1.00 96.69 759 PHE A CA 1
ATOM 5960 C C . PHE A 1 759 ? 3.956 -12.314 36.516 1.00 96.69 759 PHE A C 1
ATOM 5962 O O . PHE A 1 759 ? 3.319 -13.057 37.259 1.00 96.69 759 PHE A O 1
ATOM 5969 N N . ALA A 1 760 ? 4.710 -12.780 35.513 1.00 94.88 760 ALA A N 1
ATOM 5970 C CA . ALA A 1 760 ? 4.915 -14.213 35.282 1.00 94.88 760 ALA A CA 1
ATOM 5971 C C . ALA A 1 760 ? 5.461 -14.916 36.541 1.00 94.88 760 ALA A C 1
ATOM 5973 O O . ALA A 1 760 ? 4.829 -15.840 37.053 1.00 94.88 760 ALA A O 1
ATOM 5974 N N . LYS A 1 761 ? 6.542 -14.386 37.134 1.00 95.50 761 LYS A N 1
ATOM 5975 C CA . LYS A 1 761 ? 7.121 -14.891 38.398 1.00 95.50 761 LYS A CA 1
ATOM 5976 C C . LYS A 1 761 ? 6.141 -14.838 39.579 1.00 95.50 761 LYS A C 1
ATOM 5978 O O . LYS A 1 761 ? 6.175 -15.700 40.450 1.00 95.50 761 LYS A O 1
ATOM 5983 N N . ALA A 1 762 ? 5.247 -13.847 39.622 1.00 95.19 762 ALA A N 1
ATOM 5984 C CA . ALA A 1 762 ? 4.190 -13.775 40.634 1.00 95.19 762 ALA A CA 1
ATOM 5985 C C . ALA A 1 762 ? 3.067 -14.812 40.409 1.00 95.19 762 ALA A C 1
ATOM 5987 O O . ALA A 1 762 ? 2.429 -15.232 41.376 1.00 95.19 762 ALA A O 1
ATOM 5988 N N . CYS A 1 763 ? 2.848 -15.259 39.167 1.00 95.06 763 CYS A N 1
ATOM 5989 C CA . CYS A 1 763 ? 1.907 -16.333 38.835 1.00 95.06 763 CYS A CA 1
ATOM 5990 C C . CYS A 1 763 ? 2.464 -17.731 39.143 1.00 95.06 763 CYS A C 1
ATOM 5992 O O . CYS A 1 763 ? 1.695 -18.589 39.564 1.00 95.06 763 CYS A O 1
ATOM 5994 N N . GLU A 1 764 ? 3.777 -17.966 39.003 1.00 89.94 764 GLU A N 1
ATOM 5995 C CA . GLU A 1 764 ? 4.423 -19.260 39.321 1.00 89.94 764 GLU A CA 1
ATOM 5996 C C . GLU A 1 764 ? 4.101 -19.758 40.743 1.00 89.94 764 GLU A C 1
ATOM 5998 O O . GLU A 1 764 ? 3.932 -20.956 40.975 1.00 89.94 764 GLU A O 1
ATOM 6003 N N . GLY A 1 765 ? 3.963 -18.836 41.702 1.00 79.81 765 GLY A N 1
ATOM 6004 C CA . GLY A 1 765 ? 3.581 -19.144 43.082 1.00 79.81 765 GLY A CA 1
ATOM 6005 C C . GLY A 1 765 ? 2.093 -19.458 43.296 1.00 79.81 765 GLY A C 1
ATOM 6006 O O . GLY A 1 765 ? 1.719 -19.854 44.402 1.00 79.81 765 GLY A O 1
ATOM 6007 N N . ASN A 1 766 ? 1.229 -19.285 42.287 1.00 92.56 766 ASN A N 1
ATOM 6008 C CA . ASN A 1 766 ? -0.223 -19.338 42.442 1.00 92.56 766 ASN A CA 1
ATOM 6009 C C . ASN A 1 766 ? -0.919 -20.343 41.508 1.00 92.56 766 ASN A C 1
ATOM 6011 O O . ASN A 1 766 ? -1.357 -20.023 40.408 1.00 92.56 766 ASN A O 1
ATOM 6015 N N . LYS A 1 767 ? -1.180 -21.540 42.044 1.00 92.88 767 LYS A N 1
ATOM 6016 C CA . LYS A 1 767 ? -1.952 -22.624 41.402 1.00 92.88 767 LYS A CA 1
ATOM 6017 C C . LYS A 1 767 ? -3.381 -22.262 40.935 1.00 92.88 767 LYS A C 1
ATOM 6019 O O . LYS A 1 767 ? -4.000 -23.071 40.248 1.00 92.88 767 LYS A O 1
ATOM 6024 N N . ASN A 1 768 ? -3.944 -21.122 41.353 1.00 95.12 768 ASN A N 1
ATOM 6025 C CA . ASN A 1 768 ? -5.262 -20.649 40.912 1.00 95.12 768 ASN A CA 1
ATOM 6026 C C . ASN A 1 768 ? -5.161 -19.708 39.689 1.00 95.12 768 ASN A C 1
ATOM 6028 O O . ASN A 1 768 ? -6.177 -19.169 39.246 1.00 95.12 768 ASN A O 1
ATOM 6032 N N . VAL A 1 769 ? -3.963 -19.511 39.131 1.00 95.69 769 VAL A N 1
ATOM 6033 C CA . VAL A 1 769 ? -3.713 -18.695 37.939 1.00 95.69 769 VAL A CA 1
ATOM 6034 C C . VAL A 1 769 ? -2.882 -19.494 36.938 1.00 95.69 769 VAL A C 1
ATOM 6036 O O . VAL A 1 769 ? -1.919 -20.161 37.296 1.00 95.69 769 VAL A O 1
ATOM 6039 N N . ASN A 1 770 ? -3.268 -19.415 35.670 1.00 93.38 770 ASN A N 1
ATOM 6040 C CA . ASN A 1 770 ? -2.526 -19.935 34.532 1.00 93.38 770 ASN A CA 1
ATOM 6041 C C . ASN A 1 770 ? -2.248 -18.754 33.598 1.00 93.38 770 ASN A C 1
ATOM 6043 O O . ASN A 1 770 ? -3.196 -18.153 33.089 1.00 93.38 770 ASN A O 1
ATOM 6047 N N . VAL A 1 771 ? -0.978 -18.389 33.416 1.00 96.25 771 VAL A N 1
ATOM 6048 C CA . VAL A 1 771 ? -0.576 -17.269 32.557 1.00 96.25 771 VAL A CA 1
ATOM 6049 C C . VAL A 1 771 ? 0.144 -17.788 31.317 1.00 96.25 771 VAL A C 1
ATOM 6051 O O . VAL A 1 771 ? 1.149 -18.486 31.420 1.00 96.25 771 VAL A O 1
ATOM 6054 N N . ASP A 1 772 ? -0.377 -17.427 30.151 1.00 96.56 772 ASP A N 1
ATOM 6055 C CA . ASP A 1 772 ? 0.333 -17.501 28.880 1.00 96.56 772 ASP A CA 1
ATOM 6056 C C . ASP A 1 772 ? 0.952 -16.118 28.638 1.00 96.56 772 ASP A C 1
ATOM 6058 O O . ASP A 1 772 ? 0.226 -15.137 28.467 1.00 96.56 772 ASP A O 1
ATOM 6062 N N . MET A 1 773 ? 2.281 -16.012 28.731 1.00 96.19 773 MET A N 1
ATOM 6063 C CA . MET A 1 773 ? 3.017 -14.764 28.513 1.00 96.19 773 MET A CA 1
ATOM 6064 C C . MET A 1 773 ? 3.936 -14.927 27.309 1.00 96.19 773 MET A C 1
ATOM 6066 O O . MET A 1 773 ? 4.859 -15.744 27.320 1.00 96.19 773 MET A O 1
ATOM 6070 N N . ARG A 1 774 ? 3.690 -14.118 26.282 1.00 97.88 774 ARG A N 1
ATOM 6071 C CA . ARG A 1 774 ? 4.261 -14.268 24.948 1.00 97.88 774 ARG A CA 1
ATOM 6072 C C . ARG A 1 774 ? 5.076 -13.026 24.605 1.00 97.88 774 ARG A C 1
ATOM 6074 O O . ARG A 1 774 ? 4.552 -11.913 24.555 1.00 97.88 774 ARG A O 1
ATOM 6081 N N . MET A 1 775 ? 6.371 -13.227 24.381 1.00 96.56 775 MET A N 1
ATOM 6082 C CA . MET A 1 775 ? 7.271 -12.181 23.900 1.00 96.56 775 MET A CA 1
ATOM 6083 C C . MET A 1 775 ? 7.209 -12.161 22.371 1.00 96.56 775 MET A C 1
ATOM 6085 O O . MET A 1 775 ? 7.582 -13.139 21.725 1.00 96.56 775 MET A O 1
ATOM 6089 N N . GLN A 1 776 ? 6.697 -11.072 21.805 1.00 95.94 776 GLN A N 1
ATOM 6090 C CA . GLN A 1 776 ? 6.445 -10.918 20.375 1.00 95.94 776 GLN A CA 1
ATOM 6091 C C . GLN A 1 776 ? 7.604 -10.163 19.721 1.00 95.94 776 GLN A C 1
ATOM 6093 O O . GLN A 1 776 ? 7.802 -8.968 19.954 1.00 95.94 776 GLN A O 1
ATOM 6098 N N . GLU A 1 777 ? 8.384 -10.884 18.918 1.00 92.88 777 GLU A N 1
ATOM 6099 C CA . GLU A 1 777 ? 9.671 -10.401 18.419 1.00 92.88 777 GLU A CA 1
ATOM 6100 C C . GLU A 1 777 ? 9.527 -9.242 17.420 1.00 92.88 777 GLU A C 1
ATOM 6102 O O . GLU A 1 777 ? 8.781 -9.342 16.443 1.00 92.88 777 GLU A O 1
ATOM 6107 N N . GLY A 1 778 ? 10.259 -8.149 17.654 1.00 86.38 778 GLY A N 1
ATOM 6108 C CA . GLY A 1 778 ? 10.280 -6.975 16.776 1.00 86.38 778 GLY A CA 1
ATOM 6109 C C . GLY A 1 778 ? 9.060 -6.051 16.891 1.00 86.38 778 GLY A C 1
ATOM 6110 O O . GLY A 1 778 ? 8.896 -5.161 16.054 1.00 86.38 778 GLY A O 1
ATOM 6111 N N . TYR A 1 779 ? 8.195 -6.254 17.891 1.00 88.94 779 TYR A N 1
ATOM 6112 C CA . TYR A 1 779 ? 7.016 -5.416 18.142 1.00 88.94 779 TYR A CA 1
ATOM 6113 C C . TYR A 1 779 ? 7.259 -4.354 19.222 1.00 88.94 779 TYR A C 1
ATOM 6115 O O . TYR A 1 779 ? 8.009 -4.575 20.170 1.00 88.94 779 TYR A O 1
ATOM 6123 N N . ASP A 1 780 ? 6.576 -3.216 19.080 1.00 88.31 780 ASP A N 1
ATOM 6124 C CA . ASP A 1 780 ? 6.695 -2.017 19.913 1.00 88.31 780 ASP A CA 1
ATOM 6125 C C . ASP A 1 780 ? 5.431 -1.751 20.763 1.00 88.31 780 ASP A C 1
ATOM 6127 O O . ASP A 1 780 ? 4.449 -2.490 20.715 1.00 88.31 780 ASP A O 1
ATOM 6131 N N . HIS A 1 781 ? 5.409 -0.638 21.506 1.00 88.50 781 HIS A N 1
ATOM 6132 C CA . HIS A 1 781 ? 4.265 -0.209 22.333 1.00 88.50 781 HIS A CA 1
ATOM 6133 C C . HIS A 1 781 ? 3.058 0.341 21.529 1.00 88.50 781 HIS A C 1
ATOM 6135 O O . HIS A 1 781 ? 2.215 1.072 22.066 1.00 88.50 781 HIS A O 1
ATOM 6141 N N . SER A 1 782 ? 2.997 0.116 20.212 1.00 85.38 782 SER A N 1
ATOM 6142 C CA . SER A 1 782 ? 2.041 0.802 19.339 1.00 85.38 782 SER A CA 1
ATOM 6143 C C . SER A 1 782 ? 0.717 0.058 19.158 1.00 85.38 782 SER A C 1
ATOM 6145 O O . SER A 1 782 ? 0.543 -1.121 19.458 1.00 85.38 782 SER A O 1
ATOM 6147 N N . TYR A 1 783 ? -0.248 0.752 18.553 1.00 79.88 783 TYR A N 1
ATOM 6148 C CA . TYR A 1 783 ? -1.473 0.107 18.086 1.00 79.88 783 TYR A CA 1
ATOM 6149 C C . TYR A 1 783 ? -1.263 -0.821 16.875 1.00 79.88 783 TYR A C 1
ATOM 6151 O O . TYR A 1 783 ? -2.214 -1.506 16.512 1.00 79.88 783 TYR A O 1
ATOM 6159 N N . TRP A 1 784 ? -0.078 -0.878 16.251 1.00 72.94 784 TRP A N 1
ATOM 6160 C CA . TRP A 1 784 ? 0.215 -1.884 15.218 1.00 72.94 784 TRP A CA 1
ATOM 6161 C C . TRP A 1 784 ? 0.437 -3.261 15.844 1.00 72.94 784 TRP A C 1
ATOM 6163 O O . TRP A 1 784 ? -0.168 -4.227 15.394 1.00 72.94 784 TRP A O 1
ATOM 6173 N N . PHE A 1 785 ? 1.198 -3.320 16.939 1.00 86.06 785 PHE A N 1
ATOM 6174 C CA . PHE A 1 785 ? 1.329 -4.505 17.786 1.00 86.06 785 PHE A CA 1
ATOM 6175 C C . PHE A 1 785 ? -0.046 -5.023 18.249 1.00 86.06 785 PHE A C 1
ATOM 6177 O O . PHE A 1 785 ? -0.386 -6.179 17.998 1.00 86.06 785 PHE A O 1
ATOM 6184 N N . ILE A 1 786 ? -0.901 -4.142 18.786 1.00 86.12 786 ILE A N 1
ATOM 6185 C CA . ILE A 1 786 ? -2.282 -4.503 19.159 1.00 86.12 786 ILE A CA 1
ATOM 6186 C C . ILE A 1 786 ? -3.077 -5.017 17.941 1.00 86.12 786 ILE A C 1
ATOM 6188 O O . ILE A 1 786 ? -3.772 -6.020 18.052 1.00 86.12 786 ILE A O 1
ATOM 6192 N N . GLN A 1 787 ? -2.988 -4.366 16.773 1.00 85.75 787 GLN A N 1
ATOM 6193 C CA . GLN A 1 787 ? -3.701 -4.792 15.555 1.00 85.75 787 GLN A CA 1
ATOM 6194 C C . GLN A 1 787 ? -3.319 -6.192 15.063 1.00 85.75 787 GLN A C 1
ATOM 6196 O O . GLN A 1 787 ? -4.170 -6.854 14.466 1.00 85.75 787 GLN A O 1
ATOM 6201 N N . THR A 1 788 ? -2.075 -6.628 15.280 1.00 84.38 788 THR A N 1
ATOM 6202 C CA . THR A 1 788 ? -1.627 -7.975 14.904 1.00 84.38 788 THR A CA 1
ATOM 6203 C C . THR A 1 788 ? -2.304 -9.038 15.766 1.00 84.38 788 THR A C 1
ATOM 6205 O O . THR A 1 788 ? -2.885 -9.975 15.227 1.00 84.38 788 THR A O 1
ATOM 6208 N N . PHE A 1 789 ? -2.276 -8.875 17.091 1.00 93.81 789 PHE A N 1
ATOM 6209 C CA . PHE A 1 789 ? -2.609 -9.948 18.037 1.00 93.81 789 PHE A CA 1
ATOM 6210 C C . PHE A 1 789 ? -4.007 -9.839 18.681 1.00 93.81 789 PHE A C 1
ATOM 6212 O O . PHE A 1 789 ? -4.434 -10.728 19.419 1.00 93.81 789 PHE A O 1
ATOM 6219 N N . ILE A 1 790 ? -4.776 -8.783 18.378 1.00 93.69 790 ILE A N 1
ATOM 6220 C CA . ILE A 1 790 ? -6.154 -8.608 18.879 1.00 93.69 790 ILE A CA 1
ATOM 6221 C C . ILE A 1 790 ? -7.102 -9.753 18.498 1.00 93.69 790 ILE A C 1
ATOM 6223 O O . ILE A 1 790 ? -8.070 -10.000 19.213 1.00 93.69 790 ILE A O 1
ATOM 6227 N N . GLU A 1 791 ? -6.840 -10.444 17.386 1.00 93.88 791 GLU A N 1
ATOM 6228 C CA . GLU A 1 791 ? -7.641 -11.585 16.933 1.00 93.88 791 GLU A CA 1
ATOM 6229 C C . GLU A 1 791 ? -7.536 -12.736 17.944 1.00 93.88 791 GLU A C 1
ATOM 6231 O O . GLU A 1 791 ? -8.534 -13.138 18.542 1.00 93.88 791 GLU A O 1
ATOM 6236 N N . GLU A 1 792 ? -6.304 -13.127 18.273 1.00 95.50 792 GLU A N 1
ATOM 6237 C CA . GLU A 1 792 ? -5.983 -14.177 19.243 1.00 95.50 792 GLU A CA 1
ATOM 6238 C C . GLU A 1 792 ? -6.454 -13.842 20.668 1.00 95.50 792 GLU A C 1
ATOM 6240 O O . GLU A 1 792 ? -6.943 -14.714 21.386 1.00 95.50 792 GLU A O 1
ATOM 6245 N N . HIS A 1 793 ? -6.374 -12.570 21.074 1.00 97.25 793 HIS A N 1
ATOM 6246 C CA . HIS A 1 793 ? -6.912 -12.113 22.359 1.00 97.25 793 HIS A CA 1
ATOM 6247 C C . HIS A 1 793 ? -8.442 -12.258 22.449 1.00 97.25 793 HIS A C 1
ATOM 6249 O O . HIS A 1 793 ? -8.973 -12.586 23.515 1.00 97.25 793 HIS A O 1
ATOM 6255 N N . LEU A 1 794 ? -9.171 -12.037 21.351 1.00 95.00 794 LEU A N 1
ATOM 6256 C CA . LEU A 1 794 ? -10.625 -12.201 21.318 1.00 95.00 794 LEU A CA 1
ATOM 6257 C C . LEU A 1 794 ? -11.045 -13.675 21.220 1.00 95.00 794 LEU A C 1
ATOM 6259 O O . LEU A 1 794 ? -11.980 -14.066 21.924 1.00 95.00 794 LEU A O 1
ATOM 6263 N N . ASP A 1 795 ? -10.317 -14.497 20.458 1.00 94.44 795 ASP A N 1
ATOM 6264 C CA . ASP A 1 795 ? -10.442 -15.963 20.463 1.00 94.44 795 ASP A CA 1
ATOM 6265 C C . ASP A 1 795 ? -10.248 -16.530 21.879 1.00 94.44 795 ASP A C 1
ATOM 6267 O O . ASP A 1 795 ? -11.098 -17.259 22.401 1.00 94.44 795 ASP A O 1
ATOM 6271 N N . PHE A 1 796 ? -9.166 -16.128 22.555 1.00 95.81 796 PHE A N 1
ATOM 6272 C CA . PHE A 1 796 ? -8.878 -16.492 23.942 1.00 95.81 796 PHE A CA 1
ATOM 6273 C C . PHE A 1 796 ? -10.038 -16.130 24.881 1.00 95.81 796 PHE A C 1
ATOM 6275 O O . PHE A 1 796 ? -10.448 -16.947 25.717 1.00 95.81 796 PHE A O 1
ATOM 6282 N N . HIS A 1 797 ? -10.608 -14.928 24.746 1.00 95.88 797 HIS A N 1
ATOM 6283 C CA . HIS A 1 797 ? -11.766 -14.542 25.544 1.00 95.88 797 HIS A CA 1
ATOM 6284 C C . HIS A 1 797 ? -12.986 -15.414 25.239 1.00 95.88 797 HIS A C 1
ATOM 6286 O O . HIS A 1 797 ? -13.625 -15.873 26.182 1.00 95.88 797 HIS A O 1
ATOM 6292 N N . ILE A 1 798 ? -13.275 -15.705 23.969 1.00 91.75 798 ILE A N 1
ATOM 6293 C CA . ILE A 1 798 ? -14.398 -16.549 23.537 1.00 91.75 798 ILE A CA 1
ATOM 6294 C C . ILE A 1 798 ? -14.310 -17.975 24.072 1.00 91.75 798 ILE A C 1
ATOM 6296 O O . ILE A 1 798 ? -15.296 -18.485 24.611 1.00 91.75 798 ILE A O 1
ATOM 6300 N N . VAL A 1 799 ? -13.138 -18.606 23.988 1.00 90.19 799 VAL A N 1
ATOM 6301 C CA . VAL A 1 799 ? -12.901 -19.945 24.548 1.00 90.19 799 VAL A CA 1
ATOM 6302 C C . VAL A 1 799 ? -13.214 -19.947 26.050 1.00 90.19 799 VAL A C 1
ATOM 6304 O O . VAL A 1 799 ? -13.954 -20.797 26.535 1.00 90.19 799 VAL A O 1
ATOM 6307 N N . ASN A 1 800 ? -12.770 -18.923 26.782 1.00 88.00 800 ASN A N 1
ATOM 6308 C CA . ASN A 1 800 ? -13.029 -18.781 28.220 1.00 88.00 800 ASN A CA 1
ATOM 6309 C C . ASN A 1 800 ? -14.403 -18.159 28.582 1.00 88.00 800 ASN A C 1
ATOM 6311 O O . ASN A 1 800 ? -14.667 -17.917 29.759 1.00 88.00 800 ASN A O 1
ATOM 6315 N N . LEU A 1 801 ? -15.264 -17.879 27.597 1.00 86.75 801 LEU A N 1
ATOM 6316 C CA . LEU A 1 801 ? -16.654 -17.410 27.757 1.00 86.75 801 LEU A CA 1
ATOM 6317 C C . LEU A 1 801 ? -17.687 -18.444 27.255 1.00 86.75 801 LEU A C 1
ATOM 6319 O O . LEU A 1 801 ? -18.900 -18.194 27.265 1.00 86.75 801 LEU A O 1
ATOM 6323 N N . THR A 1 802 ? -17.207 -19.597 26.782 1.00 73.25 802 THR A N 1
ATOM 6324 C CA . THR A 1 802 ? -18.014 -20.725 26.291 1.00 73.25 802 THR A CA 1
ATOM 6325 C C . THR A 1 802 ? -17.808 -22.020 27.084 1.00 73.25 802 THR A C 1
ATOM 6327 O O . THR A 1 802 ? -18.668 -22.898 26.992 1.00 73.25 802 THR A O 1
ATOM 6330 N N . MET A 1 803 ? -16.739 -22.100 27.887 1.00 58.28 803 MET A N 1
ATOM 6331 C CA . MET A 1 803 ? -16.560 -23.046 29.002 1.00 58.28 803 MET A CA 1
ATOM 6332 C C . MET A 1 803 ? -17.319 -22.600 30.260 1.00 58.28 803 MET A C 1
ATOM 6334 O O . MET A 1 803 ? -17.786 -23.506 30.984 1.00 58.28 803 MET A O 1
#